Protein AF-A0A965DXT7-F1 (afdb_monomer)

Nearest PDB structures (foldseek):
  3v3k-assembly3_E  TM=7.092E-01  e=2.770E-06  Homo sapiens
  3v3k-assembly4_G  TM=7.052E-01  e=4.093E-06  Homo sapiens
  2ar9-assembly2_C  TM=7.103E-01  e=6.393E-06  Homo sapiens
  3v3k-assembly8_O  TM=6.865E-01  e=1.396E-05  Homo sapiens
  7a41-assembly1_A  TM=4.888E-01  e=2.253E-07  Homo sapiens

Sequence (781 aa):
MNGTRLNRYIDTYRSCVTLSVRAIFLIAALASFLPTEARAEFRHALVIGQSKYKLTPIAAPGRDVTAVADALVRQGFTVTRAENVATIKEFEETIKKFARSVPTSGTALVYYSGKTITVPLPTAKNPPSREPAFVSLDGGLHPLSAVLRPLVVSNYSPYGNGFTGLQCGSRTNVIILDAAPVQPSTALPGDKSSADASGGLALVPPADTLVVLRPTDAPVPAPESTGLSLLAEKLIAGLSSKRTLDATLTGLSTRSFSSLTESELSRLAVPASRAVSPPNKLKPGSRPGEEWVDANGMVFCWCPPGQFTIGSPSNELDRQRDELQADVSFAEGFWMAKYEMSYRESIPLGGGIYLSTGEHKLHPVNLAGGLNLVKLLAAANATAPTGWEYGLPTEAEWEYAARAGTTTAYSFGSNPADLIRYGNFADRSLRDSGFYGERAKTHKSKPETPIFFGDRQSGLYSYAHPIWNDSSVSMARVGSYLPNPWGLCDMHGNVAELTSTIYDPLRLGPVVAPEKRAEWSAIPENKNYALGSVCKGGSWASIPGSCRSAFRGWASTADNIIGLRLILRPRSGMINPVLARWTTLVPREFTAKSGAKATPAADGSLLVTGKAVAGDTYTVTCPVPPGVDPRAVRLEVLADPGLPRNGPGRHPTAGNFSVAEVSIAAVRAGGFAAPINVLALRSDPPDPYAANLIDGRLDTVWSGIGDGKNREMVFTIGLPSRTGGDGAIWRYPAARDKSLTSLVITIVHSNAPALGAATLGKFRLVVLHDERGAVQKEAAP

Secondary structure (DSSP, 8-state):
--HHHHHHHHHHHHHHHHHHHHHHHHHHHHHTSS---PPP--EEEEEEE----SSS--SHHHHHHHHHHHHHHHTT-EEEEEES--SHHHHHHHHHHHHHHSPTTEEEEEEEEEEEEEEE-TT--SS--EEEEEE-TT--EEEHHHHHHHHH-----SSSS--------EEEEEEEEEEEEPPS-S--TT------TT------PPTTEEEEE-S-SS--PPPTTT-S-HHHHHHHHHHHSSS-HHHHHHTS-S-EEE---HHHHHHHTSPPP-BSS-TTS----SSTT-EEE-TT--EEEEE-SEEEEES--TTSTT--TT---EEEEESS-EEEESSSPBHHHHTTTT-----SS--STTSBPP-TTT--HHHHHHHHHTTPPTTEEEEPPPHHHHHHHHHTT--SSBTTBS-GGGGGGT---SSHHHHHT----S------S-S-SPPPTT-GGGTGGGSS-SS---S-SSPPPTT-SPP-TTS---TTSSSEEEEEEEP-GGGG-TTS-HHHHHHHHTS-TTS-TTS-EEEES--TTS-GGGGSTT--EEE-TT-TTEEE--EEEE-GGGSPPEEEEEEE---SEEEETT--EEEE-TTS-EEEES---TT-EEEEEEEPPTT---SEEEEEE---TTSGGG-SB--TTT--EEEEEEEEEEEETT---EEE---EEEEES--TTGGGGGSS-TT--EEE-SSS--EEEEEESSPPPP--TT-EEEE--S-TTS-EEEEEEEEEEP--GGGTT--B-EEEEEEEEEEEPP---PPP-

Foldseek 3Di:
DDPVVVVVVVVVVVVVVVVVVVVVVVVVVVVVPPPPPQDAAAAEEEQEFAAPAPPDGAQARVVLSVLLQVLVVVLRYHYDYYYQQADPVSVVVSLQVRLQPGFAQHEYEYHYEEEWEKDFDPDDDPPTAIFIWDAHNNRDTHGPCNSCCLVFAFDDDPDDDDDLDHHGNYLAYEYEYNHAYDDPDDDPPPDPDDDDPPDDRPDQDHARYKYHYDQDNHDDHQPPVRSHGPLSVQLSVLSPDPDFPLCSRVVSYPPMHDNDDPSSSVSSRDRHADAPDAQQADDADPDFQHWHAHSSSFIWTKQAWDKDWAFADPPAPLGDLLRAIWIKTFPGIWIWGLWFAFQSSQSQLVDDDAPDDDRDRQFHDALAPHTPQVSSQVSVQVRHHPQKGKDFAALVRLLSQQCVPHNAQGLVHRDLLCVLQAAAAQAQLQLVVPDQPDDPPDDPDDDDDDDDQDHPVVPLSVQRHNPHPSNDNAADRIPPHAAHPSSRGLLQARAWAFGLAADDCLSNFPPDDVVVNVVSVPDDSPHDLQDWGWTAQYYNSHHSSRRTSNHTDIDGSNDRRYTHIMMMDRQLLQFFDWDKDKAFFAWPDKDKPVRWDWDADPVNKTFTDDDQFAFMKMKTKTFDDPPFDFQKKKKKQAFDPVEALSAQWNPPNWNKAKWQAKWKWFDFDPDDTHTFDFSDKAKVVGDPQRCRHHPPDLQRIDMDTSNNDMMMMMGGRHHAQDPDSSSMGIGRDPPDDTPGTIMMMMTTTHNPPVCGSTHGGMITMMGIGIDTHDNPPDDDD

Radius of gyration: 35.0 Å; Cα contacts (8 Å, |Δi|>4): 1739; chains: 1; bounding box: 91×87×104 Å

Mean predicted aligned error: 15.5 Å

Solvent-accessible surface area (backbone atoms only — not comparable to full-atom values): 42210 Å² total; per-residue (Å²): 140,59,73,70,55,58,50,50,51,52,50,52,49,50,49,50,50,51,50,52,50,50,49,50,50,50,50,52,51,52,61,69,63,51,71,78,82,51,50,60,31,42,33,30,32,39,31,33,15,41,24,73,34,83,88,68,62,41,78,28,15,61,49,30,31,55,54,46,44,55,42,40,41,75,62,44,27,51,69,47,78,47,66,54,48,53,39,57,67,55,47,52,52,50,53,51,55,51,28,52,66,25,29,60,60,5,33,37,34,41,39,39,27,32,47,26,39,79,41,76,46,96,80,53,72,83,78,67,49,40,43,54,15,45,54,31,49,72,67,36,77,44,43,50,70,67,69,42,37,45,57,61,64,46,88,88,67,100,79,64,90,81,84,88,72,61,66,28,21,37,58,36,38,38,37,38,44,53,47,37,59,57,73,98,72,83,78,70,96,82,76,87,81,75,94,72,94,78,75,72,78,64,66,76,49,57,73,40,18,38,39,36,36,56,77,60,82,62,80,73,78,44,49,88,91,79,41,31,38,73,63,47,52,50,50,42,52,31,69,69,45,96,57,38,54,35,63,33,61,66,66,66,32,91,44,57,36,66,49,54,50,73,74,61,43,52,29,46,50,35,65,50,38,68,58,79,41,59,50,75,58,65,70,87,64,92,49,68,29,41,34,36,40,45,89,79,19,51,44,24,21,22,41,64,48,46,71,50,68,45,38,46,62,96,83,46,83,73,65,58,76,59,26,60,56,27,41,34,36,33,85,61,47,37,34,35,41,26,36,51,40,20,44,52,64,34,45,87,25,78,40,88,73,80,76,87,73,66,79,51,50,50,21,52,36,42,26,32,89,58,71,59,60,68,58,30,41,50,45,47,41,75,68,40,31,83,69,41,36,53,41,55,32,39,60,62,58,44,34,52,56,36,22,43,88,51,91,48,48,31,49,92,39,74,64,70,84,59,38,51,53,29,19,35,39,24,15,27,33,33,55,72,62,72,67,74,68,78,83,82,84,77,80,81,84,78,98,85,71,84,88,66,94,75,46,70,93,78,47,55,63,78,62,23,34,86,81,49,62,57,79,42,70,47,74,51,50,50,59,76,32,49,49,33,83,28,59,38,20,37,52,34,4,33,39,17,28,48,27,63,32,68,53,67,71,59,54,57,39,94,79,65,60,69,68,65,52,54,61,60,72,69,56,61,94,86,74,53,80,72,65,38,20,26,22,34,16,20,13,27,78,24,42,72,57,43,20,18,42,44,34,75,46,74,41,48,42,68,41,75,52,31,25,38,38,49,26,37,36,67,40,69,87,74,54,74,55,62,42,82,42,81,44,77,32,54,67,76,44,75,48,33,76,78,66,37,47,68,47,77,47,98,87,33,30,34,45,48,45,74,77,67,50,55,43,34,38,39,39,38,35,24,53,43,60,92,85,56,57,70,22,26,45,30,45,35,36,31,42,35,84,92,31,33,67,26,4,20,6,44,15,84,90,52,1,20,23,32,37,4,36,56,49,44,22,43,23,31,70,97,53,68,76,39,81,54,66,71,56,45,79,50,42,48,73,80,53,93,44,53,64,28,28,72,66,86,40,65,89,39,53,33,68,49,71,25,77,45,51,65,40,37,39,37,38,25,56,34,70,68,64,49,62,50,98,75,50,37,45,48,43,48,80,74,69,85,91,48,66,63,44,27,39,38,40,36,41,34,25,28,59,52,79,93,61,41,27,16,31,77,20,26,34,32,45,31,28,32,25,65,44,82,52,78,83,72,79,74,79,80,130

Structure (mmCIF, N/CA/C/O backbone):
data_AF-A0A965DXT7-F1
#
_entry.id   AF-A0A965DXT7-F1
#
loop_
_atom_site.group_PDB
_atom_site.id
_atom_site.type_symbol
_atom_site.label_atom_id
_atom_site.label_alt_id
_atom_site.label_comp_id
_atom_site.label_asym_id
_atom_site.label_entity_id
_atom_site.label_seq_id
_atom_site.pdbx_PDB_ins_code
_atom_site.Cartn_x
_atom_site.Cartn_y
_atom_site.Cartn_z
_atom_site.occupancy
_atom_site.B_iso_or_equiv
_atom_site.auth_seq_id
_atom_site.auth_comp_id
_atom_site.auth_asym_id
_atom_site.auth_atom_id
_atom_site.pdbx_PDB_model_num
ATOM 1 N N . MET A 1 1 ? 14.020 -61.648 29.786 1.00 39.50 1 MET A N 1
ATOM 2 C CA . MET A 1 1 ? 13.109 -61.144 28.733 1.00 39.50 1 MET A CA 1
ATOM 3 C C . MET A 1 1 ? 12.547 -59.798 29.186 1.00 39.50 1 MET A C 1
ATOM 5 O O . MET A 1 1 ? 12.010 -59.755 30.274 1.00 39.50 1 MET A O 1
ATOM 9 N N . ASN A 1 2 ? 12.656 -58.665 28.492 1.00 47.72 2 ASN A N 1
ATOM 10 C CA . ASN A 1 2 ? 13.191 -58.416 27.154 1.00 47.72 2 ASN A CA 1
ATOM 11 C C . ASN A 1 2 ? 13.705 -56.964 27.041 1.00 47.72 2 ASN A C 1
ATOM 13 O O . ASN A 1 2 ? 12.953 -56.069 26.655 1.00 47.72 2 ASN A O 1
ATOM 17 N N . GLY A 1 3 ? 15.011 -56.752 27.255 1.00 48.28 3 GLY A N 1
ATOM 18 C CA . GLY A 1 3 ? 15.719 -55.558 26.753 1.00 48.28 3 GLY A CA 1
ATOM 19 C C . GLY A 1 3 ? 15.581 -55.390 25.228 1.00 48.28 3 GLY A C 1
ATOM 20 O O . GLY A 1 3 ? 15.657 -54.289 24.697 1.00 48.28 3 GLY A O 1
ATOM 21 N N . THR A 1 4 ? 15.217 -56.469 24.530 1.00 53.59 4 THR A N 1
ATOM 22 C CA . THR A 1 4 ? 14.810 -56.512 23.119 1.00 53.59 4 THR A CA 1
ATOM 23 C C . THR A 1 4 ? 13.502 -55.783 22.790 1.00 53.59 4 THR A C 1
ATOM 25 O O . THR A 1 4 ? 13.274 -55.508 21.612 1.00 53.59 4 THR A O 1
ATOM 28 N N . ARG A 1 5 ? 12.628 -55.471 23.764 1.00 49.03 5 ARG A N 1
ATOM 29 C CA . ARG A 1 5 ? 11.434 -54.626 23.535 1.00 49.03 5 ARG A CA 1
ATOM 30 C C . ARG A 1 5 ? 11.751 -53.137 23.682 1.00 49.03 5 ARG A C 1
ATOM 32 O O . ARG A 1 5 ? 11.279 -52.355 22.867 1.00 49.03 5 ARG A O 1
ATOM 39 N N . LEU A 1 6 ? 12.589 -52.765 24.654 1.00 52.81 6 LEU A N 1
ATOM 40 C CA . LEU A 1 6 ? 13.009 -51.374 24.856 1.00 52.81 6 LEU A CA 1
ATOM 41 C C . LEU A 1 6 ? 13.909 -50.889 23.711 1.00 52.81 6 LEU A C 1
ATOM 43 O O . LEU A 1 6 ? 13.666 -49.816 23.167 1.00 52.81 6 LEU A O 1
ATOM 47 N N . ASN A 1 7 ? 14.858 -51.719 23.263 1.00 60.72 7 ASN A N 1
ATOM 48 C CA . ASN A 1 7 ? 15.694 -51.390 22.104 1.00 60.72 7 ASN A CA 1
ATOM 49 C C . ASN A 1 7 ? 14.864 -51.247 20.825 1.00 60.72 7 ASN A C 1
ATOM 51 O O . ASN A 1 7 ? 15.053 -50.288 20.091 1.00 60.72 7 ASN A O 1
ATOM 55 N N . ARG A 1 8 ? 13.853 -52.104 20.612 1.00 59.34 8 ARG A N 1
ATOM 56 C CA . ARG A 1 8 ? 12.927 -51.946 19.478 1.00 59.34 8 ARG A CA 1
ATOM 57 C C . ARG A 1 8 ? 12.138 -50.639 19.537 1.00 59.34 8 ARG A C 1
ATOM 59 O O . ARG A 1 8 ? 11.904 -50.038 18.495 1.00 59.34 8 ARG A O 1
ATOM 66 N N . TYR A 1 9 ? 11.736 -50.194 20.726 1.00 55.16 9 TYR A N 1
ATOM 67 C CA . TYR A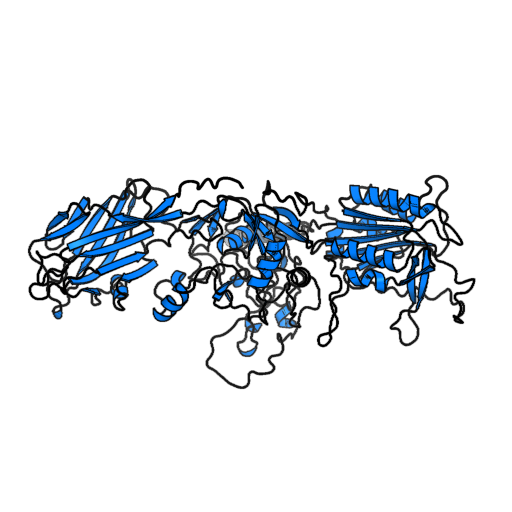 1 9 ? 11.014 -48.931 20.895 1.00 55.16 9 TYR A CA 1
ATOM 68 C C . TYR A 1 9 ? 11.920 -47.722 20.628 1.00 55.16 9 TYR A C 1
ATOM 70 O O . TYR A 1 9 ? 11.512 -46.791 19.942 1.00 55.16 9 TYR A O 1
ATOM 78 N N . ILE A 1 10 ? 13.169 -47.766 21.103 1.00 60.91 10 ILE A N 1
ATOM 79 C CA . ILE A 1 10 ? 14.181 -46.726 20.862 1.00 60.91 10 ILE A CA 1
ATOM 80 C C . ILE A 1 10 ? 14.566 -46.673 19.381 1.00 60.91 10 ILE A C 1
ATOM 82 O O . ILE A 1 10 ? 14.656 -45.582 18.825 1.00 60.91 10 ILE A O 1
ATOM 86 N N . ASP A 1 11 ? 14.733 -47.819 18.724 1.00 64.31 11 ASP A N 1
ATOM 87 C CA . ASP A 1 11 ? 15.057 -47.880 17.298 1.00 64.31 11 ASP A CA 1
ATOM 88 C C . ASP A 1 11 ? 13.881 -47.406 16.439 1.00 64.31 11 ASP A C 1
ATOM 90 O O . ASP A 1 11 ? 14.078 -46.602 15.535 1.00 64.31 11 ASP A O 1
ATOM 94 N N . THR A 1 12 ? 12.644 -47.780 16.784 1.00 63.00 12 THR A N 1
ATOM 95 C CA . THR A 1 12 ? 11.440 -47.268 16.103 1.00 63.00 12 THR A CA 1
ATOM 96 C C . THR A 1 12 ? 11.293 -45.758 16.312 1.00 63.00 12 THR A C 1
ATOM 98 O O . THR A 1 12 ? 11.013 -45.034 15.362 1.00 63.00 12 THR A O 1
ATOM 101 N N . TYR A 1 13 ? 11.553 -45.248 17.521 1.00 56.72 13 TYR A N 1
ATOM 102 C CA . TYR A 1 13 ? 11.529 -43.813 17.812 1.00 56.72 13 TYR A CA 1
ATOM 103 C C . TYR A 1 13 ? 12.634 -43.060 17.060 1.00 56.72 13 TYR A C 1
ATOM 105 O O . TYR A 1 13 ? 12.368 -42.023 16.462 1.00 56.72 13 TYR A O 1
ATOM 113 N N . ARG A 1 14 ? 13.858 -43.601 16.999 1.00 57.19 14 ARG A N 1
ATOM 114 C CA . ARG A 1 14 ? 14.962 -43.038 16.208 1.00 57.19 14 ARG A CA 1
ATOM 115 C C . ARG A 1 14 ? 14.653 -43.060 14.718 1.00 57.19 14 ARG A C 1
ATOM 117 O O . ARG A 1 14 ? 14.914 -42.063 14.055 1.00 57.19 14 ARG A O 1
ATOM 124 N N . SER A 1 15 ? 14.060 -44.128 14.190 1.00 53.38 15 SER A N 1
ATOM 125 C CA . SER A 1 15 ? 13.641 -44.202 12.789 1.00 53.38 15 SER A CA 1
ATOM 126 C C . SER A 1 15 ? 12.520 -43.213 12.480 1.00 53.38 15 SER A C 1
ATOM 128 O O . SER A 1 15 ? 12.629 -42.510 11.483 1.00 53.38 15 SER A O 1
ATOM 130 N N . CYS A 1 16 ? 11.511 -43.076 13.347 1.00 49.47 16 CYS A N 1
ATOM 131 C CA . CYS A 1 16 ? 10.446 -42.081 13.201 1.00 49.47 16 CYS A CA 1
ATOM 132 C C . CYS A 1 16 ? 10.983 -40.649 13.292 1.00 49.47 16 CYS A C 1
ATOM 134 O O . CYS A 1 16 ? 10.641 -39.828 12.454 1.00 49.47 16 CYS A O 1
ATOM 136 N N . VAL A 1 17 ? 11.879 -40.347 14.236 1.00 57.12 17 VAL A N 1
ATOM 137 C CA . VAL A 1 17 ? 12.530 -39.030 14.336 1.00 57.12 17 VAL A CA 1
ATOM 138 C C . VAL A 1 17 ? 13.423 -38.776 13.123 1.00 57.12 17 VAL A C 1
ATOM 140 O O . VAL A 1 17 ? 13.404 -37.678 12.587 1.00 57.12 17 VAL A O 1
ATOM 143 N N . THR A 1 18 ? 14.147 -39.776 12.618 1.00 56.62 18 THR A N 1
ATOM 144 C CA . THR A 1 18 ? 14.995 -39.620 11.425 1.00 56.62 18 THR A CA 1
ATOM 145 C C . THR A 1 18 ? 14.158 -39.453 10.152 1.00 56.62 18 THR A C 1
ATOM 147 O O . THR A 1 18 ? 14.532 -38.662 9.293 1.00 56.62 18 THR A O 1
ATOM 150 N N . LEU A 1 19 ? 13.014 -40.137 10.029 1.00 44.03 19 LEU A N 1
ATOM 151 C CA . LEU A 1 19 ? 12.045 -39.954 8.941 1.00 44.03 19 LEU A CA 1
ATOM 152 C C . LEU A 1 19 ? 11.357 -38.590 9.020 1.00 44.03 19 LEU A C 1
ATOM 154 O O . LEU A 1 19 ? 11.260 -37.925 7.997 1.00 44.03 19 LEU A O 1
ATOM 158 N N . SER A 1 20 ? 10.962 -38.135 10.210 1.00 50.03 20 SER A N 1
ATOM 159 C CA . SER A 1 20 ? 10.391 -36.801 10.425 1.00 50.03 20 SER A CA 1
ATOM 160 C C . SER A 1 20 ? 11.414 -35.703 10.154 1.00 50.03 20 SER A C 1
ATOM 162 O O . SER A 1 20 ? 11.101 -34.743 9.466 1.00 50.03 20 SER A O 1
ATOM 164 N N . VAL A 1 21 ? 12.660 -35.860 10.606 1.00 52.62 21 VAL A N 1
ATOM 165 C CA . VAL A 1 21 ? 13.754 -34.918 10.330 1.00 52.62 21 VAL A CA 1
ATOM 166 C C . VAL A 1 21 ? 14.098 -34.922 8.842 1.00 52.62 21 VAL A C 1
ATOM 168 O O . VAL A 1 21 ? 14.213 -33.854 8.260 1.00 52.62 21 VAL A O 1
ATOM 171 N N . ARG A 1 22 ? 14.178 -36.084 8.178 1.00 47.69 22 ARG A N 1
ATOM 172 C CA . ARG A 1 22 ? 14.383 -36.156 6.721 1.00 47.69 22 ARG A CA 1
ATOM 173 C C . ARG A 1 22 ? 13.209 -35.588 5.937 1.00 47.69 22 ARG A C 1
ATOM 175 O O . ARG A 1 22 ? 13.465 -34.932 4.945 1.00 47.69 22 ARG A O 1
ATOM 182 N N . ALA A 1 23 ? 11.965 -35.787 6.369 1.00 43.56 23 ALA A N 1
ATOM 183 C CA . ALA A 1 23 ? 10.786 -35.187 5.750 1.00 43.56 23 ALA A CA 1
ATOM 184 C C . ALA A 1 23 ? 10.759 -33.668 5.958 1.00 43.56 23 ALA A C 1
ATOM 186 O O . ALA A 1 23 ? 10.470 -32.946 5.017 1.00 43.56 23 ALA A O 1
ATOM 187 N N . ILE A 1 24 ? 11.151 -33.169 7.135 1.00 53.22 24 ILE A N 1
ATOM 188 C CA . ILE A 1 24 ? 11.336 -31.736 7.400 1.00 53.22 24 ILE A CA 1
ATOM 189 C C . ILE A 1 24 ? 12.470 -31.173 6.539 1.00 53.22 24 ILE A C 1
ATOM 191 O O . ILE A 1 24 ? 12.297 -30.114 5.953 1.00 53.22 24 ILE A O 1
ATOM 195 N N . PHE A 1 25 ? 13.590 -31.885 6.380 1.00 47.56 25 PHE A N 1
ATOM 196 C CA . PHE A 1 25 ? 14.670 -31.486 5.472 1.00 47.56 25 PHE A CA 1
ATOM 197 C C . PHE A 1 25 ? 14.261 -31.578 4.000 1.00 47.56 25 PHE A C 1
ATOM 199 O O . PHE A 1 25 ? 14.687 -30.736 3.225 1.00 47.56 25 PHE A O 1
ATOM 206 N N . LEU A 1 26 ? 13.424 -32.542 3.601 1.00 38.28 26 LEU A N 1
ATOM 207 C CA . LEU A 1 26 ? 12.916 -32.661 2.232 1.00 38.28 26 LEU A CA 1
ATOM 208 C C . LEU A 1 26 ? 11.878 -31.575 1.933 1.00 38.28 26 LEU A C 1
ATOM 210 O O . LEU A 1 26 ? 11.896 -31.024 0.845 1.00 38.28 26 LEU A O 1
ATOM 214 N N . ILE A 1 27 ? 11.012 -31.235 2.894 1.00 47.06 27 ILE A N 1
ATOM 215 C CA . ILE A 1 27 ? 10.045 -30.131 2.809 1.00 47.06 27 ILE A CA 1
ATOM 216 C C . ILE A 1 27 ? 10.778 -28.786 2.842 1.00 47.06 27 ILE A C 1
ATOM 218 O O . ILE A 1 27 ? 10.439 -27.908 2.062 1.00 47.06 27 ILE A O 1
ATOM 222 N N . ALA A 1 28 ? 11.816 -28.628 3.666 1.00 39.84 28 ALA A N 1
ATOM 223 C CA . ALA A 1 28 ? 12.667 -27.439 3.681 1.00 39.84 28 ALA A CA 1
ATOM 224 C C . ALA A 1 28 ? 13.512 -27.319 2.402 1.00 39.84 28 ALA A C 1
ATOM 226 O O . ALA A 1 28 ? 13.675 -26.214 1.892 1.00 39.84 28 ALA A O 1
ATOM 227 N N . ALA A 1 29 ? 13.991 -28.438 1.844 1.00 37.03 29 ALA A N 1
ATOM 228 C CA . ALA A 1 29 ? 14.669 -28.496 0.548 1.00 37.03 29 ALA A CA 1
ATOM 229 C C . ALA A 1 29 ? 13.699 -28.175 -0.603 1.00 37.03 29 ALA A C 1
ATOM 231 O O . ALA A 1 29 ? 14.010 -27.357 -1.455 1.00 37.03 29 ALA A O 1
ATOM 232 N N . LEU A 1 30 ? 12.484 -28.733 -0.598 1.00 34.94 30 LEU A N 1
ATOM 233 C CA . LEU A 1 30 ? 11.433 -28.416 -1.573 1.00 34.94 30 LEU A CA 1
ATOM 234 C C . LEU A 1 30 ? 10.938 -26.965 -1.439 1.00 34.94 30 LEU A C 1
ATOM 236 O O . LEU A 1 30 ? 10.661 -26.327 -2.448 1.00 34.94 30 LEU A O 1
ATOM 240 N N . ALA A 1 31 ? 10.899 -26.406 -0.226 1.00 35.56 31 ALA A N 1
ATOM 241 C CA . ALA A 1 31 ? 10.577 -25.000 0.024 1.00 35.56 31 ALA A CA 1
ATOM 242 C C . ALA A 1 31 ? 11.714 -24.038 -0.365 1.00 35.56 31 ALA A C 1
ATOM 244 O O . ALA A 1 31 ? 11.448 -22.867 -0.621 1.00 35.56 31 ALA A O 1
ATOM 245 N N . SER A 1 32 ? 12.960 -24.519 -0.455 1.00 32.56 32 SER A N 1
ATOM 246 C CA . SER A 1 32 ? 14.090 -23.770 -1.031 1.00 32.56 32 SER A CA 1
ATOM 247 C C . SER A 1 32 ? 14.191 -23.907 -2.558 1.00 32.56 32 SER A C 1
ATOM 249 O O . SER A 1 32 ? 14.993 -23.208 -3.171 1.00 32.56 32 SER A O 1
ATOM 251 N N . PHE A 1 33 ? 13.328 -24.728 -3.173 1.00 30.88 33 PHE A N 1
ATOM 252 C CA . PHE A 1 33 ? 13.111 -24.816 -4.623 1.00 30.88 33 PHE A CA 1
ATOM 253 C C . PHE A 1 33 ? 11.786 -24.198 -5.092 1.00 30.88 33 PHE A C 1
ATOM 255 O O . PHE A 1 33 ? 11.458 -24.299 -6.276 1.00 30.88 33 PHE A O 1
ATOM 262 N N . LEU A 1 34 ? 11.033 -23.520 -4.217 1.00 30.97 34 LEU A N 1
ATOM 263 C CA . LEU A 1 34 ? 10.055 -22.563 -4.722 1.00 30.97 34 LEU A CA 1
ATOM 264 C C . LEU A 1 34 ? 10.858 -21.457 -5.411 1.00 30.97 34 LEU A C 1
ATOM 266 O O . LEU A 1 34 ? 11.729 -20.877 -4.753 1.00 30.97 34 LEU A O 1
ATOM 270 N N . PRO A 1 35 ? 10.633 -21.191 -6.713 1.00 34.66 35 PRO A N 1
ATOM 271 C CA . PRO A 1 35 ? 11.263 -20.050 -7.347 1.00 34.66 35 PRO A CA 1
ATOM 272 C C . PRO A 1 35 ? 10.966 -18.853 -6.454 1.00 34.66 35 PRO A C 1
ATOM 274 O O . PRO A 1 35 ? 9.818 -18.639 -6.062 1.00 34.66 35 PRO A O 1
ATOM 277 N N . THR A 1 36 ? 12.007 -18.109 -6.084 1.00 41.78 36 THR A N 1
ATOM 278 C CA . THR A 1 36 ? 11.838 -16.718 -5.681 1.00 41.78 36 THR A CA 1
ATOM 279 C C . THR A 1 36 ? 10.876 -16.134 -6.701 1.00 41.78 36 THR A C 1
ATOM 281 O O . THR A 1 36 ? 11.223 -16.093 -7.880 1.00 41.78 36 THR A O 1
ATOM 284 N N . GLU A 1 37 ? 9.635 -15.833 -6.299 1.00 48.12 37 GLU A N 1
ATOM 285 C CA . GLU A 1 37 ? 8.641 -15.271 -7.209 1.00 48.12 37 GLU A CA 1
ATOM 286 C C . GLU A 1 37 ? 9.168 -13.902 -7.620 1.00 48.12 37 GLU A C 1
ATOM 288 O O . GLU A 1 37 ? 8.989 -12.876 -6.962 1.00 48.12 37 GLU A O 1
ATOM 293 N N . ALA A 1 38 ? 9.972 -13.929 -8.672 1.00 53.00 38 ALA A N 1
ATOM 294 C CA . ALA A 1 38 ? 10.558 -12.769 -9.263 1.00 53.00 38 ALA A CA 1
ATOM 295 C C . ALA A 1 38 ? 9.390 -11.930 -9.807 1.00 53.00 38 ALA A C 1
ATOM 297 O O . ALA A 1 38 ? 8.345 -12.446 -10.211 1.00 53.00 38 ALA A O 1
ATOM 298 N N . ARG A 1 39 ? 9.554 -10.609 -9.743 1.00 64.50 39 ARG A N 1
ATOM 299 C CA . ARG A 1 39 ? 8.457 -9.637 -9.765 1.00 64.50 39 ARG A CA 1
ATOM 300 C C . ARG A 1 39 ? 8.097 -9.193 -11.177 1.00 64.50 39 ARG A C 1
ATOM 302 O O . ARG A 1 39 ? 8.981 -8.887 -11.975 1.00 64.50 39 ARG A O 1
ATOM 309 N N . ALA A 1 40 ? 6.799 -9.093 -11.460 1.00 74.44 40 ALA A N 1
ATOM 310 C CA . ALA A 1 40 ? 6.339 -8.356 -12.625 1.00 74.44 40 ALA A CA 1
ATOM 311 C C . ALA A 1 40 ? 6.613 -6.864 -12.380 1.00 74.44 40 ALA A C 1
ATOM 313 O O . ALA A 1 40 ? 6.245 -6.305 -11.342 1.00 74.44 40 ALA A O 1
ATOM 314 N N . GLU A 1 41 ? 7.334 -6.249 -13.311 1.00 87.12 41 GLU A N 1
ATOM 315 C CA . GLU A 1 41 ? 7.713 -4.838 -13.274 1.00 87.12 41 GLU A CA 1
ATOM 316 C C . GLU A 1 41 ? 7.226 -4.161 -14.555 1.00 87.12 41 GLU A C 1
ATOM 318 O O . GLU A 1 41 ? 7.138 -4.787 -15.619 1.00 87.12 41 GLU A O 1
ATOM 323 N N . PHE A 1 42 ? 6.923 -2.866 -14.476 1.00 94.00 42 PHE A N 1
ATOM 324 C CA . PHE A 1 42 ? 6.616 -2.080 -15.665 1.00 94.00 42 PHE A CA 1
ATOM 325 C C . PHE A 1 42 ? 7.874 -1.906 -16.504 1.00 94.00 42 PHE A C 1
ATOM 327 O O . PHE A 1 42 ? 8.918 -1.488 -16.002 1.00 94.00 42 PHE A O 1
ATOM 334 N N . ARG A 1 43 ? 7.771 -2.208 -17.798 1.00 94.56 43 ARG A N 1
ATOM 335 C CA . ARG A 1 43 ? 8.907 -2.176 -18.718 1.00 94.56 43 ARG A CA 1
ATOM 336 C C . ARG A 1 43 ? 8.711 -1.102 -19.758 1.00 94.56 43 ARG A C 1
ATOM 338 O O . ARG A 1 43 ? 7.720 -1.101 -20.482 1.00 94.56 43 ARG A O 1
ATOM 345 N N . HIS A 1 44 ? 9.643 -0.168 -19.816 1.00 96.06 44 HIS A N 1
ATOM 346 C CA . HIS A 1 44 ? 9.606 0.937 -20.756 1.00 96.06 44 HIS A CA 1
ATOM 347 C C . HIS A 1 44 ? 10.879 0.906 -21.590 1.00 96.06 44 HIS A C 1
ATOM 349 O O . HIS A 1 44 ? 11.974 0.743 -21.052 1.00 96.06 44 HIS A O 1
ATOM 355 N N . ALA A 1 45 ? 10.739 1.059 -22.905 1.00 97.19 45 ALA A N 1
ATOM 356 C CA . ALA A 1 45 ? 11.872 1.129 -23.811 1.00 97.19 45 ALA A CA 1
ATOM 357 C C . ALA A 1 45 ? 11.894 2.439 -24.595 1.00 97.19 45 ALA A C 1
ATOM 359 O O . ALA A 1 45 ? 10.857 2.926 -25.044 1.00 97.19 45 ALA A O 1
ATOM 360 N N . LEU A 1 46 ? 13.090 2.970 -24.801 1.00 96.31 46 LEU A N 1
ATOM 361 C CA . LEU A 1 46 ? 13.377 4.002 -25.778 1.00 96.31 46 LEU A CA 1
ATOM 362 C C . LEU A 1 46 ? 14.197 3.388 -26.905 1.00 96.31 46 LEU A C 1
ATOM 364 O O . LEU A 1 46 ? 15.293 2.885 -26.673 1.00 96.31 46 LEU A O 1
ATOM 368 N N . VAL A 1 47 ? 13.666 3.439 -28.121 1.00 96.75 47 VAL A N 1
ATOM 369 C CA . VAL A 1 47 ? 14.305 2.882 -29.315 1.00 96.75 47 VAL A CA 1
ATOM 370 C C . VAL A 1 47 ? 14.661 4.038 -30.243 1.00 96.75 47 VAL A C 1
ATOM 372 O O . VAL A 1 47 ? 13.776 4.726 -30.753 1.00 96.75 47 VAL A O 1
ATOM 375 N N . ILE A 1 48 ? 15.961 4.273 -30.416 1.00 93.50 48 ILE A N 1
ATOM 376 C CA . ILE A 1 48 ? 16.516 5.400 -31.167 1.00 93.50 48 ILE A CA 1
ATOM 377 C C . ILE A 1 48 ? 17.187 4.895 -32.444 1.00 93.50 48 ILE A C 1
ATOM 379 O O . ILE A 1 48 ? 18.024 3.996 -32.379 1.00 93.50 48 ILE A O 1
ATOM 383 N N . GLY A 1 49 ? 16.872 5.506 -33.586 1.00 92.56 49 GLY A N 1
ATOM 384 C CA . GLY A 1 49 ? 17.499 5.193 -34.875 1.00 92.56 49 GLY A CA 1
ATOM 385 C C . GLY A 1 49 ? 17.949 6.432 -35.616 1.00 92.56 49 GLY A C 1
ATOM 386 O O . GLY A 1 49 ? 17.178 7.366 -35.818 1.00 92.56 49 GLY A O 1
ATOM 387 N N . GLN A 1 50 ? 19.196 6.439 -36.064 1.00 89.38 50 GLN A N 1
ATOM 388 C CA . GLN A 1 50 ? 19.788 7.572 -36.767 1.00 89.38 50 GLN A CA 1
ATOM 389 C C . GLN A 1 50 ? 20.271 7.134 -38.146 1.00 89.38 50 GLN A C 1
ATOM 391 O O . GLN A 1 50 ? 21.280 6.449 -38.264 1.00 89.38 50 GLN A O 1
ATOM 396 N N . SER A 1 51 ? 19.542 7.511 -39.199 1.00 87.81 51 SER A N 1
ATOM 397 C CA . SER A 1 51 ? 19.846 7.082 -40.575 1.00 87.81 51 SER A CA 1
ATOM 398 C C . SER A 1 51 ? 20.337 8.220 -41.469 1.00 87.81 51 SER A C 1
ATOM 400 O O . SER A 1 51 ? 21.176 8.014 -42.344 1.00 87.81 51 SER A O 1
ATOM 402 N N . LYS A 1 52 ? 19.840 9.443 -41.247 1.00 88.75 52 LYS A N 1
ATOM 403 C CA . LYS A 1 52 ? 19.998 10.596 -42.153 1.00 88.75 52 LYS A CA 1
ATOM 404 C C . LYS A 1 52 ? 21.220 11.475 -41.854 1.00 88.75 52 LYS A C 1
ATOM 406 O O . LYS A 1 52 ? 21.145 12.699 -41.936 1.00 88.75 52 LYS A O 1
ATOM 411 N N . TYR A 1 53 ? 22.349 10.873 -41.486 1.00 82.38 53 TYR A N 1
ATOM 412 C CA . TYR A 1 53 ? 23.589 11.624 -41.264 1.00 82.38 53 TYR A CA 1
ATOM 413 C C . TYR A 1 53 ? 24.012 12.370 -42.534 1.00 82.38 53 TYR A C 1
ATOM 415 O O . TYR A 1 53 ? 24.112 11.752 -43.591 1.00 82.38 53 TYR A O 1
ATOM 423 N N . LYS A 1 54 ? 24.334 13.666 -42.421 1.00 77.25 54 LYS A N 1
ATOM 424 C CA . LYS A 1 54 ? 24.650 14.528 -4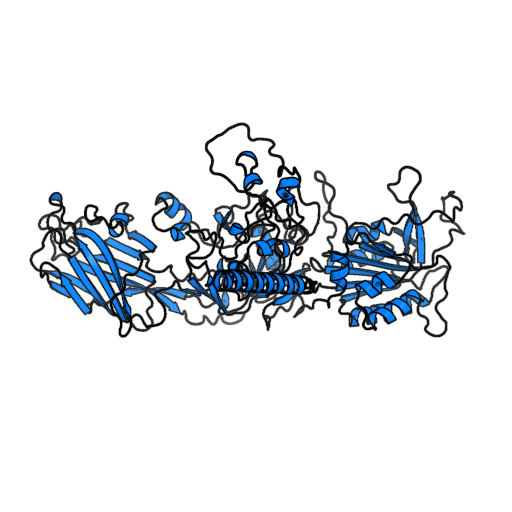3.578 1.00 77.25 54 LYS A CA 1
ATOM 425 C C . LYS A 1 54 ? 25.789 13.998 -44.458 1.00 77.25 54 LYS A C 1
ATOM 427 O O . LYS A 1 54 ? 25.701 14.088 -45.673 1.00 77.25 54 LYS A O 1
ATOM 432 N N . LEU A 1 55 ? 26.849 13.464 -43.844 1.00 72.00 55 LEU A N 1
ATOM 433 C CA . LEU A 1 55 ? 28.070 13.055 -44.556 1.00 72.00 55 LEU A CA 1
ATOM 434 C C . LEU A 1 55 ? 28.081 11.584 -44.985 1.00 72.00 55 LEU A C 1
ATOM 436 O O . LEU A 1 55 ? 28.653 11.238 -46.012 1.00 72.00 55 LEU A O 1
ATOM 440 N N . THR A 1 56 ? 27.491 10.693 -44.189 1.00 76.19 56 THR A N 1
ATOM 441 C CA . THR A 1 56 ? 27.480 9.252 -44.498 1.00 76.19 56 THR A CA 1
ATOM 442 C C . THR A 1 56 ? 26.220 8.636 -43.904 1.00 76.19 56 THR A C 1
ATOM 444 O O . THR A 1 56 ? 26.252 8.222 -42.737 1.00 76.19 56 THR A O 1
ATOM 447 N N . PRO A 1 57 ? 25.099 8.650 -44.643 1.00 78.00 57 PRO A N 1
ATOM 448 C CA . PRO A 1 57 ? 23.862 8.008 -44.223 1.00 78.00 57 PRO A CA 1
ATOM 449 C C . PRO A 1 57 ? 24.064 6.515 -43.949 1.00 78.00 57 PRO A C 1
ATOM 451 O O . PRO A 1 57 ? 24.917 5.872 -44.558 1.00 78.00 57 PRO A O 1
ATOM 454 N N . ILE A 1 58 ? 23.259 5.957 -43.048 1.00 79.38 58 ILE A N 1
ATOM 455 C CA . ILE A 1 58 ? 23.232 4.516 -42.766 1.00 79.38 58 ILE A CA 1
ATOM 456 C C . ILE A 1 58 ? 21.778 4.069 -42.884 1.00 79.38 58 ILE A C 1
ATOM 458 O O . ILE A 1 58 ? 20.917 4.635 -42.225 1.00 79.38 58 ILE A O 1
ATOM 462 N N . ALA A 1 59 ? 21.482 3.081 -43.730 1.00 77.06 59 ALA A N 1
ATOM 463 C CA . ALA A 1 59 ? 20.098 2.679 -44.001 1.00 77.06 59 ALA A CA 1
ATOM 464 C C . ALA A 1 59 ? 19.482 1.773 -42.915 1.00 77.06 59 ALA A C 1
ATOM 466 O O . ALA A 1 59 ? 18.268 1.780 -42.727 1.00 77.06 59 ALA A O 1
ATOM 467 N N . ALA A 1 60 ? 20.302 0.987 -42.209 1.00 80.38 60 ALA A N 1
ATOM 468 C CA . ALA A 1 60 ? 19.847 -0.002 -41.224 1.00 80.38 60 ALA A CA 1
ATOM 469 C C . ALA A 1 60 ? 19.033 0.586 -40.050 1.00 80.38 60 ALA A C 1
ATOM 471 O O . ALA A 1 60 ? 17.960 0.052 -39.770 1.00 80.38 60 ALA A O 1
ATOM 472 N N . PRO A 1 61 ? 19.441 1.712 -39.421 1.00 86.31 61 PRO A N 1
ATOM 473 C CA . PRO A 1 61 ? 18.797 2.195 -38.202 1.00 86.31 61 PRO A CA 1
ATOM 474 C C . PRO A 1 61 ? 17.298 2.479 -38.321 1.00 86.31 61 PRO A C 1
ATOM 476 O O . PRO A 1 61 ? 16.567 2.253 -37.362 1.00 86.31 61 PRO A O 1
ATOM 479 N N . GLY A 1 62 ? 16.806 2.928 -39.481 1.00 83.06 62 GLY A N 1
ATOM 480 C CA . GLY A 1 62 ? 15.365 3.119 -39.696 1.00 83.06 62 GLY A CA 1
ATOM 481 C C . GLY A 1 62 ? 14.575 1.803 -39.660 1.00 83.06 62 GLY A C 1
ATOM 482 O O . GLY A 1 62 ? 13.470 1.746 -39.118 1.00 83.06 62 GLY A O 1
ATOM 483 N N . ARG A 1 63 ? 15.158 0.715 -40.181 1.00 87.25 63 ARG A N 1
ATOM 484 C CA . ARG A 1 63 ? 14.550 -0.626 -40.146 1.00 87.25 63 ARG A CA 1
ATOM 485 C C . ARG A 1 63 ? 14.670 -1.254 -38.758 1.00 87.25 63 ARG A C 1
ATOM 487 O O . ARG A 1 63 ? 13.685 -1.799 -38.258 1.00 87.25 63 ARG A O 1
ATOM 494 N N . ASP A 1 64 ? 15.826 -1.098 -38.113 1.00 90.19 64 ASP A N 1
ATOM 495 C CA . ASP A 1 64 ? 16.080 -1.610 -36.763 1.00 90.19 64 ASP A CA 1
ATOM 496 C C . ASP A 1 64 ? 15.088 -1.047 -35.748 1.00 90.19 64 ASP A C 1
ATOM 498 O O . ASP A 1 64 ? 14.494 -1.808 -34.987 1.00 90.19 64 ASP A O 1
ATOM 502 N N . VAL A 1 65 ? 14.861 0.275 -35.757 1.00 90.81 65 VAL A N 1
ATOM 503 C CA . VAL A 1 65 ? 13.938 0.919 -34.808 1.00 90.81 65 VAL A CA 1
ATOM 504 C C . VAL A 1 65 ? 12.550 0.318 -34.890 1.00 90.81 65 VAL A C 1
ATOM 506 O O . VAL A 1 65 ? 11.965 -0.006 -33.859 1.00 90.81 65 VAL A O 1
ATOM 509 N N . THR A 1 66 ? 12.026 0.158 -36.104 1.00 92.19 66 THR A N 1
ATOM 510 C CA . THR A 1 66 ? 10.681 -0.379 -36.302 1.00 92.19 66 THR A CA 1
ATOM 511 C C . THR A 1 66 ? 10.601 -1.816 -35.788 1.00 92.19 66 THR A C 1
ATOM 513 O O . THR A 1 66 ? 9.762 -2.122 -34.940 1.00 92.19 66 THR A O 1
ATOM 516 N N . ALA A 1 67 ? 11.523 -2.677 -36.225 1.00 94.00 67 ALA A N 1
ATOM 517 C CA . ALA A 1 67 ? 11.488 -4.101 -35.912 1.00 94.00 67 ALA A CA 1
ATOM 518 C C . ALA A 1 67 ? 11.753 -4.401 -34.423 1.00 94.00 67 ALA A C 1
ATOM 520 O O . ALA A 1 67 ? 11.052 -5.220 -33.818 1.00 94.00 67 ALA A O 1
ATOM 521 N N . VAL A 1 68 ? 12.725 -3.718 -33.808 1.00 96.25 68 VAL A N 1
ATOM 522 C CA . VAL A 1 68 ? 13.045 -3.868 -32.379 1.00 96.25 68 VAL A CA 1
ATOM 523 C C . VAL A 1 68 ? 11.916 -3.325 -31.513 1.00 96.25 68 VAL A C 1
ATOM 525 O O . VAL A 1 68 ? 11.525 -3.976 -30.545 1.00 96.25 68 VAL A O 1
ATOM 528 N N . ALA A 1 69 ? 11.343 -2.172 -31.865 1.00 97.00 69 ALA A N 1
ATOM 529 C CA . ALA A 1 69 ? 10.217 -1.627 -31.121 1.00 97.00 69 ALA A CA 1
ATOM 530 C C . ALA A 1 69 ? 9.003 -2.565 -31.157 1.00 97.00 69 ALA A C 1
ATOM 532 O O . ALA A 1 69 ? 8.401 -2.807 -30.113 1.00 97.00 69 ALA A O 1
ATOM 533 N N . ASP A 1 70 ? 8.667 -3.138 -32.314 1.00 96.44 70 ASP A N 1
ATOM 534 C CA . ASP A 1 70 ? 7.572 -4.109 -32.422 1.00 96.44 70 ASP A CA 1
ATOM 535 C C . ASP A 1 70 ? 7.841 -5.373 -31.590 1.00 96.44 70 ASP A C 1
ATOM 537 O O . ASP A 1 70 ? 6.935 -5.893 -30.933 1.00 96.44 70 ASP A O 1
ATOM 541 N N . ALA A 1 71 ? 9.085 -5.865 -31.579 1.00 96.31 71 ALA A N 1
ATOM 542 C CA . ALA A 1 71 ? 9.478 -7.012 -30.761 1.00 96.31 71 ALA A CA 1
ATOM 543 C C . ALA A 1 71 ? 9.365 -6.722 -29.256 1.00 96.31 71 ALA A C 1
ATOM 545 O O . ALA A 1 71 ? 8.835 -7.546 -28.510 1.00 96.31 71 ALA A O 1
ATOM 546 N N . LEU A 1 72 ? 9.795 -5.540 -28.812 1.00 96.56 72 LEU A N 1
ATOM 547 C CA . LEU A 1 72 ? 9.689 -5.115 -27.416 1.00 96.56 72 LEU A CA 1
ATOM 548 C C . LEU A 1 72 ? 8.226 -4.923 -26.984 1.00 96.56 72 LEU A C 1
ATOM 550 O O . LEU A 1 72 ? 7.857 -5.368 -25.897 1.00 96.56 72 LEU A O 1
ATOM 554 N N . VAL A 1 73 ? 7.366 -4.352 -27.839 1.00 96.06 73 VAL A N 1
ATOM 555 C CA . VAL A 1 73 ? 5.916 -4.246 -27.570 1.00 96.06 73 VAL A CA 1
ATOM 556 C C . VAL A 1 73 ? 5.294 -5.629 -27.361 1.00 96.06 73 VAL A C 1
ATOM 558 O O . VAL A 1 73 ? 4.542 -5.823 -26.405 1.00 96.06 73 VAL A O 1
ATOM 561 N N . ARG A 1 74 ? 5.642 -6.623 -28.195 1.00 93.56 74 ARG A N 1
ATOM 562 C CA . ARG A 1 74 ? 5.172 -8.012 -28.014 1.00 93.56 74 ARG A CA 1
ATOM 563 C C . ARG A 1 74 ? 5.620 -8.622 -26.683 1.00 93.56 74 ARG A C 1
ATOM 565 O O . ARG A 1 74 ? 4.889 -9.430 -26.120 1.00 93.56 74 ARG A O 1
ATOM 572 N N . GLN A 1 75 ? 6.764 -8.186 -26.157 1.00 91.25 75 GLN A N 1
ATOM 573 C CA . GLN A 1 75 ? 7.287 -8.576 -24.844 1.00 91.25 75 GLN A CA 1
ATOM 574 C C . GLN A 1 75 ? 6.751 -7.727 -23.677 1.00 91.25 75 GLN A C 1
ATOM 576 O O . GLN A 1 75 ? 7.228 -7.839 -22.547 1.00 91.25 75 GLN A O 1
ATOM 581 N N . GLY A 1 76 ? 5.732 -6.898 -23.923 1.00 91.56 76 GLY A N 1
ATOM 582 C CA . GLY A 1 76 ? 5.045 -6.124 -22.892 1.00 91.56 76 GLY A CA 1
ATOM 583 C C . GLY A 1 76 ? 5.731 -4.813 -22.513 1.00 91.56 76 GLY A C 1
ATOM 584 O O . GLY A 1 76 ? 5.391 -4.246 -21.479 1.00 91.56 76 GLY A O 1
ATOM 585 N N . PHE A 1 77 ? 6.675 -4.319 -23.321 1.00 95.00 77 PHE A N 1
ATOM 586 C CA . PHE A 1 77 ? 7.238 -2.987 -23.117 1.00 95.00 77 PHE A CA 1
ATOM 587 C C . PHE A 1 77 ? 6.301 -1.894 -23.637 1.00 95.00 77 PHE A C 1
ATOM 589 O O . PHE A 1 77 ? 5.783 -1.972 -24.753 1.00 95.00 77 PHE A O 1
ATOM 596 N N . THR A 1 78 ? 6.199 -0.800 -22.888 1.00 94.94 78 THR A N 1
ATOM 597 C CA . THR A 1 78 ? 5.773 0.494 -23.429 1.00 94.94 78 THR A CA 1
ATOM 598 C C . THR A 1 78 ? 6.947 1.103 -24.193 1.00 94.94 78 THR A C 1
ATOM 600 O O . THR A 1 78 ? 7.981 1.407 -23.596 1.00 94.94 78 THR A O 1
ATOM 603 N N . VAL A 1 79 ? 6.821 1.283 -25.510 1.00 96.38 79 VAL A N 1
ATOM 604 C CA . VAL A 1 79 ? 7.941 1.731 -26.354 1.00 96.38 79 VAL A CA 1
ATOM 605 C C . VAL A 1 79 ? 7.767 3.176 -26.820 1.00 96.38 79 VAL A C 1
ATOM 607 O O . VAL A 1 79 ? 6.791 3.514 -27.485 1.00 96.38 79 VAL A O 1
ATOM 610 N N . THR A 1 80 ? 8.759 4.016 -26.529 1.00 95.44 80 THR A N 1
ATOM 611 C CA . THR A 1 80 ? 8.960 5.327 -27.159 1.00 95.44 80 THR A CA 1
ATOM 612 C C . THR A 1 80 ? 9.944 5.169 -28.314 1.00 95.44 80 THR A C 1
ATOM 614 O O . THR A 1 80 ? 11.038 4.642 -28.125 1.00 95.44 80 THR A O 1
ATOM 617 N N . ARG A 1 81 ? 9.575 5.627 -29.513 1.00 95.19 81 ARG A N 1
ATOM 618 C CA . ARG A 1 81 ? 10.459 5.631 -30.688 1.00 95.19 81 ARG A CA 1
ATOM 619 C C . ARG A 1 81 ? 10.983 7.039 -30.937 1.00 95.19 81 ARG A C 1
ATOM 621 O O . ARG A 1 81 ? 10.229 8.001 -30.796 1.00 95.19 81 ARG A O 1
ATOM 628 N N . ALA A 1 82 ? 12.247 7.149 -31.324 1.00 93.06 82 ALA A N 1
ATOM 629 C CA . ALA A 1 82 ? 12.849 8.396 -31.772 1.00 93.06 82 ALA A CA 1
ATOM 630 C C . ALA A 1 82 ? 13.729 8.135 -32.995 1.00 93.06 82 ALA A C 1
ATOM 632 O O . ALA A 1 82 ? 14.675 7.355 -32.942 1.00 93.06 82 ALA A O 1
ATOM 633 N N . GLU A 1 83 ? 13.434 8.796 -34.106 1.00 92.50 83 GLU A N 1
ATOM 634 C CA . GLU A 1 83 ? 14.163 8.596 -35.353 1.00 92.50 83 GLU A CA 1
ATOM 635 C C . GLU A 1 83 ? 14.724 9.912 -35.856 1.00 92.50 83 GLU A C 1
ATOM 637 O O . GLU A 1 83 ? 14.029 10.925 -35.846 1.00 92.50 83 GLU A O 1
ATOM 642 N N . ASN A 1 84 ? 15.962 9.881 -36.350 1.00 90.94 84 ASN A N 1
ATOM 643 C CA . ASN A 1 84 ? 16.592 11.017 -37.021 1.00 90.94 84 ASN A CA 1
ATOM 644 C C . ASN A 1 84 ? 16.543 12.305 -36.179 1.00 90.94 84 ASN A C 1
ATOM 646 O O . ASN A 1 84 ? 16.263 13.381 -36.703 1.00 90.94 84 ASN A O 1
ATOM 650 N N . VAL A 1 85 ? 16.794 12.170 -34.871 1.00 87.88 85 VAL A N 1
ATOM 651 C CA . VAL A 1 85 ? 16.820 13.291 -33.921 1.00 87.88 85 VAL A CA 1
ATOM 652 C C . VAL A 1 85 ? 17.868 14.304 -34.378 1.00 87.88 85 VAL A C 1
ATOM 654 O O . VAL A 1 85 ? 19.054 13.971 -34.476 1.00 87.88 85 VAL A O 1
ATOM 657 N N . ALA A 1 86 ? 17.422 15.518 -34.701 1.00 85.19 86 ALA A N 1
ATOM 658 C CA . ALA A 1 86 ? 18.199 16.454 -35.498 1.00 85.19 86 ALA A CA 1
ATOM 659 C C . ALA A 1 86 ? 19.305 17.120 -34.681 1.00 85.19 86 ALA A C 1
ATOM 661 O O . ALA A 1 86 ? 20.415 17.296 -35.187 1.00 85.19 86 ALA A O 1
ATOM 662 N N . THR A 1 87 ? 18.999 17.461 -33.427 1.00 86.94 87 THR A N 1
ATOM 663 C CA . THR A 1 87 ? 19.879 18.257 -32.566 1.00 86.94 87 THR A CA 1
ATOM 664 C C . THR A 1 87 ? 20.155 17.595 -31.222 1.00 86.94 87 THR A C 1
ATOM 666 O O . THR A 1 87 ? 19.352 16.809 -30.712 1.00 86.94 87 THR A O 1
ATOM 669 N N . ILE A 1 88 ? 21.267 17.999 -30.604 1.00 82.88 88 ILE A N 1
ATOM 670 C CA . ILE A 1 88 ? 21.620 17.695 -29.207 1.00 82.88 88 ILE A CA 1
ATOM 671 C C . ILE A 1 88 ? 20.443 17.944 -28.241 1.00 82.88 88 ILE A C 1
ATOM 673 O O . ILE A 1 88 ? 20.098 17.106 -27.411 1.00 82.88 88 ILE A O 1
ATOM 677 N N . LYS A 1 89 ? 19.745 19.074 -28.397 1.00 85.81 89 LYS A N 1
ATOM 678 C CA . LYS A 1 89 ? 18.640 19.475 -27.516 1.00 85.81 89 LYS A CA 1
ATOM 679 C C . LYS A 1 89 ? 17.439 18.535 -27.629 1.00 85.81 89 LYS A C 1
ATOM 681 O O . LYS A 1 89 ? 16.847 18.166 -26.618 1.00 85.81 89 LYS A O 1
ATOM 686 N N . GLU A 1 90 ? 17.076 18.133 -28.844 1.00 89.00 90 GLU A N 1
ATOM 687 C CA . GLU A 1 90 ? 15.987 17.172 -29.062 1.00 89.00 90 GLU A CA 1
ATOM 688 C C . GLU A 1 90 ? 16.322 15.791 -28.489 1.00 89.00 90 GLU A C 1
ATOM 690 O O . GLU A 1 90 ? 15.442 15.098 -27.968 1.00 89.00 90 GLU A O 1
ATOM 695 N N . PHE A 1 91 ? 17.597 15.399 -28.550 1.00 85.75 91 PHE A N 1
ATOM 696 C CA . PHE A 1 91 ? 18.069 14.143 -27.982 1.00 85.75 91 PHE A CA 1
ATOM 697 C C . PHE A 1 91 ? 17.912 14.145 -26.460 1.00 85.75 91 PHE A C 1
ATOM 699 O O . PHE A 1 91 ? 17.327 13.217 -25.898 1.00 85.75 91 PHE A O 1
ATOM 706 N N . GLU A 1 92 ? 18.336 15.221 -25.793 1.00 84.44 92 GLU A N 1
ATOM 707 C CA . GLU A 1 92 ? 18.127 15.387 -24.355 1.00 84.44 92 GLU A CA 1
ATOM 708 C C . GLU A 1 92 ? 16.646 15.346 -23.981 1.00 84.44 92 GLU A C 1
ATOM 710 O O . GLU A 1 92 ? 16.273 14.605 -23.076 1.00 84.44 92 GLU A O 1
ATOM 715 N N . GLU A 1 93 ? 15.784 16.092 -24.674 1.00 86.94 93 GLU A N 1
ATOM 716 C CA . GLU A 1 93 ? 14.345 16.091 -24.382 1.00 86.94 93 GLU A CA 1
ATOM 717 C C . GLU A 1 93 ? 13.703 14.711 -24.583 1.00 86.94 93 GLU A C 1
ATOM 719 O O . GLU A 1 93 ? 12.837 14.306 -23.803 1.00 86.94 93 GLU A O 1
ATOM 724 N N . THR A 1 94 ? 14.181 13.940 -25.561 1.00 89.31 94 THR A N 1
ATOM 725 C CA . THR A 1 94 ? 13.747 12.556 -25.787 1.00 89.31 94 THR A CA 1
ATOM 726 C C . THR A 1 94 ? 14.102 11.658 -24.601 1.00 89.31 94 THR A C 1
ATOM 728 O O . THR A 1 94 ? 13.222 10.985 -24.054 1.00 89.31 94 THR A O 1
ATOM 731 N N . ILE A 1 95 ? 15.365 11.680 -24.153 1.00 87.06 95 ILE A N 1
ATOM 732 C CA . ILE A 1 95 ? 15.810 10.929 -22.968 1.00 87.06 95 ILE A CA 1
ATOM 733 C C . ILE A 1 95 ? 15.026 11.373 -21.735 1.00 87.06 95 ILE A C 1
ATOM 735 O O . ILE A 1 95 ? 14.588 10.540 -20.942 1.00 87.06 95 ILE A O 1
ATOM 739 N N . LYS A 1 96 ? 14.795 12.681 -21.586 1.00 84.94 96 LYS A N 1
ATOM 740 C CA . LYS A 1 96 ? 14.076 13.231 -20.440 1.00 84.94 96 LYS A CA 1
ATOM 741 C C . LYS A 1 96 ? 12.629 12.747 -20.384 1.00 84.94 96 LYS A C 1
ATOM 743 O O . LYS A 1 96 ? 12.159 12.308 -19.331 1.00 84.94 96 LYS A O 1
ATOM 748 N N . LYS A 1 97 ? 11.922 12.799 -21.513 1.00 87.38 97 LYS A N 1
ATOM 749 C CA . LYS A 1 97 ? 10.546 12.305 -21.631 1.00 87.38 97 LYS A CA 1
ATOM 750 C C . LYS A 1 97 ? 10.472 10.807 -21.339 1.00 87.38 97 LYS A C 1
ATOM 752 O O . LYS A 1 97 ? 9.602 10.383 -20.580 1.00 87.38 97 LYS A O 1
ATOM 757 N N . PHE A 1 98 ? 11.403 10.027 -21.888 1.00 91.38 98 PHE A N 1
ATOM 758 C CA . PHE A 1 98 ? 11.491 8.595 -21.623 1.00 91.38 98 PHE A CA 1
ATOM 759 C C . PHE A 1 98 ? 11.718 8.300 -20.138 1.00 91.38 98 PHE A C 1
ATOM 761 O O . PHE A 1 98 ? 10.935 7.562 -19.546 1.00 91.38 98 PHE A O 1
ATOM 768 N N . ALA A 1 99 ? 12.724 8.926 -19.523 1.00 87.31 99 ALA A N 1
ATOM 769 C CA . ALA A 1 99 ? 13.055 8.743 -18.114 1.00 87.31 99 ALA A CA 1
ATOM 770 C C . ALA A 1 99 ? 11.837 8.991 -17.210 1.00 87.31 99 ALA A C 1
ATOM 772 O O . ALA A 1 99 ? 11.536 8.163 -16.352 1.00 87.31 99 ALA A O 1
ATOM 773 N N . ARG A 1 100 ? 11.087 10.077 -17.449 1.00 85.50 100 ARG A N 1
ATOM 774 C CA . ARG A 1 100 ? 9.852 10.393 -16.706 1.00 85.50 100 ARG A CA 1
ATOM 775 C C . ARG A 1 100 ? 8.752 9.347 -16.881 1.00 85.50 100 ARG A C 1
ATOM 777 O O . ARG A 1 100 ? 7.977 9.149 -15.956 1.00 85.50 100 ARG A O 1
ATOM 784 N N . SER A 1 101 ? 8.691 8.689 -18.038 1.00 89.19 101 SER A N 1
ATOM 785 C CA . SER A 1 101 ? 7.649 7.700 -18.329 1.00 89.19 101 SER A CA 1
ATOM 786 C C . SER A 1 101 ? 7.796 6.403 -17.536 1.00 89.19 101 SER A C 1
ATOM 788 O O . SER A 1 101 ? 6.806 5.701 -17.372 1.00 89.19 101 SER A O 1
ATOM 790 N N . VAL A 1 102 ? 9.006 6.065 -17.073 1.00 93.00 102 VAL A N 1
ATOM 791 C CA . VAL A 1 102 ? 9.269 4.786 -16.400 1.00 93.00 102 VAL A CA 1
ATOM 792 C C . VAL A 1 102 ? 8.661 4.813 -14.992 1.00 93.00 102 VAL A C 1
ATOM 794 O O . VAL A 1 102 ? 9.048 5.680 -14.200 1.00 93.00 102 VAL A O 1
ATOM 797 N N . PRO A 1 103 ? 7.738 3.896 -14.650 1.00 93.75 103 PRO A N 1
ATOM 798 C CA . PRO A 1 103 ? 7.130 3.846 -13.321 1.00 93.75 103 PRO A CA 1
ATOM 799 C C . PRO A 1 103 ? 8.126 3.448 -12.228 1.00 93.75 103 PRO A C 1
ATOM 801 O O . PRO A 1 103 ? 9.210 2.934 -12.516 1.00 93.75 103 PRO A O 1
ATOM 804 N N . THR A 1 104 ? 7.765 3.705 -10.971 1.00 91.62 104 THR A N 1
ATOM 805 C CA . THR A 1 104 ? 8.580 3.372 -9.792 1.00 91.62 104 THR A CA 1
ATOM 806 C C . THR A 1 104 ? 8.886 1.877 -9.732 1.00 91.62 104 THR A C 1
ATOM 808 O O . THR A 1 104 ? 8.010 1.041 -9.939 1.00 91.62 104 THR A O 1
ATOM 811 N N . SER A 1 105 ? 10.150 1.550 -9.451 1.00 89.94 105 SER A N 1
ATOM 812 C CA . SER A 1 105 ? 10.686 0.184 -9.490 1.00 89.94 105 SER A CA 1
ATOM 813 C C . SER A 1 105 ? 10.598 -0.492 -10.872 1.00 89.94 105 SER A C 1
ATOM 815 O O . SER A 1 105 ? 10.639 -1.713 -10.968 1.00 89.94 105 SER A O 1
ATOM 817 N N . GLY A 1 106 ? 10.470 0.284 -11.956 1.00 92.44 106 GLY A N 1
ATOM 818 C CA . GLY A 1 106 ? 10.361 -0.245 -13.317 1.00 92.44 106 GLY A CA 1
ATOM 819 C C . GLY A 1 106 ? 11.697 -0.645 -13.957 1.00 92.44 106 GLY A C 1
ATOM 820 O O . GLY A 1 106 ? 12.785 -0.371 -13.444 1.00 92.44 106 GLY A O 1
ATOM 821 N N . THR A 1 107 ? 11.611 -1.226 -15.153 1.00 93.81 107 THR A N 1
ATOM 822 C CA . THR A 1 107 ? 12.754 -1.478 -16.039 1.00 93.81 107 THR A CA 1
ATOM 823 C C . THR A 1 107 ? 12.809 -0.418 -17.144 1.00 93.81 107 THR A C 1
ATOM 825 O O . THR A 1 107 ? 11.840 -0.241 -17.889 1.00 93.81 107 THR A O 1
ATOM 828 N N . ALA A 1 108 ? 13.957 0.248 -17.294 1.00 94.44 108 ALA A N 1
ATOM 829 C CA . ALA A 1 108 ? 14.254 1.144 -18.410 1.00 94.44 108 ALA A CA 1
ATOM 830 C C . ALA A 1 108 ? 15.202 0.465 -19.405 1.00 94.44 108 ALA A C 1
ATOM 832 O O . ALA A 1 108 ? 16.314 0.094 -19.040 1.00 94.44 108 ALA A O 1
ATOM 833 N N . LEU A 1 109 ? 14.795 0.344 -20.668 1.00 95.94 109 LEU A N 1
ATOM 834 C CA . LEU A 1 109 ? 15.649 -0.142 -21.752 1.00 95.94 109 LEU A CA 1
ATOM 835 C C . LEU A 1 109 ? 15.905 0.971 -22.771 1.00 95.94 109 LEU A C 1
ATOM 837 O O . LEU A 1 109 ? 14.966 1.582 -23.266 1.00 95.94 109 LEU A O 1
ATOM 841 N N . VAL A 1 110 ? 17.159 1.221 -23.131 1.00 94.38 110 VAL A N 1
ATOM 842 C CA . VAL A 1 110 ? 17.519 2.114 -24.239 1.00 94.38 110 VAL A CA 1
ATOM 843 C C . VAL A 1 110 ? 18.200 1.293 -25.320 1.00 94.38 110 VAL A C 1
ATOM 845 O O . VAL A 1 110 ? 19.267 0.727 -25.098 1.00 94.38 110 VAL A O 1
ATOM 848 N N . TYR A 1 111 ? 17.588 1.244 -26.496 1.00 95.19 111 TYR A N 1
ATOM 849 C CA . TYR A 1 111 ? 18.177 0.691 -27.707 1.00 95.19 111 TYR A CA 1
ATOM 850 C C . TYR A 1 111 ? 18.580 1.837 -28.627 1.00 95.19 111 TYR A C 1
ATOM 852 O O . TYR A 1 111 ? 17.753 2.692 -28.943 1.00 95.19 111 TYR A O 1
ATOM 860 N N . TYR A 1 112 ? 19.826 1.847 -29.086 1.00 92.38 112 TYR A N 1
ATOM 861 C CA . TYR A 1 112 ? 20.307 2.833 -30.048 1.00 92.38 112 TYR A CA 1
ATOM 862 C C . TYR A 1 112 ? 20.938 2.150 -31.256 1.00 92.38 112 TYR A C 1
ATOM 864 O O . TYR A 1 112 ? 21.912 1.416 -31.098 1.00 92.38 112 TYR A O 1
ATOM 872 N N . SER A 1 113 ? 20.428 2.461 -32.449 1.00 91.06 113 SER A N 1
ATOM 873 C CA . SER A 1 113 ? 21.039 2.116 -33.734 1.00 91.06 113 SER A CA 1
ATOM 874 C C . SER A 1 113 ? 21.464 3.389 -34.474 1.00 91.06 113 SER A C 1
ATOM 876 O O . SER A 1 113 ? 20.699 4.348 -34.609 1.00 91.06 113 SER A O 1
ATOM 878 N N . GLY A 1 114 ? 22.717 3.439 -34.927 1.00 87.81 114 GLY A N 1
ATOM 879 C CA . GLY A 1 114 ? 23.295 4.644 -35.525 1.00 87.81 114 GLY A CA 1
ATOM 880 C C . GLY A 1 114 ? 24.820 4.659 -35.506 1.00 87.81 114 GLY A C 1
ATOM 881 O O . GLY A 1 114 ? 25.471 3.632 -35.708 1.00 87.81 114 GLY A O 1
ATOM 882 N N . LYS A 1 115 ? 25.395 5.838 -35.264 1.00 83.50 115 LYS A N 1
ATOM 883 C CA . LYS A 1 115 ? 26.838 6.061 -35.135 1.00 83.50 115 LYS A CA 1
ATOM 884 C C . LYS A 1 115 ? 27.227 6.371 -33.699 1.00 83.50 115 LYS A C 1
ATOM 886 O O . LYS A 1 115 ? 26.545 7.130 -33.014 1.00 83.50 115 LYS A O 1
ATOM 891 N N . THR A 1 116 ? 28.369 5.846 -33.283 1.00 81.75 116 THR A N 1
ATOM 892 C CA . THR A 1 116 ? 29.015 6.213 -32.021 1.00 81.75 116 THR A CA 1
ATOM 893 C C . THR A 1 116 ? 30.421 6.725 -32.270 1.00 81.75 116 THR A C 1
ATOM 895 O O . THR A 1 116 ? 31.081 6.333 -33.228 1.00 81.75 116 THR A O 1
ATOM 898 N N . ILE A 1 117 ? 30.894 7.601 -31.394 1.00 81.06 117 ILE A N 1
ATOM 899 C CA . ILE A 1 117 ? 32.293 8.026 -31.355 1.00 81.06 117 ILE A CA 1
ATOM 900 C C . ILE A 1 117 ? 32.811 7.890 -29.931 1.00 81.06 117 ILE A C 1
ATOM 902 O O . ILE A 1 117 ? 32.066 8.092 -28.979 1.00 81.06 117 ILE A O 1
ATOM 906 N N . THR A 1 118 ? 34.074 7.525 -29.772 1.00 77.88 118 THR A N 1
ATOM 907 C CA . THR A 1 118 ? 34.690 7.416 -28.451 1.00 77.88 118 THR A CA 1
ATOM 908 C C . THR A 1 118 ? 35.204 8.785 -28.011 1.00 77.88 118 THR A C 1
ATOM 910 O O . THR A 1 118 ? 36.002 9.394 -28.721 1.00 77.88 118 THR A O 1
ATOM 913 N N . VAL A 1 119 ? 34.774 9.259 -26.840 1.00 75.81 119 VAL A N 1
ATOM 914 C CA . VAL A 1 119 ? 35.148 10.564 -26.270 1.00 75.81 119 VAL A CA 1
ATOM 915 C C . VAL A 1 119 ? 35.889 10.400 -24.934 1.00 75.81 119 VAL A C 1
ATOM 917 O O . VAL A 1 119 ? 35.678 9.401 -24.239 1.00 75.81 119 VAL A O 1
ATOM 920 N N . PRO A 1 120 ? 36.765 11.347 -24.546 1.00 71.69 120 PRO A N 1
ATOM 921 C CA . PRO A 1 120 ? 37.370 11.358 -23.212 1.00 71.69 120 PRO A CA 1
ATOM 922 C C . PRO A 1 120 ? 36.319 11.538 -22.106 1.00 71.69 120 PRO A C 1
ATOM 924 O O . PRO A 1 120 ? 35.393 12.338 -22.258 1.00 71.69 120 PRO A O 1
ATOM 927 N N . LEU A 1 121 ? 36.480 10.846 -20.972 1.00 66.50 121 LEU A N 1
ATOM 928 C CA . LEU A 1 121 ? 35.643 11.077 -19.792 1.00 66.50 121 LEU A CA 1
ATOM 929 C C . LEU A 1 121 ? 35.968 12.444 -19.154 1.00 66.50 121 LEU A C 1
ATOM 931 O O . LEU A 1 121 ? 37.143 12.728 -18.910 1.00 66.50 121 LEU A O 1
ATOM 935 N N . PRO A 1 122 ? 34.963 13.273 -18.802 1.00 54.59 122 PRO A N 1
ATOM 936 C CA . PRO A 1 122 ? 35.190 14.619 -18.256 1.00 54.59 122 PRO A CA 1
ATOM 937 C C . PRO A 1 122 ? 35.956 14.671 -16.922 1.00 54.59 122 PRO A C 1
ATOM 939 O O . PRO A 1 122 ? 36.451 15.729 -16.543 1.00 54.59 122 PRO A O 1
ATOM 942 N N . THR A 1 123 ? 36.012 13.563 -16.174 1.00 55.62 123 THR A N 1
ATOM 943 C CA . THR A 1 123 ? 36.462 13.509 -14.769 1.00 55.62 123 THR A CA 1
ATOM 944 C C . THR A 1 123 ? 37.784 12.770 -14.542 1.00 55.62 123 THR A C 1
ATOM 946 O O . THR A 1 123 ? 38.240 12.687 -13.400 1.00 55.62 123 THR A O 1
ATOM 949 N N . ALA A 1 124 ? 38.418 12.217 -15.577 1.00 50.91 124 ALA A N 1
ATOM 950 C CA . ALA A 1 124 ? 39.616 11.403 -15.399 1.00 50.91 124 ALA A CA 1
ATOM 951 C C . ALA A 1 124 ? 40.874 12.269 -15.177 1.00 50.91 124 ALA A C 1
ATOM 953 O O . ALA A 1 124 ? 41.280 13.032 -16.052 1.00 50.91 124 ALA A O 1
ATOM 954 N N . LYS A 1 125 ? 41.536 12.112 -14.020 1.00 48.03 125 LYS A N 1
ATOM 955 C CA . LYS A 1 125 ? 42.975 12.406 -13.898 1.00 48.03 125 LYS A CA 1
ATOM 956 C C . LYS A 1 125 ? 43.752 11.190 -14.422 1.00 48.03 125 LYS A C 1
ATOM 958 O O . LYS A 1 125 ? 43.349 10.064 -14.163 1.00 48.03 125 LYS A O 1
ATOM 963 N N . ASN A 1 126 ? 44.817 11.458 -15.180 1.00 47.69 126 ASN A N 1
ATOM 964 C CA . ASN A 1 126 ? 45.557 10.533 -16.051 1.00 47.69 126 ASN A CA 1
ATOM 965 C C . ASN A 1 126 ? 45.743 9.070 -15.574 1.00 47.69 126 ASN A C 1
ATOM 967 O O . ASN A 1 126 ? 46.082 8.864 -14.407 1.00 47.69 126 ASN A O 1
ATOM 971 N N . PRO A 1 127 ? 45.701 8.087 -16.507 1.00 49.72 127 PRO A N 1
ATOM 972 C CA . PRO A 1 127 ? 45.373 8.237 -17.935 1.00 49.72 127 PRO A CA 1
ATOM 973 C C . PRO A 1 127 ? 43.851 8.377 -18.170 1.00 49.72 127 PRO A C 1
ATOM 975 O O . PRO A 1 127 ? 43.067 7.832 -17.394 1.00 49.72 127 PRO A O 1
ATOM 978 N N . PRO A 1 128 ? 43.402 9.117 -19.207 1.00 53.56 128 PRO A N 1
ATOM 979 C CA . PRO A 1 128 ? 41.985 9.392 -19.411 1.00 53.56 128 PRO A CA 1
ATOM 980 C C . PRO A 1 128 ? 41.250 8.136 -19.879 1.00 53.56 128 PRO A C 1
ATOM 982 O O . PRO A 1 128 ? 41.466 7.640 -20.986 1.00 53.56 128 PRO A O 1
ATOM 985 N N . SER A 1 129 ? 40.347 7.637 -19.043 1.00 63.12 129 SER A N 1
ATOM 986 C CA . SER A 1 129 ? 39.347 6.664 -19.461 1.00 63.12 129 SER A CA 1
ATOM 987 C C . SER A 1 129 ? 38.454 7.280 -20.552 1.00 63.12 129 SER A C 1
ATOM 989 O O . SER A 1 129 ? 38.186 8.485 -20.563 1.00 63.12 129 SER A O 1
ATOM 991 N N . ARG A 1 130 ? 38.036 6.467 -21.526 1.00 71.25 130 ARG A N 1
ATOM 992 C CA . ARG A 1 130 ? 37.209 6.891 -22.665 1.00 71.25 130 ARG A CA 1
ATOM 993 C C . ARG A 1 130 ? 35.864 6.169 -22.647 1.00 71.25 130 ARG A C 1
ATOM 995 O O . ARG A 1 130 ? 35.798 5.019 -22.219 1.00 71.25 130 ARG A O 1
ATOM 1002 N N . GLU A 1 131 ? 34.818 6.813 -23.158 1.00 75.25 131 GLU A N 1
ATOM 1003 C CA . GLU A 1 131 ? 33.477 6.227 -23.266 1.00 75.25 131 GLU A CA 1
ATOM 1004 C C . GLU A 1 131 ? 32.842 6.445 -24.652 1.00 75.25 131 GLU A C 1
ATOM 1006 O O . GLU A 1 131 ? 33.222 7.382 -25.359 1.00 75.25 131 GLU A O 1
ATOM 1011 N N . PRO A 1 132 ? 31.872 5.610 -25.073 1.00 79.38 132 PRO A N 1
ATOM 1012 C CA . PRO A 1 132 ? 31.091 5.865 -26.277 1.00 79.38 132 PRO A CA 1
ATOM 1013 C C . PRO A 1 132 ? 30.179 7.084 -26.104 1.00 79.38 132 PRO A C 1
ATOM 1015 O O . PRO A 1 132 ? 29.549 7.261 -25.063 1.00 79.38 132 PRO A O 1
ATOM 1018 N N . ALA A 1 133 ? 30.037 7.869 -27.165 1.00 82.44 133 ALA A N 1
ATOM 1019 C CA . ALA A 1 133 ? 29.055 8.930 -27.295 1.00 82.44 133 ALA A CA 1
ATOM 1020 C C . ALA A 1 133 ? 28.127 8.668 -28.484 1.00 82.44 133 ALA A C 1
ATOM 1022 O O . ALA A 1 133 ? 28.579 8.279 -29.565 1.00 82.44 133 ALA A O 1
ATOM 1023 N N . PHE A 1 134 ? 26.832 8.909 -28.289 1.00 85.31 134 PHE A N 1
ATOM 1024 C CA . PHE A 1 134 ? 25.851 8.943 -29.369 1.00 85.31 134 PHE A CA 1
ATOM 1025 C C . PHE A 1 134 ? 26.089 10.171 -30.246 1.00 85.31 134 PHE A C 1
ATOM 1027 O O . PHE A 1 134 ? 26.403 11.245 -29.729 1.00 85.31 134 PHE A O 1
ATOM 1034 N N . VAL A 1 135 ? 25.899 10.017 -31.556 1.00 83.25 135 VAL A N 1
ATOM 1035 C CA . VAL A 1 135 ? 26.054 11.108 -32.527 1.00 83.25 135 VAL A CA 1
ATOM 1036 C C . VAL A 1 135 ? 24.678 11.526 -33.052 1.00 83.25 135 VAL A C 1
ATOM 1038 O O . VAL A 1 135 ? 23.973 10.700 -33.648 1.00 83.25 135 VAL A O 1
ATOM 1041 N N . SER A 1 136 ? 24.291 12.788 -32.833 1.00 84.06 136 SER A N 1
ATOM 1042 C CA . SER A 1 136 ? 23.103 13.412 -33.445 1.00 84.06 136 SER A CA 1
ATOM 1043 C C . SER A 1 136 ? 23.366 13.810 -34.903 1.00 84.06 136 SER A C 1
ATOM 1045 O O . SER A 1 136 ? 24.504 13.793 -35.378 1.00 84.06 136 SER A O 1
ATOM 1047 N N . LEU A 1 137 ? 22.318 14.149 -35.664 1.00 85.88 137 LEU A N 1
ATOM 1048 C CA . LEU A 1 137 ? 22.466 14.438 -37.099 1.00 85.88 137 LEU A CA 1
ATOM 1049 C C . LEU A 1 137 ? 23.268 15.712 -37.405 1.00 85.88 137 LEU A C 1
ATOM 1051 O O . LEU A 1 137 ? 23.872 15.812 -38.477 1.00 85.88 137 LEU A O 1
ATOM 1055 N N . ASP A 1 138 ? 23.278 16.671 -36.482 1.00 83.69 138 ASP A N 1
ATOM 1056 C CA . ASP A 1 138 ? 24.092 17.889 -36.532 1.00 83.69 138 ASP A CA 1
ATOM 1057 C C . ASP A 1 138 ? 25.556 17.681 -36.099 1.00 83.69 138 ASP A C 1
ATOM 1059 O O . ASP A 1 138 ? 26.350 18.613 -36.196 1.00 83.69 138 ASP A O 1
ATOM 1063 N N . GLY A 1 139 ? 25.929 16.467 -35.678 1.00 79.44 139 GLY A N 1
ATOM 1064 C CA . GLY A 1 139 ? 27.271 16.146 -35.187 1.00 79.44 139 GLY A CA 1
ATOM 1065 C C . GLY A 1 139 ? 27.473 16.399 -33.691 1.00 79.44 139 GLY A C 1
ATOM 1066 O O . GLY A 1 139 ? 28.588 16.229 -33.202 1.00 79.44 139 GLY A O 1
ATOM 1067 N N . GLY A 1 140 ? 26.420 16.770 -32.957 1.00 83.06 140 GLY A N 1
ATOM 1068 C CA . GLY A 1 140 ? 26.440 16.817 -31.497 1.00 83.06 140 GLY A CA 1
ATOM 1069 C C . GLY A 1 140 ? 26.770 15.454 -30.876 1.00 83.06 140 GLY A C 1
ATOM 1070 O O . GLY A 1 140 ? 26.393 14.398 -31.395 1.00 83.06 140 GLY A O 1
ATOM 1071 N N . LEU A 1 141 ? 27.502 15.483 -29.759 1.00 84.31 141 LEU A N 1
ATOM 1072 C CA . LEU A 1 141 ? 28.000 14.293 -29.068 1.00 84.31 141 LEU A CA 1
ATOM 1073 C C . LEU A 1 141 ? 27.337 14.150 -27.697 1.00 84.31 141 LEU A C 1
ATOM 1075 O O . LEU A 1 141 ? 27.375 15.074 -26.887 1.00 84.31 141 LEU A O 1
ATOM 1079 N N . HIS A 1 142 ? 26.793 12.968 -27.416 1.00 80.00 142 HIS A N 1
ATOM 1080 C CA . HIS A 1 142 ? 26.201 12.622 -26.124 1.00 80.00 142 HIS A CA 1
ATOM 1081 C C . HIS A 1 142 ? 26.934 11.446 -25.486 1.00 80.00 142 HIS A C 1
ATOM 1083 O O . HIS A 1 142 ? 26.633 10.302 -25.831 1.00 80.00 142 HIS A O 1
ATOM 1089 N N . PRO A 1 143 ? 27.872 11.691 -24.557 1.00 81.19 143 PRO A N 1
ATOM 1090 C CA . PRO A 1 143 ? 28.540 10.622 -23.826 1.00 81.19 143 PRO A CA 1
ATOM 1091 C C . PRO A 1 143 ? 27.525 9.712 -23.124 1.00 81.19 143 PRO A C 1
ATOM 1093 O O . PRO A 1 143 ? 26.493 10.182 -22.630 1.00 81.19 143 PRO A O 1
ATOM 1096 N N . LEU A 1 144 ? 27.805 8.411 -23.068 1.00 78.06 144 LEU A N 1
ATOM 1097 C CA . LEU A 1 144 ? 26.914 7.427 -22.458 1.00 78.06 144 LEU A CA 1
ATOM 1098 C C . LEU A 1 144 ? 26.594 7.776 -20.995 1.00 78.06 144 LEU A C 1
ATOM 1100 O O . LEU A 1 144 ? 25.439 7.684 -20.585 1.00 78.06 144 LEU A O 1
ATOM 1104 N N . SER A 1 145 ? 27.568 8.270 -20.235 1.00 75.19 145 SER A N 1
ATOM 1105 C CA . SER A 1 145 ? 27.398 8.767 -18.867 1.00 75.19 145 SER A CA 1
ATOM 1106 C C . SER A 1 145 ? 26.370 9.903 -18.758 1.00 75.19 145 SER A C 1
ATOM 1108 O O . SER A 1 145 ? 25.593 9.949 -17.801 1.00 75.19 145 SER A O 1
ATOM 1110 N N . ALA A 1 146 ? 26.300 10.798 -19.749 1.00 74.94 146 ALA A N 1
ATOM 1111 C CA . ALA A 1 146 ? 25.323 11.884 -19.795 1.00 74.94 146 ALA A CA 1
ATOM 1112 C C . ALA A 1 146 ? 23.907 11.365 -20.091 1.00 74.94 146 ALA A C 1
ATOM 1114 O O . ALA A 1 146 ? 22.940 11.850 -19.506 1.00 74.94 146 ALA A O 1
ATOM 1115 N N . VAL A 1 147 ? 23.788 10.344 -20.944 1.00 75.62 147 VAL A N 1
ATOM 1116 C CA . VAL A 1 147 ? 22.508 9.687 -21.261 1.00 75.62 147 VAL A CA 1
ATOM 1117 C C . VAL A 1 147 ? 22.011 8.803 -20.121 1.00 75.62 147 VAL A C 1
ATOM 1119 O O . VAL A 1 147 ? 20.809 8.735 -19.876 1.00 75.62 147 VAL A O 1
ATOM 1122 N N . LEU A 1 148 ? 22.923 8.161 -19.393 1.00 76.44 148 LEU A N 1
ATOM 1123 C CA . LEU A 1 148 ? 22.618 7.359 -18.210 1.00 76.44 148 LEU A CA 1
ATOM 1124 C C . LEU A 1 148 ? 22.265 8.213 -16.994 1.00 76.44 148 LEU A C 1
ATOM 1126 O O . LEU A 1 148 ? 21.566 7.739 -16.101 1.00 76.44 148 LEU A O 1
ATOM 1130 N N . ARG A 1 149 ? 22.704 9.476 -16.949 1.00 77.25 149 ARG A N 1
ATOM 1131 C CA . ARG A 1 149 ? 22.504 10.356 -15.792 1.00 77.25 149 ARG A CA 1
ATOM 1132 C C . ARG A 1 149 ? 21.042 10.407 -15.309 1.00 77.25 149 ARG A C 1
ATOM 1134 O O . ARG A 1 149 ? 20.847 10.175 -14.121 1.00 77.25 149 ARG A O 1
ATOM 1141 N N . PRO A 1 150 ? 20.012 10.609 -16.158 1.00 77.50 150 PRO A N 1
ATOM 1142 C CA . PRO A 1 150 ? 18.610 10.608 -15.716 1.00 77.50 150 PRO A CA 1
ATOM 1143 C C . PRO A 1 150 ? 18.094 9.244 -15.226 1.00 77.50 150 PRO A C 1
ATOM 1145 O O . PRO A 1 150 ? 17.068 9.178 -14.546 1.00 77.50 150 PRO A O 1
ATOM 1148 N N . LEU A 1 151 ? 18.768 8.153 -15.605 1.00 79.88 151 LEU A N 1
ATOM 1149 C CA . LEU A 1 151 ? 18.401 6.782 -15.253 1.00 79.88 151 LEU A CA 1
ATOM 1150 C C . LEU A 1 151 ? 19.045 6.329 -13.938 1.00 79.88 151 LEU A C 1
ATOM 1152 O O . LEU A 1 151 ? 18.417 5.590 -13.186 1.00 79.88 151 LEU A O 1
ATOM 1156 N N . VAL A 1 152 ? 20.259 6.792 -13.639 1.00 72.62 152 VAL A N 1
ATOM 1157 C CA . VAL A 1 152 ? 21.084 6.263 -12.539 1.00 72.62 152 VAL A CA 1
ATOM 1158 C C . VAL A 1 152 ? 21.270 7.268 -11.398 1.00 72.62 152 VAL A C 1
ATOM 1160 O O . VAL A 1 152 ? 21.254 6.878 -10.236 1.00 72.62 152 VAL A O 1
ATOM 1163 N N . VAL A 1 153 ? 21.469 8.558 -11.689 1.00 62.69 153 VAL A N 1
ATOM 1164 C CA . VAL A 1 153 ? 21.992 9.492 -10.680 1.00 62.69 153 VAL A CA 1
ATOM 1165 C C . VAL A 1 153 ? 20.948 9.847 -9.624 1.00 62.69 153 VAL A C 1
ATOM 1167 O O . VAL A 1 153 ? 19.863 10.349 -9.922 1.00 62.69 153 VAL A O 1
ATOM 1170 N N . SER A 1 154 ? 21.342 9.632 -8.371 1.00 57.47 154 SER A N 1
ATOM 1171 C CA . SER A 1 154 ? 20.824 10.284 -7.179 1.00 57.47 154 SER A CA 1
ATOM 1172 C C . SER A 1 154 ? 21.634 11.555 -6.889 1.00 57.47 154 SER A C 1
ATOM 1174 O O . SER A 1 154 ? 22.816 11.652 -7.203 1.00 57.47 154 SER A O 1
ATOM 1176 N N . ASN A 1 155 ? 20.965 12.577 -6.365 1.00 51.66 155 ASN A N 1
ATOM 1177 C CA . ASN A 1 155 ? 21.457 13.944 -6.180 1.00 51.66 155 ASN A CA 1
ATOM 1178 C C . ASN A 1 155 ? 22.916 14.108 -5.705 1.00 51.66 155 ASN A C 1
ATOM 1180 O O . ASN A 1 155 ? 23.359 13.436 -4.780 1.00 51.66 155 ASN A O 1
ATOM 1184 N N . TYR A 1 156 ? 23.566 15.185 -6.162 1.00 43.06 156 TYR A N 1
ATOM 1185 C CA . TYR A 1 156 ? 24.568 15.874 -5.345 1.00 43.06 156 TYR A CA 1
ATOM 1186 C C . TYR A 1 156 ? 24.318 17.390 -5.313 1.00 43.06 156 TYR A C 1
ATOM 1188 O O . TYR A 1 156 ? 24.623 18.094 -6.271 1.00 43.06 156 TYR A O 1
ATOM 1196 N N . SER A 1 157 ? 23.749 17.889 -4.208 1.00 41.34 157 SER A N 1
ATOM 1197 C CA . SER A 1 157 ? 24.316 18.994 -3.410 1.00 41.34 157 SER A CA 1
ATOM 1198 C C . SER A 1 157 ? 23.441 19.269 -2.169 1.00 41.34 157 SER A C 1
ATOM 1200 O O . SER A 1 157 ? 22.277 19.639 -2.324 1.00 41.34 157 SER A O 1
ATOM 1202 N N . PRO A 1 158 ? 23.976 19.141 -0.938 1.00 41.41 158 PRO A N 1
ATOM 1203 C CA . PRO A 1 158 ? 23.289 19.550 0.291 1.00 41.41 158 PRO A CA 1
ATOM 1204 C C . PRO A 1 158 ? 23.299 21.075 0.536 1.00 41.41 158 PRO A C 1
ATOM 1206 O O . PRO A 1 158 ? 22.643 21.542 1.462 1.00 41.41 158 PRO A O 1
ATOM 1209 N N . TYR A 1 159 ? 24.008 21.861 -0.284 1.00 40.97 159 TYR A N 1
ATOM 1210 C CA . TYR A 1 159 ? 24.080 23.322 -0.176 1.00 40.97 159 TYR A CA 1
ATOM 1211 C C . TYR A 1 159 ? 24.201 23.941 -1.572 1.00 40.97 159 TYR A C 1
ATOM 1213 O O . TYR A 1 159 ? 25.298 24.168 -2.077 1.00 40.97 159 TYR A O 1
ATOM 1221 N N . GLY A 1 160 ? 23.082 24.189 -2.244 1.00 38.41 160 GLY A N 1
ATOM 1222 C CA . GLY A 1 160 ? 23.114 24.892 -3.523 1.00 38.41 160 GLY A CA 1
ATOM 1223 C C . GLY A 1 160 ? 21.811 24.778 -4.288 1.00 38.41 160 GLY A C 1
ATOM 1224 O O . GLY A 1 160 ? 21.269 23.690 -4.455 1.00 38.41 160 GLY A O 1
ATOM 1225 N N . ASN A 1 161 ? 21.317 25.924 -4.742 1.00 37.41 161 ASN A N 1
ATOM 1226 C CA . ASN A 1 161 ? 20.124 26.056 -5.561 1.00 37.41 161 ASN A CA 1
ATOM 1227 C C . ASN A 1 161 ? 20.107 25.060 -6.733 1.00 37.41 161 ASN A C 1
ATOM 1229 O O . ASN A 1 161 ? 20.984 25.088 -7.590 1.00 37.41 161 ASN A O 1
ATOM 1233 N N . GLY A 1 162 ? 19.036 24.266 -6.798 1.00 45.19 162 GLY A N 1
ATOM 1234 C CA . GLY A 1 162 ? 18.485 23.764 -8.052 1.00 45.19 162 GLY A CA 1
ATOM 1235 C C . GLY A 1 162 ? 19.221 22.601 -8.711 1.00 45.19 162 GLY A C 1
ATOM 1236 O O . GLY A 1 162 ? 19.821 22.766 -9.766 1.00 45.19 162 GLY A O 1
ATOM 1237 N N . PHE A 1 163 ? 18.996 21.388 -8.211 1.00 42.94 163 PHE A N 1
ATOM 1238 C CA . PHE A 1 163 ? 18.758 20.261 -9.115 1.00 42.94 163 PHE A CA 1
ATOM 1239 C C . PHE A 1 163 ? 17.320 19.767 -8.933 1.00 42.94 163 PHE A C 1
ATOM 1241 O O . PHE A 1 163 ? 17.022 18.880 -8.147 1.00 42.94 163 PHE A O 1
ATOM 1248 N N . THR A 1 164 ? 16.417 20.362 -9.710 1.00 48.03 164 THR A N 1
ATOM 1249 C CA . THR A 1 164 ? 15.036 19.912 -9.975 1.00 48.03 164 THR A CA 1
ATOM 1250 C C . THR A 1 164 ? 14.998 18.820 -11.063 1.00 48.03 164 THR A C 1
ATOM 1252 O O . THR A 1 164 ? 13.994 18.604 -11.744 1.00 48.03 164 THR A O 1
ATOM 1255 N N . GLY A 1 165 ? 16.139 18.166 -11.299 1.00 49.22 165 GLY A N 1
ATOM 1256 C CA . GLY A 1 165 ? 16.413 17.391 -12.498 1.00 49.22 165 GLY A CA 1
ATOM 1257 C C . GLY A 1 165 ? 15.993 15.933 -12.378 1.00 49.22 165 GLY A C 1
ATOM 1258 O O . GLY A 1 165 ? 16.683 15.147 -11.752 1.00 49.22 165 GLY A O 1
ATOM 1259 N N . LEU A 1 166 ? 14.901 15.596 -13.064 1.00 53.78 166 LEU A N 1
ATOM 1260 C CA . LEU A 1 166 ? 14.654 14.306 -13.716 1.00 53.78 166 LEU A CA 1
ATOM 1261 C C . LEU A 1 166 ? 14.980 13.027 -12.941 1.00 53.78 166 LEU A C 1
ATOM 1263 O O . LEU A 1 166 ? 16.096 12.521 -12.980 1.00 53.78 166 LEU A O 1
ATOM 1267 N N . GLN A 1 167 ? 13.943 12.415 -12.378 1.00 66.94 167 GLN A N 1
ATOM 1268 C CA . GLN A 1 167 ? 14.079 11.123 -11.725 1.00 66.94 167 GLN A CA 1
ATOM 1269 C C . GLN A 1 167 ? 13.297 10.064 -12.496 1.00 66.94 167 GLN A C 1
ATOM 1271 O O . GLN A 1 167 ? 12.065 10.062 -12.532 1.00 66.94 167 GLN A O 1
ATOM 1276 N N . CYS A 1 168 ? 14.038 9.177 -13.158 1.00 83.00 168 CYS A N 1
ATOM 1277 C CA . CYS A 1 168 ? 13.483 7.962 -13.730 1.00 83.00 168 CYS A CA 1
ATOM 1278 C C . CYS A 1 168 ? 13.017 7.017 -12.619 1.00 83.00 168 CYS A C 1
ATOM 1280 O O . CYS A 1 168 ? 13.695 6.908 -11.600 1.00 83.00 168 CYS A O 1
ATOM 1282 N N . GLY A 1 169 ? 11.905 6.307 -12.807 1.00 87.88 169 GLY A N 1
ATOM 1283 C CA . GLY A 1 169 ? 11.426 5.310 -11.842 1.00 87.88 169 GLY A CA 1
ATOM 1284 C C . GLY A 1 169 ? 12.186 3.993 -11.873 1.00 87.88 169 GLY A C 1
ATOM 1285 O O . GLY A 1 169 ? 11.893 3.103 -11.080 1.00 87.88 169 GLY A O 1
ATOM 1286 N N . SER A 1 170 ? 13.159 3.868 -12.777 1.00 90.19 170 SER A N 1
ATOM 1287 C CA . SER A 1 170 ? 13.863 2.619 -13.003 1.00 90.19 170 SER A CA 1
ATOM 1288 C C . SER A 1 170 ? 14.636 2.140 -11.779 1.00 90.19 170 SER A C 1
ATOM 1290 O O . SER A 1 170 ? 15.382 2.904 -11.155 1.00 90.19 170 SER A O 1
ATOM 1292 N N . ARG A 1 171 ? 14.473 0.847 -11.493 1.00 88.69 171 ARG A N 1
ATOM 1293 C CA . ARG A 1 171 ? 15.338 0.040 -10.625 1.00 88.69 171 ARG A CA 1
ATOM 1294 C C . ARG A 1 171 ? 16.341 -0.781 -11.429 1.00 88.69 171 ARG A C 1
ATOM 1296 O O . ARG A 1 171 ? 17.347 -1.218 -10.891 1.00 88.69 171 ARG A O 1
ATOM 1303 N N . THR A 1 172 ? 16.059 -1.016 -12.705 1.00 90.56 172 THR A N 1
ATOM 1304 C CA . THR A 1 172 ? 16.951 -1.746 -13.602 1.00 90.56 172 THR A CA 1
ATOM 1305 C C . THR A 1 172 ? 17.038 -1.012 -14.927 1.00 90.56 172 THR A C 1
ATOM 1307 O O . THR A 1 172 ? 16.021 -0.660 -15.527 1.00 90.56 172 THR A O 1
ATOM 1310 N N . ASN A 1 173 ? 18.267 -0.762 -15.367 1.00 91.12 173 ASN A N 1
ATOM 1311 C CA . ASN A 1 173 ? 18.585 -0.056 -16.596 1.00 91.12 173 ASN A CA 1
ATOM 1312 C C . ASN A 1 173 ? 19.294 -1.014 -17.560 1.00 91.12 173 ASN A C 1
ATOM 1314 O O . ASN A 1 173 ? 20.244 -1.696 -17.185 1.00 91.12 173 ASN A O 1
ATOM 1318 N N . VAL A 1 174 ? 18.853 -1.055 -18.812 1.00 93.19 174 VAL A N 1
ATOM 1319 C CA . VAL A 1 174 ? 19.453 -1.864 -19.877 1.00 93.19 174 VAL A CA 1
ATOM 1320 C C . VAL A 1 174 ? 19.796 -0.947 -21.040 1.00 93.19 174 VAL A C 1
ATOM 1322 O O . VAL A 1 174 ? 18.912 -0.295 -21.585 1.00 93.19 174 VAL A O 1
ATOM 1325 N N . ILE A 1 175 ? 21.059 -0.905 -21.454 1.00 91.50 175 ILE A N 1
ATOM 1326 C CA . ILE A 1 175 ? 21.502 -0.144 -22.624 1.00 91.50 175 ILE A CA 1
ATOM 1327 C C . ILE A 1 175 ? 22.011 -1.106 -23.683 1.00 91.50 175 ILE A C 1
ATOM 1329 O O . ILE A 1 175 ? 22.915 -1.892 -23.422 1.00 91.50 175 ILE A O 1
ATOM 1333 N N . ILE A 1 176 ? 21.466 -1.013 -24.891 1.00 92.69 176 ILE A N 1
ATOM 1334 C CA . ILE A 1 176 ? 21.897 -1.791 -26.049 1.00 92.69 176 ILE A CA 1
ATOM 1335 C C . ILE A 1 176 ? 22.419 -0.814 -27.100 1.00 92.69 176 ILE A C 1
ATOM 1337 O O . ILE A 1 176 ? 21.656 -0.027 -27.667 1.00 92.69 176 ILE A O 1
ATOM 1341 N N . LEU A 1 177 ? 23.731 -0.857 -27.341 1.00 88.88 177 LEU A N 1
ATOM 1342 C CA . LEU A 1 177 ? 24.404 -0.031 -28.341 1.00 88.88 177 LEU A CA 1
ATOM 1343 C C . LEU A 1 177 ? 24.669 -0.841 -29.605 1.00 88.88 177 LEU A C 1
ATOM 1345 O O . LEU A 1 177 ? 25.654 -1.576 -29.714 1.00 88.88 177 LEU A O 1
ATOM 1349 N N . ASP A 1 178 ? 23.797 -0.642 -30.584 1.00 88.62 178 ASP A N 1
ATOM 1350 C CA . ASP A 1 178 ? 23.894 -1.201 -31.921 1.00 88.62 178 ASP A CA 1
ATOM 1351 C C . ASP A 1 178 ? 24.446 -0.170 -32.920 1.00 88.62 178 ASP A C 1
ATOM 1353 O O . ASP A 1 178 ? 23.838 0.177 -33.932 1.00 88.62 178 ASP A O 1
ATOM 1357 N N . ALA A 1 179 ? 25.618 0.377 -32.615 1.00 80.88 179 ALA A N 1
ATOM 1358 C CA . ALA A 1 179 ? 26.179 1.487 -33.372 1.00 80.88 179 ALA A CA 1
ATOM 1359 C C . ALA A 1 179 ? 27.452 1.112 -34.129 1.00 80.88 179 ALA A C 1
ATOM 1361 O O . ALA A 1 179 ? 28.263 0.311 -33.665 1.00 80.88 179 ALA A O 1
ATOM 1362 N N . ALA A 1 180 ? 27.631 1.714 -35.306 1.00 73.81 180 ALA A N 1
ATOM 1363 C CA . ALA A 1 180 ? 28.900 1.685 -36.020 1.00 73.81 180 ALA A CA 1
ATOM 1364 C C . ALA A 1 180 ? 29.840 2.753 -35.433 1.00 73.81 180 ALA A C 1
ATOM 1366 O O . ALA A 1 180 ? 29.438 3.921 -35.357 1.00 73.81 180 ALA A O 1
ATOM 1367 N N . PRO A 1 181 ? 31.073 2.398 -35.039 1.00 72.31 181 PRO A N 1
ATOM 1368 C CA . PRO A 1 181 ? 32.024 3.391 -34.576 1.00 72.31 181 PRO A CA 1
ATOM 1369 C C . PRO A 1 181 ? 32.469 4.274 -35.742 1.00 72.31 181 PRO A C 1
ATOM 1371 O O . PRO A 1 181 ? 32.736 3.805 -36.851 1.00 72.31 181 PRO A O 1
ATOM 1374 N N . VAL A 1 182 ? 32.556 5.572 -35.485 1.00 69.06 182 VAL A N 1
ATOM 1375 C CA . VAL A 1 182 ? 33.143 6.542 -36.404 1.00 69.06 182 VAL A CA 1
ATOM 1376 C C . VAL A 1 182 ? 34.652 6.526 -36.187 1.00 69.06 182 VAL A C 1
ATOM 1378 O O . VAL A 1 182 ? 35.126 6.836 -35.095 1.00 69.06 182 VAL A O 1
ATOM 1381 N N . GLN A 1 183 ? 35.406 6.148 -37.223 1.00 58.22 183 GLN A N 1
ATOM 1382 C CA . GLN A 1 183 ? 36.863 6.290 -37.230 1.00 58.22 183 GLN A CA 1
ATOM 1383 C C . GLN A 1 183 ? 37.210 7.779 -37.062 1.00 58.22 183 GLN A C 1
ATOM 1385 O O . GLN A 1 183 ? 36.635 8.603 -37.782 1.00 58.22 183 GLN A O 1
ATOM 1390 N N . PRO A 1 184 ? 38.122 8.156 -36.148 1.00 51.88 184 PRO A N 1
ATOM 1391 C CA . PRO A 1 184 ? 38.575 9.534 -35.999 1.00 51.88 184 PRO A CA 1
ATOM 1392 C C . PRO A 1 184 ? 39.495 9.899 -37.173 1.00 51.88 184 PRO A C 1
ATOM 1394 O O . PRO A 1 184 ? 40.704 10.030 -37.034 1.00 51.88 184 PRO A O 1
ATOM 1397 N N . SER A 1 185 ? 38.935 10.031 -38.368 1.00 48.12 185 SER A N 1
ATOM 1398 C CA . SER A 1 185 ? 39.634 10.548 -39.537 1.00 48.12 185 SER A CA 1
ATOM 1399 C C . SER A 1 185 ? 38.760 11.620 -40.169 1.00 48.12 185 SER A C 1
ATOM 1401 O O . SER A 1 185 ? 37.616 11.338 -40.507 1.00 48.12 185 SER A O 1
ATOM 1403 N N . THR A 1 186 ? 39.344 12.815 -40.305 1.00 36.97 186 THR A N 1
ATOM 1404 C CA . THR A 1 186 ? 38.779 14.115 -40.724 1.00 36.97 186 THR A CA 1
ATOM 1405 C C . THR A 1 186 ? 38.075 14.935 -39.630 1.00 36.97 186 THR A C 1
ATOM 1407 O O . THR A 1 186 ? 36.855 15.003 -39.559 1.00 36.97 186 THR A O 1
ATOM 1410 N N . ALA A 1 187 ? 38.906 15.602 -38.819 1.00 35.88 187 ALA A N 1
ATOM 1411 C CA . ALA A 1 187 ? 38.713 16.945 -38.256 1.00 35.88 187 ALA A CA 1
ATOM 1412 C C . ALA A 1 187 ? 37.393 17.265 -37.518 1.00 35.88 187 ALA A C 1
ATOM 1414 O O . ALA A 1 187 ? 36.460 17.827 -38.088 1.00 35.88 187 ALA A O 1
ATOM 1415 N N . LEU A 1 188 ? 37.407 17.109 -36.190 1.00 39.53 188 LEU A N 1
ATOM 1416 C CA . LEU A 1 188 ? 36.874 18.174 -35.333 1.00 39.53 188 LEU A CA 1
ATOM 1417 C C . LEU A 1 188 ? 37.947 19.281 -35.269 1.00 39.53 188 LEU A C 1
ATOM 1419 O O . LEU A 1 188 ? 39.120 18.950 -35.068 1.00 39.53 188 LEU A O 1
ATOM 1423 N N . PRO A 1 189 ? 37.621 20.574 -35.461 1.00 34.06 189 PRO A N 1
ATOM 1424 C CA . PRO A 1 189 ? 38.618 21.635 -35.366 1.00 34.06 189 PRO A CA 1
ATOM 1425 C C . PRO A 1 189 ? 39.164 21.706 -33.931 1.00 34.06 189 PRO A C 1
ATOM 1427 O O . PRO A 1 189 ? 38.465 22.158 -33.029 1.00 34.06 189 PRO A O 1
ATOM 1430 N N . GLY A 1 190 ? 40.404 21.252 -33.717 1.00 40.22 190 GLY A N 1
ATOM 1431 C CA . GLY A 1 190 ? 41.163 21.505 -32.485 1.00 40.22 190 GLY A CA 1
ATOM 1432 C C . GLY A 1 190 ? 41.763 20.302 -31.749 1.00 40.22 190 GLY A C 1
ATOM 1433 O O . GLY A 1 190 ? 42.559 20.533 -30.842 1.00 40.22 190 GLY A O 1
ATOM 1434 N N . ASP A 1 191 ? 41.467 19.050 -32.110 1.00 36.97 191 ASP A N 1
ATOM 1435 C CA . ASP A 1 191 ? 41.985 17.896 -31.353 1.00 36.97 191 ASP A CA 1
ATOM 1436 C C . ASP A 1 191 ? 43.251 17.296 -31.997 1.00 36.97 191 ASP A C 1
ATOM 1438 O O . ASP A 1 191 ? 43.219 16.759 -33.104 1.00 36.97 191 ASP A O 1
ATOM 1442 N N . LYS A 1 192 ? 44.389 17.431 -31.302 1.00 33.44 192 LYS A N 1
ATOM 1443 C CA . LYS A 1 192 ? 45.702 16.865 -31.669 1.00 33.44 192 LYS A CA 1
ATOM 1444 C C . LYS A 1 192 ? 46.017 15.567 -30.907 1.00 33.44 192 LYS A C 1
ATOM 1446 O O . LYS A 1 192 ? 47.191 15.240 -30.745 1.00 33.44 192 LYS A O 1
ATOM 1451 N N . SER A 1 193 ? 45.024 14.830 -30.410 1.00 36.50 193 SER A N 1
ATOM 1452 C CA . SER A 1 193 ? 45.279 13.529 -29.782 1.00 36.50 193 SER A CA 1
ATOM 1453 C C . SER A 1 193 ? 45.183 12.383 -30.797 1.00 36.50 193 SER A C 1
ATOM 1455 O O . SER A 1 193 ? 44.139 12.057 -31.356 1.00 36.50 193 SER A O 1
ATOM 1457 N N . SER A 1 194 ? 46.354 11.819 -31.075 1.00 32.66 194 SER A N 1
ATOM 1458 C CA . SER A 1 194 ? 46.639 10.760 -32.033 1.00 32.66 194 SER A CA 1
ATOM 1459 C C . SER A 1 194 ? 45.950 9.430 -31.726 1.00 32.66 194 SER A C 1
ATOM 1461 O O . SER A 1 194 ? 45.573 9.121 -30.595 1.00 32.66 194 SER A O 1
ATOM 1463 N N . ALA A 1 195 ? 45.850 8.639 -32.792 1.00 35.31 195 ALA A N 1
ATOM 1464 C CA . ALA A 1 195 ? 45.510 7.231 -32.831 1.00 35.31 195 ALA A CA 1
ATOM 1465 C C . ALA A 1 195 ? 46.230 6.403 -31.752 1.00 35.31 195 ALA A C 1
ATOM 1467 O O . ALA A 1 195 ? 47.417 6.133 -31.870 1.00 35.31 195 ALA A O 1
ATOM 1468 N N . ASP A 1 196 ? 45.470 5.944 -30.761 1.00 31.81 196 ASP A N 1
ATOM 1469 C CA . ASP A 1 196 ? 45.748 4.716 -30.017 1.00 31.81 196 ASP A CA 1
ATOM 1470 C C . ASP A 1 196 ? 44.458 3.890 -30.051 1.00 31.81 196 ASP A C 1
ATOM 1472 O O . ASP A 1 196 ? 43.495 4.138 -29.322 1.00 31.81 196 ASP A O 1
ATOM 1476 N N . ALA A 1 197 ? 44.409 2.960 -31.004 1.00 35.94 197 ALA A N 1
ATOM 1477 C CA . ALA A 1 197 ? 43.250 2.134 -31.338 1.00 35.94 197 ALA A CA 1
ATOM 1478 C C . ALA A 1 197 ? 43.206 0.799 -30.561 1.00 35.94 197 ALA A C 1
ATOM 1480 O O . ALA A 1 197 ? 42.526 -0.132 -30.982 1.00 35.94 197 ALA A O 1
ATOM 1481 N N . SER A 1 198 ? 43.917 0.680 -29.435 1.00 31.80 198 SER A N 1
ATOM 1482 C CA . SER A 1 198 ? 43.994 -0.562 -28.641 1.00 31.80 198 SER A CA 1
ATOM 1483 C C . SER A 1 198 ? 43.636 -0.407 -27.155 1.00 31.80 198 SER A C 1
ATOM 1485 O O . SER A 1 198 ? 43.652 -1.389 -26.415 1.00 31.80 198 SER A O 1
ATOM 1487 N N . GLY A 1 199 ? 43.251 0.789 -26.696 1.00 34.06 199 GLY A N 1
ATOM 1488 C CA . GLY A 1 199 ? 42.807 1.009 -25.316 1.00 34.06 199 GLY A CA 1
ATOM 1489 C C . GLY A 1 199 ? 41.384 0.496 -25.097 1.00 34.06 199 GLY A C 1
ATOM 1490 O O . GLY A 1 199 ? 40.429 1.137 -25.532 1.00 34.06 199 GLY A O 1
ATOM 1491 N N . GLY A 1 200 ? 41.238 -0.659 -24.444 1.00 40.72 200 GLY A N 1
ATOM 1492 C CA . GLY A 1 200 ? 39.942 -1.265 -24.132 1.00 40.72 200 GLY A CA 1
ATOM 1493 C C . GLY A 1 200 ? 38.953 -0.272 -23.509 1.00 40.72 200 GLY A C 1
ATOM 1494 O O . GLY A 1 200 ? 39.318 0.547 -22.666 1.00 40.72 200 GLY A O 1
ATOM 1495 N N . LEU A 1 201 ? 37.689 -0.348 -23.936 1.00 49.59 201 LEU A N 1
ATOM 1496 C CA . LEU A 1 201 ? 36.584 0.416 -23.355 1.00 49.59 201 LEU A CA 1
ATOM 1497 C C . LEU A 1 201 ? 36.490 0.116 -21.855 1.00 49.59 201 LEU A C 1
ATOM 1499 O O . LEU A 1 201 ? 36.014 -0.945 -21.456 1.00 49.59 201 LEU A O 1
ATOM 1503 N N . ALA A 1 202 ? 36.929 1.060 -21.026 1.00 49.47 202 ALA A N 1
ATOM 1504 C CA . ALA A 1 202 ? 36.760 1.016 -19.580 1.00 49.47 202 ALA A CA 1
ATOM 1505 C C . ALA A 1 202 ? 35.326 1.433 -19.226 1.00 49.47 202 ALA A C 1
ATOM 1507 O O . ALA A 1 202 ? 35.097 2.495 -18.650 1.00 49.47 202 ALA A O 1
ATOM 1508 N N . LEU A 1 203 ? 34.342 0.624 -19.625 1.00 61.00 203 LEU A N 1
ATOM 1509 C CA . LEU A 1 203 ? 32.959 0.864 -19.247 1.00 61.00 203 LEU A CA 1
ATOM 1510 C C . LEU A 1 203 ? 32.668 0.143 -17.933 1.00 61.00 203 LEU A C 1
ATOM 1512 O O . LEU A 1 203 ? 32.266 -1.016 -17.926 1.00 61.00 203 LEU A O 1
ATOM 1516 N N . VAL A 1 204 ? 32.875 0.837 -16.815 1.00 66.38 204 VAL A N 1
ATOM 1517 C CA . VAL A 1 204 ? 32.280 0.427 -15.539 1.00 66.38 204 VAL A CA 1
ATOM 1518 C C . VAL A 1 204 ? 30.823 0.891 -15.586 1.00 66.38 204 VAL A C 1
ATOM 1520 O O . VAL A 1 204 ? 30.586 2.103 -15.544 1.00 66.38 204 VAL A O 1
ATOM 1523 N N . PRO A 1 205 ? 29.841 -0.016 -15.757 1.00 74.88 205 PRO A N 1
ATOM 1524 C CA . PRO A 1 205 ? 28.447 0.386 -15.790 1.00 74.88 205 PRO A CA 1
ATOM 1525 C C . PRO A 1 205 ? 28.098 1.024 -14.441 1.00 74.88 205 PRO A C 1
ATOM 1527 O O . PRO A 1 205 ? 28.520 0.513 -13.398 1.00 74.88 205 PRO A O 1
ATOM 1530 N N . PRO A 1 206 ? 27.333 2.128 -14.424 1.00 73.88 206 PRO A N 1
ATOM 1531 C CA . PRO A 1 206 ? 26.826 2.669 -13.172 1.00 73.88 206 PRO A CA 1
ATOM 1532 C C . PRO A 1 206 ? 25.966 1.632 -12.444 1.00 73.88 206 PRO A C 1
ATOM 1534 O O . PRO A 1 206 ? 25.569 0.638 -13.053 1.00 73.88 206 PRO A O 1
ATOM 1537 N N . ALA A 1 207 ? 25.647 1.856 -11.167 1.00 77.31 207 ALA A N 1
ATOM 1538 C CA . ALA A 1 207 ? 24.759 0.968 -10.415 1.00 77.31 207 ALA A CA 1
ATOM 1539 C C . ALA A 1 207 ? 23.463 0.663 -11.195 1.00 77.31 207 ALA A C 1
ATOM 1541 O O . ALA A 1 207 ? 23.004 1.466 -12.015 1.00 77.31 207 ALA A O 1
ATOM 1542 N N . ASP A 1 208 ? 22.894 -0.517 -10.962 1.00 85.88 208 ASP A N 1
ATOM 1543 C CA . ASP A 1 208 ? 21.617 -0.933 -11.542 1.00 85.88 208 ASP A CA 1
ATOM 1544 C C . ASP A 1 208 ? 21.582 -1.002 -13.078 1.00 85.88 208 ASP A C 1
ATOM 1546 O O . ASP A 1 208 ? 20.520 -0.833 -13.685 1.00 85.88 208 ASP A O 1
ATOM 1550 N N . THR A 1 209 ? 22.727 -1.209 -13.733 1.00 88.75 209 THR A N 1
ATOM 1551 C CA . THR A 1 209 ? 22.841 -1.070 -15.189 1.00 88.75 209 THR A CA 1
ATOM 1552 C C . THR A 1 209 ? 23.508 -2.276 -15.845 1.00 88.75 209 THR A C 1
ATOM 1554 O O . THR A 1 209 ? 24.612 -2.679 -15.480 1.00 88.75 209 THR A O 1
ATOM 1557 N N . LEU A 1 210 ? 22.855 -2.799 -16.882 1.00 91.06 210 LEU A N 1
ATOM 1558 C CA . LEU A 1 210 ? 23.427 -3.704 -17.873 1.00 91.06 210 LEU A CA 1
ATOM 1559 C C . LEU A 1 210 ? 23.677 -2.931 -19.169 1.00 91.06 210 LEU A C 1
ATOM 1561 O O . LEU A 1 210 ? 22.763 -2.320 -19.719 1.00 91.06 210 LEU A O 1
ATOM 1565 N N . VAL A 1 211 ? 24.898 -2.992 -19.690 1.00 88.81 211 VAL A N 1
ATOM 1566 C CA . VAL A 1 211 ? 25.255 -2.436 -20.996 1.00 88.81 211 VAL A CA 1
ATOM 1567 C C . VAL A 1 211 ? 25.675 -3.559 -21.931 1.00 88.81 211 VAL A C 1
ATOM 1569 O O . VAL A 1 211 ? 26.558 -4.347 -21.606 1.00 88.81 211 VAL A O 1
ATOM 1572 N N . VAL A 1 212 ? 25.068 -3.605 -23.112 1.00 89.56 212 VAL A N 1
ATOM 1573 C CA . VAL A 1 212 ? 25.366 -4.553 -24.182 1.00 89.56 212 VAL A CA 1
ATOM 1574 C C . VAL A 1 212 ? 25.862 -3.783 -25.399 1.00 89.56 212 VAL A C 1
ATOM 1576 O O . VAL A 1 212 ? 25.157 -2.932 -25.942 1.00 89.56 212 VAL A O 1
ATOM 1579 N N . LEU A 1 213 ? 27.079 -4.091 -25.842 1.00 85.06 213 LEU A N 1
ATOM 1580 C CA . LEU A 1 213 ? 27.692 -3.496 -27.028 1.00 85.06 213 LEU A CA 1
ATOM 1581 C C . LEU A 1 213 ? 27.715 -4.491 -28.185 1.00 85.06 213 LEU A C 1
ATOM 1583 O O . LEU A 1 213 ? 27.746 -5.705 -27.976 1.00 85.06 213 LEU A O 1
ATOM 1587 N N . ARG A 1 214 ? 27.798 -3.994 -29.419 1.00 79.56 214 ARG A N 1
ATOM 1588 C CA . ARG A 1 214 ? 28.096 -4.834 -30.585 1.00 79.56 214 ARG A CA 1
ATOM 1589 C C . ARG A 1 214 ? 29.423 -5.604 -30.390 1.00 79.56 214 ARG A C 1
ATOM 1591 O O . ARG A 1 214 ? 30.398 -5.018 -29.911 1.00 79.56 214 ARG A O 1
ATOM 1598 N N . PRO A 1 215 ? 29.502 -6.892 -30.787 1.00 70.75 215 PRO A N 1
ATOM 1599 C CA . PRO A 1 215 ? 30.686 -7.730 -30.566 1.00 70.75 215 PRO A CA 1
ATOM 1600 C C . PRO A 1 215 ? 31.951 -7.280 -31.315 1.00 70.75 215 PRO A C 1
ATOM 1602 O O . PRO A 1 215 ? 33.044 -7.662 -30.910 1.00 70.75 215 PRO A O 1
ATOM 1605 N N . THR A 1 216 ? 31.838 -6.465 -32.369 1.00 65.06 216 THR A N 1
ATOM 1606 C CA . THR A 1 216 ? 32.979 -5.986 -33.168 1.00 65.06 216 THR A CA 1
ATOM 1607 C C . THR A 1 216 ? 32.935 -4.474 -33.362 1.00 65.06 216 THR A C 1
ATOM 1609 O O . THR A 1 216 ? 31.859 -3.918 -33.582 1.00 65.06 216 THR A O 1
ATOM 1612 N N . ASP A 1 217 ? 34.107 -3.835 -33.388 1.00 59.09 217 ASP A N 1
ATOM 1613 C CA . ASP A 1 217 ? 34.270 -2.409 -33.722 1.00 59.09 217 ASP A CA 1
ATOM 1614 C C . ASP A 1 217 ? 34.360 -2.158 -35.248 1.00 59.09 217 ASP A C 1
ATOM 1616 O O . ASP A 1 217 ? 34.555 -1.035 -35.700 1.00 59.09 217 ASP A O 1
ATOM 1620 N N . ALA A 1 218 ? 34.210 -3.193 -36.080 1.00 56.16 218 ALA A N 1
ATOM 1621 C CA . ALA A 1 218 ? 34.144 -3.040 -37.532 1.00 56.16 218 ALA A CA 1
ATOM 1622 C C . ALA A 1 218 ? 32.760 -2.516 -37.984 1.00 56.16 218 ALA A C 1
ATOM 1624 O O . ALA A 1 218 ? 31.740 -2.915 -37.405 1.00 56.16 218 ALA A O 1
ATOM 1625 N N . PRO A 1 219 ? 32.677 -1.676 -39.037 1.00 55.62 219 PRO A N 1
ATOM 1626 C CA . PRO A 1 219 ? 31.414 -1.398 -39.712 1.00 55.62 219 PRO A CA 1
ATOM 1627 C C . PRO A 1 219 ? 30.878 -2.704 -40.305 1.00 55.62 219 PRO A C 1
ATOM 1629 O O . PRO A 1 219 ? 31.493 -3.274 -41.203 1.00 55.62 219 PRO A O 1
ATOM 1632 N N . VAL A 1 220 ? 29.741 -3.191 -39.809 1.00 53.88 220 VAL A N 1
ATOM 1633 C CA . VAL A 1 220 ? 29.038 -4.320 -40.429 1.00 53.88 220 VAL A CA 1
ATOM 1634 C C . VAL A 1 220 ? 27.861 -3.734 -41.207 1.00 53.88 220 VAL A C 1
ATOM 1636 O O . VAL A 1 220 ? 26.979 -3.137 -40.581 1.00 53.88 220 VAL A O 1
ATOM 1639 N N . PRO A 1 221 ? 27.848 -3.821 -42.549 1.00 56.50 221 PRO A N 1
ATOM 1640 C CA . PRO A 1 221 ? 26.670 -3.445 -43.319 1.00 56.50 221 PRO A CA 1
ATOM 1641 C C . PRO A 1 221 ? 25.489 -4.336 -42.910 1.00 56.50 221 PRO A C 1
ATOM 1643 O O . PRO A 1 221 ? 25.680 -5.493 -42.537 1.00 56.50 221 PRO A O 1
ATOM 1646 N N . ALA A 1 222 ? 24.267 -3.800 -42.957 1.00 60.41 222 ALA A N 1
ATOM 1647 C CA . ALA A 1 222 ? 23.071 -4.623 -42.775 1.00 60.41 222 ALA A CA 1
ATOM 1648 C C . ALA A 1 222 ? 23.087 -5.794 -43.777 1.00 60.41 222 ALA A C 1
ATOM 1650 O O . ALA A 1 222 ? 23.433 -5.550 -44.937 1.00 60.41 222 ALA A O 1
ATOM 1651 N N . PRO A 1 223 ? 22.710 -7.028 -43.389 1.00 60.78 223 PRO A N 1
ATOM 1652 C CA . PRO A 1 223 ? 22.569 -8.128 -44.326 1.00 60.78 223 PRO A CA 1
ATOM 1653 C C . PRO A 1 223 ? 21.603 -7.731 -45.442 1.00 60.78 223 PRO A C 1
ATOM 1655 O O . PRO A 1 223 ? 20.527 -7.186 -45.179 1.00 60.78 223 PRO A O 1
ATOM 1658 N N . GLU A 1 224 ? 21.971 -8.008 -46.691 1.00 57.41 224 GLU A N 1
ATOM 1659 C CA . GLU A 1 224 ? 21.166 -7.629 -47.861 1.00 57.41 224 GLU A CA 1
ATOM 1660 C C . GLU A 1 224 ? 19.773 -8.281 -47.852 1.00 57.41 224 GLU A C 1
ATOM 1662 O O . GLU A 1 224 ? 18.815 -7.700 -48.355 1.00 57.41 224 GLU A O 1
ATOM 1667 N N . SER A 1 225 ? 19.638 -9.454 -47.224 1.00 61.00 225 SER A N 1
ATOM 1668 C CA . SER A 1 225 ? 18.404 -10.245 -47.177 1.00 61.00 225 SER A CA 1
ATOM 1669 C C . SER A 1 225 ? 17.320 -9.693 -46.246 1.00 61.00 225 SER A C 1
ATOM 1671 O O . SER A 1 225 ? 16.137 -9.889 -46.510 1.00 61.00 225 SER A O 1
ATOM 1673 N N . THR A 1 226 ? 17.696 -9.036 -45.145 1.00 69.62 226 THR A N 1
ATOM 1674 C CA . THR A 1 226 ? 16.762 -8.542 -44.109 1.00 69.62 226 THR A CA 1
ATOM 1675 C C . THR A 1 226 ? 16.802 -7.025 -43.970 1.00 69.62 226 THR A C 1
ATOM 1677 O O . THR A 1 226 ? 15.807 -6.396 -43.608 1.00 69.62 226 THR A O 1
ATOM 1680 N N . GLY A 1 227 ? 17.955 -6.414 -44.251 1.00 78.88 227 GLY A N 1
ATOM 1681 C CA . GLY A 1 227 ? 18.187 -4.991 -44.083 1.00 78.88 227 GLY A CA 1
ATOM 1682 C C . GLY A 1 227 ? 18.310 -4.510 -42.630 1.00 78.88 227 GLY A C 1
ATOM 1683 O O . GLY A 1 227 ? 18.432 -3.295 -42.432 1.00 78.88 227 GLY A O 1
ATOM 1684 N N . LEU A 1 228 ? 18.286 -5.418 -41.651 1.00 85.00 228 LEU A N 1
ATOM 1685 C CA . LEU A 1 228 ? 18.453 -5.138 -40.218 1.00 85.00 228 LEU A CA 1
ATOM 1686 C C . LEU A 1 228 ? 19.927 -5.191 -39.811 1.00 85.00 228 LEU A C 1
ATOM 1688 O O . LEU A 1 228 ? 20.761 -5.681 -40.555 1.00 85.00 228 LEU A O 1
ATOM 1692 N N . SER A 1 229 ? 20.298 -4.710 -38.634 1.00 84.50 229 SER A N 1
ATOM 1693 C CA . SER A 1 229 ? 21.611 -5.028 -38.077 1.00 84.50 229 SER A CA 1
ATOM 1694 C C . SER A 1 229 ? 21.643 -6.456 -37.510 1.00 84.50 229 SER A C 1
ATOM 1696 O O . SER A 1 229 ? 20.630 -7.004 -37.069 1.00 84.50 229 SER A O 1
ATOM 1698 N N . LEU A 1 230 ? 22.840 -7.043 -37.414 1.00 83.56 230 LEU A N 1
ATOM 1699 C CA . LEU A 1 230 ? 23.016 -8.353 -36.779 1.00 83.56 230 LEU A CA 1
ATOM 1700 C C . LEU A 1 230 ? 22.596 -8.357 -35.295 1.00 83.56 230 LEU A C 1
ATOM 1702 O O . LEU A 1 230 ? 22.117 -9.373 -34.789 1.00 83.56 230 LEU A O 1
ATOM 1706 N N . LEU A 1 231 ? 22.796 -7.248 -34.570 1.00 87.69 231 LEU A N 1
ATOM 1707 C CA . LEU A 1 231 ? 22.410 -7.167 -33.158 1.00 87.69 231 LEU A CA 1
ATOM 1708 C C . LEU A 1 231 ? 20.886 -7.047 -33.015 1.00 87.69 231 LEU A C 1
ATOM 1710 O O . LEU A 1 231 ? 20.318 -7.685 -32.129 1.00 87.69 231 LEU A O 1
ATOM 1714 N N . ALA A 1 232 ? 20.230 -6.306 -33.916 1.00 91.06 232 ALA A N 1
ATOM 1715 C CA . ALA A 1 232 ? 18.776 -6.222 -34.008 1.00 91.06 232 ALA A CA 1
ATOM 1716 C C . ALA A 1 232 ? 18.164 -7.599 -34.291 1.00 91.06 232 ALA A C 1
ATOM 1718 O O . ALA A 1 232 ? 17.268 -8.027 -33.566 1.00 91.06 232 ALA A O 1
ATOM 1719 N N . GLU A 1 233 ? 18.683 -8.334 -35.280 1.00 89.88 233 GLU A N 1
ATOM 1720 C CA . GLU A 1 233 ? 18.224 -9.691 -35.606 1.00 89.88 233 GLU A CA 1
ATOM 1721 C C . GLU A 1 233 ? 18.330 -10.639 -34.411 1.00 89.88 233 GLU A C 1
ATOM 1723 O O . GLU A 1 233 ? 17.363 -11.324 -34.073 1.00 89.88 233 GLU A O 1
ATOM 1728 N N . LYS A 1 234 ? 19.484 -10.650 -33.731 1.00 91.06 234 LYS A N 1
ATOM 1729 C CA . LYS A 1 234 ? 19.696 -11.485 -32.541 1.00 91.06 234 LYS A CA 1
ATOM 1730 C C . LYS A 1 234 ? 18.753 -11.114 -31.403 1.00 91.06 234 LYS A C 1
ATOM 1732 O O . LYS A 1 234 ? 18.205 -12.012 -30.763 1.00 91.06 234 LYS A O 1
ATOM 1737 N N . LEU A 1 235 ? 18.543 -9.819 -31.165 1.00 94.19 235 LEU A N 1
ATOM 1738 C CA . LEU A 1 235 ? 17.617 -9.346 -30.140 1.00 94.19 235 LEU A CA 1
ATOM 1739 C C . LEU A 1 235 ? 16.186 -9.780 -30.469 1.00 94.19 235 LEU A C 1
ATOM 1741 O O . LEU A 1 235 ? 15.525 -10.376 -29.625 1.00 94.19 235 LEU A O 1
ATOM 1745 N N . ILE A 1 236 ? 15.720 -9.553 -31.699 1.00 95.00 236 ILE A N 1
ATOM 1746 C CA . ILE A 1 236 ? 14.370 -9.925 -32.144 1.00 95.00 236 ILE A CA 1
ATOM 1747 C C . ILE A 1 236 ? 14.163 -11.441 -32.056 1.00 95.00 236 ILE A C 1
ATOM 1749 O O . ILE A 1 236 ? 13.126 -11.888 -31.561 1.00 95.00 236 ILE A O 1
ATOM 1753 N N . ALA A 1 237 ? 15.143 -12.234 -32.497 1.00 93.75 237 ALA A N 1
ATOM 1754 C CA . ALA A 1 237 ? 15.093 -13.690 -32.420 1.00 93.75 237 ALA A CA 1
ATOM 1755 C C . ALA A 1 237 ? 15.049 -14.178 -30.966 1.00 93.75 237 ALA A C 1
ATOM 1757 O O . ALA A 1 237 ? 14.230 -15.033 -30.631 1.00 93.75 237 ALA A O 1
ATOM 1758 N N . GLY A 1 238 ? 15.872 -13.598 -30.086 1.00 94.38 238 GLY A N 1
ATOM 1759 C CA . GLY A 1 238 ? 15.866 -13.895 -28.655 1.00 94.38 238 GLY A CA 1
ATOM 1760 C C . GLY A 1 238 ? 14.524 -13.567 -28.002 1.00 94.38 238 GLY A C 1
ATOM 1761 O O . GLY A 1 238 ? 13.918 -14.445 -27.390 1.00 94.38 238 GLY A O 1
ATOM 1762 N N . LEU A 1 239 ? 14.004 -12.358 -28.238 1.00 93.44 239 LEU A N 1
ATOM 1763 C CA . LEU A 1 239 ? 12.696 -11.907 -27.747 1.00 93.44 239 LEU A CA 1
ATOM 1764 C C . LEU A 1 239 ? 11.523 -12.704 -28.337 1.00 93.44 239 LEU A C 1
ATOM 1766 O O . LEU A 1 239 ? 10.447 -12.702 -27.757 1.00 93.44 239 LEU A O 1
ATOM 1770 N N . SER A 1 240 ? 11.683 -13.364 -29.484 1.00 92.62 240 SER A N 1
ATOM 1771 C CA . SER A 1 240 ? 10.632 -14.207 -30.086 1.00 92.62 240 SER A CA 1
ATOM 1772 C C . SER A 1 240 ? 10.760 -15.684 -29.697 1.00 92.62 240 SER A C 1
ATOM 1774 O O . SER A 1 240 ? 9.910 -16.498 -30.057 1.00 92.62 240 SER A O 1
ATOM 1776 N N . SER A 1 241 ? 11.826 -16.045 -28.982 1.00 91.94 241 SER A N 1
ATOM 1777 C CA . SER A 1 241 ? 12.081 -17.407 -28.522 1.00 91.94 241 SER A CA 1
ATOM 1778 C C . SER A 1 241 ? 11.407 -17.690 -27.173 1.00 91.94 241 SER A C 1
ATOM 1780 O O . SER A 1 241 ? 10.802 -16.817 -26.560 1.00 91.94 241 SER A O 1
ATOM 1782 N N . LYS A 1 242 ? 11.547 -18.923 -26.670 1.00 87.62 242 LYS A N 1
ATOM 1783 C CA . LYS A 1 242 ? 11.126 -19.295 -25.305 1.00 87.62 242 LYS A CA 1
ATOM 1784 C C . LYS A 1 242 ? 12.125 -18.868 -24.216 1.00 87.62 242 LYS A C 1
ATOM 1786 O O . LYS A 1 242 ? 11.958 -19.259 -23.065 1.00 87.62 242 LYS A O 1
ATOM 1791 N N . ARG A 1 243 ? 13.196 -18.147 -24.570 1.00 88.69 243 ARG A N 1
ATOM 1792 C CA . ARG A 1 243 ? 14.180 -17.654 -23.598 1.00 88.69 243 ARG A CA 1
ATOM 1793 C C . ARG A 1 243 ? 13.573 -16.551 -22.740 1.00 88.69 243 ARG A C 1
ATOM 1795 O O . ARG A 1 243 ? 12.774 -15.749 -23.212 1.00 88.69 243 ARG A O 1
ATOM 1802 N N . THR A 1 244 ? 14.011 -16.491 -21.492 1.00 90.38 244 THR A N 1
ATOM 1803 C CA . THR A 1 244 ? 13.718 -15.376 -20.598 1.00 90.38 244 THR A CA 1
ATOM 1804 C C . THR A 1 244 ? 14.433 -14.104 -21.074 1.00 90.38 244 THR A C 1
ATOM 1806 O O . THR A 1 244 ? 15.382 -14.155 -21.871 1.00 90.38 244 THR A O 1
ATOM 1809 N N . LEU A 1 245 ? 13.964 -12.934 -20.630 1.00 90.38 245 LEU A N 1
ATOM 1810 C CA . LEU A 1 245 ? 14.544 -11.656 -21.050 1.00 90.38 245 LEU A CA 1
ATOM 1811 C C . LEU A 1 245 ? 15.989 -11.500 -20.552 1.00 90.38 245 LEU A C 1
ATOM 1813 O O . LEU A 1 245 ? 16.834 -11.045 -21.315 1.00 90.38 245 LEU A O 1
ATOM 1817 N N . ASP A 1 246 ? 16.300 -11.919 -19.325 1.00 90.44 246 ASP A N 1
ATOM 1818 C CA . ASP A 1 246 ? 17.666 -11.918 -18.785 1.00 90.44 246 ASP A CA 1
ATOM 1819 C C . ASP A 1 246 ? 18.610 -12.792 -19.623 1.00 90.44 246 ASP A C 1
ATOM 1821 O O . ASP A 1 246 ? 19.662 -12.314 -20.046 1.00 90.44 246 ASP A O 1
ATOM 1825 N N . ALA A 1 247 ? 18.209 -14.023 -19.960 1.00 90.75 247 ALA A N 1
ATOM 1826 C CA . ALA A 1 247 ? 18.992 -14.926 -20.802 1.00 90.75 247 ALA A CA 1
ATOM 1827 C C . ALA A 1 247 ? 19.166 -14.377 -22.227 1.00 90.75 247 ALA A C 1
ATOM 1829 O O . ALA A 1 247 ? 20.204 -14.567 -22.864 1.00 90.75 247 ALA A O 1
ATOM 1830 N N . THR A 1 248 ? 18.150 -13.677 -22.741 1.00 93.19 248 THR A N 1
ATOM 1831 C CA . THR A 1 248 ? 18.225 -12.995 -24.036 1.00 93.19 248 THR A CA 1
ATOM 1832 C C . THR A 1 248 ? 19.237 -11.854 -24.004 1.00 93.19 248 THR A C 1
ATOM 1834 O O . THR A 1 248 ? 20.076 -11.775 -24.895 1.00 93.19 248 THR A O 1
ATOM 1837 N N . LEU A 1 249 ? 19.187 -10.992 -22.985 1.00 91.81 249 LEU A N 1
ATOM 1838 C CA . LEU A 1 249 ? 20.052 -9.816 -22.866 1.00 91.81 249 LEU A CA 1
ATOM 1839 C C . LEU A 1 249 ? 21.508 -10.188 -22.559 1.00 91.81 249 LEU A C 1
ATOM 1841 O O . LEU A 1 249 ? 22.420 -9.654 -23.186 1.00 91.81 249 LEU A O 1
ATOM 1845 N N . THR A 1 250 ? 21.730 -11.126 -21.638 1.00 86.88 250 THR A N 1
ATOM 1846 C CA . THR A 1 250 ? 23.074 -11.614 -21.271 1.00 86.88 250 THR A CA 1
ATOM 1847 C C . THR A 1 250 ? 23.724 -12.423 -22.393 1.00 86.88 250 THR A C 1
ATOM 1849 O O . THR A 1 250 ? 24.936 -12.363 -22.574 1.00 86.88 250 THR A O 1
ATOM 1852 N N . GLY A 1 251 ? 22.929 -13.131 -23.201 1.00 87.81 251 GLY A N 1
ATOM 1853 C CA . GLY A 1 251 ? 23.407 -13.878 -24.366 1.00 87.81 251 GLY A CA 1
ATOM 1854 C C . GLY A 1 251 ? 23.512 -13.062 -25.658 1.00 87.81 251 GLY A C 1
ATOM 1855 O O . GLY A 1 251 ? 23.873 -13.621 -26.696 1.00 87.81 251 GLY A O 1
ATOM 1856 N N . LEU A 1 252 ? 23.167 -11.769 -25.637 1.00 88.94 252 LEU A N 1
ATOM 1857 C CA . LEU A 1 252 ? 23.045 -10.954 -26.850 1.00 88.94 252 LEU A CA 1
ATOM 1858 C C . LEU A 1 252 ? 24.409 -10.626 -27.482 1.00 88.94 252 LEU A C 1
ATOM 1860 O O . LEU A 1 252 ? 24.532 -10.555 -28.709 1.00 88.94 252 LEU A O 1
ATOM 1864 N N . SER A 1 253 ? 25.439 -10.443 -26.654 1.00 85.38 253 SER A N 1
ATOM 1865 C CA . SER A 1 253 ? 26.799 -10.113 -27.081 1.00 85.38 253 SER A CA 1
ATOM 1866 C C . SER A 1 253 ? 27.827 -10.568 -26.053 1.00 85.38 253 SER A C 1
ATOM 1868 O O . SER A 1 253 ? 27.567 -10.543 -24.857 1.00 85.38 253 SER A O 1
ATOM 1870 N N . THR A 1 254 ? 29.031 -10.901 -26.517 1.00 82.44 254 THR A N 1
ATOM 1871 C CA . THR A 1 254 ? 30.190 -11.172 -25.652 1.00 82.44 254 THR A CA 1
ATOM 1872 C C . THR A 1 254 ? 30.791 -9.901 -25.041 1.00 82.44 254 THR A C 1
ATOM 1874 O O . THR A 1 254 ? 31.617 -9.991 -24.139 1.00 82.44 254 THR A O 1
ATOM 1877 N N . ARG A 1 255 ? 30.388 -8.709 -25.510 1.00 82.81 255 ARG A N 1
ATOM 1878 C CA . ARG A 1 255 ? 30.793 -7.398 -24.969 1.00 82.81 255 ARG A CA 1
ATOM 1879 C C . ARG A 1 255 ? 29.673 -6.797 -24.119 1.00 82.81 255 ARG A C 1
ATOM 1881 O O . ARG A 1 255 ? 29.088 -5.775 -24.480 1.00 82.81 255 ARG A O 1
ATOM 1888 N N . SER A 1 256 ? 29.356 -7.464 -23.013 1.00 84.81 256 SER A N 1
ATOM 1889 C CA . SER A 1 256 ? 28.376 -7.010 -22.023 1.00 84.81 256 SER A CA 1
ATOM 1890 C C . SER A 1 256 ? 29.041 -6.669 -20.692 1.00 84.81 256 SER A C 1
ATOM 1892 O O . SER A 1 256 ? 29.894 -7.418 -20.220 1.00 84.81 256 SER A O 1
ATOM 1894 N N . PHE A 1 257 ? 28.601 -5.588 -20.056 1.00 85.56 257 PHE A N 1
ATOM 1895 C CA . PHE A 1 257 ? 29.080 -5.136 -18.753 1.00 85.56 257 PHE A CA 1
ATOM 1896 C C . PHE A 1 257 ? 27.875 -4.930 -17.841 1.00 85.56 257 PHE A C 1
ATOM 1898 O O . PHE A 1 257 ? 26.933 -4.240 -18.227 1.00 85.56 257 PHE A O 1
ATOM 1905 N N . SER A 1 258 ? 27.886 -5.513 -16.646 1.00 87.62 258 SER A N 1
ATOM 1906 C CA . SER A 1 258 ? 26.761 -5.433 -15.711 1.00 87.62 258 SER A CA 1
ATOM 1907 C C . SER A 1 258 ? 27.231 -5.039 -14.320 1.00 87.62 258 SER A C 1
ATOM 1909 O O . SER A 1 258 ? 28.206 -5.596 -13.824 1.00 87.62 258 SER A O 1
ATOM 1911 N N . SER A 1 259 ? 26.515 -4.111 -13.689 1.00 87.62 259 SER A N 1
ATOM 1912 C CA . SER A 1 259 ? 26.564 -3.880 -12.239 1.00 87.62 259 SER A CA 1
ATOM 1913 C C . SER A 1 259 ? 25.408 -4.567 -11.502 1.00 87.62 259 SER A C 1
ATOM 1915 O O . SER A 1 259 ? 25.374 -4.542 -10.275 1.00 87.62 259 SER A O 1
ATOM 1917 N N . LEU A 1 260 ? 24.466 -5.172 -12.237 1.00 87.12 260 LEU A N 1
ATOM 1918 C CA . LEU A 1 260 ? 23.339 -5.904 -11.667 1.00 87.12 260 LEU A CA 1
ATOM 1919 C C . LEU A 1 260 ? 23.824 -7.186 -10.993 1.00 87.12 260 LEU A C 1
ATOM 1921 O O . LEU A 1 260 ? 24.569 -7.967 -11.588 1.00 87.12 260 LEU A O 1
ATOM 1925 N N . THR A 1 261 ? 23.331 -7.424 -9.784 1.00 85.31 261 THR A N 1
ATOM 1926 C CA . THR A 1 261 ? 23.461 -8.709 -9.091 1.00 85.31 261 THR A CA 1
ATOM 1927 C C . THR A 1 261 ? 22.633 -9.798 -9.785 1.00 85.31 261 THR A C 1
ATOM 1929 O O . THR A 1 261 ? 21.697 -9.512 -10.536 1.00 85.31 261 THR A O 1
ATOM 1932 N N . GLU A 1 262 ? 22.918 -11.072 -9.497 1.00 81.81 262 GLU A N 1
ATOM 1933 C CA . GLU A 1 262 ? 22.147 -12.207 -10.038 1.00 81.81 262 GLU A CA 1
ATOM 1934 C C . GLU A 1 262 ? 20.653 -12.128 -9.688 1.00 81.81 262 GLU A C 1
ATOM 1936 O O . GLU A 1 262 ? 19.794 -12.416 -10.525 1.00 81.81 262 GLU A O 1
ATOM 1941 N N . SER A 1 263 ? 20.331 -11.669 -8.474 1.00 78.25 263 SER A N 1
ATOM 1942 C CA . SER A 1 263 ? 18.952 -11.424 -8.034 1.00 78.25 263 SER A CA 1
ATOM 1943 C C . SER A 1 263 ? 18.265 -10.357 -8.891 1.00 78.25 263 SER A C 1
ATOM 1945 O O . SER A 1 263 ? 17.102 -10.503 -9.265 1.00 78.25 263 SER A O 1
ATOM 1947 N N . GLU A 1 264 ? 18.983 -9.292 -9.254 1.00 81.44 264 GLU A N 1
ATOM 1948 C CA . GLU A 1 264 ? 18.445 -8.218 -10.088 1.00 81.44 264 GLU A CA 1
ATOM 1949 C C . GLU A 1 264 ? 18.256 -8.641 -11.543 1.00 81.44 264 GLU A C 1
ATOM 1951 O O . GLU A 1 264 ? 17.230 -8.309 -12.134 1.00 81.44 264 GLU A O 1
ATOM 1956 N N . LEU A 1 265 ? 19.177 -9.435 -12.092 1.00 83.50 265 LEU A N 1
ATOM 1957 C CA . LEU A 1 265 ? 19.022 -10.031 -13.419 1.00 83.50 265 LEU A CA 1
ATOM 1958 C C . LEU A 1 265 ? 17.833 -10.995 -13.469 1.00 83.50 265 LEU A C 1
ATOM 1960 O O . LEU A 1 265 ? 17.019 -10.911 -14.385 1.00 83.50 265 LEU A O 1
ATOM 1964 N N . SER A 1 266 ? 17.672 -11.844 -12.454 1.00 82.69 266 SER A N 1
ATOM 1965 C CA . SER A 1 266 ? 16.587 -12.833 -12.397 1.00 82.69 266 SER A CA 1
ATOM 1966 C C . SER A 1 266 ? 15.190 -12.193 -12.404 1.00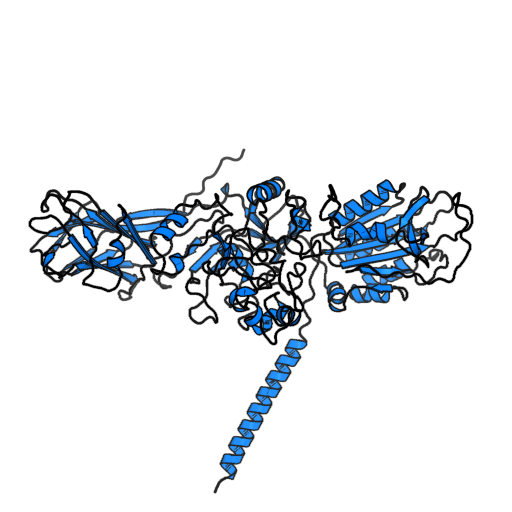 82.69 266 SER A C 1
ATOM 1968 O O . SER A 1 266 ? 14.236 -12.810 -12.874 1.00 82.69 266 SER A O 1
ATOM 1970 N N . ARG A 1 267 ? 15.041 -10.931 -11.966 1.00 81.81 267 ARG A N 1
ATOM 1971 C CA . ARG A 1 267 ? 13.763 -10.192 -12.076 1.00 81.81 267 ARG A CA 1
ATOM 1972 C C . ARG A 1 267 ? 13.345 -9.912 -13.515 1.00 81.81 267 ARG A C 1
ATOM 1974 O O . ARG A 1 267 ? 12.153 -9.854 -13.812 1.00 81.81 267 ARG A O 1
ATOM 1981 N N . LEU A 1 268 ? 14.299 -9.802 -14.437 1.00 86.00 268 LEU A N 1
ATOM 1982 C CA . LEU A 1 268 ? 13.981 -9.630 -15.853 1.00 86.00 268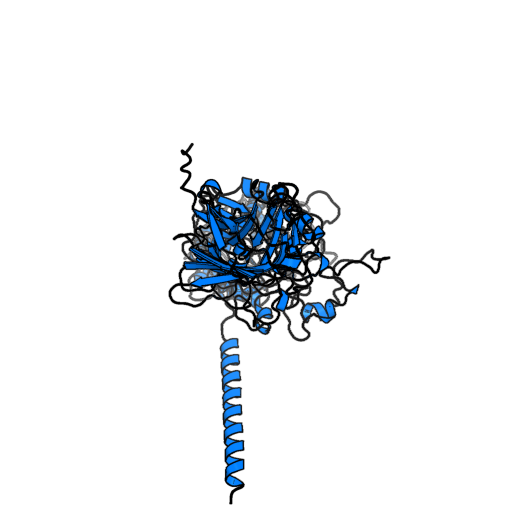 LEU A CA 1
ATOM 1983 C C . LEU A 1 268 ? 13.339 -10.895 -16.447 1.00 86.00 268 LEU A C 1
ATOM 1985 O O . LEU A 1 268 ? 12.593 -10.786 -17.416 1.00 86.00 268 LEU A O 1
ATOM 1989 N N . ALA A 1 269 ? 13.529 -12.075 -15.847 1.00 86.19 269 ALA A N 1
ATOM 1990 C CA . ALA A 1 269 ? 12.939 -13.324 -16.334 1.00 86.19 269 ALA A CA 1
ATOM 1991 C C . ALA A 1 269 ? 11.401 -13.368 -16.266 1.00 86.19 269 ALA A C 1
ATOM 1993 O O . ALA A 1 269 ? 10.760 -14.175 -16.939 1.00 86.19 269 ALA A O 1
ATOM 1994 N N . VAL A 1 270 ? 10.803 -12.492 -15.464 1.00 85.06 270 VAL A N 1
ATOM 1995 C CA . VAL A 1 270 ? 9.373 -12.480 -15.148 1.00 85.06 270 VAL A CA 1
ATOM 1996 C C . VAL A 1 270 ? 8.583 -11.817 -16.276 1.00 85.06 270 VAL A C 1
ATOM 1998 O O . VAL A 1 270 ? 9.131 -10.981 -16.996 1.00 85.06 270 VAL A O 1
ATOM 2001 N N . PRO A 1 271 ? 7.294 -12.124 -16.476 1.00 86.56 271 PRO A N 1
ATOM 2002 C CA . PRO A 1 271 ? 6.445 -11.322 -17.352 1.00 86.56 271 PRO A CA 1
ATOM 2003 C C . PRO A 1 271 ? 6.333 -9.854 -16.899 1.00 86.56 271 PRO A C 1
ATOM 2005 O O . PRO A 1 271 ? 6.359 -9.552 -15.710 1.00 86.56 271 PRO A O 1
ATOM 2008 N N . ALA A 1 272 ? 6.190 -8.930 -17.852 1.00 90.00 272 ALA A N 1
ATOM 2009 C CA . ALA A 1 272 ? 6.015 -7.506 -17.556 1.00 90.00 272 ALA A CA 1
ATOM 2010 C C . ALA A 1 272 ? 4.650 -7.207 -16.904 1.00 90.00 272 ALA A C 1
ATOM 2012 O O . ALA A 1 272 ? 3.632 -7.785 -17.302 1.00 90.00 272 ALA A O 1
ATOM 2013 N N . SER A 1 273 ? 4.623 -6.248 -15.975 1.00 92.00 273 SER A N 1
ATOM 2014 C CA . SER A 1 273 ? 3.381 -5.694 -15.416 1.00 92.00 273 SER A CA 1
ATOM 2015 C C . SER A 1 273 ? 2.562 -4.944 -16.464 1.00 92.00 273 SER A C 1
ATOM 2017 O O . SER A 1 273 ? 3.092 -4.432 -17.455 1.00 92.00 273 SER A O 1
ATOM 2019 N N . ARG A 1 274 ? 1.249 -4.844 -16.226 1.00 90.00 274 ARG A N 1
ATOM 2020 C CA . ARG A 1 274 ? 0.309 -4.104 -17.078 1.00 90.00 274 ARG A CA 1
ATOM 2021 C C . ARG A 1 274 ? -0.680 -3.320 -16.227 1.00 90.00 274 ARG A C 1
ATOM 2023 O O . ARG A 1 274 ? -1.294 -3.881 -15.326 1.00 90.00 274 ARG A O 1
ATOM 2030 N N . ALA A 1 275 ? -0.862 -2.047 -16.568 1.00 90.81 275 ALA A N 1
ATOM 2031 C CA . ALA A 1 275 ? -1.847 -1.189 -15.925 1.00 90.81 275 ALA A CA 1
ATOM 2032 C C . ALA A 1 275 ? -3.255 -1.511 -16.448 1.00 90.81 275 ALA A C 1
ATOM 2034 O O . ALA A 1 275 ? -3.437 -1.705 -17.653 1.00 90.81 275 ALA A O 1
ATOM 2035 N N . VAL A 1 276 ? -4.255 -1.520 -15.566 1.00 91.81 276 VAL A N 1
ATOM 2036 C CA . VAL A 1 276 ? -5.652 -1.822 -15.931 1.00 91.81 276 VAL A CA 1
ATOM 2037 C C . VAL A 1 276 ? -6.335 -0.719 -16.741 1.00 91.81 276 VAL A C 1
ATOM 2039 O O . VAL A 1 276 ? -7.294 -0.974 -17.469 1.00 91.81 276 VAL A O 1
ATOM 2042 N N . SER A 1 277 ? -5.857 0.520 -16.629 1.00 89.88 277 SER A N 1
ATOM 2043 C CA . SER A 1 277 ? -6.407 1.678 -17.331 1.00 89.88 277 SER A CA 1
ATOM 2044 C C . SER A 1 277 ? -5.360 2.783 -17.488 1.00 89.88 277 SER A C 1
ATOM 2046 O O . SER A 1 277 ? -4.384 2.814 -16.736 1.00 89.88 277 SER A O 1
ATOM 2048 N N . PRO A 1 278 ? -5.556 3.730 -18.423 1.00 88.62 278 PRO A N 1
ATOM 2049 C CA . PRO A 1 278 ? -4.713 4.917 -18.517 1.00 88.62 278 PRO A CA 1
ATOM 2050 C C . PRO A 1 278 ? -4.758 5.784 -17.240 1.00 88.62 278 PRO A C 1
ATOM 2052 O O . PRO A 1 278 ? -5.770 5.768 -16.530 1.00 88.62 278 PRO A O 1
ATOM 2055 N N . PRO A 1 279 ? -3.727 6.614 -16.982 1.00 86.81 279 PRO A N 1
ATOM 2056 C CA . PRO A 1 279 ? -3.649 7.467 -15.789 1.00 86.81 279 PRO A CA 1
ATOM 2057 C C . PRO A 1 279 ? -4.821 8.444 -15.594 1.00 86.81 279 PRO A C 1
ATOM 2059 O O . PRO A 1 279 ? -5.137 8.827 -14.480 1.00 86.81 279 PRO A O 1
ATOM 2062 N N . ASN A 1 280 ? -5.496 8.872 -16.660 1.00 86.06 280 ASN A N 1
ATOM 2063 C CA . ASN A 1 280 ? -6.563 9.881 -16.589 1.00 86.06 280 ASN A CA 1
ATOM 2064 C C . ASN A 1 280 ? -7.989 9.303 -16.596 1.00 86.06 280 ASN A C 1
ATOM 2066 O O . ASN A 1 280 ? -8.953 10.063 -16.569 1.00 86.06 280 ASN A O 1
ATOM 2070 N N . LYS A 1 281 ? -8.145 7.976 -16.679 1.00 87.25 281 LYS A N 1
ATOM 2071 C CA . LYS A 1 281 ? -9.450 7.295 -16.755 1.00 87.25 281 LYS A CA 1
ATOM 2072 C C . LYS A 1 281 ? -9.486 6.097 -15.810 1.00 87.25 281 LYS A C 1
ATOM 2074 O O . LYS A 1 281 ? -9.728 4.970 -16.245 1.00 87.25 281 LYS A O 1
ATOM 2079 N N . LEU A 1 282 ? -9.201 6.355 -14.536 1.00 91.69 282 LEU A N 1
ATOM 2080 C CA . LEU A 1 282 ? -9.180 5.332 -13.497 1.00 91.69 282 LEU A CA 1
ATOM 2081 C C . LEU A 1 282 ? -10.564 4.702 -13.313 1.00 91.69 282 LEU A C 1
ATOM 2083 O O . LEU A 1 282 ? -11.580 5.394 -13.235 1.00 91.69 282 LEU A O 1
ATOM 2087 N N . LYS A 1 283 ? -10.585 3.374 -13.230 1.00 90.12 283 LYS A N 1
ATOM 2088 C CA . LYS A 1 283 ? -11.763 2.569 -12.902 1.00 90.12 283 LYS A CA 1
ATOM 2089 C C . LYS A 1 283 ? -11.448 1.693 -11.688 1.00 90.12 283 LYS A C 1
ATOM 2091 O O . LYS A 1 283 ? -10.272 1.437 -11.444 1.00 90.12 283 LYS A O 1
ATOM 2096 N N . PRO A 1 284 ? -12.456 1.213 -10.944 1.00 91.25 284 PRO A N 1
ATOM 2097 C CA . PRO A 1 284 ? -12.255 0.153 -9.960 1.00 91.25 284 PRO A CA 1
ATOM 2098 C C . PRO A 1 284 ? -11.569 -1.068 -10.585 1.00 91.25 284 PRO A C 1
ATOM 2100 O O . PRO A 1 284 ? -11.850 -1.412 -11.737 1.00 91.25 284 PRO A O 1
ATOM 2103 N N . GLY A 1 285 ? -10.682 -1.716 -9.832 1.00 92.00 285 GLY A N 1
ATOM 2104 C CA . GLY A 1 285 ? -10.100 -2.995 -10.234 1.00 92.00 285 GLY A CA 1
ATOM 2105 C C . GLY A 1 285 ? -11.126 -4.128 -10.159 1.00 92.00 285 GLY A C 1
ATOM 2106 O O . GLY A 1 285 ? -12.116 -4.062 -9.428 1.00 92.00 285 GLY A O 1
ATOM 2107 N N . SER A 1 286 ? -10.895 -5.183 -10.932 1.00 91.06 286 SER A N 1
ATOM 2108 C CA . SER A 1 286 ? -11.776 -6.355 -11.004 1.00 91.06 286 SER A CA 1
ATOM 2109 C C . SER A 1 286 ? -11.348 -7.491 -10.073 1.00 91.06 286 SER A C 1
ATOM 2111 O O . SER A 1 286 ? -12.171 -8.315 -9.676 1.00 91.06 286 SER A O 1
ATOM 2113 N N . ARG A 1 287 ? -10.067 -7.526 -9.695 1.00 93.06 287 ARG A N 1
ATOM 2114 C CA . ARG A 1 287 ? -9.472 -8.547 -8.822 1.00 93.06 287 ARG A CA 1
ATOM 2115 C C . ARG A 1 287 ? -8.408 -7.932 -7.910 1.00 93.06 287 ARG A C 1
ATOM 2117 O O . ARG A 1 287 ? -7.775 -6.953 -8.312 1.00 93.06 287 ARG A O 1
ATOM 2124 N N . PRO A 1 288 ? -8.206 -8.482 -6.700 1.00 94.31 288 PRO A N 1
ATOM 2125 C CA . PRO A 1 288 ? -7.184 -7.984 -5.790 1.00 94.31 288 PRO A CA 1
ATOM 2126 C C . PRO A 1 288 ? -5.802 -7.937 -6.448 1.00 94.31 288 PRO A C 1
ATOM 2128 O O . PRO A 1 288 ? -5.424 -8.852 -7.181 1.00 94.31 288 PRO A O 1
ATOM 2131 N N . GLY A 1 289 ? -5.068 -6.857 -6.188 1.00 94.56 289 GLY A N 1
ATOM 2132 C CA . GLY A 1 289 ? -3.704 -6.663 -6.674 1.00 94.56 289 GLY A CA 1
ATOM 2133 C C . GLY A 1 289 ? -3.561 -6.306 -8.151 1.00 94.56 289 GLY A C 1
ATOM 2134 O O . GLY A 1 289 ? -2.440 -6.218 -8.644 1.00 94.56 289 GLY A O 1
ATOM 2135 N N . GLU A 1 290 ? -4.663 -6.063 -8.870 1.00 95.56 290 GLU A N 1
ATOM 2136 C CA . GLU A 1 290 ? -4.577 -5.403 -10.174 1.00 95.56 290 GLU A CA 1
ATOM 2137 C C . GLU A 1 290 ? -3.841 -4.071 -10.059 1.00 95.56 290 GLU A C 1
ATOM 2139 O O . GLU A 1 290 ? -4.013 -3.365 -9.071 1.00 95.56 290 GLU A O 1
ATOM 2144 N N . GLU A 1 291 ? -3.015 -3.742 -11.054 1.00 96.19 291 GLU A N 1
ATOM 2145 C CA . GLU A 1 291 ? -2.131 -2.581 -10.988 1.00 96.19 291 GLU A CA 1
ATOM 2146 C C . GLU A 1 291 ? -2.648 -1.417 -11.838 1.00 96.19 291 GLU A C 1
ATOM 2148 O O . GLU A 1 291 ? -3.143 -1.597 -12.952 1.00 96.19 291 GLU A O 1
ATOM 2153 N N . TRP A 1 292 ? -2.475 -0.198 -11.344 1.00 95.81 292 TRP A N 1
ATOM 2154 C CA . TRP A 1 292 ? -2.681 1.048 -12.076 1.00 95.81 292 TRP A CA 1
ATOM 2155 C C . TRP A 1 292 ? -1.473 1.965 -11.876 1.00 95.81 292 TRP A C 1
ATOM 2157 O O . TRP A 1 292 ? -0.778 1.865 -10.869 1.00 95.81 292 TRP A O 1
ATOM 2167 N N . VAL A 1 293 ? -1.198 2.840 -12.844 1.00 94.31 293 VAL A N 1
ATOM 2168 C CA . VAL A 1 293 ? -0.091 3.801 -12.772 1.00 94.31 293 VAL A CA 1
ATOM 2169 C C . VAL A 1 293 ? -0.645 5.202 -12.967 1.00 94.31 293 VAL A C 1
ATOM 2171 O O . VAL A 1 293 ? -1.354 5.454 -13.945 1.00 94.31 293 VAL A O 1
ATOM 2174 N N . ASP A 1 294 ? -0.326 6.104 -12.043 1.00 92.38 294 ASP A N 1
ATOM 2175 C CA . ASP A 1 294 ? -0.763 7.495 -12.113 1.00 92.38 294 ASP A CA 1
ATOM 2176 C C . ASP A 1 294 ? 0.087 8.331 -13.093 1.00 92.38 294 ASP A C 1
ATOM 2178 O O . ASP A 1 294 ? 1.016 7.847 -13.747 1.00 92.38 294 ASP A O 1
ATOM 2182 N N . ALA A 1 295 ? -0.233 9.621 -13.216 1.00 87.75 295 ALA A N 1
ATOM 2183 C CA . ALA A 1 295 ? 0.495 10.529 -14.102 1.00 87.75 295 ALA A CA 1
ATOM 2184 C C . ALA A 1 295 ? 1.934 10.829 -13.630 1.00 87.75 295 ALA A C 1
ATOM 2186 O O . ALA A 1 295 ? 2.752 11.278 -14.436 1.00 87.75 295 ALA A O 1
ATOM 2187 N N . ASN A 1 296 ? 2.250 10.573 -12.357 1.00 84.94 296 ASN A N 1
ATOM 2188 C CA . ASN A 1 296 ? 3.571 10.770 -11.763 1.00 84.94 296 ASN A CA 1
ATOM 2189 C C . ASN A 1 296 ? 4.439 9.497 -11.805 1.00 84.94 296 ASN A C 1
ATOM 2191 O O . ASN A 1 296 ? 5.619 9.539 -11.450 1.00 84.94 296 ASN A O 1
ATOM 2195 N N . GLY A 1 297 ? 3.888 8.374 -12.279 1.00 89.31 297 GLY A N 1
ATOM 2196 C CA . GLY A 1 297 ? 4.577 7.088 -12.350 1.00 89.31 297 GLY A CA 1
ATOM 2197 C C . GLY A 1 297 ? 4.550 6.291 -11.042 1.00 89.31 297 GLY A C 1
ATOM 2198 O O . GLY A 1 297 ? 5.339 5.351 -10.914 1.00 89.31 297 GLY A O 1
ATOM 2199 N N . MET A 1 298 ? 3.672 6.654 -10.102 1.00 93.00 298 MET A N 1
ATOM 2200 C CA . MET A 1 298 ? 3.349 5.874 -8.910 1.00 93.00 298 MET A CA 1
ATOM 2201 C C . MET A 1 298 ? 2.510 4.662 -9.312 1.00 93.00 298 MET A C 1
ATOM 2203 O O . MET A 1 298 ? 1.533 4.789 -10.051 1.00 93.00 298 MET A O 1
ATOM 2207 N N . VAL A 1 299 ? 2.885 3.486 -8.818 1.00 96.19 299 VAL A N 1
ATOM 2208 C CA . VAL A 1 299 ? 2.148 2.238 -9.056 1.00 96.19 299 VAL A CA 1
ATOM 2209 C C . VAL A 1 299 ? 1.180 2.013 -7.899 1.00 96.19 299 VAL A C 1
ATOM 2211 O O . VAL A 1 299 ? 1.587 2.132 -6.748 1.00 96.19 299 VAL A O 1
ATOM 2214 N N . PHE A 1 300 ? -0.068 1.656 -8.185 1.00 97.75 300 PHE A N 1
ATOM 2215 C CA . PHE A 1 300 ? -1.110 1.329 -7.211 1.00 97.75 300 PHE A CA 1
ATOM 2216 C C . PHE A 1 300 ? -1.640 -0.083 -7.437 1.00 97.75 300 PHE A C 1
ATOM 2218 O O . PHE A 1 300 ? -1.778 -0.503 -8.581 1.00 97.75 300 PHE A O 1
ATOM 2225 N N . CYS A 1 301 ? -1.995 -0.772 -6.359 1.00 97.81 301 CYS A N 1
ATOM 2226 C CA . CYS A 1 301 ? -2.650 -2.073 -6.346 1.00 97.81 301 CYS A CA 1
ATOM 2227 C C . CYS A 1 301 ? -4.110 -1.925 -5.895 1.00 97.81 301 CYS A C 1
ATOM 2229 O O . CYS A 1 301 ? -4.415 -1.151 -4.983 1.00 97.81 301 CYS A O 1
ATOM 2231 N N . TRP A 1 302 ? -5.016 -2.671 -6.523 1.00 97.69 302 TRP A N 1
ATOM 2232 C CA . TRP A 1 302 ? -6.430 -2.687 -6.158 1.00 97.69 302 TRP A CA 1
ATOM 2233 C C . TRP A 1 302 ? -6.675 -3.466 -4.862 1.00 97.69 302 TRP A C 1
ATOM 2235 O O . TRP A 1 302 ? -6.375 -4.662 -4.778 1.00 97.69 302 TRP A O 1
ATOM 2245 N N . CYS A 1 303 ? -7.290 -2.804 -3.884 1.00 96.69 303 CYS A N 1
ATOM 2246 C CA . CYS A 1 303 ? -7.828 -3.396 -2.665 1.00 96.69 303 CYS A CA 1
ATOM 2247 C C . CYS A 1 303 ? -9.356 -3.511 -2.820 1.00 96.69 303 CYS A C 1
ATOM 2249 O O . CYS A 1 303 ? -10.051 -2.492 -2.798 1.00 96.69 303 CYS A O 1
ATOM 2251 N N . PRO A 1 304 ? -9.907 -4.721 -3.028 1.00 94.06 304 PRO A N 1
ATOM 2252 C CA . PRO A 1 304 ? -11.320 -4.890 -3.355 1.00 94.06 304 PRO A CA 1
ATOM 2253 C C . PRO A 1 304 ? -12.232 -4.609 -2.152 1.00 94.06 304 PRO A C 1
ATOM 2255 O O . PRO A 1 304 ? -11.797 -4.787 -1.011 1.00 94.06 304 PRO A O 1
ATOM 2258 N N . PRO A 1 305 ? -13.515 -4.262 -2.377 1.00 89.00 305 PRO A N 1
ATOM 2259 C CA . PRO A 1 305 ? -14.502 -4.251 -1.299 1.00 89.00 305 PRO A CA 1
ATOM 2260 C C . PRO A 1 305 ? -14.548 -5.624 -0.622 1.00 89.00 305 PRO A C 1
ATOM 2262 O O . PRO A 1 305 ? -14.351 -6.659 -1.265 1.00 89.00 305 PRO A O 1
ATOM 2265 N N . GLY A 1 306 ? -14.813 -5.651 0.678 1.00 84.81 306 GLY A N 1
ATOM 2266 C CA . GLY A 1 306 ? -14.751 -6.895 1.434 1.00 84.81 306 GLY A CA 1
ATOM 2267 C C . GLY A 1 306 ? -14.851 -6.697 2.934 1.00 84.81 306 GLY A C 1
ATOM 2268 O O . GLY A 1 306 ? -15.131 -5.603 3.420 1.00 84.81 306 GLY A O 1
ATOM 2269 N N . GLN A 1 307 ? -14.664 -7.789 3.671 1.00 83.50 307 GLN A N 1
ATOM 2270 C CA . GLN A 1 307 ? -14.695 -7.793 5.129 1.00 83.50 307 GLN A CA 1
ATOM 2271 C C . GLN A 1 307 ? -13.452 -8.487 5.667 1.00 83.50 307 GLN A C 1
ATOM 2273 O O . GLN A 1 307 ? -12.996 -9.474 5.092 1.00 83.50 307 GLN A O 1
ATOM 2278 N N . PHE A 1 308 ? -12.927 -7.993 6.781 1.00 89.12 308 PHE A N 1
ATOM 2279 C CA . PHE A 1 308 ? -11.832 -8.636 7.497 1.00 89.12 308 PHE A CA 1
ATOM 2280 C C . PHE A 1 308 ? -11.921 -8.354 8.992 1.00 89.12 308 PHE A C 1
ATOM 2282 O O . PHE A 1 308 ? -12.619 -7.437 9.416 1.00 89.12 308 PHE A O 1
ATOM 2289 N N . THR A 1 309 ? -11.197 -9.128 9.795 1.00 86.38 309 THR A N 1
ATOM 2290 C CA . THR A 1 309 ? -11.035 -8.834 11.219 1.00 86.38 309 THR A CA 1
ATOM 2291 C C . THR A 1 309 ? -9.723 -8.075 11.417 1.00 86.38 309 THR A C 1
ATOM 2293 O O . THR A 1 309 ? -8.650 -8.624 11.165 1.00 86.38 309 THR A O 1
ATOM 2296 N N . ILE A 1 310 ? -9.807 -6.822 11.858 1.00 86.44 310 ILE A N 1
ATOM 2297 C CA . ILE A 1 310 ? -8.649 -6.022 12.275 1.00 86.44 310 ILE A CA 1
ATOM 2298 C C . ILE A 1 310 ? -8.202 -6.435 13.680 1.00 86.44 310 ILE A C 1
ATOM 2300 O O . ILE A 1 310 ? -9.015 -6.953 14.445 1.00 86.44 310 ILE A O 1
ATOM 2304 N N . GLY A 1 311 ? -6.945 -6.177 14.041 1.00 88.12 311 GLY A N 1
ATOM 2305 C CA . GLY A 1 311 ? -6.368 -6.536 15.338 1.00 88.12 311 GLY A CA 1
ATOM 2306 C C . GLY A 1 311 ? -5.893 -7.990 15.375 1.00 88.12 311 GLY A C 1
ATOM 2307 O O . GLY A 1 311 ? -5.918 -8.693 14.366 1.00 88.12 311 GLY A O 1
ATOM 2308 N N . SER A 1 312 ? -5.446 -8.464 16.537 1.00 89.44 312 SER A N 1
ATOM 2309 C CA . SER A 1 312 ? -4.843 -9.798 16.681 1.00 89.44 312 SER A CA 1
ATOM 2310 C C . SER A 1 312 ? -5.562 -10.653 17.730 1.00 89.44 312 SER A C 1
ATOM 2312 O O . SER A 1 312 ? -6.051 -10.126 18.740 1.00 89.44 312 SER A O 1
ATOM 2314 N N . PRO A 1 313 ? -5.651 -11.981 17.521 1.00 86.88 313 PRO A N 1
ATOM 2315 C CA . PRO A 1 313 ? -6.238 -12.888 18.497 1.00 86.88 313 PRO A CA 1
ATOM 2316 C C . PRO A 1 313 ? -5.383 -12.943 19.764 1.00 86.88 313 PRO A C 1
ATOM 2318 O O . PRO A 1 313 ? -4.170 -12.756 19.726 1.00 86.88 313 PRO A O 1
ATOM 2321 N N . SER A 1 314 ? -6.001 -13.244 20.908 1.00 84.38 314 SER A N 1
ATOM 2322 C CA . SER A 1 314 ? -5.345 -13.180 22.225 1.00 84.38 314 SER A CA 1
ATOM 2323 C C . SER A 1 314 ? -4.111 -14.078 22.385 1.00 84.38 314 SER A C 1
ATOM 2325 O O . SER A 1 314 ? -3.348 -13.880 23.324 1.00 84.38 314 SER A O 1
ATOM 2327 N N . ASN A 1 315 ? -3.940 -15.071 21.512 1.00 84.81 315 ASN A N 1
ATOM 2328 C CA . ASN A 1 315 ? -2.821 -16.010 21.496 1.00 84.81 315 ASN A CA 1
ATOM 2329 C C . ASN A 1 315 ? -1.775 -15.716 20.404 1.00 84.81 315 ASN A C 1
ATOM 2331 O O . ASN A 1 315 ? -0.854 -16.515 20.240 1.00 84.81 315 ASN A O 1
ATOM 2335 N N . GLU A 1 316 ? -1.907 -14.627 19.640 1.00 90.88 316 GLU A N 1
ATOM 2336 C CA . GLU A 1 316 ? -0.876 -14.220 18.682 1.00 90.88 316 GLU A CA 1
ATOM 2337 C C . GLU A 1 316 ? 0.401 -13.802 19.424 1.00 90.88 316 GLU A C 1
ATOM 2339 O O . GLU A 1 316 ? 0.355 -13.045 20.398 1.00 90.88 316 GLU A O 1
ATOM 2344 N N . LEU A 1 317 ? 1.548 -14.311 18.968 1.00 87.06 317 LEU A N 1
ATOM 2345 C CA . LEU A 1 317 ? 2.851 -13.966 19.529 1.00 87.06 317 LEU A CA 1
ATOM 2346 C C . LEU A 1 317 ? 3.107 -12.455 19.392 1.00 87.06 317 LEU A C 1
ATOM 2348 O O . LEU A 1 317 ? 2.785 -11.856 18.369 1.00 87.06 317 LEU A O 1
ATOM 2352 N N . ASP A 1 318 ? 3.691 -11.850 20.427 1.00 82.06 318 ASP A N 1
ATOM 2353 C CA . ASP A 1 318 ? 4.031 -10.420 20.509 1.00 82.06 318 ASP A CA 1
ATOM 2354 C C . ASP A 1 318 ? 2.847 -9.437 20.420 1.00 82.06 318 ASP A C 1
ATOM 2356 O O . ASP A 1 318 ? 3.061 -8.225 20.276 1.00 82.06 318 ASP A O 1
ATOM 2360 N N . ARG A 1 319 ? 1.605 -9.931 20.543 1.00 83.75 319 ARG A N 1
ATOM 2361 C CA . ARG A 1 319 ? 0.382 -9.117 20.590 1.00 83.75 319 ARG A CA 1
ATOM 2362 C C . ARG A 1 319 ? 0.443 -8.040 21.675 1.00 83.75 319 ARG A C 1
ATOM 2364 O O . ARG A 1 319 ? 0.657 -8.336 22.852 1.00 83.75 319 ARG A O 1
ATOM 2371 N N . GLN A 1 320 ? 0.126 -6.804 21.297 1.00 77.06 320 GLN A N 1
ATOM 2372 C CA . GLN A 1 320 ? -0.075 -5.689 22.221 1.00 77.06 320 GLN A CA 1
ATOM 2373 C C . GLN A 1 320 ? -1.518 -5.612 22.745 1.00 77.06 320 GLN A C 1
ATOM 2375 O O . GLN A 1 320 ? -2.464 -6.171 22.182 1.00 77.06 320 GLN A O 1
ATOM 2380 N N . ARG A 1 321 ? -1.703 -4.917 23.874 1.00 69.50 321 ARG A N 1
ATOM 2381 C CA . ARG A 1 321 ? -3.009 -4.820 24.554 1.00 69.50 321 ARG A CA 1
ATOM 2382 C C . ARG A 1 321 ? -4.057 -4.050 23.747 1.00 69.50 321 ARG A C 1
ATOM 2384 O O . ARG A 1 321 ? -5.237 -4.357 23.875 1.00 69.50 321 ARG A O 1
ATOM 2391 N N . ASP A 1 322 ? -3.634 -3.101 22.917 1.00 68.31 322 ASP A N 1
ATOM 2392 C CA . ASP A 1 322 ? -4.491 -2.256 22.081 1.00 68.31 322 ASP A CA 1
ATOM 2393 C C . ASP A 1 322 ? -4.848 -2.878 20.717 1.00 68.31 322 ASP A C 1
ATOM 2395 O O . ASP A 1 322 ? -5.574 -2.269 19.927 1.00 68.31 322 ASP A O 1
ATOM 2399 N N . GLU A 1 323 ? -4.415 -4.114 20.454 1.00 80.50 323 GLU A N 1
ATOM 2400 C CA . GLU A 1 323 ? -4.747 -4.892 19.253 1.00 80.50 323 GLU A CA 1
ATOM 2401 C C . GLU A 1 323 ? -6.059 -5.674 19.441 1.00 80.50 323 GLU A C 1
ATOM 2403 O O . GLU A 1 323 ? -6.128 -6.896 19.281 1.00 80.50 323 GLU A O 1
ATOM 2408 N N . LEU A 1 324 ? -7.112 -4.987 19.884 1.00 76.94 324 LEU A N 1
ATOM 2409 C CA . LEU A 1 324 ? -8.441 -5.583 20.038 1.00 76.94 324 LEU A CA 1
ATOM 2410 C C . LEU A 1 324 ? -9.030 -5.943 18.673 1.00 76.94 324 LEU A C 1
ATOM 2412 O O . LEU A 1 324 ? -8.984 -5.130 17.749 1.00 76.94 324 LEU A O 1
ATOM 2416 N N . GLN A 1 325 ? -9.621 -7.137 18.572 1.00 77.56 325 GLN A N 1
ATOM 2417 C CA . GLN A 1 325 ? -10.227 -7.581 17.324 1.00 77.56 325 GLN A CA 1
ATOM 2418 C C . GLN A 1 325 ? -11.563 -6.893 17.039 1.00 77.56 325 GLN A C 1
ATOM 2420 O O . GLN A 1 325 ? -12.385 -6.728 17.942 1.00 77.56 325 GLN A O 1
ATOM 2425 N N . ALA A 1 326 ? -11.783 -6.536 15.773 1.00 72.25 326 ALA A N 1
ATOM 2426 C CA . ALA A 1 326 ? -13.049 -6.008 15.265 1.00 72.25 326 ALA A CA 1
ATOM 2427 C C . ALA A 1 326 ? -13.278 -6.437 13.818 1.00 72.25 326 ALA A C 1
ATOM 2429 O O . ALA A 1 326 ? -12.339 -6.472 13.032 1.00 72.25 326 ALA A O 1
ATOM 2430 N N . ASP A 1 327 ? -14.520 -6.716 13.446 1.00 72.94 327 ASP A N 1
ATOM 2431 C CA . ASP A 1 327 ? -14.888 -6.963 12.057 1.00 72.94 327 ASP A CA 1
ATOM 2432 C C . ASP A 1 327 ? -15.052 -5.626 11.335 1.00 72.94 327 ASP A C 1
ATOM 2434 O O . ASP A 1 327 ? -15.817 -4.771 11.764 1.00 72.94 327 ASP A O 1
ATOM 2438 N N . VAL A 1 328 ? -14.336 -5.429 10.237 1.00 74.44 328 VAL A N 1
ATOM 2439 C CA . VAL A 1 328 ? -14.389 -4.222 9.416 1.00 74.44 328 VAL A CA 1
ATOM 2440 C C . VAL A 1 328 ? -14.886 -4.594 8.027 1.00 74.44 328 VAL A C 1
ATOM 2442 O O . VAL A 1 328 ? -14.400 -5.558 7.437 1.00 74.44 328 VAL A O 1
ATOM 2445 N N . SER A 1 329 ? -15.848 -3.840 7.492 1.00 73.12 329 SER A N 1
ATOM 2446 C CA . SER A 1 329 ? -16.347 -4.020 6.125 1.00 73.12 329 SER A CA 1
ATOM 2447 C C . SER A 1 329 ? -16.189 -2.764 5.276 1.00 73.12 329 SER A C 1
ATOM 2449 O O . SER A 1 329 ? -16.665 -1.701 5.674 1.00 73.12 329 SER A O 1
ATOM 2451 N N . PHE A 1 330 ? -15.623 -2.923 4.082 1.00 77.06 330 PHE A N 1
ATOM 2452 C CA . PHE A 1 330 ? -15.548 -1.916 3.028 1.00 77.06 330 PHE A CA 1
ATOM 2453 C C . PHE A 1 330 ? -16.617 -2.194 1.970 1.00 77.06 330 PHE A C 1
ATOM 2455 O O . PHE A 1 330 ? -16.625 -3.262 1.353 1.00 77.06 330 PHE A O 1
ATOM 2462 N N . ALA A 1 331 ? -17.532 -1.243 1.775 1.00 74.69 331 ALA A N 1
ATOM 2463 C CA . ALA A 1 331 ? -18.568 -1.341 0.744 1.00 74.69 331 ALA A CA 1
ATOM 2464 C C . ALA A 1 331 ? -18.008 -1.109 -0.669 1.00 74.69 331 ALA A C 1
ATOM 2466 O O . ALA A 1 331 ? -18.511 -1.681 -1.634 1.00 74.69 331 ALA A O 1
ATOM 2467 N N . GLU A 1 332 ? -16.951 -0.307 -0.772 1.00 80.38 332 GLU A N 1
ATOM 2468 C CA . GLU A 1 332 ? -16.242 0.002 -2.009 1.00 80.38 332 GLU A CA 1
ATOM 2469 C C . GLU A 1 332 ? -14.760 -0.348 -1.857 1.00 80.38 332 GLU A C 1
ATOM 2471 O O . GLU A 1 332 ? -14.231 -0.401 -0.748 1.00 80.38 332 GLU A O 1
ATOM 2476 N N . GLY A 1 333 ? -14.104 -0.643 -2.977 1.00 89.00 333 GLY A N 1
ATOM 2477 C CA . GLY A 1 333 ? -12.660 -0.849 -2.994 1.00 89.00 333 GLY A CA 1
ATOM 2478 C C . GLY A 1 333 ? -11.904 0.467 -3.145 1.00 89.00 333 GLY A C 1
ATOM 2479 O O . GLY A 1 333 ? -12.467 1.493 -3.527 1.00 89.00 333 GLY A O 1
ATOM 2480 N N . PHE A 1 334 ? -10.604 0.412 -2.902 1.00 93.81 334 PHE A N 1
ATOM 2481 C CA . PHE A 1 334 ? -9.694 1.544 -3.029 1.00 93.81 334 PHE A CA 1
ATOM 2482 C C . PHE A 1 334 ? -8.388 1.099 -3.690 1.00 93.81 334 PHE A C 1
ATOM 2484 O O . PHE A 1 334 ? -8.057 -0.085 -3.744 1.00 93.81 334 PHE A O 1
ATOM 2491 N N . TRP A 1 335 ? -7.638 2.056 -4.217 1.00 97.50 335 TRP A N 1
ATOM 2492 C CA . TRP A 1 335 ? -6.311 1.827 -4.780 1.00 97.50 335 TRP A CA 1
ATOM 2493 C C . TRP A 1 335 ? -5.260 2.197 -3.744 1.00 97.50 335 TRP A C 1
ATOM 2495 O O . TRP A 1 335 ? -5.275 3.320 -3.260 1.00 97.50 335 TRP A O 1
ATOM 2505 N N . MET A 1 336 ? -4.319 1.314 -3.426 1.00 98.06 336 MET A N 1
ATOM 2506 C CA . MET A 1 336 ? -3.212 1.613 -2.510 1.00 98.06 336 MET A CA 1
ATOM 2507 C C . MET A 1 336 ? -1.888 1.605 -3.261 1.00 98.06 336 MET A C 1
ATOM 2509 O O . MET A 1 336 ? -1.653 0.706 -4.062 1.00 98.06 336 MET A O 1
ATOM 2513 N N . ALA A 1 337 ? -1.020 2.594 -3.030 1.00 98.06 337 ALA A N 1
ATOM 2514 C CA . ALA A 1 337 ? 0.289 2.627 -3.675 1.00 98.06 337 ALA A CA 1
ATOM 2515 C C . ALA A 1 337 ? 1.045 1.320 -3.379 1.00 98.06 337 ALA A C 1
ATOM 2517 O O . ALA A 1 337 ? 1.071 0.858 -2.241 1.00 98.06 337 ALA A O 1
ATOM 2518 N N . LYS A 1 338 ? 1.644 0.712 -4.406 1.00 97.44 338 LYS A N 1
ATOM 2519 C CA . LYS A 1 338 ? 2.382 -0.559 -4.340 1.00 97.44 338 LYS A CA 1
ATOM 2520 C C . LYS A 1 338 ? 3.579 -0.483 -3.400 1.00 97.44 338 LYS A C 1
ATOM 2522 O O . LYS A 1 338 ? 3.915 -1.462 -2.735 1.00 97.44 338 LYS A O 1
ATOM 2527 N N . TYR A 1 339 ? 4.182 0.694 -3.326 1.00 96.19 339 TYR A N 1
ATOM 2528 C CA . TYR A 1 339 ? 5.371 1.004 -2.551 1.00 96.19 339 TYR A CA 1
ATOM 2529 C C . TYR A 1 339 ? 5.073 2.106 -1.533 1.00 96.19 339 TYR A C 1
ATOM 2531 O O . TYR A 1 339 ? 4.156 2.909 -1.734 1.00 96.19 339 TYR A O 1
ATOM 2539 N N . GLU A 1 340 ? 5.883 2.179 -0.480 1.00 94.81 340 GLU A N 1
ATOM 2540 C CA . GLU A 1 340 ? 6.038 3.410 0.298 1.00 94.81 340 GLU A CA 1
ATOM 2541 C C . GLU A 1 340 ? 6.401 4.557 -0.658 1.00 94.81 340 GLU A C 1
ATOM 2543 O O . GLU A 1 340 ? 7.068 4.342 -1.676 1.00 94.81 340 GLU A O 1
ATOM 2548 N N . MET A 1 341 ? 5.982 5.786 -0.350 1.00 91.62 341 MET A N 1
ATOM 2549 C CA . MET A 1 341 ? 6.308 6.930 -1.198 1.00 91.62 341 MET A CA 1
ATOM 2550 C C . MET A 1 341 ? 7.819 7.112 -1.270 1.00 91.62 341 MET A C 1
ATOM 2552 O O . MET A 1 341 ? 8.469 7.406 -0.269 1.00 91.62 341 MET A O 1
ATOM 2556 N N . SER A 1 342 ? 8.368 6.996 -2.471 1.00 88.25 342 SER A N 1
ATOM 2557 C CA . SER A 1 342 ? 9.787 7.211 -2.715 1.00 88.25 342 SER A CA 1
ATOM 2558 C C . SER A 1 342 ? 10.135 8.697 -2.768 1.00 88.25 342 SER A C 1
ATOM 2560 O O . SER A 1 342 ? 9.301 9.551 -3.090 1.00 88.25 342 SER A O 1
ATOM 2562 N N . TYR A 1 343 ? 11.406 9.020 -2.518 1.00 82.38 343 TYR A N 1
ATOM 2563 C CA . TYR A 1 343 ? 11.916 10.382 -2.674 1.00 82.38 343 TYR A CA 1
ATOM 2564 C C . TYR A 1 343 ? 11.552 10.976 -4.042 1.00 82.38 343 TYR A C 1
ATOM 2566 O O . TYR A 1 343 ? 11.067 12.108 -4.114 1.00 82.38 343 TYR A O 1
ATOM 2574 N N . ARG A 1 344 ? 11.677 10.179 -5.110 1.00 83.81 344 ARG A N 1
ATOM 2575 C CA . ARG A 1 344 ? 11.250 10.533 -6.468 1.00 83.81 344 ARG A CA 1
ATOM 2576 C C . ARG A 1 344 ? 9.821 11.041 -6.558 1.00 83.81 344 ARG A C 1
ATOM 2578 O O . ARG A 1 344 ? 9.580 12.059 -7.204 1.00 83.81 344 ARG A O 1
ATOM 2585 N N . GLU A 1 345 ? 8.886 10.316 -5.966 1.00 86.44 345 GLU A N 1
ATOM 2586 C CA . GLU A 1 345 ? 7.453 10.599 -6.086 1.00 86.44 345 GLU A CA 1
ATOM 2587 C C . GLU A 1 345 ? 7.050 11.834 -5.276 1.00 86.44 345 GLU A C 1
ATOM 2589 O O . GLU A 1 345 ? 6.099 12.525 -5.632 1.00 86.44 345 GLU A O 1
ATOM 2594 N N . SER A 1 346 ? 7.811 12.176 -4.235 1.00 83.69 346 SER A N 1
ATOM 2595 C CA . SER A 1 346 ? 7.541 13.354 -3.405 1.00 83.69 346 SER A CA 1
ATOM 2596 C C . SER A 1 346 ? 7.835 14.690 -4.097 1.00 83.69 346 SER A C 1
ATOM 2598 O O . SER A 1 346 ? 7.153 15.682 -3.836 1.00 83.69 346 SER A O 1
ATOM 2600 N N . ILE A 1 347 ? 8.819 14.722 -5.003 1.00 80.06 347 ILE A N 1
ATOM 2601 C CA . ILE A 1 347 ? 9.284 15.940 -5.685 1.00 80.06 347 ILE A CA 1
ATOM 2602 C C . ILE A 1 347 ? 8.164 16.640 -6.475 1.00 80.06 347 ILE A C 1
ATOM 2604 O O . ILE A 1 347 ? 7.950 17.836 -6.253 1.00 80.06 347 ILE A O 1
ATOM 2608 N N . PRO A 1 348 ? 7.428 15.966 -7.388 1.00 80.19 348 PRO A N 1
ATOM 2609 C CA . PRO A 1 348 ? 6.355 16.623 -8.138 1.00 80.19 348 PRO A CA 1
ATOM 2610 C C . PRO A 1 348 ? 5.190 17.085 -7.251 1.00 80.19 348 PRO A C 1
ATOM 2612 O O . PRO A 1 348 ? 4.470 18.004 -7.631 1.00 80.19 348 PRO A O 1
ATOM 2615 N N . LEU A 1 349 ? 5.029 16.517 -6.053 1.00 82.94 349 LEU A N 1
ATOM 2616 C CA . LEU A 1 349 ? 3.950 16.853 -5.117 1.00 82.94 349 LEU A CA 1
ATOM 2617 C C . LEU A 1 349 ? 4.296 18.035 -4.193 1.00 82.94 349 LEU A C 1
ATOM 2619 O O . LEU A 1 349 ? 3.671 18.237 -3.153 1.00 82.94 349 LEU A O 1
ATOM 2623 N N . GLY A 1 350 ? 5.311 18.828 -4.552 1.00 73.69 350 GLY A N 1
ATOM 2624 C CA . GLY A 1 350 ? 5.778 19.952 -3.739 1.00 73.69 350 GLY A CA 1
ATOM 2625 C C . GLY A 1 350 ? 6.485 19.521 -2.453 1.00 73.69 350 GLY A C 1
ATOM 2626 O O . GLY A 1 350 ? 6.693 20.361 -1.570 1.00 73.69 350 GLY A O 1
ATOM 2627 N N . GLY A 1 351 ? 6.828 18.233 -2.356 1.00 66.38 351 GLY A N 1
ATOM 2628 C CA . GLY A 1 351 ? 7.760 17.685 -1.389 1.00 66.38 351 GLY A CA 1
ATOM 2629 C C . GLY A 1 351 ? 9.203 17.983 -1.786 1.00 66.38 351 GLY A C 1
ATOM 2630 O O . GLY A 1 351 ? 9.519 18.336 -2.923 1.00 66.38 351 GLY A O 1
ATOM 2631 N N . GLY A 1 352 ? 10.086 17.878 -0.805 1.00 58.62 352 GLY A N 1
ATOM 2632 C CA . GLY A 1 352 ? 11.490 18.205 -0.970 1.00 58.62 352 GLY A CA 1
ATOM 2633 C C . GLY A 1 352 ? 12.078 18.652 0.349 1.00 58.62 352 GLY A C 1
ATOM 2634 O O . GLY A 1 352 ? 12.146 19.843 0.602 1.00 58.62 352 GLY A O 1
ATOM 2635 N N . ILE A 1 353 ? 12.478 17.687 1.170 1.00 52.06 353 ILE A N 1
ATOM 2636 C CA . ILE A 1 353 ? 13.668 17.723 2.022 1.00 52.06 353 ILE A CA 1
ATOM 2637 C C . ILE A 1 353 ? 14.009 16.259 2.296 1.00 52.06 353 ILE A C 1
ATOM 2639 O O . ILE A 1 353 ? 13.144 15.439 2.584 1.00 52.06 353 ILE A O 1
ATOM 2643 N N . TYR A 1 354 ? 15.281 15.952 2.089 1.00 53.00 354 TYR A N 1
ATOM 2644 C CA . TYR A 1 354 ? 15.896 14.645 2.201 1.00 53.00 354 TYR A CA 1
ATOM 2645 C C . TYR A 1 354 ? 16.819 14.680 3.409 1.00 53.00 354 TYR A C 1
ATOM 2647 O O . TYR A 1 354 ? 17.825 15.395 3.376 1.00 53.00 354 TYR A O 1
ATOM 2655 N N . LEU A 1 355 ? 16.515 13.928 4.462 1.00 47.38 355 LEU A N 1
ATOM 2656 C CA . LEU A 1 355 ? 17.486 13.719 5.528 1.00 47.38 355 LEU A CA 1
ATOM 2657 C C . LEU A 1 355 ? 18.358 12.504 5.184 1.00 47.38 355 LEU A C 1
ATOM 2659 O O . LEU A 1 355 ? 18.077 11.362 5.512 1.00 47.38 355 LEU A O 1
ATOM 2663 N N . SER A 1 356 ? 19.434 12.816 4.457 1.00 46.78 356 SER A N 1
ATOM 2664 C CA . SER A 1 356 ? 20.822 12.444 4.770 1.00 46.78 356 SER A CA 1
ATOM 2665 C C . SER A 1 356 ? 21.265 10.966 4.863 1.00 46.78 356 SER A C 1
ATOM 2667 O O . SER A 1 356 ? 22.471 10.781 5.034 1.00 46.78 356 SER A O 1
ATOM 2669 N N . THR A 1 357 ? 20.421 9.931 4.762 1.00 51.22 357 THR A N 1
ATOM 2670 C CA . THR A 1 357 ? 20.907 8.527 4.897 1.00 51.22 357 THR A CA 1
ATOM 2671 C C . THR A 1 357 ? 20.578 7.567 3.777 1.00 51.22 357 THR A C 1
ATOM 2673 O O . THR A 1 357 ? 21.324 6.609 3.575 1.00 51.22 357 THR A O 1
ATOM 2676 N N . GLY A 1 358 ? 19.517 7.809 3.012 1.00 54.25 358 GLY A N 1
ATOM 2677 C CA . GLY A 1 358 ? 19.458 7.201 1.695 1.00 54.25 358 GLY A CA 1
ATOM 2678 C C . GLY A 1 358 ? 20.565 7.784 0.828 1.00 54.25 358 GLY A C 1
ATOM 2679 O O . GLY A 1 358 ? 21.020 8.900 1.071 1.00 54.25 358 GLY A O 1
ATOM 2680 N N . GLU A 1 359 ? 20.944 7.104 -0.243 1.00 63.72 359 GLU A N 1
ATOM 2681 C CA . GLU A 1 359 ? 21.652 7.731 -1.366 1.00 63.72 359 GLU A CA 1
ATOM 2682 C C . GLU A 1 359 ? 20.896 7.485 -2.676 1.00 63.72 359 GLU A C 1
ATOM 2684 O O . GLU A 1 359 ? 21.457 7.694 -3.738 1.00 63.72 359 GLU A O 1
ATOM 2689 N N . HIS A 1 360 ? 19.634 7.025 -2.649 1.00 78.25 360 HIS A N 1
ATOM 2690 C CA . HIS A 1 360 ? 18.934 6.571 -3.855 1.00 78.25 360 HIS A CA 1
ATOM 2691 C C . HIS A 1 360 ? 17.519 7.147 -4.006 1.00 78.25 360 HIS A C 1
ATOM 2693 O O . HIS A 1 360 ? 16.736 7.191 -3.063 1.00 78.25 360 HIS A O 1
ATOM 2699 N N . LYS A 1 361 ? 17.149 7.514 -5.242 1.00 79.94 361 LYS A N 1
ATOM 2700 C CA . LYS A 1 361 ? 15.838 8.095 -5.618 1.00 79.94 361 LYS A CA 1
ATOM 2701 C C . LYS A 1 361 ? 14.623 7.212 -5.282 1.00 79.94 361 LYS A C 1
ATOM 2703 O O . LYS A 1 361 ? 13.517 7.720 -5.128 1.00 79.94 361 LYS A O 1
ATOM 2708 N N . LEU A 1 362 ? 14.842 5.895 -5.197 1.00 86.75 362 LEU A N 1
ATOM 2709 C CA . LEU A 1 362 ? 13.829 4.888 -4.846 1.00 86.75 362 LEU A CA 1
ATOM 2710 C C . LEU A 1 362 ? 13.818 4.537 -3.352 1.00 86.75 362 LEU A C 1
ATOM 2712 O O . LEU A 1 362 ? 13.163 3.575 -2.974 1.00 86.75 362 LEU A O 1
ATOM 2716 N N . HIS A 1 363 ? 14.574 5.233 -2.502 1.00 86.19 363 HIS A N 1
ATOM 2717 C CA . HIS A 1 363 ? 14.384 5.088 -1.059 1.00 86.19 363 HIS A CA 1
ATOM 2718 C C . HIS A 1 363 ? 13.072 5.755 -0.643 1.00 86.19 363 HIS A C 1
ATOM 2720 O O . HIS A 1 363 ? 12.701 6.768 -1.254 1.00 86.19 363 HIS A O 1
ATOM 2726 N N . PRO A 1 364 ? 12.371 5.198 0.361 1.00 87.19 364 PRO A N 1
ATOM 2727 C CA . PRO A 1 364 ? 11.181 5.830 0.902 1.00 87.19 364 PRO A CA 1
ATOM 2728 C C . PRO A 1 364 ? 11.524 7.207 1.480 1.00 87.19 364 PRO A C 1
ATOM 2730 O O . PRO A 1 364 ? 12.637 7.451 1.951 1.00 87.19 364 PRO A O 1
ATOM 2733 N N . VAL A 1 365 ? 10.563 8.125 1.431 1.00 81.38 365 VAL A N 1
ATOM 2734 C CA . VAL A 1 365 ? 10.647 9.398 2.147 1.00 81.38 365 VAL A CA 1
ATOM 2735 C C . VAL A 1 365 ? 10.517 9.127 3.637 1.00 81.38 365 VAL A C 1
ATOM 2737 O O . VAL A 1 365 ? 9.554 8.491 4.063 1.00 81.38 365 VAL A O 1
ATOM 2740 N N . ASN A 1 366 ? 11.441 9.675 4.424 1.00 73.81 366 ASN A N 1
ATOM 2741 C CA . ASN A 1 366 ? 11.252 9.828 5.857 1.00 73.81 366 ASN A CA 1
ATOM 2742 C C . ASN A 1 366 ? 10.652 11.207 6.161 1.00 73.81 366 ASN A C 1
ATOM 2744 O O . ASN A 1 366 ? 10.936 12.195 5.485 1.00 73.81 366 ASN A O 1
ATOM 2748 N N . LEU A 1 367 ? 9.769 11.279 7.156 1.00 70.50 367 LEU A N 1
ATOM 2749 C CA . LEU A 1 367 ? 9.066 12.527 7.472 1.00 70.50 367 LEU A CA 1
ATOM 2750 C C . LEU A 1 367 ? 9.887 13.483 8.339 1.00 70.50 367 LEU A C 1
ATOM 2752 O O . LEU A 1 367 ? 9.517 14.655 8.448 1.00 70.50 367 LEU A O 1
ATOM 2756 N N . ALA A 1 368 ? 11.011 13.014 8.889 1.00 61.66 368 ALA A N 1
ATOM 2757 C CA . ALA A 1 368 ? 11.927 13.810 9.691 1.00 61.66 368 ALA A CA 1
ATOM 2758 C C . ALA A 1 368 ? 12.276 15.141 8.989 1.00 61.66 368 ALA A C 1
ATOM 2760 O O . ALA A 1 368 ? 12.703 15.184 7.836 1.00 61.66 368 ALA A O 1
ATOM 2761 N N . GLY A 1 369 ? 12.046 16.257 9.685 1.00 58.44 369 GLY A N 1
ATOM 2762 C CA . GLY A 1 369 ? 12.175 17.608 9.120 1.00 58.44 369 GLY A CA 1
ATOM 2763 C C . GLY A 1 369 ? 10.868 18.241 8.617 1.00 58.44 369 GLY A C 1
ATOM 2764 O O . GLY A 1 369 ? 10.891 19.404 8.221 1.00 58.44 369 GLY A O 1
ATOM 2765 N N . GLY A 1 370 ? 9.730 17.540 8.700 1.00 60.50 370 GLY A N 1
ATOM 2766 C CA . GLY A 1 370 ? 8.394 18.142 8.617 1.00 60.50 370 GLY A CA 1
ATOM 2767 C C . GLY A 1 370 ? 7.838 18.308 7.202 1.00 60.50 370 GLY A C 1
ATOM 2768 O O . GLY A 1 370 ? 7.531 19.424 6.776 1.00 60.50 370 GLY A O 1
ATOM 2769 N N . LEU A 1 371 ? 7.638 17.198 6.481 1.00 68.69 371 LEU A N 1
ATOM 2770 C CA . LEU A 1 371 ? 6.871 17.203 5.230 1.00 68.69 371 LEU A CA 1
ATOM 2771 C C . LEU A 1 371 ? 5.464 17.779 5.467 1.00 68.69 371 LEU A C 1
ATOM 2773 O O . LEU A 1 371 ? 4.699 17.280 6.293 1.00 68.69 371 LEU A O 1
ATOM 2777 N N . ASN A 1 372 ? 5.095 18.823 4.722 1.00 75.88 372 ASN A N 1
ATOM 2778 C CA . ASN A 1 372 ? 3.762 19.410 4.826 1.00 75.88 372 ASN A CA 1
ATOM 2779 C C . ASN A 1 372 ? 2.736 18.521 4.104 1.00 75.88 372 ASN A C 1
ATOM 2781 O O . ASN A 1 372 ? 2.478 18.690 2.910 1.00 75.88 372 ASN A O 1
ATOM 2785 N N . LEU A 1 373 ? 2.154 17.578 4.847 1.00 77.81 373 LEU A N 1
ATOM 2786 C CA . LEU A 1 373 ? 1.194 16.594 4.338 1.00 77.81 373 LEU A CA 1
ATOM 2787 C C . LEU A 1 373 ? -0.045 17.236 3.704 1.00 77.81 373 LEU A C 1
ATOM 2789 O O . LEU A 1 373 ? -0.541 16.733 2.702 1.00 77.81 373 LEU A O 1
ATOM 2793 N N . VAL A 1 374 ? -0.511 18.377 4.221 1.00 76.88 374 VAL A N 1
ATOM 2794 C CA . VAL A 1 374 ? -1.650 19.108 3.639 1.00 76.88 374 VAL A CA 1
ATOM 2795 C C . VAL A 1 374 ? -1.307 19.603 2.236 1.00 76.88 374 VAL A C 1
ATOM 2797 O O . VAL A 1 374 ? -2.076 19.398 1.300 1.00 76.88 374 VAL A O 1
ATOM 2800 N N . LYS A 1 375 ? -0.132 20.221 2.071 1.00 81.88 375 LYS A N 1
ATOM 2801 C CA . LYS A 1 375 ? 0.335 20.704 0.766 1.00 81.88 375 LYS A CA 1
ATOM 2802 C C . LYS A 1 375 ? 0.575 19.548 -0.205 1.00 81.88 375 LYS A C 1
ATOM 2804 O O . LYS A 1 375 ? 0.186 19.653 -1.365 1.00 81.88 375 LYS A O 1
ATOM 2809 N N . LEU A 1 376 ? 1.170 18.457 0.277 1.00 85.50 376 LEU A N 1
ATOM 2810 C CA . LEU A 1 376 ? 1.419 17.260 -0.522 1.00 85.50 376 LEU A CA 1
ATOM 2811 C C . LEU A 1 376 ? 0.111 16.646 -1.029 1.00 85.50 376 LEU A C 1
ATOM 2813 O O . LEU A 1 376 ? -0.029 16.400 -2.225 1.00 85.50 376 LEU A O 1
ATOM 2817 N N . LEU A 1 377 ? -0.865 16.437 -0.142 1.00 85.75 377 LEU A N 1
ATOM 2818 C CA . LEU A 1 377 ? -2.161 15.868 -0.511 1.00 85.75 377 LEU A CA 1
ATOM 2819 C C . LEU A 1 377 ? -2.953 16.806 -1.424 1.00 85.75 377 LEU A C 1
ATOM 2821 O O . LEU A 1 377 ? -3.628 16.329 -2.332 1.00 85.75 377 LEU A O 1
ATOM 2825 N N . ALA A 1 378 ? -2.857 18.125 -1.236 1.00 86.00 378 ALA A N 1
ATOM 2826 C CA . ALA A 1 378 ? -3.456 19.092 -2.151 1.00 86.00 378 ALA A CA 1
ATOM 2827 C C . ALA A 1 378 ? -2.832 19.007 -3.556 1.00 86.00 378 ALA A C 1
ATOM 2829 O O . ALA A 1 378 ? -3.560 18.997 -4.548 1.00 86.00 378 ALA A O 1
ATOM 2830 N N . ALA A 1 379 ? -1.503 18.886 -3.648 1.00 89.31 379 ALA A N 1
ATOM 2831 C CA . ALA A 1 379 ? -0.803 18.718 -4.920 1.00 89.31 379 ALA A CA 1
ATOM 2832 C C . ALA A 1 379 ? -1.163 17.390 -5.608 1.00 89.31 379 ALA A C 1
ATOM 2834 O O . ALA A 1 379 ? -1.428 17.380 -6.808 1.00 89.31 379 ALA A O 1
ATOM 2835 N N . ALA A 1 380 ? -1.251 16.290 -4.852 1.00 90.44 380 ALA A N 1
ATOM 2836 C CA . ALA A 1 380 ? -1.692 14.999 -5.382 1.00 90.44 380 ALA A CA 1
ATOM 2837 C C . ALA A 1 380 ? -3.131 15.088 -5.916 1.00 90.44 380 ALA A C 1
ATOM 2839 O O . ALA A 1 380 ? -3.397 14.745 -7.071 1.00 90.44 380 ALA A O 1
ATOM 2840 N N . ASN A 1 381 ? -4.046 15.649 -5.118 1.00 90.69 381 ASN A N 1
ATOM 2841 C CA . ASN A 1 381 ? -5.453 15.808 -5.484 1.00 90.69 381 ASN A CA 1
ATOM 2842 C C . ASN A 1 381 ? -5.689 16.741 -6.678 1.00 90.69 381 ASN A C 1
ATOM 2844 O O . ASN A 1 381 ? -6.655 16.541 -7.409 1.00 90.69 381 ASN A O 1
ATOM 2848 N N . ALA A 1 382 ? -4.794 17.696 -6.950 1.00 90.94 382 ALA A N 1
ATOM 2849 C CA . ALA A 1 382 ? -4.855 18.512 -8.165 1.00 90.94 382 ALA A CA 1
ATOM 2850 C C . ALA A 1 382 ? -4.708 17.685 -9.460 1.00 90.94 382 ALA A C 1
ATOM 2852 O O . ALA A 1 382 ? -5.092 18.144 -10.533 1.00 90.94 382 ALA A O 1
ATOM 2853 N N . THR A 1 383 ? -4.171 16.465 -9.359 1.00 89.50 383 THR A N 1
ATOM 2854 C CA . THR A 1 383 ? -3.989 15.521 -10.474 1.00 89.50 383 THR A CA 1
ATOM 2855 C C . THR A 1 383 ? -4.839 14.254 -10.339 1.00 89.50 383 THR A C 1
ATOM 2857 O O . THR A 1 383 ? -4.653 13.306 -11.103 1.00 89.50 383 THR A O 1
ATOM 2860 N N . ALA A 1 384 ? -5.769 14.214 -9.377 1.00 90.75 384 ALA A N 1
ATOM 2861 C CA . ALA A 1 384 ? -6.624 13.054 -9.159 1.00 90.75 384 ALA A CA 1
ATOM 2862 C C . ALA A 1 384 ? -7.521 12.770 -10.380 1.00 90.75 384 ALA A C 1
ATOM 2864 O O . ALA A 1 384 ? -8.116 13.700 -10.939 1.00 90.75 384 ALA A O 1
ATOM 2865 N N . PRO A 1 385 ? -7.664 11.497 -10.793 1.00 91.88 385 PRO A N 1
ATOM 2866 C CA . PRO A 1 385 ? -8.662 11.111 -11.781 1.00 91.88 385 PRO A CA 1
ATOM 2867 C C . PRO A 1 385 ? -10.076 11.506 -11.335 1.00 91.88 385 PRO A C 1
ATOM 2869 O O . PRO A 1 385 ? -10.406 11.461 -10.151 1.00 91.88 385 PRO A O 1
ATOM 2872 N N . THR A 1 386 ? -10.943 11.852 -12.288 1.00 88.12 386 THR A N 1
ATOM 2873 C CA . THR A 1 386 ? -12.339 12.217 -12.004 1.00 88.12 386 THR A CA 1
ATOM 2874 C C . THR A 1 386 ? -13.041 11.140 -11.171 1.00 88.12 386 THR A C 1
ATOM 2876 O O . THR A 1 386 ? -13.024 9.967 -11.537 1.00 88.12 386 THR A O 1
ATOM 2879 N N . GLY A 1 387 ? -13.681 11.546 -10.069 1.00 86.00 387 GLY A N 1
ATOM 2880 C CA . GLY A 1 387 ? -14.403 10.648 -9.157 1.00 86.00 387 GLY A CA 1
ATOM 2881 C C . GLY A 1 387 ? -13.544 10.010 -8.059 1.00 86.00 387 GLY A C 1
ATOM 2882 O O . GLY A 1 387 ? -14.099 9.347 -7.187 1.00 86.00 387 GLY A O 1
ATOM 2883 N N . TRP A 1 388 ? -12.231 10.248 -8.061 1.00 90.00 388 TRP A N 1
ATOM 2884 C CA . TRP A 1 388 ? -11.288 9.717 -7.079 1.00 90.00 388 TRP A CA 1
ATOM 2885 C C . TRP A 1 388 ? -10.588 10.840 -6.313 1.00 90.00 388 TRP A C 1
ATOM 2887 O O . TRP A 1 388 ? -10.450 11.957 -6.812 1.00 90.00 388 TRP A O 1
ATOM 2897 N N . GLU A 1 389 ? -10.122 10.536 -5.108 1.00 88.81 389 GLU A N 1
ATOM 2898 C CA . GLU A 1 389 ? -9.339 11.444 -4.273 1.00 88.81 389 GLU A CA 1
ATOM 2899 C C . GLU A 1 389 ? -8.157 10.719 -3.625 1.00 88.81 389 GLU A C 1
ATOM 2901 O O . GLU A 1 389 ? -8.286 9.588 -3.154 1.00 88.81 389 GLU A O 1
ATOM 2906 N N . TYR A 1 390 ? -7.002 11.382 -3.602 1.00 91.75 390 TYR A N 1
ATOM 2907 C CA . TYR A 1 390 ? -5.816 10.930 -2.886 1.00 91.75 390 TYR A CA 1
ATOM 2908 C C . TYR A 1 390 ? -5.944 11.188 -1.385 1.00 91.75 390 TYR A C 1
ATOM 2910 O O . TYR A 1 390 ? -6.387 12.259 -0.959 1.00 91.75 390 TYR A O 1
ATOM 2918 N N . GLY A 1 391 ? -5.430 10.259 -0.582 1.00 88.12 391 GLY A N 1
ATOM 2919 C CA . GLY A 1 391 ? -5.280 10.428 0.859 1.00 88.12 391 GLY A CA 1
ATOM 2920 C C . GLY A 1 391 ? -4.210 9.520 1.459 1.00 88.12 391 GLY A C 1
ATOM 2921 O O . GLY A 1 391 ? -3.598 8.710 0.765 1.00 88.12 391 GLY A O 1
ATOM 2922 N N . LEU A 1 392 ? -4.004 9.653 2.769 1.00 86.75 392 LEU A N 1
ATOM 2923 C CA . LEU A 1 392 ? -3.343 8.618 3.568 1.00 86.75 392 LEU A CA 1
ATOM 2924 C C . LEU A 1 392 ? -4.342 7.488 3.848 1.00 86.75 392 LEU A C 1
ATOM 2926 O O . LEU A 1 392 ? -5.539 7.785 3.957 1.00 86.75 392 LEU A O 1
ATOM 2930 N N . PRO A 1 393 ? -3.893 6.229 3.981 1.00 90.00 393 PRO A N 1
ATOM 2931 C CA . PRO A 1 393 ? -4.764 5.147 4.412 1.00 90.00 393 PRO A CA 1
ATOM 2932 C C . PRO A 1 393 ? -5.250 5.392 5.838 1.00 90.00 393 PRO A C 1
ATOM 2934 O O . PRO A 1 393 ? -4.514 5.936 6.663 1.00 90.00 393 PRO A O 1
ATOM 2937 N N . THR A 1 394 ? -6.460 4.953 6.156 1.00 83.62 394 THR A N 1
ATOM 2938 C CA . THR A 1 394 ? -6.856 4.723 7.543 1.00 83.62 394 THR A CA 1
ATOM 2939 C C . THR A 1 394 ? -6.137 3.495 8.085 1.00 83.62 394 THR A C 1
ATOM 2941 O O . THR A 1 394 ? -5.598 2.675 7.340 1.00 83.62 394 THR A O 1
ATOM 2944 N N . GLU A 1 395 ? -6.135 3.335 9.405 1.00 85.69 395 GLU A N 1
ATOM 2945 C CA . GLU A 1 395 ? -5.598 2.141 10.054 1.00 85.69 395 GLU A CA 1
ATOM 2946 C C . GLU A 1 395 ? -6.225 0.852 9.495 1.00 85.69 395 GLU A C 1
ATOM 2948 O O . GLU A 1 395 ? -5.521 -0.135 9.279 1.00 85.69 395 GLU A O 1
ATOM 2953 N N . ALA A 1 396 ? -7.537 0.867 9.234 1.00 86.25 396 ALA A N 1
ATOM 2954 C CA . ALA A 1 396 ? -8.242 -0.280 8.679 1.00 86.25 396 ALA A CA 1
ATOM 2955 C C . ALA A 1 396 ? -7.880 -0.539 7.220 1.00 86.25 396 ALA A C 1
ATOM 2957 O O . ALA A 1 396 ? -7.627 -1.690 6.876 1.00 86.25 396 ALA A O 1
ATOM 2958 N N . GLU A 1 397 ? -7.855 0.490 6.367 1.00 91.38 397 GLU A N 1
ATOM 2959 C CA . GLU A 1 397 ? -7.447 0.328 4.966 1.00 91.38 397 GLU A CA 1
ATOM 2960 C C . GLU A 1 397 ? -6.021 -0.229 4.890 1.00 91.38 397 GLU A C 1
ATOM 2962 O O . GLU A 1 397 ? -5.765 -1.161 4.128 1.00 91.38 397 GLU A O 1
ATOM 2967 N N . TRP A 1 398 ? -5.115 0.283 5.732 1.00 96.38 398 TRP A N 1
ATOM 2968 C CA . TRP A 1 398 ? -3.740 -0.197 5.818 1.00 96.38 398 TRP A CA 1
ATOM 2969 C C . TRP A 1 398 ? -3.674 -1.666 6.238 1.00 96.38 398 TRP A C 1
ATOM 2971 O O . TRP A 1 398 ? -3.042 -2.464 5.554 1.00 96.38 398 TRP A O 1
ATOM 2981 N N . GLU A 1 399 ? -4.334 -2.060 7.334 1.00 97.44 399 GLU A N 1
ATOM 2982 C CA . GLU A 1 399 ? -4.243 -3.441 7.823 1.00 97.44 399 GLU A CA 1
ATOM 2983 C C . GLU A 1 399 ? -4.964 -4.435 6.905 1.00 97.44 399 GLU A C 1
ATOM 2985 O O . GLU A 1 399 ? -4.474 -5.546 6.704 1.00 97.44 399 GLU A O 1
ATOM 2990 N N . TYR A 1 400 ? -6.082 -4.034 6.296 1.00 96.00 400 TYR A N 1
ATOM 2991 C CA . TYR A 1 400 ? -6.780 -4.829 5.286 1.00 96.00 400 TYR A CA 1
ATOM 2992 C C . TYR A 1 400 ? -5.874 -5.128 4.096 1.00 96.00 400 TYR A C 1
ATOM 2994 O O . TYR A 1 400 ? -5.721 -6.283 3.688 1.00 96.00 400 TYR A O 1
ATOM 3002 N N . ALA A 1 401 ? -5.225 -4.081 3.588 1.00 98.00 401 ALA A N 1
ATOM 3003 C CA . ALA A 1 401 ? -4.286 -4.172 2.493 1.00 98.00 401 ALA A CA 1
ATOM 3004 C C . ALA A 1 401 ? -3.041 -4.977 2.881 1.00 98.00 401 ALA A C 1
ATOM 3006 O O . ALA A 1 401 ? -2.630 -5.830 2.104 1.00 98.00 401 ALA A O 1
ATOM 3007 N N . ALA A 1 402 ? -2.495 -4.785 4.089 1.00 98.38 402 ALA A N 1
ATOM 3008 C CA . ALA A 1 402 ? -1.347 -5.529 4.607 1.00 98.38 402 ALA A CA 1
ATOM 3009 C C . ALA A 1 402 ? -1.641 -7.027 4.685 1.00 98.38 402 ALA A C 1
ATOM 3011 O O . ALA A 1 402 ? -0.846 -7.823 4.195 1.00 98.38 402 ALA A O 1
ATOM 3012 N N . ARG A 1 403 ? -2.802 -7.401 5.240 1.00 98.19 403 ARG A N 1
ATOM 3013 C CA . ARG A 1 403 ? -3.255 -8.792 5.378 1.00 98.19 403 ARG A CA 1
ATOM 3014 C C . ARG A 1 403 ? -3.553 -9.453 4.041 1.00 98.19 403 ARG A C 1
ATOM 3016 O O . ARG A 1 403 ? -3.343 -10.655 3.915 1.00 98.19 403 ARG A O 1
ATOM 3023 N N . ALA A 1 404 ? -4.055 -8.702 3.061 1.00 96.75 404 ALA A N 1
ATOM 3024 C CA . ALA A 1 404 ? -4.334 -9.197 1.714 1.00 96.75 404 ALA A CA 1
ATOM 3025 C C . ALA A 1 404 ? -5.134 -10.522 1.693 1.00 96.75 404 ALA A C 1
ATOM 3027 O O . ALA A 1 404 ? -4.867 -11.436 0.911 1.00 96.75 404 ALA A O 1
ATOM 3028 N N . GLY A 1 405 ? -6.123 -10.630 2.588 1.00 95.19 405 GLY A N 1
ATOM 3029 C CA . GLY A 1 405 ? -6.989 -11.804 2.742 1.00 95.19 405 GLY A CA 1
ATOM 3030 C C . GLY A 1 405 ? -6.534 -12.841 3.777 1.00 95.19 405 GLY A C 1
ATOM 3031 O O . GLY A 1 405 ? -7.286 -13.777 4.043 1.00 95.19 405 GLY A O 1
ATOM 3032 N N . THR A 1 406 ? -5.358 -12.698 4.396 1.00 95.88 406 THR A N 1
ATOM 3033 C CA . THR A 1 406 ? -4.920 -13.600 5.473 1.00 95.88 406 THR A CA 1
ATOM 3034 C C . THR A 1 406 ? -5.420 -13.162 6.853 1.00 95.88 406 THR A C 1
ATOM 3036 O O . THR A 1 406 ? -5.741 -12.000 7.104 1.00 95.88 406 THR A O 1
ATOM 3039 N N . THR A 1 407 ? -5.461 -14.110 7.790 1.00 94.12 407 THR A N 1
ATOM 3040 C CA . THR A 1 407 ? -5.807 -13.872 9.205 1.00 94.12 407 THR A CA 1
ATOM 3041 C C . THR A 1 407 ? -4.610 -14.066 10.139 1.00 94.12 407 THR A C 1
ATOM 3043 O O . THR A 1 407 ? -4.779 -14.187 11.349 1.00 94.12 407 THR A O 1
ATOM 3046 N N . THR A 1 408 ? -3.405 -14.177 9.581 1.00 95.62 408 THR A N 1
ATOM 3047 C CA . THR A 1 408 ? -2.161 -14.484 10.296 1.00 95.62 408 THR A CA 1
ATOM 3048 C C . THR A 1 408 ? -1.451 -13.217 10.780 1.00 95.62 408 THR A C 1
ATOM 3050 O O . THR A 1 408 ? -1.862 -12.104 10.446 1.00 95.62 408 THR A O 1
ATOM 3053 N N . ALA A 1 409 ? -0.386 -13.375 11.573 1.00 96.38 409 ALA A N 1
ATOM 3054 C CA . ALA A 1 409 ? 0.379 -12.245 12.110 1.00 96.38 409 ALA A CA 1
ATOM 3055 C C . ALA A 1 409 ? 0.995 -11.384 10.987 1.00 96.38 409 ALA A C 1
ATOM 3057 O O . ALA A 1 409 ? 0.936 -10.154 11.022 1.00 96.38 409 ALA A O 1
ATOM 3058 N N . TYR A 1 410 ? 1.507 -12.033 9.941 1.00 97.88 410 TYR A N 1
ATOM 3059 C CA . TYR A 1 410 ? 2.012 -11.417 8.716 1.00 97.88 410 TYR A CA 1
ATOM 3060 C C . TYR A 1 410 ? 1.206 -11.900 7.507 1.00 97.88 410 TYR A C 1
ATOM 3062 O O . TYR A 1 410 ? 0.535 -12.932 7.566 1.00 97.88 410 TYR A O 1
ATOM 3070 N N . SER A 1 411 ? 1.313 -11.207 6.376 1.00 97.31 411 SER A N 1
ATOM 3071 C CA . SER A 1 411 ? 0.688 -11.640 5.116 1.00 97.31 411 SER A CA 1
ATOM 3072 C C . SER A 1 411 ? 1.211 -12.978 4.586 1.00 97.31 411 SER A C 1
ATOM 3074 O O . SER A 1 411 ? 0.517 -13.663 3.842 1.00 97.31 411 SER A O 1
ATOM 3076 N N . PHE A 1 412 ? 2.409 -13.376 5.009 1.00 95.38 412 PHE A N 1
ATOM 3077 C CA . PHE A 1 412 ? 3.074 -14.619 4.621 1.00 95.38 412 PHE A CA 1
ATOM 3078 C C . PHE A 1 412 ? 2.928 -15.752 5.651 1.00 95.38 412 PHE A C 1
ATOM 3080 O O . PHE A 1 412 ? 3.545 -16.805 5.504 1.00 95.38 412 PHE A O 1
ATOM 3087 N N . GLY A 1 413 ? 2.132 -15.554 6.707 1.00 95.88 413 GLY A N 1
ATOM 3088 C CA . GLY A 1 413 ? 1.914 -16.537 7.768 1.00 95.88 413 GLY A CA 1
ATOM 3089 C C . GLY A 1 413 ? 2.252 -16.001 9.158 1.00 95.88 413 GLY A C 1
ATOM 3090 O O . GLY A 1 413 ? 2.247 -14.795 9.394 1.00 95.88 413 GLY A O 1
ATOM 3091 N N . SER A 1 414 ? 2.512 -16.903 10.105 1.00 94.69 414 SER A N 1
ATOM 3092 C CA . SER A 1 414 ? 2.756 -16.549 11.516 1.00 94.69 414 SER A CA 1
ATOM 3093 C C . SER A 1 414 ? 4.182 -16.839 11.995 1.00 94.69 414 SER A C 1
ATOM 3095 O O . SER A 1 414 ? 4.469 -16.649 13.173 1.00 94.69 414 SER A O 1
ATOM 3097 N N . ASN A 1 415 ? 5.072 -17.313 11.118 1.00 94.38 415 ASN A N 1
ATOM 3098 C CA . ASN A 1 415 ? 6.463 -17.595 11.466 1.00 94.38 415 ASN A CA 1
ATOM 3099 C C . ASN A 1 415 ? 7.340 -16.348 11.234 1.00 94.38 415 ASN A C 1
ATOM 3101 O O . ASN A 1 415 ? 7.606 -16.009 10.081 1.00 94.38 415 ASN A O 1
ATOM 3105 N N . PRO A 1 416 ? 7.837 -15.678 12.289 1.00 90.75 416 PRO A N 1
ATOM 3106 C CA . PRO A 1 416 ? 8.621 -14.453 12.137 1.00 90.75 416 PRO A CA 1
ATOM 3107 C C . PRO A 1 416 ? 9.968 -14.669 11.428 1.00 90.75 416 PRO A C 1
ATOM 3109 O O . PRO A 1 416 ? 10.504 -13.720 10.868 1.00 90.75 416 PRO A O 1
ATOM 3112 N N . ALA A 1 417 ? 10.499 -15.899 11.373 1.00 91.56 417 ALA A N 1
ATOM 3113 C CA . ALA A 1 417 ? 11.743 -16.183 10.650 1.00 91.56 417 ALA A CA 1
ATOM 3114 C C . ALA A 1 417 ? 11.622 -15.968 9.133 1.00 91.56 417 ALA A C 1
ATOM 3116 O O . ALA A 1 417 ? 12.627 -15.752 8.457 1.00 91.56 417 ALA A O 1
ATOM 3117 N N . ASP A 1 418 ? 10.399 -16.003 8.598 1.00 94.25 418 ASP A N 1
ATOM 3118 C CA . ASP A 1 418 ? 10.149 -15.764 7.180 1.00 94.25 418 ASP A CA 1
ATOM 3119 C C . ASP A 1 418 ? 10.245 -14.278 6.809 1.00 94.25 418 ASP A C 1
ATOM 3121 O O . ASP A 1 418 ? 10.417 -13.968 5.629 1.00 94.25 418 ASP A O 1
ATOM 3125 N N . LEU A 1 419 ? 10.230 -13.374 7.800 1.00 93.94 419 LEU A N 1
ATOM 3126 C CA . LEU A 1 419 ? 10.263 -11.922 7.617 1.00 93.94 419 LEU A CA 1
ATOM 3127 C C . LEU A 1 419 ? 11.469 -11.440 6.799 1.00 93.94 419 LEU A C 1
ATOM 3129 O O . LEU A 1 419 ? 11.316 -10.504 6.024 1.00 93.94 419 LEU A O 1
ATOM 3133 N N . ILE A 1 420 ? 12.613 -12.136 6.858 1.00 93.50 420 ILE A N 1
ATOM 3134 C CA . ILE A 1 420 ? 13.824 -11.823 6.067 1.00 93.50 420 ILE A CA 1
ATOM 3135 C C . ILE A 1 420 ? 13.576 -11.769 4.550 1.00 93.50 420 ILE A C 1
ATOM 3137 O O . ILE A 1 420 ? 14.367 -11.201 3.805 1.00 93.50 420 ILE A O 1
ATOM 3141 N N . ARG A 1 421 ? 12.488 -12.390 4.072 1.00 92.62 421 ARG A N 1
ATOM 3142 C CA . ARG A 1 421 ? 12.094 -12.390 2.656 1.00 92.62 421 ARG A CA 1
ATOM 3143 C C . ARG A 1 421 ? 11.096 -11.283 2.314 1.00 92.62 421 ARG A C 1
ATOM 3145 O O . ARG A 1 421 ? 10.957 -10.953 1.137 1.00 92.62 421 ARG A O 1
ATOM 3152 N N . TYR A 1 422 ? 10.404 -10.733 3.311 1.00 94.25 422 TYR A N 1
ATOM 3153 C CA . TYR A 1 422 ? 9.230 -9.865 3.152 1.00 94.25 422 TYR A CA 1
ATOM 3154 C C . TYR A 1 422 ? 9.402 -8.458 3.737 1.00 94.25 422 TYR A C 1
ATOM 3156 O O . TYR A 1 422 ? 8.592 -7.587 3.427 1.00 94.25 422 TYR A O 1
ATOM 3164 N N . GLY A 1 423 ? 10.445 -8.201 4.525 1.00 94.06 423 GLY A N 1
ATOM 3165 C CA . GLY A 1 423 ? 10.676 -6.876 5.080 1.00 94.06 423 GLY A CA 1
ATOM 3166 C C . GLY A 1 423 ? 12.088 -6.642 5.598 1.00 94.06 423 GLY A C 1
ATOM 3167 O O . GLY A 1 423 ? 12.851 -7.576 5.825 1.00 94.06 423 GLY A O 1
ATOM 3168 N N . ASN A 1 424 ? 12.382 -5.356 5.778 1.00 93.56 424 ASN A N 1
ATOM 3169 C CA . ASN A 1 424 ? 13.594 -4.807 6.381 1.00 93.56 424 ASN A CA 1
ATOM 3170 C C . ASN A 1 424 ? 13.317 -4.458 7.844 1.00 93.56 424 ASN A C 1
ATOM 3172 O O . ASN A 1 424 ? 12.418 -3.654 8.104 1.00 93.56 424 ASN A O 1
ATOM 3176 N N . PHE A 1 425 ? 14.055 -5.025 8.786 1.00 90.62 425 PHE A N 1
ATOM 3177 C CA . PHE A 1 425 ? 13.795 -4.874 10.215 1.00 90.62 425 PHE A CA 1
ATOM 3178 C C . PHE A 1 425 ? 15.097 -4.903 11.025 1.00 90.62 425 PHE A C 1
ATOM 3180 O O . PHE A 1 425 ? 16.176 -5.142 10.501 1.00 90.62 425 PHE A O 1
ATOM 3187 N N . ALA A 1 426 ? 15.019 -4.657 12.334 1.00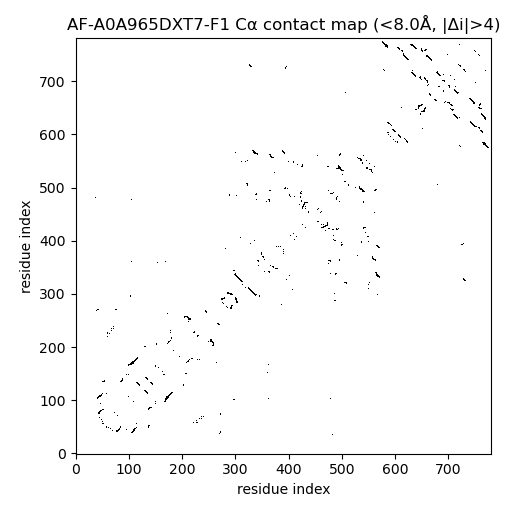 85.56 426 ALA A N 1
ATOM 3188 C CA . ALA A 1 426 ? 16.202 -4.669 13.188 1.00 85.56 426 ALA A CA 1
ATOM 3189 C C . ALA A 1 426 ? 16.770 -6.091 13.305 1.00 85.56 426 ALA A C 1
ATOM 3191 O O . ALA A 1 426 ? 16.270 -6.932 14.061 1.00 85.56 426 ALA A O 1
ATOM 3192 N N . ASP A 1 427 ? 17.847 -6.346 12.575 1.00 86.06 427 ASP A N 1
ATOM 3193 C CA . ASP A 1 427 ? 18.405 -7.673 12.362 1.00 86.06 427 ASP A CA 1
ATOM 3194 C C . ASP A 1 427 ? 19.940 -7.693 12.537 1.00 86.06 427 ASP A C 1
ATOM 3196 O O . ASP A 1 427 ? 20.569 -6.749 13.035 1.00 86.06 427 ASP A O 1
ATOM 3200 N N . ARG A 1 428 ? 20.576 -8.788 12.114 1.00 86.12 428 ARG A N 1
ATOM 3201 C CA . ARG A 1 428 ? 22.029 -8.933 12.160 1.00 86.12 428 ARG A CA 1
ATOM 3202 C C . ARG A 1 428 ? 22.737 -7.934 11.247 1.00 86.12 428 ARG A C 1
ATOM 3204 O O . ARG A 1 428 ? 23.824 -7.491 11.609 1.00 86.12 428 ARG A O 1
ATOM 3211 N N . SER A 1 429 ? 22.166 -7.601 10.091 1.00 85.00 429 SER A N 1
ATOM 3212 C CA . SER A 1 429 ? 22.739 -6.651 9.133 1.00 85.00 429 SER A CA 1
ATOM 3213 C C . SER A 1 429 ? 22.915 -5.290 9.798 1.00 85.00 429 SER A C 1
ATOM 3215 O O . SER A 1 429 ? 24.024 -4.754 9.814 1.00 85.00 429 SER A O 1
ATOM 3217 N N . LEU A 1 430 ? 21.867 -4.784 10.454 1.00 79.12 430 LEU A N 1
ATOM 3218 C CA . LEU A 1 430 ? 21.938 -3.560 11.248 1.00 79.12 430 LEU A CA 1
ATOM 3219 C C . LEU A 1 430 ? 22.925 -3.698 12.417 1.00 79.12 430 LEU A C 1
ATOM 3221 O O . LEU A 1 430 ? 23.788 -2.836 12.599 1.00 79.12 430 LEU A O 1
ATOM 3225 N N . ARG A 1 431 ? 22.832 -4.781 13.197 1.00 75.12 431 ARG A N 1
ATOM 3226 C CA . ARG A 1 431 ? 23.656 -4.992 14.399 1.00 75.12 431 ARG A CA 1
ATOM 3227 C C . ARG A 1 431 ? 25.156 -5.032 14.101 1.00 75.12 431 ARG A C 1
ATOM 3229 O O . ARG A 1 431 ? 25.940 -4.409 14.817 1.00 75.12 431 ARG A O 1
ATOM 3236 N N . ASP A 1 432 ? 25.547 -5.772 13.068 1.00 80.94 432 ASP A N 1
ATOM 3237 C CA . ASP A 1 432 ? 26.947 -6.047 12.736 1.00 80.94 432 ASP A CA 1
ATOM 3238 C C . ASP A 1 432 ? 27.569 -4.915 11.887 1.00 80.94 432 ASP A C 1
ATOM 3240 O O . ASP A 1 432 ? 28.791 -4.820 11.790 1.00 80.94 432 ASP A O 1
ATOM 3244 N N . SER A 1 433 ? 26.756 -4.024 11.302 1.00 73.75 433 SER A N 1
ATOM 3245 C CA . SER A 1 433 ? 27.223 -2.942 10.415 1.00 73.75 433 SER A CA 1
ATOM 3246 C C . SER A 1 433 ? 28.108 -1.889 11.087 1.00 73.75 433 SER A C 1
ATOM 3248 O O . SER A 1 433 ? 28.789 -1.123 10.406 1.00 73.75 433 SER A O 1
ATOM 3250 N N . GLY A 1 434 ? 28.046 -1.774 12.416 1.00 62.22 434 GLY A N 1
ATOM 3251 C CA . GLY A 1 434 ? 28.618 -0.635 13.130 1.00 62.22 434 GLY A CA 1
ATOM 3252 C C . GLY A 1 434 ? 27.941 0.699 12.794 1.00 62.22 434 GLY A C 1
ATOM 3253 O O . GLY A 1 434 ? 28.426 1.731 13.241 1.00 62.22 434 GLY A O 1
ATOM 3254 N N . PHE A 1 435 ? 26.829 0.711 12.050 1.00 61.00 435 PHE A N 1
ATOM 3255 C CA . PHE A 1 435 ? 26.028 1.905 11.792 1.00 61.00 435 PHE A CA 1
ATOM 3256 C C . PHE A 1 435 ? 25.466 2.438 13.124 1.00 61.00 435 PHE A C 1
ATOM 3258 O O . PHE A 1 435 ? 25.144 1.671 14.035 1.00 61.00 435 PHE A O 1
ATOM 3265 N N . TYR A 1 436 ? 25.436 3.764 13.288 1.00 51.31 436 TYR A N 1
ATOM 3266 C CA . TYR A 1 436 ? 25.092 4.435 14.555 1.00 51.31 436 TYR A CA 1
ATOM 3267 C C . TYR A 1 436 ? 23.725 5.130 14.514 1.00 51.31 436 TYR A C 1
ATOM 3269 O O . TYR A 1 436 ? 23.340 5.756 15.500 1.00 51.31 436 TYR A O 1
ATOM 3277 N N . GLY A 1 437 ? 22.997 5.026 13.399 1.00 51.53 437 GLY A N 1
ATOM 3278 C CA . GLY A 1 437 ? 21.912 5.952 13.093 1.00 51.53 437 GLY A CA 1
ATOM 3279 C C . GLY A 1 437 ? 22.442 7.353 12.760 1.00 51.53 437 GLY A C 1
ATOM 3280 O O . GLY A 1 437 ? 23.648 7.618 12.766 1.00 51.53 437 GLY A O 1
ATOM 3281 N N . GLU A 1 438 ? 21.529 8.255 12.413 1.00 49.38 438 GLU A N 1
ATOM 3282 C CA . GLU A 1 438 ? 21.842 9.631 12.020 1.00 49.38 438 GLU A CA 1
ATOM 3283 C C . GLU A 1 438 ? 22.500 10.408 13.171 1.00 49.38 438 GLU A C 1
ATOM 3285 O O . GLU A 1 438 ? 22.156 10.228 14.334 1.00 49.38 438 GLU A O 1
ATOM 3290 N N . ARG A 1 439 ? 23.492 11.255 12.855 1.00 38.97 439 ARG A N 1
ATOM 3291 C CA . ARG A 1 439 ? 24.324 12.016 13.809 1.00 38.97 439 ARG A CA 1
ATOM 3292 C C . ARG A 1 439 ? 23.539 12.516 15.036 1.00 38.97 439 ARG A C 1
ATOM 3294 O O . ARG A 1 439 ? 22.923 13.576 14.978 1.00 38.97 439 ARG A O 1
ATOM 3301 N N . ALA A 1 440 ? 23.748 11.882 16.190 1.00 35.31 440 ALA A N 1
ATOM 3302 C CA . ALA A 1 440 ? 23.475 12.458 17.507 1.00 35.31 440 ALA A CA 1
ATOM 3303 C C . ALA A 1 440 ? 24.462 13.607 17.814 1.00 35.31 440 ALA A C 1
ATOM 3305 O O . ALA A 1 440 ? 25.248 13.562 18.759 1.00 35.31 440 ALA A O 1
ATOM 3306 N N . LYS A 1 441 ? 24.476 14.666 16.999 1.00 33.03 441 LYS A N 1
ATOM 3307 C CA . LYS A 1 441 ? 25.151 15.919 17.346 1.00 33.03 441 LYS A CA 1
ATOM 3308 C C . LYS A 1 441 ? 24.177 16.787 18.137 1.00 33.03 441 LYS A C 1
ATOM 3310 O O . LYS A 1 441 ? 23.727 17.780 17.597 1.00 33.03 441 LYS A O 1
ATOM 3315 N N . THR A 1 442 ? 23.890 16.374 19.379 1.00 34.72 442 THR A N 1
ATOM 3316 C CA . THR A 1 442 ? 23.523 17.180 20.571 1.00 34.72 442 THR A CA 1
ATOM 3317 C C . THR A 1 442 ? 22.514 16.457 21.475 1.00 34.72 442 THR A C 1
ATOM 3319 O O . THR A 1 442 ? 21.357 16.843 21.547 1.00 34.72 442 THR A O 1
ATOM 3322 N N . HIS A 1 443 ? 22.960 15.478 22.261 1.00 36.91 443 HIS A N 1
ATOM 3323 C CA . HIS A 1 443 ? 22.293 15.156 23.532 1.00 36.91 443 HIS A CA 1
ATOM 3324 C C . HIS A 1 443 ? 23.302 15.261 24.676 1.00 36.91 443 HIS A C 1
ATOM 3326 O O . HIS A 1 443 ? 23.659 14.296 25.345 1.00 36.91 443 HIS A O 1
ATOM 3332 N N . LYS A 1 444 ? 23.793 16.487 24.898 1.00 36.94 444 LYS A N 1
ATOM 3333 C CA . LYS A 1 444 ? 24.184 16.890 26.249 1.00 36.94 444 LYS A CA 1
ATOM 3334 C C . LYS A 1 444 ? 22.889 17.305 26.955 1.00 36.94 444 LYS A C 1
ATOM 3336 O O . LYS A 1 444 ? 22.262 18.269 26.534 1.00 36.94 444 LYS A O 1
ATOM 3341 N N . SER A 1 445 ? 22.539 16.592 28.025 1.00 38.16 445 SER A N 1
ATOM 3342 C CA . SER A 1 445 ? 21.463 16.863 29.001 1.00 38.16 445 SER A CA 1
ATOM 3343 C C . SER A 1 445 ? 20.016 16.493 28.615 1.00 38.16 445 SER A C 1
ATOM 3345 O O . SER A 1 445 ? 19.337 17.245 27.927 1.00 38.16 445 SER A O 1
ATOM 3347 N N . LYS A 1 446 ? 19.504 15.365 29.139 1.00 33.28 446 LYS A N 1
ATOM 3348 C CA . LYS A 1 446 ? 18.537 15.296 30.266 1.00 33.28 446 LYS A CA 1
ATOM 3349 C C . LYS A 1 446 ? 18.026 13.843 30.467 1.00 33.28 446 LYS A C 1
ATOM 3351 O O . LYS A 1 446 ? 17.661 13.226 29.474 1.00 33.28 446 LYS A O 1
ATOM 3356 N N . PRO A 1 447 ? 17.969 13.292 31.700 1.00 37.34 447 PRO A N 1
ATOM 3357 C CA . PRO A 1 447 ? 17.622 11.879 31.943 1.00 37.34 447 PRO A CA 1
ATOM 3358 C C . PRO A 1 447 ? 16.118 11.531 31.998 1.00 37.34 447 PRO A C 1
ATOM 3360 O O . PRO A 1 447 ? 15.788 10.435 32.432 1.00 37.34 447 PRO A O 1
ATOM 3363 N N . GLU A 1 448 ? 15.187 12.415 31.618 1.00 33.59 448 GLU A N 1
ATOM 3364 C CA . GLU A 1 448 ? 13.772 12.279 32.039 1.00 33.59 448 GLU A CA 1
ATOM 3365 C C . GLU A 1 448 ? 12.729 12.327 30.904 1.00 33.59 448 GLU A C 1
ATOM 3367 O O . GLU A 1 448 ? 11.591 12.737 31.111 1.00 33.59 448 GLU A O 1
ATOM 3372 N N . THR A 1 449 ? 13.075 11.885 29.693 1.00 32.06 449 THR A N 1
ATOM 3373 C CA . THR A 1 449 ? 12.132 11.846 28.552 1.00 32.06 449 THR A CA 1
ATOM 3374 C C . THR A 1 449 ? 11.887 10.411 28.074 1.00 32.06 449 THR A C 1
ATOM 3376 O O . THR A 1 449 ? 12.838 9.629 28.035 1.00 32.06 449 THR A O 1
ATOM 3379 N N . PRO A 1 450 ? 10.634 10.036 27.732 1.00 34.19 450 PRO A N 1
ATOM 3380 C CA . PRO A 1 450 ? 10.297 8.683 27.304 1.00 34.19 450 PRO A CA 1
ATOM 3381 C C . PRO A 1 450 ? 10.987 8.327 25.984 1.00 34.19 450 PRO A C 1
ATOM 3383 O O . PRO A 1 450 ? 11.225 9.174 25.128 1.00 34.19 450 PRO A O 1
ATOM 3386 N N . ILE A 1 451 ? 11.318 7.045 25.870 1.00 37.06 451 ILE A N 1
ATOM 3387 C CA . ILE A 1 451 ? 12.103 6.424 24.803 1.00 37.06 451 ILE A CA 1
ATOM 3388 C C . ILE A 1 451 ? 11.390 6.606 23.453 1.00 37.06 451 ILE A C 1
ATOM 3390 O O . ILE A 1 451 ? 10.292 6.086 23.266 1.00 37.06 451 ILE A O 1
ATOM 3394 N N . PHE A 1 452 ? 12.027 7.306 22.511 1.00 39.84 452 PHE A N 1
ATOM 3395 C CA . PHE A 1 452 ? 11.619 7.332 21.103 1.00 39.84 452 PHE A CA 1
ATOM 3396 C C . PHE A 1 452 ? 12.320 6.204 20.329 1.00 39.84 452 PHE A C 1
ATOM 3398 O O . PHE A 1 452 ? 13.446 5.813 20.654 1.00 39.84 452 PHE A O 1
ATOM 3405 N N . PHE A 1 453 ? 11.633 5.658 19.322 1.00 41.06 453 PHE A N 1
ATOM 3406 C CA . PHE A 1 453 ? 12.172 4.656 18.399 1.00 41.06 453 PHE A CA 1
ATOM 3407 C C . PHE A 1 453 ? 13.512 5.140 17.799 1.00 41.06 453 PHE A C 1
ATOM 3409 O O . PHE A 1 453 ? 13.552 6.190 17.169 1.00 41.06 453 PHE A O 1
ATOM 3416 N N . GLY A 1 454 ? 14.594 4.362 17.942 1.00 45.47 454 GLY A N 1
ATOM 3417 C CA . GLY A 1 454 ? 15.824 4.547 17.150 1.00 45.47 454 GLY A CA 1
ATOM 3418 C C . GLY A 1 454 ? 17.078 5.142 17.818 1.00 45.47 454 GLY A C 1
ATOM 3419 O O . GLY A 1 454 ? 18.071 5.310 17.115 1.00 45.47 454 GLY A O 1
ATOM 3420 N N . ASP A 1 455 ? 17.125 5.420 19.128 1.00 41.00 455 ASP A N 1
ATOM 3421 C CA . ASP A 1 455 ? 18.361 5.896 19.791 1.00 41.00 455 ASP A CA 1
ATOM 3422 C C . ASP A 1 455 ? 19.300 4.762 20.294 1.00 41.00 455 ASP A C 1
ATOM 3424 O O . ASP A 1 455 ? 18.884 3.751 20.863 1.00 41.00 455 ASP A O 1
ATOM 3428 N N . ARG A 1 456 ? 20.617 4.952 20.129 1.00 37.94 456 ARG A N 1
ATOM 3429 C CA . ARG A 1 456 ? 21.693 4.102 20.665 1.00 37.94 456 ARG A CA 1
ATOM 3430 C C . ARG A 1 456 ? 21.902 4.302 22.175 1.00 37.94 456 ARG A C 1
ATOM 3432 O O . ARG A 1 456 ? 22.429 3.390 22.807 1.00 37.94 456 ARG A O 1
ATOM 3439 N N . GLN A 1 457 ? 21.474 5.425 22.772 1.00 39.50 457 GLN A N 1
ATOM 3440 C CA . GLN A 1 457 ? 21.546 5.623 24.234 1.00 39.50 457 GLN A CA 1
ATOM 3441 C C . GLN A 1 457 ? 20.641 4.663 25.025 1.00 39.50 457 GLN A C 1
ATOM 3443 O O . GLN A 1 457 ? 20.927 4.405 26.192 1.00 39.50 457 GLN A O 1
ATOM 3448 N N . SER A 1 458 ? 19.606 4.088 24.400 1.00 43.28 458 SER A N 1
ATOM 3449 C CA . SER A 1 458 ? 18.638 3.189 25.050 1.00 43.28 458 SER A CA 1
ATOM 3450 C C . SER A 1 458 ? 18.841 1.693 24.756 1.00 43.28 458 SER A C 1
ATOM 3452 O O . SER A 1 458 ? 18.099 0.867 25.285 1.00 43.28 458 SER A O 1
ATOM 3454 N N . GLY A 1 459 ? 19.837 1.311 23.945 1.00 41.62 459 GLY A N 1
ATOM 3455 C CA . GLY A 1 459 ? 20.104 -0.100 23.638 1.00 41.62 459 GLY A CA 1
ATOM 3456 C C . GLY A 1 459 ? 19.250 -0.704 22.514 1.00 41.62 459 GLY A C 1
ATOM 3457 O O . GLY A 1 459 ? 19.084 -1.918 22.478 1.00 41.62 459 GLY A O 1
ATOM 3458 N N . LEU A 1 460 ? 18.739 0.068 21.543 1.00 48.53 460 LEU A N 1
ATOM 3459 C CA . LEU A 1 460 ? 17.985 -0.520 20.414 1.00 48.53 460 LEU A CA 1
ATOM 3460 C C . LEU A 1 460 ? 18.745 -1.632 19.655 1.00 48.53 460 LEU A C 1
ATOM 3462 O O . LEU A 1 460 ? 18.138 -2.611 19.231 1.00 48.53 460 LEU A O 1
ATOM 3466 N N . TYR A 1 461 ? 20.078 -1.559 19.575 1.00 51.38 461 TYR A N 1
ATOM 3467 C CA . TYR A 1 461 ? 20.910 -2.601 18.953 1.00 51.38 461 TYR A CA 1
ATOM 3468 C C . TYR A 1 461 ? 20.928 -3.930 19.727 1.00 51.38 461 TYR A C 1
ATOM 3470 O O . TYR A 1 461 ? 21.251 -4.957 19.136 1.00 51.38 461 TYR A O 1
ATOM 3478 N N . SER A 1 462 ? 20.573 -3.950 21.022 1.00 51.19 462 SER A N 1
ATOM 3479 C CA . SER A 1 462 ? 20.436 -5.210 21.771 1.00 51.19 462 SER A CA 1
ATOM 3480 C C . SER A 1 462 ? 19.147 -5.972 21.452 1.00 51.19 462 SER A C 1
ATOM 3482 O O . SER A 1 462 ? 19.051 -7.144 21.805 1.00 51.19 462 SER A O 1
ATOM 3484 N N . TYR A 1 463 ? 18.188 -5.346 20.759 1.00 58.22 463 TYR A N 1
ATOM 3485 C CA . TYR A 1 463 ? 16.947 -5.990 20.312 1.00 58.22 463 TYR A CA 1
ATOM 3486 C C . TYR A 1 463 ? 16.990 -6.446 18.849 1.00 58.22 463 TYR A C 1
ATOM 3488 O O . TYR A 1 463 ? 16.097 -7.172 18.412 1.00 58.22 463 TYR A O 1
ATOM 3496 N N . ALA A 1 464 ? 18.020 -6.043 18.100 1.00 72.12 464 ALA A N 1
ATOM 3497 C CA . ALA A 1 464 ? 18.218 -6.493 16.732 1.00 72.12 464 ALA A CA 1
ATOM 3498 C C . ALA A 1 464 ? 18.454 -8.010 16.700 1.00 72.12 464 ALA A C 1
ATOM 3500 O O . ALA A 1 464 ? 19.238 -8.549 17.493 1.00 72.12 464 ALA A O 1
ATOM 3501 N N . HIS A 1 465 ? 17.762 -8.713 15.802 1.00 80.12 465 HIS A N 1
ATOM 3502 C CA . HIS A 1 465 ? 17.777 -10.169 15.816 1.00 80.12 465 HIS A CA 1
ATOM 3503 C C . HIS A 1 465 ? 19.191 -10.706 15.524 1.00 80.12 465 HIS A C 1
ATOM 3505 O O . HIS A 1 465 ? 19.778 -10.382 14.494 1.00 80.12 465 HIS A O 1
ATOM 3511 N N . PRO A 1 466 ? 19.765 -11.573 16.378 1.00 79.38 466 PRO A N 1
ATOM 3512 C CA . PRO A 1 466 ? 21.192 -11.871 16.322 1.00 79.38 466 PRO A CA 1
ATOM 3513 C C . PRO A 1 466 ? 21.632 -12.766 15.155 1.00 79.38 466 PRO A C 1
ATOM 3515 O O . PRO A 1 466 ? 22.833 -12.870 14.884 1.00 79.38 466 PRO A O 1
ATOM 3518 N N . ILE A 1 467 ? 20.680 -13.452 14.515 1.00 84.75 467 ILE A N 1
ATOM 3519 C CA . ILE A 1 467 ? 20.926 -14.501 13.511 1.00 84.75 467 ILE A CA 1
ATOM 3520 C C . ILE A 1 467 ? 20.325 -14.142 12.148 1.00 84.75 467 ILE A C 1
ATOM 3522 O O . ILE A 1 467 ? 20.872 -14.537 11.122 1.00 84.75 467 ILE A O 1
ATOM 3526 N N . TRP A 1 468 ? 19.202 -13.422 12.129 1.00 89.62 468 TRP A N 1
ATOM 3527 C CA . TRP A 1 468 ? 18.452 -13.165 10.896 1.00 89.62 468 TRP A CA 1
ATOM 3528 C C . TRP A 1 468 ? 19.108 -12.030 10.130 1.00 89.62 468 TRP A C 1
ATOM 3530 O O . TRP A 1 468 ? 19.660 -11.132 10.756 1.00 89.62 468 TRP A O 1
ATOM 3540 N N . ASN A 1 469 ? 19.091 -12.126 8.804 1.00 88.00 469 ASN A N 1
ATOM 3541 C CA . ASN A 1 469 ? 19.799 -11.218 7.917 1.00 88.00 469 ASN A CA 1
ATOM 3542 C C . ASN A 1 469 ? 18.910 -10.889 6.707 1.00 88.00 469 ASN A C 1
ATOM 3544 O O . ASN A 1 469 ? 18.642 -11.771 5.892 1.00 88.00 469 ASN A O 1
ATOM 3548 N N . ASP A 1 470 ? 18.458 -9.645 6.618 1.00 84.19 470 ASP A N 1
ATOM 3549 C CA . ASP A 1 470 ? 17.707 -9.046 5.511 1.00 84.19 470 ASP A CA 1
ATOM 3550 C C . ASP A 1 470 ? 18.608 -8.261 4.529 1.00 84.19 470 ASP A C 1
ATOM 3552 O O . ASP A 1 470 ? 18.150 -7.755 3.504 1.00 84.19 470 ASP A O 1
ATOM 3556 N N . SER A 1 471 ? 19.915 -8.210 4.816 1.00 87.19 471 SER A N 1
ATOM 3557 C CA . SER A 1 471 ? 20.976 -7.552 4.046 1.00 87.19 471 SER A CA 1
ATOM 3558 C C . SER A 1 471 ? 20.894 -6.024 3.974 1.00 87.19 471 SER A C 1
ATOM 3560 O O . SER A 1 471 ? 21.632 -5.417 3.193 1.00 87.19 471 SER A O 1
ATOM 3562 N N . SER A 1 472 ? 20.058 -5.383 4.794 1.00 86.69 472 SER A N 1
ATOM 3563 C CA . SER A 1 472 ? 19.869 -3.933 4.817 1.00 86.69 472 SER A CA 1
ATOM 3564 C C . SER A 1 472 ? 20.259 -3.339 6.169 1.00 86.69 472 SER A C 1
ATOM 3566 O O . SER A 1 472 ? 19.738 -3.681 7.216 1.00 86.69 472 SER A O 1
ATOM 3568 N N . VAL A 1 473 ? 21.204 -2.398 6.160 1.00 81.12 473 VAL A N 1
ATOM 3569 C CA . VAL A 1 473 ? 21.690 -1.738 7.392 1.00 81.12 473 VAL A CA 1
ATOM 3570 C C . VAL A 1 473 ? 20.860 -0.509 7.793 1.00 81.12 473 VAL A C 1
ATOM 3572 O O . VAL A 1 473 ? 21.101 0.097 8.831 1.00 81.12 473 VAL A O 1
ATOM 3575 N N . SER A 1 474 ? 19.946 -0.084 6.922 1.00 82.25 474 SER A N 1
ATOM 3576 C CA . SER A 1 474 ? 19.059 1.081 7.036 1.00 82.25 474 SER A CA 1
ATOM 3577 C C . SER A 1 474 ? 17.913 0.895 6.029 1.00 82.25 474 SER A C 1
ATOM 3579 O O . SER A 1 474 ? 17.759 -0.195 5.478 1.00 82.25 474 SER A O 1
ATOM 3581 N N . MET A 1 475 ? 17.133 1.940 5.742 1.00 84.50 475 MET A N 1
ATOM 3582 C CA . MET A 1 475 ? 16.109 1.940 4.691 1.00 84.50 475 MET A CA 1
ATOM 3583 C C . MET A 1 475 ? 16.644 1.359 3.375 1.00 84.50 475 MET A C 1
ATOM 3585 O O . MET A 1 475 ? 17.677 1.786 2.853 1.00 84.50 475 MET A O 1
ATOM 3589 N N . ALA A 1 476 ? 15.898 0.414 2.819 1.00 88.62 476 ALA A N 1
ATOM 3590 C CA . ALA A 1 476 ? 16.143 -0.197 1.527 1.00 88.62 476 ALA A CA 1
ATOM 3591 C C . ALA A 1 476 ? 15.351 0.528 0.427 1.00 88.62 476 ALA A C 1
ATOM 3593 O O . ALA A 1 476 ? 14.364 1.222 0.687 1.00 88.62 476 ALA A O 1
ATOM 3594 N N . ARG A 1 477 ? 15.748 0.322 -0.838 1.00 89.38 477 ARG A N 1
ATOM 3595 C CA . ARG A 1 477 ? 14.942 0.735 -2.003 1.00 89.38 477 ARG A CA 1
ATOM 3596 C C . ARG A 1 477 ? 13.550 0.117 -1.899 1.00 89.38 477 ARG A C 1
ATOM 3598 O O . ARG A 1 477 ? 13.452 -1.089 -1.672 1.00 89.38 477 ARG A O 1
ATOM 3605 N N . VAL A 1 478 ? 12.501 0.895 -2.136 1.00 91.81 478 VAL A N 1
ATOM 3606 C CA . VAL A 1 478 ? 11.131 0.376 -2.096 1.00 91.81 478 VAL A CA 1
ATOM 3607 C C . VAL A 1 478 ? 10.955 -0.802 -3.054 1.00 91.81 478 VAL A C 1
ATOM 3609 O O . VAL A 1 478 ? 11.537 -0.852 -4.147 1.00 91.81 478 VAL A O 1
ATOM 3612 N N . GLY A 1 479 ? 10.198 -1.800 -2.624 1.00 90.56 479 GLY A N 1
ATOM 3613 C CA . GLY A 1 479 ? 10.014 -3.052 -3.331 1.00 90.56 479 GLY A CA 1
ATOM 3614 C C . GLY A 1 479 ? 11.265 -3.908 -3.359 1.00 90.56 479 GLY A C 1
ATOM 3615 O O . GLY A 1 479 ? 11.505 -4.544 -4.381 1.00 90.56 479 GLY A O 1
ATOM 3616 N N . SER A 1 480 ? 12.111 -3.881 -2.322 1.00 89.56 480 SER A N 1
ATOM 3617 C CA . SER A 1 480 ? 13.259 -4.800 -2.214 1.00 89.56 480 SER A CA 1
ATOM 3618 C C . SER A 1 480 ? 12.827 -6.198 -1.775 1.00 89.56 480 SER A C 1
ATOM 3620 O O . SER A 1 480 ? 13.372 -7.180 -2.286 1.00 89.56 480 SER A O 1
ATOM 3622 N N . TYR A 1 481 ? 11.776 -6.296 -0.962 1.00 90.88 481 TYR A N 1
ATOM 3623 C CA . TYR A 1 481 ? 11.279 -7.540 -0.373 1.00 90.88 481 TYR A CA 1
ATOM 3624 C C . TYR A 1 481 ? 10.016 -8.065 -1.063 1.00 90.88 481 TYR A C 1
ATOM 3626 O O . TYR A 1 481 ? 9.400 -7.370 -1.879 1.00 90.88 481 TYR A O 1
ATOM 3634 N N . LEU A 1 482 ? 9.709 -9.352 -0.865 1.00 91.44 482 LEU A N 1
ATOM 3635 C CA . LEU A 1 482 ? 8.557 -10.002 -1.494 1.00 91.44 482 LEU A CA 1
ATOM 3636 C C . LEU A 1 482 ? 7.260 -9.259 -1.133 1.00 91.44 482 LEU A C 1
ATOM 3638 O O . LEU A 1 482 ? 7.095 -8.855 0.019 1.00 91.44 482 LEU A O 1
ATOM 3642 N N . PRO A 1 483 ? 6.355 -9.050 -2.106 1.00 93.31 483 PRO A N 1
ATOM 3643 C CA . PRO A 1 483 ? 5.068 -8.440 -1.825 1.00 93.31 483 PRO A CA 1
ATOM 3644 C C . PRO A 1 483 ? 4.161 -9.393 -1.044 1.00 93.31 483 PRO A C 1
ATOM 3646 O O . PRO A 1 483 ? 4.379 -10.605 -1.000 1.00 93.31 483 PRO A O 1
ATOM 3649 N N . ASN A 1 484 ? 3.092 -8.841 -0.485 1.00 96.12 484 ASN A N 1
ATOM 3650 C CA . ASN A 1 484 ? 1.978 -9.637 0.008 1.00 96.12 484 ASN A CA 1
ATOM 3651 C C . ASN A 1 484 ? 1.128 -10.208 -1.157 1.00 96.12 484 ASN A C 1
ATOM 3653 O O . ASN A 1 484 ? 1.354 -9.853 -2.319 1.00 96.12 484 ASN A O 1
ATOM 3657 N N . PRO A 1 485 ? 0.117 -11.059 -0.886 1.00 95.56 485 PRO A N 1
ATOM 3658 C CA . PRO A 1 485 ? -0.733 -11.656 -1.925 1.00 95.56 485 PRO A CA 1
ATOM 3659 C C . PRO A 1 485 ? -1.463 -10.686 -2.872 1.00 95.56 485 PRO A C 1
ATOM 3661 O O . PRO A 1 485 ? -1.944 -11.117 -3.917 1.00 95.56 485 PRO A O 1
ATOM 3664 N N . TRP A 1 486 ? -1.576 -9.396 -2.538 1.00 95.62 486 TRP A N 1
ATOM 3665 C CA . TRP A 1 486 ? -2.162 -8.369 -3.414 1.00 95.62 486 TRP A CA 1
ATOM 3666 C C . TRP A 1 486 ? -1.103 -7.526 -4.137 1.00 95.62 486 TRP A C 1
ATOM 3668 O O . TRP A 1 486 ? -1.432 -6.518 -4.753 1.00 95.62 486 TRP A O 1
ATOM 3678 N N . GLY A 1 487 ? 0.171 -7.915 -4.080 1.00 94.31 487 GLY A N 1
ATOM 3679 C CA . GLY A 1 487 ? 1.250 -7.232 -4.790 1.00 94.31 487 GLY A CA 1
ATOM 3680 C C . GLY A 1 487 ? 1.830 -6.014 -4.065 1.00 94.31 487 GLY A C 1
ATOM 3681 O O . GLY A 1 487 ? 2.755 -5.404 -4.599 1.00 94.31 487 GLY A O 1
ATOM 3682 N N . LEU A 1 488 ? 1.350 -5.678 -2.862 1.00 97.31 488 LEU A N 1
ATOM 3683 C CA . LEU A 1 488 ? 1.864 -4.563 -2.061 1.00 97.31 488 LEU A CA 1
ATOM 3684 C C . LEU A 1 488 ? 3.202 -4.944 -1.422 1.00 97.31 488 LEU A C 1
ATOM 3686 O O . LEU A 1 488 ? 3.320 -5.991 -0.785 1.00 97.31 488 LEU A O 1
ATOM 3690 N N . CYS A 1 489 ? 4.210 -4.094 -1.586 1.00 95.88 489 CYS A N 1
ATOM 3691 C CA . CYS A 1 489 ? 5.556 -4.303 -1.061 1.00 95.88 489 CYS A CA 1
ATOM 3692 C C . CYS A 1 489 ? 5.773 -3.591 0.275 1.00 95.88 489 CYS A C 1
ATOM 3694 O O . CYS A 1 489 ? 5.109 -2.599 0.562 1.00 95.88 489 CYS A O 1
ATOM 3696 N N . ASP A 1 490 ? 6.745 -4.086 1.045 1.00 96.38 490 ASP A N 1
ATOM 3697 C CA . ASP A 1 490 ? 7.269 -3.453 2.265 1.00 96.38 490 ASP A CA 1
ATOM 3698 C C . ASP A 1 490 ? 6.215 -3.238 3.372 1.00 96.38 490 ASP A C 1
ATOM 3700 O O . ASP A 1 490 ? 6.415 -2.468 4.296 1.00 96.38 490 ASP A O 1
ATOM 3704 N N . MET A 1 491 ? 5.107 -3.991 3.347 1.00 97.81 491 MET A N 1
ATOM 3705 C CA . MET A 1 491 ? 4.053 -3.916 4.377 1.00 97.81 491 MET A CA 1
ATOM 3706 C C . MET A 1 491 ? 4.510 -4.413 5.766 1.00 97.81 491 MET A C 1
ATOM 3708 O O . MET A 1 491 ? 3.752 -4.323 6.728 1.00 97.81 491 MET A O 1
ATOM 3712 N N . HIS A 1 492 ? 5.711 -4.988 5.879 1.00 97.19 492 HIS A N 1
ATOM 3713 C CA . HIS A 1 492 ? 6.249 -5.597 7.100 1.00 97.19 492 HIS A CA 1
ATOM 3714 C C . HIS A 1 492 ? 7.686 -5.129 7.391 1.00 97.19 492 HIS A C 1
ATOM 3716 O O . HIS A 1 492 ? 8.560 -5.951 7.652 1.00 97.19 492 HIS A O 1
ATOM 3722 N N . GLY A 1 493 ? 7.964 -3.829 7.304 1.00 93.69 493 GLY A N 1
ATOM 3723 C CA . GLY A 1 493 ? 9.256 -3.251 7.674 1.00 93.69 493 GLY A CA 1
ATOM 3724 C C . GLY A 1 493 ? 9.610 -2.042 6.813 1.00 93.69 493 GLY A C 1
ATOM 3725 O O . GLY A 1 493 ? 8.738 -1.399 6.256 1.00 93.69 493 GLY A O 1
ATOM 3726 N N . ASN A 1 494 ? 10.906 -1.772 6.667 1.00 93.56 494 ASN A N 1
ATOM 3727 C CA . ASN A 1 494 ? 11.482 -0.646 5.927 1.00 93.56 494 ASN A CA 1
ATOM 3728 C C . ASN A 1 494 ? 11.211 0.713 6.584 1.00 93.56 494 ASN A C 1
ATOM 3730 O O . ASN A 1 494 ? 12.056 1.147 7.368 1.00 93.56 494 ASN A O 1
ATOM 3734 N N . VAL A 1 495 ? 10.066 1.359 6.376 1.00 90.25 495 VAL A N 1
ATOM 3735 C CA . VAL A 1 495 ? 9.633 2.496 7.204 1.00 90.25 495 VAL A CA 1
ATOM 3736 C C . VAL A 1 495 ? 8.214 2.286 7.710 1.00 90.25 495 VAL A C 1
ATOM 3738 O O . VAL A 1 495 ? 7.335 1.841 6.984 1.00 90.25 495 VAL A O 1
ATOM 3741 N N . ALA A 1 496 ? 7.958 2.663 8.963 1.00 90.31 496 ALA A N 1
ATOM 3742 C CA . ALA A 1 496 ? 6.597 2.584 9.469 1.00 90.31 496 ALA A CA 1
ATOM 3743 C C . ALA A 1 496 ? 5.752 3.669 8.793 1.00 90.31 496 ALA A C 1
ATOM 3745 O O . ALA A 1 496 ? 6.197 4.803 8.613 1.00 90.31 496 ALA A O 1
ATOM 3746 N N . GLU A 1 497 ? 4.524 3.339 8.421 1.00 92.38 497 GLU A N 1
ATOM 3747 C CA . GLU A 1 497 ? 3.711 4.199 7.566 1.00 92.38 497 GLU A CA 1
ATOM 3748 C C . GLU A 1 497 ? 2.670 4.958 8.380 1.00 92.38 497 GLU A C 1
ATOM 3750 O O . GLU A 1 497 ? 1.885 4.360 9.121 1.00 92.38 497 GLU A O 1
ATOM 3755 N N . LEU A 1 498 ? 2.657 6.285 8.233 1.00 85.88 498 LEU A N 1
ATOM 3756 C CA . LEU A 1 498 ? 1.652 7.141 8.851 1.00 85.88 498 LEU A CA 1
ATOM 3757 C C . LEU A 1 498 ? 0.271 6.902 8.221 1.00 85.88 498 LEU A C 1
ATOM 3759 O O . LEU A 1 498 ? 0.110 6.973 7.001 1.00 85.88 498 LEU A O 1
ATOM 3763 N N . THR A 1 499 ? -0.737 6.687 9.065 1.00 85.00 499 THR A N 1
ATOM 3764 C CA . THR A 1 499 ? -2.147 6.603 8.657 1.00 85.00 499 THR A CA 1
ATOM 3765 C C . THR A 1 499 ? -2.879 7.911 8.971 1.00 85.00 499 THR A C 1
ATOM 3767 O O . THR A 1 499 ? -2.401 8.730 9.755 1.00 85.00 499 THR A O 1
ATOM 3770 N N . SER A 1 500 ? -4.063 8.124 8.396 1.00 75.25 500 SER A N 1
ATOM 3771 C CA . SER A 1 500 ? -4.935 9.249 8.767 1.00 75.25 500 SER A CA 1
ATOM 3772 C C . SER A 1 500 ? -5.689 9.029 10.084 1.00 75.25 500 SER A C 1
ATOM 3774 O O . SER A 1 500 ? -6.373 9.938 10.556 1.00 75.25 500 SER A O 1
ATOM 3776 N N . THR A 1 501 ? -5.608 7.834 10.675 1.00 73.94 501 THR A N 1
ATOM 3777 C CA . THR A 1 501 ? -6.302 7.502 11.921 1.00 73.94 501 THR A CA 1
ATOM 3778 C C . THR A 1 501 ? -5.532 8.061 13.110 1.00 73.94 501 THR A C 1
ATOM 3780 O O . THR A 1 501 ? -4.371 7.716 13.324 1.00 73.94 501 THR A O 1
ATOM 3783 N N . ILE A 1 502 ? -6.184 8.893 13.925 1.00 69.31 502 ILE A N 1
ATOM 3784 C CA . ILE A 1 502 ? -5.607 9.373 15.186 1.00 69.31 502 ILE A CA 1
ATOM 3785 C C . ILE A 1 502 ? -5.446 8.193 16.145 1.00 69.31 502 ILE A C 1
ATOM 3787 O O . ILE A 1 502 ? -6.351 7.366 16.299 1.00 69.31 502 ILE A O 1
ATOM 3791 N N . TYR A 1 503 ? -4.280 8.098 16.781 1.00 65.38 503 TYR A N 1
ATOM 3792 C CA . TYR A 1 503 ? -4.012 7.029 17.729 1.00 65.38 503 TYR A CA 1
ATOM 3793 C C . TYR A 1 503 ? -4.874 7.200 18.977 1.00 65.38 503 TYR A C 1
ATOM 3795 O O . TYR A 1 503 ? -4.779 8.190 19.701 1.00 65.38 503 TYR A O 1
ATOM 3803 N N . ASP A 1 504 ? -5.701 6.194 19.235 1.00 60.19 504 ASP A N 1
ATOM 3804 C CA . ASP A 1 504 ? -6.563 6.135 20.403 1.00 60.19 504 ASP A CA 1
ATOM 3805 C C . ASP A 1 504 ? -6.024 5.094 21.410 1.00 60.19 504 ASP A C 1
ATOM 3807 O O . ASP A 1 504 ? -6.103 3.886 21.151 1.00 60.19 504 ASP A O 1
ATOM 3811 N N . PRO A 1 505 ? -5.484 5.525 22.564 1.00 50.41 505 PRO A N 1
ATOM 3812 C CA . PRO A 1 505 ? -4.938 4.662 23.599 1.00 50.41 505 PRO A CA 1
ATOM 3813 C C . PRO A 1 505 ? -6.066 4.051 24.427 1.00 50.41 505 PRO A C 1
ATOM 3815 O O . PRO A 1 505 ? -5.807 3.196 25.264 1.00 50.41 505 PRO A O 1
ATOM 3818 N N . LEU A 1 506 ? -7.323 4.473 24.237 1.00 46.41 506 LEU A N 1
ATOM 3819 C CA . LEU A 1 506 ? -8.470 3.944 24.967 1.00 46.41 506 LEU A CA 1
ATOM 3820 C C . LEU A 1 506 ? -8.779 2.495 24.591 1.00 46.41 506 LEU A C 1
ATOM 3822 O O . LEU A 1 506 ? -9.469 1.814 25.347 1.00 46.41 506 LEU A O 1
ATOM 3826 N N . ARG A 1 507 ? -8.181 1.968 23.509 1.00 52.31 507 ARG A N 1
ATOM 3827 C CA . ARG A 1 507 ? -8.107 0.517 23.257 1.00 52.31 507 ARG A CA 1
ATOM 3828 C C . ARG A 1 507 ? -7.337 -0.253 24.347 1.00 52.31 507 ARG A C 1
ATOM 3830 O O . ARG A 1 507 ? -7.422 -1.474 24.383 1.00 52.31 507 ARG A O 1
ATOM 3837 N N . LEU A 1 508 ? -6.632 0.433 25.255 1.00 40.19 508 LEU A N 1
ATOM 3838 C CA . LEU A 1 508 ? -5.928 -0.147 26.408 1.00 40.19 508 LEU A CA 1
ATOM 3839 C C . LEU A 1 508 ? -6.814 -0.323 27.660 1.00 40.19 508 LEU A C 1
ATOM 3841 O O . LEU A 1 508 ? -6.325 -0.824 28.674 1.00 40.19 508 LEU A O 1
ATOM 3845 N N . GLY A 1 509 ? -8.089 0.086 27.632 1.00 42.06 509 GLY A N 1
ATOM 3846 C CA . GLY A 1 509 ? -8.963 0.050 28.812 1.00 42.06 509 GLY A CA 1
ATOM 3847 C C . GLY A 1 509 ? -8.642 1.158 29.839 1.00 42.06 509 GLY A C 1
ATOM 3848 O O . GLY A 1 509 ? -8.150 2.224 29.457 1.00 42.06 509 GLY A O 1
ATOM 3849 N N . PRO A 1 510 ? -8.921 0.970 31.147 1.00 39.69 510 PRO A N 1
ATOM 3850 C CA . PRO A 1 510 ? -8.901 2.035 32.167 1.00 39.69 510 PRO A CA 1
ATOM 3851 C C . PRO A 1 510 ? -7.500 2.566 32.547 1.00 39.69 510 PRO A C 1
ATOM 3853 O O . PRO A 1 510 ? -7.352 3.271 33.537 1.00 39.69 510 PRO A O 1
ATOM 3856 N N . VAL A 1 511 ? -6.459 2.263 31.769 1.00 36.19 511 VAL A N 1
ATOM 3857 C CA . VAL A 1 511 ? -5.047 2.495 32.129 1.00 36.19 511 VAL A CA 1
ATOM 3858 C C . VAL A 1 511 ? -4.548 3.907 31.763 1.00 36.19 511 VAL A C 1
ATOM 3860 O O . VAL A 1 511 ? -3.440 4.288 32.129 1.00 36.19 511 VAL A O 1
ATOM 3863 N N . VAL A 1 512 ? -5.347 4.719 31.061 1.00 41.59 512 VAL A N 1
ATOM 3864 C CA . VAL A 1 512 ? -4.945 6.072 30.625 1.00 41.59 512 VAL A CA 1
ATOM 3865 C C . VAL A 1 512 ? -5.583 7.143 31.504 1.00 41.59 512 VAL A C 1
ATOM 3867 O O . VAL A 1 512 ? -6.811 7.193 31.624 1.00 41.59 512 VAL A O 1
ATOM 3870 N N . ALA A 1 513 ? -4.745 8.028 32.054 1.00 45.34 513 ALA A N 1
ATOM 3871 C CA . ALA A 1 513 ? -5.170 9.164 32.863 1.00 45.34 513 ALA A CA 1
ATOM 3872 C C . ALA A 1 513 ? -6.210 10.039 32.115 1.00 45.34 513 ALA A C 1
ATOM 3874 O O . ALA A 1 513 ? -6.015 10.332 30.928 1.00 45.34 513 ALA A O 1
ATOM 3875 N N . PRO A 1 514 ? -7.298 10.479 32.778 1.00 43.12 514 PRO A N 1
ATOM 3876 C CA . PRO A 1 514 ? -8.400 11.229 32.155 1.00 43.12 514 PRO A CA 1
ATOM 3877 C C . PRO A 1 514 ? -7.979 12.499 31.400 1.00 43.12 514 PRO A C 1
ATOM 3879 O O . PRO A 1 514 ? -8.603 12.870 30.410 1.00 43.12 514 PRO A O 1
ATOM 3882 N N . GLU A 1 515 ? -6.897 13.141 31.833 1.00 47.31 515 GLU A N 1
ATOM 3883 C CA . GLU A 1 515 ? -6.405 14.405 31.276 1.00 47.31 515 GLU A CA 1
ATOM 3884 C C . GLU A 1 515 ? -5.833 14.222 29.860 1.00 47.31 515 GLU A C 1
ATOM 3886 O O . GLU A 1 515 ? -6.225 14.932 28.934 1.00 47.31 515 GLU A O 1
ATOM 3891 N N . LYS A 1 516 ? -5.020 13.175 29.644 1.00 43.66 516 LYS A N 1
ATOM 3892 C CA . LYS A 1 516 ? -4.536 12.803 28.300 1.00 43.66 516 LYS A CA 1
ATOM 3893 C C . LYS A 1 516 ? -5.659 12.319 27.381 1.00 43.66 516 LYS A C 1
ATOM 3895 O O . LYS A 1 516 ? -5.606 12.518 26.172 1.00 43.66 516 LYS A O 1
ATOM 3900 N N . ARG A 1 517 ? -6.699 11.697 27.948 1.00 46.25 517 ARG A N 1
ATOM 3901 C CA . ARG A 1 517 ? -7.894 11.255 27.209 1.00 46.25 517 ARG A CA 1
ATOM 3902 C C . ARG A 1 517 ? -8.672 12.442 26.626 1.00 46.25 517 ARG A C 1
ATOM 3904 O O . ARG A 1 517 ? -9.125 12.361 25.484 1.00 46.25 517 ARG A O 1
ATOM 3911 N N . ALA A 1 518 ? -8.828 13.521 27.393 1.00 45.56 518 ALA A N 1
ATOM 3912 C CA . ALA A 1 518 ? -9.517 14.733 26.953 1.00 45.56 518 ALA A CA 1
ATOM 3913 C C . ALA A 1 518 ? -8.728 15.488 25.871 1.00 45.56 518 ALA A C 1
ATOM 3915 O O . ALA A 1 518 ? -9.321 15.936 24.892 1.00 45.56 518 ALA A O 1
ATOM 3916 N N . GLU A 1 519 ? -7.401 15.558 26.010 1.00 46.94 519 GLU A N 1
ATOM 3917 C CA . GLU A 1 519 ? -6.505 16.184 25.030 1.00 46.94 519 GLU A CA 1
ATOM 3918 C C . GLU A 1 519 ? -6.630 15.535 23.642 1.00 46.94 519 GLU A C 1
ATOM 3920 O O . GLU A 1 519 ? -6.780 16.235 22.644 1.00 46.94 519 GLU A O 1
ATOM 3925 N N . TRP A 1 520 ? -6.632 14.199 23.565 1.00 45.56 520 TRP A N 1
ATOM 3926 C CA . TRP A 1 520 ? -6.644 13.489 22.278 1.00 45.56 520 TRP A CA 1
ATOM 3927 C C . TRP A 1 520 ? -8.039 13.393 21.654 1.00 45.56 520 TRP A C 1
ATOM 3929 O O . TRP A 1 520 ? -8.172 13.458 20.436 1.00 45.56 520 TRP A O 1
ATOM 3939 N N . SER A 1 521 ? -9.091 13.312 22.477 1.00 40.19 521 SER A N 1
ATOM 3940 C CA . SER A 1 521 ? -10.486 13.288 22.000 1.00 40.19 521 SER A CA 1
ATOM 3941 C C . SER A 1 521 ? -10.955 14.636 21.434 1.00 40.19 521 SER A C 1
ATOM 3943 O O . SER A 1 521 ? -11.959 14.687 20.727 1.00 40.19 521 SER A O 1
ATOM 3945 N N . ALA A 1 522 ? -10.257 15.729 21.755 1.00 41.62 522 ALA A N 1
ATOM 3946 C CA . ALA A 1 522 ? -10.575 17.075 21.285 1.00 41.62 522 ALA A CA 1
ATOM 3947 C C . ALA A 1 522 ? -9.957 17.415 19.913 1.00 41.62 522 ALA A C 1
ATOM 3949 O O . ALA A 1 522 ? -10.234 18.489 19.379 1.00 41.62 522 ALA A O 1
ATOM 3950 N N . ILE A 1 523 ? -9.131 16.531 19.336 1.00 42.44 523 ILE A N 1
ATOM 3951 C CA . ILE A 1 523 ? -8.475 16.747 18.039 1.00 42.44 523 ILE A CA 1
ATOM 3952 C C . ILE A 1 523 ? -9.399 16.232 16.920 1.00 42.44 523 ILE A C 1
ATOM 3954 O O . ILE A 1 523 ? -9.643 15.028 16.847 1.00 42.44 523 ILE A O 1
ATOM 3958 N N . PRO A 1 524 ? -9.911 17.096 16.021 1.00 37.97 524 PRO A N 1
ATOM 3959 C CA . PRO A 1 524 ? -10.731 16.648 14.896 1.00 37.97 524 PRO A CA 1
ATOM 3960 C C . PRO A 1 524 ? -9.943 15.723 13.950 1.00 37.97 524 PRO A C 1
ATOM 3962 O O . PRO A 1 524 ? -8.802 16.041 13.591 1.00 37.97 524 PRO A O 1
ATOM 3965 N N . GLU A 1 525 ? -10.567 14.618 13.513 1.00 43.66 525 GLU A N 1
ATOM 3966 C CA . GLU A 1 525 ? -10.058 13.675 12.498 1.00 43.66 525 GLU A CA 1
ATOM 3967 C C . GLU A 1 525 ? -9.904 14.368 11.136 1.00 43.66 525 GLU A C 1
ATOM 3969 O O . GLU A 1 525 ? -10.763 14.228 10.275 1.00 43.66 525 GLU A O 1
ATOM 3974 N N . ASN A 1 526 ? -8.860 15.186 10.970 1.00 42.41 526 ASN A N 1
ATOM 3975 C CA . ASN A 1 526 ? -8.445 15.880 9.733 1.00 42.41 526 ASN A CA 1
ATOM 3976 C C . ASN A 1 526 ? -7.574 17.121 9.996 1.00 42.41 526 ASN A C 1
ATOM 3978 O O . ASN A 1 526 ? -7.078 17.710 9.034 1.00 42.41 526 ASN A O 1
ATOM 3982 N N . LYS A 1 527 ? -7.393 17.563 11.252 1.00 38.94 527 LYS A N 1
ATOM 3983 C CA . LYS A 1 527 ? -6.797 18.887 11.523 1.00 38.94 527 LYS A CA 1
ATOM 3984 C C . LYS A 1 527 ? -5.423 18.923 12.182 1.00 38.94 527 LYS A C 1
ATOM 3986 O O . LYS A 1 527 ? -4.913 20.026 12.360 1.00 38.94 527 LYS A O 1
ATOM 3991 N N . ASN A 1 528 ? -4.770 17.796 12.478 1.00 39.97 528 ASN A N 1
ATOM 3992 C CA . ASN A 1 528 ? -3.388 17.863 12.967 1.00 39.97 528 ASN A CA 1
ATOM 3993 C C . ASN A 1 528 ? -2.586 16.560 12.796 1.00 39.97 528 ASN A C 1
ATOM 3995 O O . ASN A 1 528 ? -2.435 15.778 13.726 1.00 39.97 528 ASN A O 1
ATOM 3999 N N . TYR A 1 529 ? -1.990 16.358 11.616 1.00 47.81 529 TYR A N 1
ATOM 4000 C CA . TYR A 1 529 ? -1.055 15.245 11.358 1.00 47.81 529 TYR A CA 1
ATOM 4001 C C . TYR A 1 529 ? 0.256 15.339 12.172 1.00 47.81 529 TYR A C 1
ATOM 4003 O O . TYR A 1 529 ? 1.053 14.406 12.179 1.00 47.81 529 TYR A O 1
ATOM 4011 N N . ALA A 1 530 ? 0.488 16.468 12.853 1.00 44.34 530 ALA A N 1
ATOM 4012 C CA . ALA A 1 530 ? 1.664 16.728 13.683 1.00 44.34 530 ALA A CA 1
ATOM 4013 C C . ALA A 1 530 ? 1.584 16.102 15.090 1.00 44.34 530 ALA A C 1
ATOM 4015 O O . ALA A 1 530 ? 2.600 16.028 15.778 1.00 44.34 530 ALA A O 1
ATOM 4016 N N . LEU A 1 531 ? 0.403 15.640 15.522 1.00 47.38 531 LEU A N 1
ATOM 4017 C CA . LEU A 1 531 ? 0.193 15.024 16.832 1.00 47.38 531 LEU A CA 1
ATOM 4018 C C . LEU A 1 531 ? -0.477 13.661 16.659 1.00 47.38 531 LEU A C 1
ATOM 4020 O O . LEU A 1 531 ? -1.696 13.539 16.632 1.00 47.38 531 LEU A O 1
ATOM 4024 N N . GLY A 1 532 ? 0.344 12.619 16.577 1.00 60.06 532 GLY A N 1
ATOM 4025 C CA . GLY A 1 532 ? -0.047 11.331 17.111 1.00 60.06 532 GLY A CA 1
ATOM 4026 C C . GLY A 1 532 ? -1.044 10.485 16.338 1.00 60.06 532 GLY A C 1
ATOM 4027 O O . GLY A 1 532 ? -2.034 10.014 16.902 1.00 60.06 532 GLY A O 1
ATOM 4028 N N . SER A 1 533 ? -0.763 10.254 15.061 1.00 73.00 533 SER A N 1
ATOM 4029 C CA . SER A 1 533 ? -1.525 9.290 14.263 1.00 73.00 533 SER A CA 1
ATOM 4030 C C . SER A 1 533 ? -0.990 7.871 14.457 1.00 73.00 533 SER A C 1
ATOM 4032 O O . SER A 1 533 ? 0.154 7.668 14.879 1.00 73.00 533 SER A O 1
ATOM 4034 N N . VAL A 1 534 ? -1.829 6.879 14.164 1.00 77.81 534 VAL A N 1
ATOM 4035 C CA . VAL A 1 534 ? -1.406 5.481 14.126 1.00 77.81 534 VAL A CA 1
ATOM 4036 C C . VAL A 1 534 ? -0.366 5.333 13.018 1.00 77.81 534 VAL A C 1
ATOM 4038 O O . VAL A 1 534 ? -0.600 5.769 11.886 1.00 77.81 534 VAL A O 1
ATOM 4041 N N . CYS A 1 535 ? 0.758 4.698 13.336 1.00 85.81 535 CYS A N 1
ATOM 4042 C CA . CYS A 1 535 ? 1.690 4.186 12.340 1.00 85.81 535 CYS A CA 1
ATOM 4043 C C . CYS A 1 535 ? 1.672 2.655 12.326 1.00 85.81 535 CYS A C 1
ATOM 4045 O O . CYS A 1 535 ? 1.366 2.006 13.335 1.00 85.81 535 CYS A O 1
ATOM 4047 N N . LYS A 1 536 ? 1.948 2.074 11.159 1.00 93.19 536 LYS A N 1
ATOM 4048 C CA . LYS A 1 536 ? 1.810 0.636 10.900 1.00 93.19 536 LYS A CA 1
ATOM 4049 C C . LYS A 1 536 ? 3.041 0.076 10.177 1.00 93.19 536 LYS A C 1
ATOM 4051 O O . LYS A 1 536 ? 3.842 0.840 9.654 1.00 93.19 536 LYS A O 1
ATOM 4056 N N . GLY A 1 537 ? 3.197 -1.248 10.175 1.00 93.94 537 GLY A N 1
ATOM 4057 C CA . GLY A 1 537 ? 4.193 -1.968 9.362 1.00 93.94 537 GLY A CA 1
ATOM 4058 C C . GLY A 1 537 ? 5.573 -2.164 9.982 1.00 93.94 537 GLY A C 1
ATOM 4059 O O . GLY A 1 537 ? 6.250 -3.123 9.626 1.00 93.94 537 GLY A O 1
ATOM 4060 N N . GLY A 1 538 ? 5.963 -1.337 10.955 1.00 90.31 538 GLY A N 1
ATOM 4061 C CA . GLY A 1 538 ? 7.323 -1.365 11.497 1.00 90.31 538 GLY A CA 1
ATOM 4062 C C . GLY A 1 538 ? 8.340 -0.783 10.509 1.00 90.31 538 GLY A C 1
ATOM 4063 O O . GLY A 1 538 ? 7.987 -0.297 9.447 1.00 90.31 538 GLY A O 1
ATOM 4064 N N . SER A 1 539 ? 9.614 -0.784 10.879 1.00 88.56 539 SER A N 1
ATOM 4065 C CA . SER A 1 539 ? 10.701 -0.146 10.129 1.00 88.56 539 SER A CA 1
ATOM 4066 C C . SER A 1 539 ? 11.983 -0.977 10.173 1.00 88.56 539 SER A C 1
ATOM 4068 O O . SER A 1 539 ? 12.078 -1.924 10.952 1.00 88.56 539 SER A O 1
ATOM 4070 N N . TRP A 1 540 ? 13.013 -0.549 9.439 1.00 87.88 540 TRP A N 1
ATOM 4071 C CA . TRP A 1 540 ? 14.377 -1.100 9.488 1.00 87.88 540 TRP A CA 1
ATOM 4072 C C . TRP A 1 540 ? 14.991 -1.130 10.902 1.00 87.88 540 TRP A C 1
ATOM 4074 O O . TRP A 1 540 ? 15.936 -1.865 11.160 1.00 87.88 540 TRP A O 1
ATOM 4084 N N . ALA A 1 541 ? 14.453 -0.346 11.843 1.00 81.00 541 ALA A N 1
ATOM 4085 C CA . ALA A 1 541 ? 14.881 -0.310 13.243 1.00 81.00 541 ALA A CA 1
ATOM 4086 C C . ALA A 1 541 ? 13.901 -1.017 14.202 1.00 81.00 541 ALA A C 1
ATOM 4088 O O . ALA A 1 541 ? 14.042 -0.916 15.421 1.00 81.00 541 ALA A O 1
ATOM 4089 N N . SER A 1 542 ? 12.889 -1.708 13.677 1.00 83.56 542 SER A N 1
ATOM 4090 C CA . SER A 1 542 ? 11.839 -2.358 14.462 1.00 83.56 542 SER A CA 1
ATOM 4091 C C . SER A 1 542 ? 12.115 -3.841 14.673 1.00 83.56 542 SER A C 1
ATOM 4093 O O . SER A 1 542 ? 12.630 -4.520 13.794 1.00 83.56 542 SER A O 1
ATOM 4095 N N . ILE A 1 543 ? 11.721 -4.379 15.825 1.00 85.00 543 ILE A N 1
ATOM 4096 C CA . ILE A 1 543 ? 11.756 -5.828 16.051 1.00 85.00 543 ILE A CA 1
ATOM 4097 C C . ILE A 1 543 ? 10.682 -6.545 15.208 1.00 85.00 543 ILE A C 1
ATOM 4099 O O . ILE A 1 543 ? 9.677 -5.925 14.843 1.00 85.00 543 ILE A O 1
ATOM 4103 N N . PRO A 1 544 ? 10.813 -7.863 14.957 1.00 87.88 544 PRO A N 1
ATOM 4104 C CA . PRO A 1 544 ? 9.840 -8.622 14.168 1.00 87.88 544 PRO A CA 1
ATOM 4105 C C . PRO A 1 544 ? 8.390 -8.483 14.652 1.00 87.88 544 PRO A C 1
ATOM 4107 O O . PRO A 1 544 ? 7.480 -8.342 13.833 1.00 87.88 544 PRO A O 1
ATOM 4110 N N . GLY A 1 545 ? 8.163 -8.459 15.971 1.00 85.25 545 GLY A N 1
ATOM 4111 C CA . GLY A 1 545 ? 6.831 -8.292 16.561 1.00 85.25 545 GLY A CA 1
ATOM 4112 C C . GLY A 1 545 ? 6.158 -6.958 16.211 1.00 85.25 545 GLY A C 1
ATOM 4113 O O . GLY A 1 545 ? 4.933 -6.899 16.133 1.00 85.25 545 GLY A O 1
ATOM 4114 N N . SER A 1 546 ? 6.939 -5.912 15.929 1.00 87.88 546 SER A N 1
ATOM 4115 C CA . SER A 1 546 ? 6.446 -4.608 15.468 1.00 87.88 546 SER A CA 1
ATOM 4116 C C . SER A 1 546 ? 6.143 -4.563 13.969 1.00 87.88 546 SER A C 1
ATOM 4118 O O . SER A 1 546 ? 5.501 -3.627 13.505 1.00 87.88 546 SER A O 1
ATOM 4120 N N . CYS A 1 547 ? 6.570 -5.579 13.217 1.00 94.31 547 CYS A N 1
ATOM 4121 C CA . CYS A 1 547 ? 6.333 -5.687 11.777 1.00 94.31 547 CYS A CA 1
ATOM 4122 C C . CYS A 1 547 ? 5.067 -6.502 11.440 1.00 94.31 547 CYS A C 1
ATOM 4124 O O . CYS A 1 547 ? 4.741 -6.710 10.270 1.00 94.31 547 CYS A O 1
ATOM 4126 N N . ARG A 1 548 ? 4.344 -6.998 12.458 1.00 97.06 548 ARG A N 1
ATOM 4127 C CA . ARG A 1 548 ? 3.070 -7.717 12.289 1.00 97.06 548 ARG A CA 1
ATOM 4128 C C . ARG A 1 548 ? 1.995 -6.788 11.725 1.00 97.06 548 ARG A C 1
ATOM 4130 O O . ARG A 1 548 ? 1.940 -5.610 12.066 1.00 97.06 548 ARG A O 1
ATOM 4137 N N . SER A 1 549 ? 1.069 -7.345 10.948 1.00 97.75 549 SER A N 1
ATOM 4138 C CA . SER A 1 549 ? -0.059 -6.610 10.348 1.00 97.75 549 SER A CA 1
ATOM 4139 C C . SER A 1 549 ? -0.902 -5.892 11.409 1.00 97.75 549 SER A C 1
ATOM 4141 O O . SER A 1 549 ? -1.320 -4.753 11.214 1.00 97.75 549 SER A O 1
ATOM 4143 N N . ALA A 1 550 ? -1.116 -6.557 12.551 1.00 93.75 550 ALA A N 1
ATOM 4144 C CA . ALA A 1 550 ? -1.914 -6.050 13.662 1.00 93.75 550 ALA A CA 1
ATOM 4145 C C . ALA A 1 550 ? -1.192 -5.013 14.526 1.00 93.75 550 ALA A C 1
ATOM 4147 O O . ALA A 1 550 ? -1.869 -4.258 15.219 1.00 93.75 550 ALA A O 1
ATOM 4148 N N . PHE A 1 551 ? 0.146 -4.946 14.496 1.00 90.44 551 PHE A N 1
ATOM 4149 C CA . PHE A 1 551 ? 0.894 -4.037 15.363 1.00 90.44 551 PHE A CA 1
ATOM 4150 C C . PHE A 1 551 ? 0.490 -2.586 15.095 1.00 90.44 551 PHE A C 1
ATOM 4152 O O . PHE A 1 551 ? 0.284 -2.183 13.947 1.00 90.44 551 PHE A O 1
ATOM 4159 N N . ARG A 1 552 ? 0.353 -1.800 16.162 1.00 85.44 552 ARG A N 1
ATOM 4160 C CA . ARG A 1 552 ? -0.036 -0.390 16.103 1.00 85.44 552 ARG A CA 1
ATOM 4161 C C . ARG A 1 552 ? 1.000 0.418 16.859 1.00 85.44 552 ARG A C 1
ATOM 4163 O O . ARG A 1 552 ? 1.196 0.212 18.052 1.00 85.44 552 ARG A O 1
ATOM 4170 N N . GLY A 1 553 ? 1.649 1.336 16.160 1.00 76.00 553 GLY A N 1
ATOM 4171 C CA . GLY A 1 553 ? 2.505 2.340 16.768 1.00 76.00 553 GLY A CA 1
ATOM 4172 C C . GLY A 1 553 ? 1.815 3.697 16.826 1.00 76.00 553 GLY A C 1
ATOM 4173 O O . GLY A 1 553 ? 0.744 3.914 16.253 1.00 76.00 553 GLY A O 1
ATOM 4174 N N . TRP A 1 554 ? 2.476 4.624 17.501 1.00 72.62 554 TRP A N 1
ATOM 4175 C CA . TRP A 1 554 ? 2.135 6.036 17.518 1.00 72.62 554 TRP A CA 1
ATOM 4176 C C . TRP A 1 554 ? 3.345 6.812 17.025 1.00 72.62 554 TRP A C 1
ATOM 4178 O O . TRP A 1 554 ? 4.449 6.588 17.521 1.00 72.62 554 TRP A O 1
ATOM 4188 N N . ALA A 1 555 ? 3.143 7.706 16.063 1.00 66.75 555 ALA A N 1
ATOM 4189 C CA . ALA A 1 555 ? 4.221 8.523 15.530 1.00 66.75 555 ALA A CA 1
ATOM 4190 C C . ALA A 1 555 ? 3.791 9.974 15.316 1.00 66.75 555 ALA A C 1
ATOM 4192 O O . ALA A 1 555 ? 2.624 10.284 15.051 1.00 66.75 555 ALA A O 1
ATOM 4193 N N . SER A 1 556 ? 4.782 10.859 15.398 1.00 62.72 556 SER A N 1
ATOM 4194 C CA . SER A 1 556 ? 4.714 12.204 14.831 1.00 62.72 556 SER A CA 1
ATOM 4195 C C . SER A 1 556 ? 5.558 12.252 13.555 1.00 62.72 556 SER A C 1
ATOM 4197 O O . SER A 1 556 ? 6.366 11.362 13.295 1.00 62.72 556 SER A O 1
ATOM 4199 N N . THR A 1 557 ? 5.426 13.310 12.759 1.00 59.06 557 THR A N 1
ATOM 4200 C CA . THR A 1 557 ? 6.218 13.484 11.530 1.00 59.06 557 THR A CA 1
ATOM 4201 C C . THR A 1 557 ? 7.702 13.792 11.789 1.00 59.06 557 THR A C 1
ATOM 4203 O O . THR A 1 557 ? 8.383 14.219 10.871 1.00 59.06 557 THR A O 1
ATOM 4206 N N . ALA A 1 558 ? 8.219 13.676 13.016 1.00 57.75 558 ALA A N 1
ATOM 4207 C CA . ALA A 1 558 ? 9.595 14.058 13.352 1.00 57.75 558 ALA A CA 1
ATOM 4208 C C . ALA A 1 558 ? 10.614 12.903 13.278 1.00 57.75 558 ALA A C 1
ATOM 4210 O O . ALA A 1 558 ? 11.815 13.164 13.327 1.00 57.75 558 ALA A O 1
ATOM 4211 N N . ASP A 1 559 ? 10.159 11.658 13.127 1.00 64.12 559 ASP A N 1
ATOM 4212 C CA . ASP A 1 559 ? 11.003 10.464 13.235 1.00 64.12 559 ASP A CA 1
ATOM 4213 C C . ASP A 1 559 ? 11.532 9.987 11.867 1.00 64.12 559 ASP A C 1
ATOM 4215 O O . ASP A 1 559 ? 10.814 9.955 10.864 1.00 64.12 559 ASP A O 1
ATOM 4219 N N . ASN A 1 560 ? 12.805 9.581 11.810 1.00 69.88 560 ASN A N 1
ATOM 4220 C CA . ASN A 1 560 ? 13.492 9.193 10.565 1.00 69.88 560 ASN A CA 1
ATOM 4221 C C . ASN A 1 560 ? 13.187 7.759 10.093 1.00 69.88 560 ASN A C 1
ATOM 4223 O O . ASN A 1 560 ? 13.655 7.345 9.033 1.00 69.88 560 ASN A O 1
ATOM 4227 N N . ILE A 1 561 ? 12.407 7.015 10.875 1.00 77.19 561 ILE A N 1
ATOM 4228 C CA . ILE A 1 561 ? 11.923 5.665 10.565 1.00 77.19 561 ILE A CA 1
ATOM 4229 C C . ILE A 1 561 ? 10.457 5.651 10.106 1.00 77.19 561 ILE A C 1
ATOM 4231 O O . ILE A 1 561 ? 9.890 4.572 9.929 1.00 77.19 561 ILE A O 1
ATOM 4235 N N . ILE A 1 562 ? 9.838 6.830 9.980 1.00 81.75 562 ILE A N 1
ATOM 4236 C CA . ILE A 1 562 ? 8.432 6.999 9.611 1.00 81.75 562 ILE A CA 1
ATOM 4237 C C . ILE A 1 562 ? 8.354 7.559 8.197 1.00 81.75 562 ILE A C 1
ATOM 4239 O O . ILE A 1 562 ? 8.910 8.622 7.915 1.00 81.75 562 ILE A O 1
ATOM 4243 N N . GLY A 1 563 ? 7.633 6.858 7.331 1.00 87.88 563 GLY A N 1
ATOM 4244 C CA . GLY A 1 563 ? 7.286 7.293 5.987 1.00 87.88 563 GLY A CA 1
ATOM 4245 C C . GLY A 1 563 ? 5.777 7.383 5.799 1.00 87.88 563 GLY A C 1
ATOM 4246 O O . GLY A 1 563 ? 5.006 7.567 6.746 1.00 87.88 563 GLY A O 1
ATOM 4247 N N . LEU A 1 564 ? 5.341 7.270 4.549 1.00 88.81 564 LEU A N 1
ATOM 4248 C CA . LEU A 1 564 ? 3.927 7.256 4.199 1.00 88.81 564 LEU A CA 1
ATOM 4249 C C . LEU A 1 564 ? 3.685 6.464 2.920 1.00 88.81 564 LEU A C 1
ATOM 4251 O O . LEU A 1 564 ? 4.581 6.277 2.096 1.00 88.81 564 LEU A O 1
ATOM 4255 N N . ARG A 1 565 ? 2.425 6.095 2.723 1.00 94.00 565 ARG A N 1
ATOM 4256 C CA . ARG A 1 565 ? 1.893 5.502 1.499 1.00 94.00 565 ARG A CA 1
ATOM 4257 C C . ARG A 1 565 ? 0.615 6.242 1.131 1.00 94.00 565 ARG A C 1
ATOM 4259 O O . ARG A 1 565 ? -0.154 6.616 2.015 1.00 94.00 565 ARG A O 1
ATOM 4266 N N . LEU A 1 566 ? 0.400 6.491 -0.158 1.00 94.19 566 LEU A N 1
ATOM 4267 C CA . LEU A 1 566 ? -0.844 7.101 -0.628 1.00 94.19 566 LEU A CA 1
ATOM 4268 C C . LEU A 1 566 ? -1.860 6.035 -1.012 1.00 94.19 566 LEU A C 1
ATOM 4270 O O . LEU A 1 566 ? -1.505 4.948 -1.471 1.00 94.19 566 LEU A O 1
ATOM 4274 N N . ILE A 1 567 ? -3.130 6.398 -0.901 1.00 94.75 567 ILE A N 1
ATOM 4275 C CA . ILE A 1 567 ? -4.232 5.665 -1.510 1.00 94.75 567 ILE A CA 1
ATOM 4276 C C . ILE A 1 567 ? -5.081 6.597 -2.377 1.00 94.75 567 ILE A C 1
ATOM 4278 O O . ILE A 1 567 ? -5.052 7.812 -2.170 1.00 94.75 567 ILE A O 1
ATOM 4282 N N . LEU A 1 568 ? -5.856 6.033 -3.306 1.00 93.19 568 LEU A N 1
ATOM 4283 C CA . LEU A 1 568 ? -7.004 6.697 -3.918 1.00 93.19 568 LEU A CA 1
ATOM 4284 C C . LEU A 1 568 ? -8.289 5.994 -3.511 1.00 93.19 568 LEU A C 1
ATOM 4286 O O . LEU A 1 568 ? -8.435 4.783 -3.699 1.00 93.19 568 LEU A O 1
ATOM 4290 N N . ARG A 1 569 ? -9.247 6.785 -3.044 1.00 87.50 569 ARG A N 1
ATOM 4291 C CA . ARG A 1 569 ? -10.598 6.339 -2.711 1.00 87.50 569 ARG A CA 1
ATOM 4292 C C . ARG A 1 569 ? -11.637 7.056 -3.579 1.00 87.50 569 ARG A C 1
ATOM 4294 O O . ARG A 1 569 ? -11.338 8.125 -4.123 1.00 87.50 569 ARG A O 1
ATOM 4301 N N . PRO A 1 570 ? -12.828 6.472 -3.772 1.00 83.81 570 PRO A N 1
ATOM 4302 C CA . PRO A 1 570 ? -13.940 7.168 -4.409 1.00 83.81 570 PRO A CA 1
ATOM 4303 C C . PRO A 1 570 ? -14.302 8.432 -3.611 1.00 83.81 570 PRO A C 1
ATOM 4305 O O . PRO A 1 570 ? -14.253 8.431 -2.382 1.00 83.81 570 PRO A O 1
ATOM 4308 N N . ARG A 1 571 ? -14.618 9.539 -4.293 1.00 78.56 571 ARG A N 1
ATOM 4309 C CA . ARG A 1 571 ? -14.833 10.842 -3.637 1.00 78.56 571 ARG A CA 1
ATOM 4310 C C . ARG A 1 571 ? -16.028 10.803 -2.670 1.00 78.56 571 ARG A C 1
ATOM 4312 O O . ARG A 1 571 ? -17.093 10.308 -3.033 1.00 78.56 571 ARG A O 1
ATOM 4319 N N . SER A 1 572 ? -15.867 11.411 -1.488 1.00 54.81 572 SER A N 1
ATOM 4320 C CA . SER A 1 572 ? -16.765 11.355 -0.310 1.00 54.81 572 SER A CA 1
ATOM 4321 C C . SER A 1 572 ? -18.279 11.585 -0.555 1.00 54.81 572 SER A C 1
ATOM 4323 O O . SER A 1 572 ? -19.097 11.115 0.228 1.00 54.81 572 SER A O 1
ATOM 4325 N N . GLY A 1 573 ? -18.689 12.211 -1.668 1.00 48.06 573 GLY A N 1
ATOM 4326 C CA . GLY A 1 573 ? -20.102 12.329 -2.082 1.00 48.06 573 GLY A CA 1
ATOM 4327 C C . GLY A 1 573 ? -20.770 11.019 -2.542 1.00 48.06 573 GLY A C 1
ATOM 4328 O O . GLY A 1 573 ? -21.957 11.020 -2.852 1.00 48.06 573 GLY A O 1
ATOM 4329 N N . MET A 1 574 ? -20.031 9.903 -2.593 1.00 47.78 574 MET A N 1
ATOM 4330 C CA . MET A 1 574 ? -20.551 8.564 -2.922 1.00 47.78 574 MET A CA 1
ATOM 4331 C C . MET A 1 574 ? -20.608 7.606 -1.717 1.00 47.78 574 MET A C 1
ATOM 4333 O O . MET A 1 574 ? -21.077 6.478 -1.853 1.00 47.78 574 MET A O 1
ATOM 4337 N N . ILE A 1 575 ? -20.179 8.040 -0.526 1.00 48.66 575 ILE A N 1
ATOM 4338 C CA . ILE A 1 575 ? -20.129 7.197 0.676 1.00 48.66 575 ILE A CA 1
ATOM 4339 C C . ILE A 1 575 ? -21.374 7.466 1.536 1.00 48.66 575 ILE A C 1
ATOM 4341 O O . ILE A 1 575 ? -21.562 8.572 2.035 1.00 48.66 575 ILE A O 1
ATOM 4345 N N . ASN A 1 576 ? -22.234 6.460 1.743 1.00 48.34 576 ASN A N 1
ATOM 4346 C CA . ASN A 1 576 ? -23.389 6.584 2.646 1.00 48.34 576 ASN A CA 1
ATOM 4347 C C . ASN A 1 576 ? -22.913 6.684 4.110 1.00 48.34 576 ASN A C 1
ATOM 4349 O O . ASN A 1 576 ? -22.365 5.699 4.617 1.00 48.34 576 ASN A O 1
ATOM 4353 N N . PRO A 1 577 ? -23.149 7.797 4.833 1.00 46.75 577 PRO A N 1
ATOM 4354 C CA . PRO A 1 577 ? -22.739 7.889 6.226 1.00 46.75 577 PRO A CA 1
ATOM 4355 C C . PRO A 1 577 ? -23.599 6.973 7.112 1.00 46.75 577 PRO A C 1
ATOM 4357 O O . PRO A 1 577 ? -24.826 6.905 6.984 1.00 46.75 577 PRO A O 1
ATOM 4360 N N . VAL A 1 578 ? -22.950 6.273 8.041 1.00 50.28 578 VAL A N 1
ATOM 4361 C CA . VAL A 1 578 ? -23.601 5.653 9.197 1.00 50.28 578 VAL A CA 1
ATOM 4362 C C . VAL A 1 578 ? -23.849 6.753 10.227 1.00 50.28 578 VAL A C 1
ATOM 4364 O O . VAL A 1 578 ? -22.908 7.400 10.681 1.00 50.28 578 VAL A O 1
ATOM 4367 N N . LEU A 1 579 ? -25.112 6.981 10.586 1.00 56.78 579 LEU A N 1
ATOM 4368 C CA . LEU A 1 579 ? -25.486 7.970 11.594 1.00 56.78 579 LEU A CA 1
ATOM 4369 C C . LEU A 1 579 ? -25.627 7.284 12.955 1.00 56.78 579 LEU A C 1
ATOM 4371 O O . LEU A 1 579 ? -26.348 6.294 13.087 1.00 56.78 579 LEU A O 1
ATOM 4375 N N . ALA A 1 580 ? -24.951 7.822 13.969 1.00 60.94 580 ALA A N 1
ATOM 4376 C CA . ALA A 1 580 ? -25.087 7.362 15.345 1.00 60.94 580 ALA A CA 1
ATOM 4377 C C . ALA A 1 580 ? -26.376 7.931 15.964 1.00 60.94 580 ALA A C 1
ATOM 4379 O O . ALA A 1 580 ? -26.598 9.145 15.953 1.00 60.94 580 ALA A O 1
ATOM 4380 N N . ARG A 1 581 ? -27.222 7.062 16.522 1.00 73.56 581 ARG A N 1
ATOM 4381 C CA . ARG A 1 581 ? -28.540 7.405 17.068 1.00 73.56 581 ARG A CA 1
ATOM 4382 C C . ARG A 1 581 ? -28.720 6.873 18.485 1.00 73.56 581 ARG A C 1
ATOM 4384 O O . ARG A 1 581 ? -28.423 5.716 18.770 1.00 73.56 581 ARG A O 1
ATOM 4391 N N . TRP A 1 582 ? -29.247 7.720 19.368 1.00 83.62 582 TRP A N 1
ATOM 4392 C CA . TRP A 1 582 ? -29.692 7.320 20.702 1.00 83.62 582 TRP A CA 1
ATOM 4393 C C . TRP A 1 582 ? -31.160 6.896 20.666 1.00 83.62 582 TRP A C 1
ATOM 4395 O O . TRP A 1 582 ? -32.018 7.664 20.228 1.00 83.62 582 TRP A O 1
ATOM 4405 N N . THR A 1 583 ? -31.448 5.699 21.166 1.00 88.69 583 THR A N 1
ATOM 4406 C CA . THR A 1 583 ? -32.802 5.145 21.264 1.00 88.69 583 THR A CA 1
ATOM 4407 C C . THR A 1 583 ? -33.089 4.733 22.699 1.00 88.69 583 THR A C 1
ATOM 4409 O O . THR A 1 583 ? -32.348 3.955 23.299 1.00 88.69 583 THR A O 1
ATOM 4412 N N . THR A 1 584 ? -34.173 5.262 23.263 1.00 93.19 584 THR A N 1
ATOM 4413 C CA . THR A 1 584 ? -34.643 4.889 24.601 1.00 93.19 584 THR A CA 1
ATOM 4414 C C . THR A 1 584 ? -35.077 3.429 24.623 1.00 93.19 584 THR A C 1
ATOM 4416 O O . THR A 1 584 ? -35.840 2.993 23.760 1.00 93.19 584 THR A O 1
ATOM 4419 N N . LEU A 1 585 ? -34.633 2.684 25.634 1.00 91.94 585 LEU A N 1
ATOM 4420 C CA . LEU A 1 585 ? -35.122 1.337 25.892 1.00 91.94 585 LEU A CA 1
ATOM 4421 C C . LEU A 1 585 ? -36.326 1.385 26.828 1.00 91.94 585 LEU A C 1
ATOM 4423 O O . LEU A 1 585 ? -36.308 2.088 27.835 1.00 91.94 585 LEU A O 1
ATOM 4427 N N . VAL A 1 586 ? -37.348 0.586 26.524 1.00 91.12 586 VAL A N 1
ATOM 4428 C CA . VAL A 1 586 ? -38.508 0.398 27.402 1.00 91.12 586 VAL A CA 1
ATOM 4429 C C . VAL A 1 586 ? -38.249 -0.827 28.283 1.00 91.12 586 VAL A C 1
ATOM 4431 O O . VAL A 1 586 ? -38.144 -1.933 27.750 1.00 91.12 586 VAL A O 1
ATOM 4434 N N . PRO A 1 587 ? -38.113 -0.681 29.611 1.00 92.25 587 PRO A N 1
ATOM 4435 C CA . PRO A 1 587 ? -37.894 -1.819 30.499 1.00 92.25 587 PRO A CA 1
ATOM 4436 C C . PRO A 1 587 ? -39.090 -2.774 30.499 1.00 92.25 587 PRO A C 1
ATOM 4438 O O . PRO A 1 587 ? -40.236 -2.345 30.610 1.00 92.25 587 PRO A O 1
ATOM 4441 N N . ARG A 1 588 ? -38.818 -4.077 30.401 1.00 91.81 588 ARG A N 1
ATOM 4442 C CA . ARG A 1 588 ? -39.832 -5.138 30.501 1.00 91.81 588 ARG A CA 1
ATOM 4443 C C . ARG A 1 588 ? -39.966 -5.654 31.928 1.00 91.81 588 ARG A C 1
ATOM 4445 O O . ARG A 1 588 ? -41.070 -5.960 32.361 1.00 91.81 588 ARG A O 1
ATOM 4452 N N . GLU A 1 589 ? -38.847 -5.769 32.638 1.00 93.00 589 GLU A N 1
ATOM 4453 C CA . GLU A 1 589 ? -38.806 -6.292 34.004 1.00 93.00 589 GLU A CA 1
ATOM 4454 C C . GLU A 1 589 ? -37.895 -5.429 34.873 1.00 93.00 589 GLU A C 1
ATOM 4456 O O . GLU A 1 589 ? -36.856 -4.941 34.420 1.00 93.00 589 GLU A O 1
ATOM 4461 N N . PHE A 1 590 ? -38.294 -5.262 36.131 1.00 95.88 590 PHE A N 1
ATOM 4462 C CA . PHE A 1 590 ? -37.520 -4.603 37.173 1.00 95.88 590 PHE A CA 1
ATOM 4463 C C . PHE A 1 590 ? -37.641 -5.413 38.461 1.00 95.88 590 PHE A C 1
ATOM 4465 O O . PHE A 1 590 ? -38.752 -5.698 38.914 1.00 95.88 590 PHE A O 1
ATOM 4472 N N . THR A 1 591 ? -36.511 -5.731 39.082 1.00 96.19 591 THR A N 1
ATOM 4473 C CA . THR A 1 591 ? -36.461 -6.342 40.414 1.00 96.19 591 THR A CA 1
ATOM 4474 C C . THR A 1 591 ? -35.480 -5.589 41.297 1.00 96.19 591 THR A C 1
ATOM 4476 O O . THR A 1 591 ? -34.383 -5.256 40.854 1.00 96.19 591 THR A O 1
ATOM 4479 N N . ALA A 1 592 ? -35.845 -5.373 42.559 1.00 95.88 592 ALA A N 1
ATOM 4480 C CA . ALA A 1 592 ? -34.949 -4.848 43.581 1.00 95.88 592 ALA A CA 1
ATOM 4481 C C . ALA A 1 592 ? -34.788 -5.868 44.712 1.00 95.88 592 ALA A C 1
ATOM 4483 O O . ALA A 1 592 ? -35.777 -6.475 45.131 1.00 95.88 592 ALA A O 1
ATOM 4484 N N . LYS A 1 593 ? -33.573 -6.028 45.250 1.00 94.00 593 LYS A N 1
ATOM 4485 C CA . LYS A 1 593 ? -33.307 -6.947 46.375 1.00 94.00 593 LYS A CA 1
ATOM 4486 C C . LYS A 1 593 ? -34.132 -6.591 47.619 1.00 94.00 593 LYS A C 1
ATOM 4488 O O . LYS A 1 593 ? -34.544 -7.481 48.356 1.00 94.00 593 LYS A O 1
ATOM 4493 N N . SER A 1 594 ? -34.411 -5.307 47.831 1.00 91.81 594 SER A N 1
ATOM 4494 C CA . SER A 1 594 ? -35.296 -4.820 48.898 1.00 91.81 594 SER A CA 1
ATOM 4495 C C . SER A 1 594 ? -36.792 -5.087 48.679 1.00 91.81 594 SER A C 1
ATOM 4497 O O . SER A 1 594 ? -37.584 -4.883 49.599 1.00 91.81 594 SER A O 1
ATOM 4499 N N . GLY A 1 595 ? -37.203 -5.481 47.468 1.00 92.25 595 GLY A N 1
ATOM 4500 C CA . GLY A 1 595 ? -38.609 -5.539 47.060 1.00 92.25 595 GLY A CA 1
ATOM 4501 C C . GLY A 1 595 ? -39.207 -4.192 46.628 1.00 92.25 595 GLY A C 1
ATOM 4502 O O . GLY A 1 595 ? -40.423 -4.103 46.442 1.00 92.25 595 GLY A O 1
ATOM 4503 N N . ALA A 1 596 ? -38.391 -3.141 46.460 1.00 93.81 596 ALA A N 1
ATOM 4504 C CA . ALA A 1 596 ? -38.832 -1.889 45.843 1.00 93.81 596 ALA A CA 1
ATOM 4505 C C . ALA A 1 596 ? -39.448 -2.129 44.451 1.00 93.81 596 ALA A C 1
ATOM 4507 O O . ALA A 1 596 ? -39.048 -3.038 43.721 1.00 93.81 596 ALA A O 1
ATOM 4508 N N . LYS A 1 597 ? -40.425 -1.296 44.078 1.00 94.94 597 LYS A N 1
ATOM 4509 C CA . LYS A 1 597 ? -41.159 -1.412 42.808 1.00 94.94 597 LYS A CA 1
ATOM 4510 C C . LYS A 1 597 ? -40.827 -0.237 41.902 1.00 94.94 597 LYS A C 1
ATOM 4512 O O . LYS A 1 597 ? -40.683 0.875 42.397 1.00 94.94 597 LYS A O 1
ATOM 4517 N N . ALA A 1 598 ? -40.762 -0.461 40.595 1.00 94.00 598 ALA A N 1
ATOM 4518 C CA . ALA A 1 598 ? -40.595 0.600 39.610 1.00 94.00 598 ALA A CA 1
ATOM 4519 C C . ALA A 1 598 ? -41.809 0.672 38.682 1.00 94.00 598 ALA A C 1
ATOM 4521 O O . ALA A 1 598 ? -42.279 -0.358 38.201 1.00 94.00 598 ALA A O 1
ATOM 4522 N N . THR A 1 599 ? -42.292 1.885 38.425 1.00 92.38 599 THR A N 1
ATOM 4523 C CA . THR A 1 599 ? -43.394 2.142 37.494 1.00 92.38 599 THR A CA 1
ATOM 4524 C C . THR A 1 599 ? -42.842 2.822 36.239 1.00 92.38 599 THR A C 1
ATOM 4526 O O . THR A 1 599 ? -42.211 3.874 36.372 1.00 92.38 599 THR A O 1
ATOM 4529 N N . PRO A 1 600 ? -43.046 2.259 35.034 1.00 89.38 600 PRO A N 1
ATOM 4530 C CA . PRO A 1 600 ? -42.628 2.897 33.792 1.00 89.38 600 PRO A CA 1
ATOM 4531 C C . PRO A 1 600 ? -43.515 4.098 33.444 1.00 89.38 600 PRO A C 1
ATOM 4533 O O . PRO A 1 600 ? -44.733 4.056 33.616 1.00 89.38 600 PRO A O 1
ATOM 4536 N N . ALA A 1 601 ? -42.901 5.156 32.924 1.00 88.19 601 ALA A N 1
ATOM 4537 C CA . ALA A 1 601 ? -43.564 6.333 32.377 1.00 88.19 601 ALA A CA 1
ATOM 4538 C C . ALA A 1 601 ? -43.565 6.312 30.836 1.00 88.19 601 ALA A C 1
ATOM 4540 O O . ALA A 1 601 ? -42.850 5.535 30.201 1.00 88.19 601 ALA A O 1
ATOM 4541 N N . ALA A 1 602 ? -44.363 7.193 30.222 1.00 84.88 602 ALA A N 1
ATOM 4542 C CA . ALA A 1 602 ? -44.526 7.265 28.765 1.00 84.88 602 ALA A CA 1
ATOM 4543 C C . ALA A 1 602 ? -43.225 7.591 28.003 1.00 84.88 602 ALA A C 1
ATOM 4545 O O . ALA A 1 602 ? -43.089 7.242 26.835 1.00 84.88 602 ALA A O 1
ATOM 4546 N N . ASP A 1 603 ? -42.259 8.233 28.661 1.00 86.50 603 ASP A N 1
ATOM 4547 C CA . ASP A 1 603 ? -40.949 8.593 28.105 1.00 86.50 603 ASP A CA 1
ATOM 4548 C C . ASP A 1 603 ? -39.884 7.487 28.257 1.00 86.50 603 ASP A C 1
ATOM 4550 O O . ASP A 1 603 ? -38.704 7.725 27.973 1.00 86.50 603 ASP A O 1
ATOM 4554 N N . GLY A 1 604 ? -40.290 6.304 28.736 1.00 87.75 604 GLY A N 1
ATOM 4555 C CA . GLY A 1 604 ? -39.429 5.151 29.003 1.00 87.75 604 GLY A CA 1
ATOM 4556 C C . GLY A 1 604 ? -38.659 5.215 30.326 1.00 87.75 604 GLY A C 1
ATOM 4557 O O . GLY A 1 604 ? -37.877 4.306 30.605 1.00 87.75 604 GLY A O 1
ATOM 4558 N N . SER A 1 605 ? -38.847 6.256 31.148 1.00 94.50 605 SER A N 1
ATOM 4559 C CA . SER A 1 605 ? -38.243 6.321 32.484 1.00 94.50 605 SER A CA 1
ATOM 4560 C C . SER A 1 605 ? -38.949 5.405 33.489 1.00 94.50 605 SER A C 1
ATOM 4562 O O . SER A 1 605 ? -40.120 5.063 33.337 1.00 94.50 605 SER A O 1
ATOM 4564 N N . LEU A 1 606 ? -38.229 4.997 34.530 1.00 95.81 606 LEU A N 1
ATOM 4565 C CA . LEU A 1 606 ? -38.726 4.239 35.672 1.00 95.81 606 LEU A CA 1
ATOM 4566 C C . LEU A 1 606 ? -38.741 5.132 36.908 1.00 95.81 606 LEU A C 1
ATOM 4568 O O . LEU A 1 606 ? -37.698 5.669 37.275 1.00 95.81 606 LEU A O 1
ATOM 4572 N N . LEU A 1 607 ? -39.891 5.230 37.579 1.00 95.88 607 LEU A N 1
ATOM 4573 C CA . LEU A 1 607 ? -40.008 5.833 38.907 1.00 95.88 607 LEU A CA 1
ATOM 4574 C C . LEU A 1 607 ? -40.062 4.731 39.971 1.00 95.88 607 LEU A C 1
ATOM 4576 O O . LEU A 1 607 ? -41.006 3.939 40.012 1.00 95.88 607 LEU A O 1
ATOM 4580 N N . VAL A 1 608 ? -39.051 4.675 40.836 1.00 95.81 608 VAL A N 1
ATOM 4581 C CA . VAL A 1 608 ? -38.897 3.647 41.868 1.00 95.81 608 VAL A CA 1
ATOM 4582 C C . VAL A 1 608 ? -39.534 4.100 43.181 1.00 95.81 608 VAL A C 1
ATOM 4584 O O . VAL A 1 608 ? -39.154 5.103 43.779 1.00 95.81 608 VAL A O 1
ATOM 4587 N N . THR A 1 609 ? -40.464 3.304 43.694 1.00 91.44 609 THR A N 1
ATOM 4588 C CA . THR A 1 609 ? -41.243 3.561 44.911 1.00 91.44 609 THR A CA 1
ATOM 4589 C C . THR A 1 609 ? -41.051 2.445 45.948 1.00 91.44 609 THR A C 1
ATOM 4591 O O . THR A 1 609 ? -40.396 1.427 45.696 1.00 91.44 609 THR A O 1
ATOM 4594 N N . GLY A 1 610 ? -41.587 2.650 47.154 1.00 87.12 610 GLY A N 1
ATOM 4595 C CA . GLY A 1 610 ? -41.408 1.758 48.303 1.00 87.12 610 GLY A CA 1
ATOM 4596 C C . GLY A 1 610 ? -40.296 2.213 49.252 1.00 87.12 610 GLY A C 1
ATOM 4597 O O . GLY A 1 610 ? -39.750 3.308 49.118 1.00 87.12 610 GLY A O 1
ATOM 4598 N N . LYS A 1 611 ? -39.969 1.378 50.244 1.00 83.19 611 LYS A N 1
ATOM 4599 C CA . LYS A 1 611 ? -38.954 1.701 51.255 1.00 83.19 611 LYS A CA 1
ATOM 4600 C C . LYS A 1 611 ? -37.557 1.678 50.628 1.00 83.19 611 LYS A C 1
ATOM 4602 O O . LYS A 1 611 ? -37.130 0.648 50.115 1.00 83.19 611 LYS A O 1
ATOM 4607 N N . ALA A 1 612 ? -36.838 2.798 50.689 1.00 84.88 612 ALA A N 1
ATOM 4608 C CA . ALA A 1 612 ? -35.433 2.844 50.299 1.00 84.88 612 ALA A CA 1
ATOM 4609 C C . ALA A 1 612 ? -34.572 2.106 51.340 1.00 84.88 612 ALA A C 1
ATOM 4611 O O . ALA A 1 612 ? -34.729 2.313 52.545 1.00 84.88 612 ALA A O 1
ATOM 4612 N N . VAL A 1 613 ? -33.666 1.247 50.873 1.00 89.62 613 VAL A N 1
ATOM 4613 C CA . VAL A 1 613 ? -32.766 0.437 51.708 1.00 89.62 613 VAL A CA 1
ATOM 4614 C C . VAL A 1 613 ? -31.322 0.721 51.292 1.00 89.62 613 VAL A C 1
ATOM 4616 O O . VAL A 1 613 ? -31.042 0.854 50.103 1.00 89.62 613 VAL A O 1
ATOM 4619 N N . ALA A 1 614 ? -30.412 0.855 52.259 1.00 87.19 614 ALA A N 1
ATOM 4620 C CA . ALA A 1 614 ? -28.983 1.011 51.981 1.00 87.19 614 ALA A CA 1
ATOM 4621 C C . ALA A 1 614 ? -28.410 -0.287 51.383 1.00 87.19 614 ALA A C 1
ATOM 4623 O O . ALA A 1 614 ? -28.750 -1.376 51.847 1.00 87.19 614 ALA A O 1
ATOM 4624 N N . GLY A 1 615 ? -27.548 -0.187 50.369 1.00 87.94 615 GLY A N 1
ATOM 4625 C CA . GLY A 1 615 ? -26.953 -1.357 49.711 1.00 87.94 615 GLY A CA 1
ATOM 4626 C C . GLY A 1 615 ? -27.895 -2.152 48.797 1.00 87.94 615 GLY A C 1
ATOM 4627 O O . GLY A 1 615 ? -27.678 -3.345 48.589 1.00 87.94 615 GLY A O 1
ATOM 4628 N N . ASP A 1 616 ? -28.978 -1.545 48.303 1.00 94.25 616 ASP A N 1
ATOM 4629 C CA . ASP A 1 616 ? -29.942 -2.231 47.433 1.00 94.25 616 ASP A CA 1
ATOM 4630 C C . ASP A 1 616 ? -29.374 -2.510 46.031 1.00 94.25 616 ASP A C 1
ATOM 4632 O O . ASP A 1 616 ? -28.505 -1.797 45.527 1.00 94.25 616 ASP A O 1
ATOM 4636 N N . THR A 1 617 ? -29.900 -3.526 45.357 1.00 96.19 617 THR A N 1
ATOM 4637 C CA . THR A 1 617 ? -29.476 -3.907 44.003 1.00 96.19 617 THR A CA 1
ATOM 4638 C C . THR A 1 617 ? -30.677 -3.934 43.085 1.00 96.19 617 THR A C 1
ATOM 4640 O O . THR A 1 617 ? -31.651 -4.628 43.379 1.00 96.19 617 THR A O 1
ATOM 4643 N N . TYR A 1 618 ? -30.606 -3.182 41.988 1.00 97.25 618 TYR A N 1
ATOM 4644 C CA . TYR A 1 618 ? -31.633 -3.170 40.951 1.00 97.25 618 TYR A CA 1
ATOM 4645 C C . TYR A 1 618 ? -31.172 -4.005 39.773 1.00 97.25 618 TYR A C 1
ATOM 4647 O O . TYR A 1 618 ? -30.041 -3.860 39.322 1.00 97.25 618 TYR A O 1
ATOM 4655 N N . THR A 1 619 ? -32.069 -4.818 39.237 1.00 96.94 619 THR A N 1
ATOM 4656 C CA . THR A 1 619 ? -31.871 -5.523 37.974 1.00 96.94 619 THR A CA 1
ATOM 4657 C C . THR A 1 619 ? -32.988 -5.114 37.031 1.00 96.94 619 THR A C 1
ATOM 4659 O O . THR A 1 619 ? -34.168 -5.226 37.369 1.00 96.94 619 THR A O 1
ATOM 4662 N N . VAL A 1 620 ? -32.608 -4.599 35.864 1.00 96.56 620 VAL A N 1
ATOM 4663 C CA . VAL A 1 620 ? -33.518 -4.066 34.850 1.00 96.56 620 VAL A CA 1
ATOM 4664 C C . VAL A 1 620 ? -33.306 -4.827 33.552 1.00 96.56 620 VAL A C 1
ATOM 4666 O O . VAL A 1 620 ? -32.207 -4.809 32.999 1.00 96.56 620 VAL A O 1
ATOM 4669 N N . THR A 1 621 ? -34.352 -5.476 33.049 1.00 94.62 621 THR A N 1
ATOM 4670 C CA . THR A 1 621 ? -34.315 -6.180 31.762 1.00 94.62 621 THR A CA 1
ATOM 4671 C C . THR A 1 621 ? -35.003 -5.332 30.701 1.00 94.62 621 THR A C 1
ATOM 4673 O O . THR A 1 621 ? -36.201 -5.054 30.788 1.00 94.62 621 THR A O 1
ATOM 4676 N N . CYS A 1 622 ? -34.260 -4.956 29.667 1.00 93.00 622 CYS A N 1
ATOM 4677 C CA . CYS A 1 622 ? -34.706 -4.099 28.576 1.00 93.00 622 CYS A CA 1
ATOM 4678 C C . CYS A 1 622 ? -34.636 -4.850 27.240 1.00 93.00 622 CYS A C 1
ATOM 4680 O O . CYS A 1 622 ? -33.531 -5.151 26.786 1.00 93.00 622 CYS A O 1
ATOM 4682 N N . PRO A 1 623 ? -35.768 -5.147 26.579 1.00 92.19 623 PRO A N 1
ATOM 4683 C CA . PRO A 1 623 ? -35.765 -5.651 25.212 1.00 92.19 623 PRO A CA 1
ATOM 4684 C C . PRO A 1 623 ? -35.053 -4.682 24.263 1.00 92.19 623 PRO A C 1
ATOM 4686 O O . PRO A 1 623 ? -35.210 -3.466 24.375 1.00 92.19 623 PRO A O 1
ATOM 4689 N N . VAL A 1 624 ? -34.289 -5.226 23.319 1.00 87.88 624 VAL A N 1
ATOM 4690 C CA . VAL A 1 624 ? -33.618 -4.451 22.272 1.00 87.88 624 VAL A CA 1
ATOM 4691 C C . VAL A 1 624 ? -34.493 -4.464 21.014 1.00 87.88 624 VAL A C 1
ATOM 4693 O O . VAL A 1 624 ? -34.886 -5.548 20.574 1.00 87.88 624 VAL A O 1
ATOM 4696 N N . PRO A 1 625 ? -34.838 -3.298 20.432 1.00 84.88 625 PRO A N 1
ATOM 4697 C CA . PRO A 1 625 ? -35.658 -3.255 19.225 1.00 84.88 625 PRO A CA 1
ATOM 4698 C C . PRO A 1 625 ? -34.994 -3.980 18.038 1.00 84.88 625 PRO A C 1
ATOM 4700 O O . PRO A 1 625 ? -33.768 -3.953 17.912 1.00 84.88 625 PRO A O 1
ATOM 4703 N N . PRO A 1 626 ? -35.769 -4.592 17.123 1.00 78.38 626 PRO A N 1
ATOM 4704 C CA . PRO A 1 626 ? -35.214 -5.192 15.912 1.00 78.38 626 PRO A CA 1
ATOM 4705 C C . PRO A 1 626 ? -34.366 -4.191 15.118 1.00 78.38 626 PRO A C 1
ATOM 4707 O O . PRO A 1 626 ? -34.783 -3.058 14.892 1.00 78.38 626 PRO A O 1
ATOM 4710 N N . GLY A 1 627 ? -33.175 -4.611 14.688 1.00 71.00 627 GLY A N 1
ATOM 4711 C CA . GLY A 1 627 ? -32.243 -3.763 13.934 1.00 71.00 627 GLY A CA 1
ATOM 4712 C C . GLY A 1 627 ? -31.387 -2.816 14.785 1.00 71.00 627 GLY A C 1
ATOM 4713 O O . GLY A 1 627 ? -30.483 -2.190 14.239 1.00 71.00 627 GLY A O 1
ATOM 4714 N N . VAL A 1 628 ? -31.611 -2.742 16.101 1.00 75.94 628 VAL A N 1
ATOM 4715 C CA . VAL A 1 628 ? -30.755 -1.995 17.031 1.00 75.94 628 VAL A CA 1
ATOM 4716 C C . VAL A 1 628 ? -29.623 -2.897 17.519 1.00 75.94 628 VAL A C 1
ATOM 4718 O O . VAL A 1 628 ? -29.866 -3.944 18.115 1.00 75.94 628 VAL A O 1
ATOM 4721 N N . ASP A 1 629 ? -28.382 -2.470 17.295 1.00 75.50 629 ASP A N 1
ATOM 4722 C CA . ASP A 1 629 ? -27.175 -3.106 17.834 1.00 75.50 629 ASP A CA 1
ATOM 4723 C C . ASP A 1 629 ? -26.459 -2.119 18.781 1.00 75.50 629 ASP A C 1
ATOM 4725 O O . ASP A 1 629 ? -25.762 -1.215 18.309 1.00 75.50 629 ASP A O 1
ATOM 4729 N N . PRO A 1 630 ? -26.682 -2.213 20.108 1.00 80.38 630 PRO A N 1
ATOM 4730 C CA . PRO A 1 630 ? -26.156 -1.265 21.087 1.00 80.38 630 PRO A CA 1
ATOM 4731 C C . PRO A 1 630 ? -24.620 -1.178 21.103 1.00 80.38 630 PRO A C 1
ATOM 4733 O O . PRO A 1 630 ? -23.919 -2.170 21.294 1.00 80.38 630 PRO A O 1
ATOM 4736 N N . ARG A 1 631 ? -24.092 0.042 20.978 1.00 72.50 631 ARG A N 1
ATOM 4737 C CA . ARG A 1 631 ? -22.669 0.414 21.107 1.00 72.50 631 ARG A CA 1
ATOM 4738 C C . ARG A 1 631 ? -22.357 1.059 22.452 1.00 72.50 631 ARG A C 1
ATOM 4740 O O . ARG A 1 631 ? -21.273 0.884 23.000 1.00 72.50 631 ARG A O 1
ATOM 4747 N N . ALA A 1 632 ? -23.323 1.767 23.020 1.00 78.94 632 ALA A N 1
ATOM 4748 C CA . ALA A 1 632 ? -23.236 2.301 24.369 1.00 78.94 632 ALA A CA 1
ATOM 4749 C C . ALA A 1 632 ? -24.590 2.190 25.064 1.00 78.94 632 ALA A C 1
ATOM 4751 O O . ALA A 1 632 ? -25.626 2.259 24.408 1.00 78.94 632 ALA A O 1
ATOM 4752 N N . VAL A 1 633 ? -24.572 2.050 26.385 1.00 89.25 633 VAL A N 1
ATOM 4753 C CA . VAL A 1 633 ? -25.742 2.183 27.254 1.00 89.25 633 VAL A CA 1
ATOM 4754 C C . VAL A 1 633 ? -25.569 3.468 28.043 1.00 89.25 633 VAL A C 1
ATOM 4756 O O . VAL A 1 633 ? -24.538 3.676 28.671 1.00 89.25 633 VAL A O 1
ATOM 4759 N N . ARG A 1 634 ? -26.567 4.338 28.023 1.00 93.38 634 ARG A N 1
ATOM 4760 C CA . ARG A 1 634 ? -26.620 5.549 28.826 1.00 93.38 634 ARG A CA 1
ATOM 4761 C C . ARG A 1 634 ? -27.653 5.384 29.929 1.00 93.38 634 ARG A C 1
ATOM 4763 O O . ARG A 1 634 ? -28.824 5.135 29.648 1.00 93.38 634 ARG A O 1
ATOM 4770 N N . LEU A 1 635 ? -27.200 5.515 31.171 1.00 95.31 635 LEU A N 1
ATOM 4771 C CA . LEU A 1 635 ? -28.040 5.648 32.352 1.00 95.31 635 LEU A CA 1
ATOM 4772 C C . LEU A 1 635 ? -28.302 7.135 32.576 1.00 95.31 635 LEU A C 1
ATOM 4774 O O . LEU A 1 635 ? -27.407 7.875 32.979 1.00 95.31 635 LEU A O 1
ATOM 4778 N N . GLU A 1 636 ? -29.524 7.565 32.300 1.00 94.56 636 GLU A N 1
ATOM 4779 C CA . GLU A 1 636 ? -29.989 8.920 32.572 1.00 94.56 636 GLU A CA 1
ATOM 4780 C C . GLU A 1 636 ? -30.695 8.925 33.922 1.00 94.56 636 GLU A C 1
ATOM 4782 O O . GLU A 1 636 ? -31.693 8.239 34.121 1.00 94.56 636 GLU A O 1
ATOM 4787 N N . VAL A 1 637 ? -30.165 9.684 34.865 1.00 94.12 637 VAL A N 1
ATOM 4788 C CA . VAL A 1 637 ? -30.666 9.820 36.226 1.00 94.12 637 VAL A CA 1
ATOM 4789 C C . VAL A 1 637 ? -31.434 11.137 36.293 1.00 94.12 637 VAL A C 1
ATOM 4791 O O . VAL A 1 637 ? -30.868 12.199 36.035 1.00 94.12 637 VAL A O 1
ATOM 4794 N N . LEU A 1 638 ? -32.740 11.061 36.547 1.00 94.44 638 LEU A N 1
ATOM 4795 C CA . LEU A 1 638 ? -33.696 12.126 36.236 1.00 94.44 638 LEU A CA 1
ATOM 4796 C C . LEU A 1 638 ? -34.277 12.735 37.506 1.00 94.44 638 LEU A C 1
ATOM 4798 O O . LEU A 1 638 ? -34.755 12.013 38.377 1.00 94.44 638 LEU A O 1
ATOM 4802 N N . ALA A 1 639 ? -34.265 14.060 37.602 1.00 93.69 639 ALA A N 1
ATOM 4803 C CA . ALA A 1 639 ? -34.947 14.772 38.671 1.00 93.69 639 ALA A CA 1
ATOM 4804 C C . ALA A 1 639 ? -36.469 14.573 38.576 1.00 93.69 639 ALA A C 1
ATOM 4806 O O . ALA A 1 639 ? -37.032 14.480 37.480 1.00 93.69 639 ALA A O 1
ATOM 4807 N N . ASP A 1 640 ? -37.144 14.509 39.724 1.00 93.00 640 ASP A N 1
ATOM 4808 C CA . ASP A 1 640 ? -38.597 14.359 39.782 1.00 93.00 640 ASP A CA 1
ATOM 4809 C C . ASP A 1 640 ? -39.175 15.115 40.990 1.00 93.00 640 ASP A C 1
ATOM 4811 O O . ASP A 1 640 ? -38.698 14.910 42.108 1.00 93.00 640 ASP A O 1
ATOM 4815 N N . PRO A 1 641 ? -40.207 15.964 40.812 1.00 91.38 641 PRO A N 1
ATOM 4816 C CA . PRO A 1 641 ? -40.838 16.690 41.919 1.00 91.38 641 PRO A CA 1
ATOM 4817 C C . PRO A 1 641 ? -41.450 15.794 43.006 1.00 91.38 641 PRO A C 1
ATOM 4819 O O . PRO A 1 641 ? -41.667 16.243 44.128 1.00 91.38 641 PRO A O 1
ATOM 4822 N N . GLY A 1 642 ? -41.752 14.532 42.689 1.00 90.06 642 GLY A N 1
ATOM 4823 C CA . GLY A 1 642 ? -42.259 13.543 43.638 1.00 90.06 642 GLY A CA 1
ATOM 4824 C C . GLY A 1 642 ? -41.180 12.904 44.518 1.00 90.06 642 GLY A C 1
ATOM 4825 O O . GLY A 1 642 ? -41.511 12.106 45.397 1.00 90.06 642 GLY A O 1
ATOM 4826 N N . LEU A 1 643 ? -39.901 13.224 44.300 1.00 92.44 643 LEU A N 1
ATOM 4827 C CA . LEU A 1 643 ? -38.769 12.702 45.064 1.00 92.44 643 LEU A CA 1
ATOM 4828 C C . LEU A 1 643 ? -38.210 13.748 46.046 1.00 92.44 643 LEU A C 1
ATOM 4830 O O . LEU A 1 643 ? -38.391 14.954 45.854 1.00 92.44 643 LEU A O 1
ATOM 4834 N N . PRO A 1 644 ? -37.506 13.323 47.116 1.00 91.75 644 PRO A N 1
ATOM 4835 C CA . PRO A 1 644 ? -36.922 14.251 48.080 1.00 91.75 644 PRO A CA 1
ATOM 4836 C C . PRO A 1 644 ? -36.052 15.323 47.407 1.00 91.75 644 PRO A C 1
ATOM 4838 O O . PRO A 1 644 ? -35.214 15.019 46.560 1.00 91.75 644 PRO A O 1
ATOM 4841 N N . ARG A 1 645 ? -36.249 16.589 47.802 1.00 90.75 645 ARG A N 1
ATOM 4842 C CA . ARG A 1 645 ? -35.587 17.779 47.223 1.00 90.75 645 ARG A CA 1
ATOM 4843 C C . ARG A 1 645 ? -35.741 17.939 45.704 1.00 90.75 645 ARG A C 1
ATOM 4845 O O . ARG A 1 645 ? -34.915 18.596 45.079 1.00 90.75 645 ARG A O 1
ATOM 4852 N N . ASN A 1 646 ? -36.776 17.348 45.108 1.00 92.62 646 ASN A N 1
ATOM 4853 C CA . ASN A 1 646 ? -36.944 17.255 43.655 1.00 92.62 646 ASN A CA 1
ATOM 4854 C C . ASN A 1 646 ? -35.752 16.564 42.962 1.00 92.62 646 ASN A C 1
ATOM 4856 O O . ASN A 1 646 ? -35.552 16.715 41.760 1.00 92.62 646 ASN A O 1
ATOM 4860 N N . GLY A 1 647 ? -34.912 15.866 43.733 1.00 90.81 647 GLY A N 1
ATOM 4861 C CA . GLY A 1 647 ? -33.696 15.230 43.261 1.00 90.81 647 GLY A CA 1
ATOM 4862 C C . GLY A 1 647 ? -33.983 13.896 42.580 1.00 90.81 647 GLY A C 1
ATOM 4863 O O . GLY A 1 647 ? -35.088 13.367 42.669 1.00 90.81 647 GLY A O 1
ATOM 4864 N N . PRO A 1 648 ? -32.988 13.313 41.907 1.00 92.56 648 PRO A N 1
ATOM 4865 C CA . PRO A 1 648 ? -33.184 12.058 41.196 1.00 92.56 648 PRO A CA 1
ATOM 4866 C C . PRO A 1 648 ? -33.083 10.804 42.082 1.00 92.56 648 PRO A C 1
ATOM 4868 O O . PRO A 1 648 ? -33.351 9.693 41.620 1.00 92.56 648 PRO A O 1
ATOM 4871 N N . GLY A 1 649 ? -32.653 10.949 43.339 1.00 93.44 649 GLY A N 1
ATOM 4872 C CA . GLY A 1 649 ? -32.445 9.858 44.286 1.00 93.44 649 GLY A CA 1
ATOM 4873 C C . GLY A 1 649 ? -33.446 9.840 45.440 1.00 93.44 649 GLY A C 1
ATOM 4874 O O . GLY A 1 649 ? -34.214 10.773 45.662 1.00 93.44 649 GLY A O 1
ATOM 4875 N N . ARG A 1 650 ? -33.433 8.746 46.205 1.00 92.81 650 ARG A N 1
ATOM 4876 C CA . ARG A 1 650 ? -34.407 8.466 47.275 1.00 92.81 650 ARG A CA 1
ATOM 4877 C C . ARG A 1 650 ? -33.872 8.712 48.684 1.00 92.81 650 ARG A C 1
ATOM 4879 O O . ARG A 1 650 ? -34.519 8.314 49.650 1.00 92.81 650 ARG A O 1
ATOM 4886 N N . HIS A 1 651 ? -32.710 9.359 48.832 1.00 92.12 651 HIS A N 1
ATOM 4887 C CA . HIS A 1 651 ? -32.215 9.717 50.161 1.00 92.12 651 HIS A CA 1
ATOM 4888 C C . HIS A 1 651 ? -33.212 10.663 50.863 1.00 92.12 651 HIS A C 1
ATOM 4890 O O . HIS A 1 651 ? -33.482 11.746 50.334 1.00 92.12 651 HIS A O 1
ATOM 4896 N N . PRO A 1 652 ? -33.716 10.320 52.063 1.00 86.12 652 PRO A N 1
ATOM 4897 C CA . PRO A 1 652 ? -34.911 10.939 52.646 1.00 86.12 652 PRO A CA 1
ATOM 4898 C C . PRO A 1 652 ? -34.789 12.448 52.882 1.00 86.12 652 PRO A C 1
ATOM 4900 O O . PRO A 1 652 ? -35.772 13.168 52.762 1.00 86.12 652 PRO A O 1
ATOM 4903 N N . THR A 1 653 ? -33.589 12.943 53.193 1.00 86.62 653 THR A N 1
ATOM 4904 C CA . THR A 1 653 ? -33.357 14.368 53.492 1.00 86.62 653 THR A CA 1
ATOM 4905 C C . THR A 1 653 ? -32.578 15.110 52.413 1.00 86.62 653 THR A C 1
ATOM 4907 O O . THR A 1 653 ? -32.558 16.340 52.426 1.00 86.62 653 THR A O 1
ATOM 4910 N N . ALA A 1 654 ? -31.928 14.389 51.495 1.00 87.44 654 ALA A N 1
ATOM 4911 C CA . ALA A 1 654 ? -30.955 14.969 50.567 1.00 87.44 654 ALA A CA 1
ATOM 4912 C C . ALA A 1 654 ? -31.353 14.827 49.095 1.00 87.44 654 ALA A C 1
ATOM 4914 O O . ALA A 1 654 ? -30.860 15.602 48.290 1.00 87.44 654 ALA A O 1
ATOM 4915 N N . GLY A 1 655 ? -32.217 13.869 48.734 1.00 90.56 655 GLY A N 1
ATOM 4916 C CA . GLY A 1 655 ? -32.545 13.588 47.328 1.00 90.56 655 GLY A CA 1
ATOM 4917 C C . GLY A 1 655 ? -31.406 12.948 46.529 1.00 90.56 655 GLY A C 1
ATOM 4918 O O . GLY A 1 655 ? -31.495 12.833 45.309 1.00 90.56 655 GLY A O 1
ATOM 4919 N N . ASN A 1 656 ? -30.326 12.546 47.206 1.00 91.69 656 ASN A N 1
ATOM 4920 C CA . ASN A 1 656 ? -29.141 11.958 46.592 1.00 91.69 656 ASN A CA 1
ATOM 4921 C C . ASN A 1 656 ? -29.360 10.486 46.221 1.00 91.69 656 ASN A C 1
ATOM 4923 O O . ASN A 1 656 ? -30.192 9.786 46.813 1.00 91.69 656 ASN A O 1
ATOM 4927 N N . PHE A 1 657 ? -28.532 10.012 45.295 1.00 92.94 657 PHE A N 1
ATOM 4928 C CA . PHE A 1 657 ? -28.298 8.595 45.030 1.00 92.94 657 PHE A CA 1
ATOM 4929 C C . PHE A 1 657 ? -26.800 8.290 45.125 1.00 92.94 657 PHE A C 1
ATOM 4931 O O . PHE A 1 657 ? -25.979 9.185 44.920 1.00 92.94 657 PHE A O 1
ATOM 4938 N N . SER A 1 658 ? -26.462 7.030 45.378 1.00 93.06 658 SER A N 1
ATOM 4939 C CA . SER A 1 658 ? -25.096 6.519 45.445 1.00 93.06 658 SER A CA 1
ATOM 4940 C C . SER A 1 658 ? -25.043 5.130 44.819 1.00 93.06 658 SER A C 1
ATOM 4942 O O . SER A 1 658 ? -25.501 4.147 45.407 1.00 93.06 658 SER A O 1
ATOM 4944 N N . VAL A 1 659 ? -24.493 5.058 43.610 1.00 94.88 659 VAL A N 1
ATOM 4945 C CA . VAL A 1 659 ? -24.282 3.806 42.879 1.00 94.88 659 VAL A CA 1
ATOM 4946 C C . VAL A 1 659 ? -22.824 3.402 43.049 1.00 94.88 659 VAL A C 1
ATOM 4948 O O . VAL A 1 659 ? -21.931 4.213 42.817 1.00 94.88 659 VAL A O 1
ATOM 4951 N N . ALA A 1 660 ? -22.600 2.170 43.492 1.00 91.88 660 ALA A N 1
ATOM 4952 C CA . ALA A 1 660 ? -21.273 1.592 43.644 1.00 91.88 660 ALA A CA 1
ATOM 4953 C C . ALA A 1 660 ? -20.824 0.922 42.344 1.00 91.88 660 ALA A C 1
ATOM 4955 O O . ALA A 1 660 ? -19.743 1.200 41.856 1.00 91.88 660 ALA A O 1
ATOM 4956 N N . GLU A 1 661 ? -21.691 0.118 41.725 1.00 93.50 661 GLU A N 1
ATOM 4957 C CA . GLU A 1 661 ? -21.319 -0.654 40.538 1.00 93.50 661 GLU A CA 1
ATOM 4958 C C . GLU A 1 661 ? -22.473 -0.739 39.536 1.00 93.50 661 GLU A C 1
ATOM 4960 O O . GLU A 1 661 ? -23.644 -0.841 39.917 1.00 93.50 661 GLU A O 1
ATOM 4965 N N . VAL A 1 662 ? -22.144 -0.720 38.243 1.00 94.62 662 VAL A N 1
ATOM 4966 C CA . VAL A 1 662 ? -23.079 -1.028 37.157 1.00 94.62 662 VAL A CA 1
ATOM 4967 C C . VAL A 1 662 ? -22.481 -2.103 36.263 1.00 94.62 662 VAL A C 1
ATOM 4969 O O . VAL A 1 662 ? -21.414 -1.922 35.682 1.00 94.62 662 VAL A O 1
ATOM 4972 N N . SER A 1 663 ? -23.215 -3.200 36.085 1.00 90.62 663 SER A N 1
ATOM 4973 C CA . SER A 1 663 ? -22.865 -4.254 35.133 1.00 90.62 663 SER A CA 1
ATOM 4974 C C . SER A 1 663 ? -23.935 -4.413 34.058 1.00 90.62 663 SER A C 1
ATOM 4976 O O . SER A 1 663 ? -25.131 -4.209 34.288 1.00 90.62 663 SER A O 1
ATOM 4978 N N . ILE A 1 664 ? -23.487 -4.759 32.851 1.00 90.94 664 ILE A N 1
ATOM 4979 C CA . ILE A 1 664 ? -24.332 -4.911 31.666 1.00 90.94 664 ILE A CA 1
ATOM 4980 C C . ILE A 1 664 ? -24.156 -6.333 31.146 1.00 90.94 664 ILE A C 1
ATOM 4982 O O . ILE A 1 664 ? -23.034 -6.797 30.961 1.00 90.94 664 ILE A O 1
ATOM 4986 N N . ALA A 1 665 ? -25.263 -7.019 30.880 1.00 87.44 665 ALA A N 1
ATOM 4987 C CA . ALA A 1 665 ? -25.280 -8.333 30.254 1.00 87.44 665 ALA A CA 1
ATOM 4988 C C . ALA A 1 665 ? -26.204 -8.354 29.028 1.00 87.44 665 ALA A C 1
ATOM 4990 O O . ALA A 1 665 ? -27.219 -7.663 28.974 1.00 87.44 665 ALA A O 1
ATOM 4991 N N . ALA A 1 666 ? -25.852 -9.167 28.036 1.00 85.19 666 ALA A N 1
ATOM 4992 C CA . ALA A 1 666 ? -26.620 -9.403 26.821 1.00 85.19 666 ALA A CA 1
ATOM 4993 C C . ALA A 1 666 ? -27.375 -10.730 26.909 1.00 85.19 666 ALA A C 1
ATOM 4995 O O . ALA A 1 666 ? -26.775 -11.770 27.185 1.00 85.19 666 ALA A O 1
ATOM 4996 N N . VAL A 1 667 ? -28.665 -10.714 26.574 1.00 84.62 667 VAL A N 1
ATOM 4997 C CA . VAL A 1 667 ? -29.462 -11.918 26.312 1.00 84.62 667 VAL A CA 1
ATOM 4998 C C . VAL A 1 667 ? -29.620 -12.062 24.807 1.00 84.62 667 VAL A C 1
ATOM 5000 O O . VAL A 1 667 ? -30.079 -11.146 24.123 1.00 84.62 667 VAL A O 1
ATOM 5003 N N . ARG A 1 668 ? -29.240 -13.225 24.286 1.00 80.75 668 ARG A N 1
ATOM 5004 C CA . ARG A 1 668 ? -29.382 -13.577 22.871 1.00 80.75 668 ARG A CA 1
ATOM 5005 C C . ARG A 1 668 ? -30.463 -14.638 22.697 1.00 80.75 668 ARG A C 1
ATOM 5007 O O . ARG A 1 668 ? -30.766 -15.362 23.643 1.00 80.75 668 ARG A O 1
ATOM 5014 N N . ALA A 1 669 ? -31.017 -14.762 21.489 1.00 73.19 669 ALA A N 1
ATOM 5015 C CA . ALA A 1 669 ? -32.108 -15.696 21.194 1.00 73.19 669 ALA A CA 1
ATOM 5016 C C . ALA A 1 669 ? -31.857 -17.125 21.745 1.00 73.19 669 ALA A C 1
ATOM 5018 O O . ALA A 1 669 ? -30.918 -17.820 21.354 1.00 73.19 669 ALA A O 1
ATOM 5019 N N . GLY A 1 670 ? -32.690 -17.583 22.682 1.00 67.38 670 GLY A N 1
ATOM 5020 C CA . GLY A 1 670 ? -32.551 -18.910 23.301 1.00 67.38 670 GLY A CA 1
ATOM 5021 C C . GLY A 1 670 ? -31.261 -19.121 24.110 1.00 67.38 670 GLY A C 1
ATOM 5022 O O . GLY A 1 670 ? -30.796 -20.253 24.206 1.00 67.38 670 GLY A O 1
ATOM 5023 N N . GLY A 1 671 ? -30.638 -18.054 24.618 1.00 71.25 671 GLY A N 1
ATOM 5024 C CA . GLY A 1 671 ? -29.456 -18.101 25.482 1.00 71.25 671 GLY A CA 1
ATOM 5025 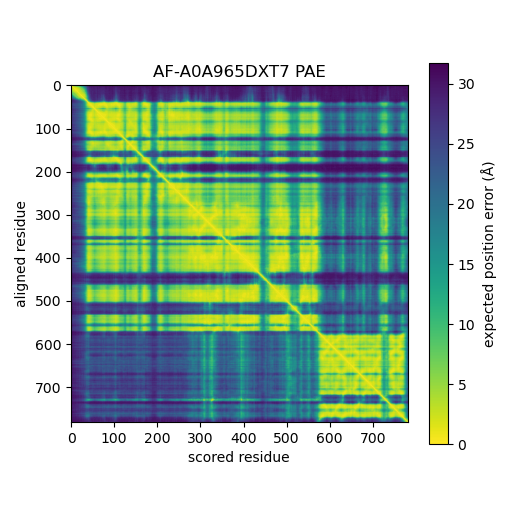C C . GLY A 1 671 ? -29.681 -17.415 26.832 1.00 71.25 671 GLY A C 1
ATOM 5026 O O . GLY A 1 671 ? -30.660 -16.698 27.025 1.00 71.25 671 GLY A O 1
ATOM 5027 N N . PHE A 1 672 ? -28.754 -17.632 27.763 1.00 77.25 672 PHE A N 1
ATOM 5028 C CA . PHE A 1 672 ? -28.726 -16.959 29.065 1.00 77.25 672 PHE A CA 1
ATOM 5029 C C . PHE A 1 672 ? -28.083 -15.567 28.964 1.00 77.25 672 PHE A C 1
ATOM 5031 O O . PHE A 1 672 ? -27.406 -15.257 27.980 1.00 77.25 672 PHE A O 1
ATOM 5038 N N . ALA A 1 673 ? -28.287 -14.728 29.985 1.00 80.44 673 ALA A N 1
ATOM 5039 C CA . ALA A 1 673 ? -27.617 -13.435 30.087 1.00 80.44 673 ALA A CA 1
ATOM 5040 C C . ALA A 1 673 ? -26.098 -13.633 30.244 1.00 80.44 673 ALA A C 1
ATOM 5042 O O . ALA A 1 673 ? -25.653 -14.303 31.174 1.00 80.44 673 ALA A O 1
ATOM 5043 N N . ALA A 1 674 ? -25.313 -13.047 29.341 1.00 76.00 674 ALA A N 1
ATOM 5044 C CA . ALA A 1 674 ? -23.853 -13.091 29.362 1.00 76.00 674 ALA A CA 1
ATOM 5045 C C . ALA A 1 674 ? -23.278 -11.680 29.586 1.00 76.00 674 ALA A C 1
ATOM 5047 O O . ALA A 1 674 ? -23.733 -10.755 28.907 1.00 76.00 674 ALA A O 1
ATOM 5048 N N . PRO A 1 675 ? -22.293 -11.487 30.484 1.00 77.19 675 PRO A N 1
ATOM 5049 C CA . PRO A 1 675 ? -21.687 -10.178 30.734 1.00 77.19 675 PRO A CA 1
ATOM 5050 C C . PRO A 1 675 ? -21.114 -9.520 29.470 1.00 77.19 675 PRO A C 1
ATOM 5052 O O . PRO A 1 675 ? -20.591 -10.201 28.586 1.00 77.19 675 PRO A O 1
ATOM 5055 N N . ILE A 1 676 ? -21.191 -8.190 29.404 1.00 70.81 676 ILE A N 1
ATOM 5056 C CA . ILE A 1 676 ? -20.566 -7.353 28.378 1.00 70.81 676 ILE A CA 1
ATOM 5057 C C . ILE A 1 676 ? -19.491 -6.489 29.039 1.00 70.81 676 ILE A C 1
ATOM 5059 O O . ILE A 1 676 ? -19.751 -5.824 30.041 1.00 70.81 676 ILE A O 1
ATOM 5063 N N . ASN A 1 677 ? -18.295 -6.463 28.454 1.00 67.12 677 ASN A N 1
ATOM 5064 C CA . ASN A 1 677 ? -17.218 -5.600 28.928 1.00 67.12 677 ASN A CA 1
ATOM 5065 C C . ASN A 1 677 ? -17.510 -4.129 28.598 1.00 67.12 677 ASN A C 1
ATOM 5067 O O . ASN A 1 677 ? -17.812 -3.789 27.454 1.00 67.12 677 ASN A O 1
ATOM 5071 N N . VAL A 1 678 ? -17.355 -3.251 29.590 1.00 68.50 678 VAL A N 1
ATOM 5072 C CA . VAL A 1 678 ? -17.403 -1.796 29.398 1.00 68.50 678 VAL A CA 1
ATOM 5073 C C . VAL A 1 678 ? -16.021 -1.317 28.948 1.00 68.50 678 VAL A C 1
ATOM 5075 O O . VAL A 1 678 ? -15.037 -1.452 29.668 1.00 68.50 678 VAL A O 1
ATOM 5078 N N . LEU A 1 679 ? -15.945 -0.770 27.737 1.00 57.66 679 LEU A N 1
ATOM 5079 C CA . LEU A 1 679 ? -14.716 -0.288 27.101 1.00 57.66 679 LEU A CA 1
ATOM 5080 C C . LEU A 1 679 ? -14.337 1.124 27.558 1.00 57.66 679 LEU A C 1
ATOM 5082 O O . LEU A 1 679 ? -13.160 1.450 27.697 1.00 57.66 679 LEU A O 1
ATOM 5086 N N . ALA A 1 680 ? -15.336 1.979 27.768 1.00 61.47 680 ALA A N 1
ATOM 5087 C CA . ALA A 1 680 ? -15.140 3.351 28.216 1.00 61.47 680 ALA A CA 1
ATOM 5088 C C . ALA A 1 680 ? -16.351 3.852 29.000 1.00 61.47 680 ALA A C 1
ATOM 5090 O O . ALA A 1 680 ? -17.474 3.392 28.798 1.00 61.47 680 ALA A O 1
ATOM 5091 N N . LEU A 1 681 ? -16.108 4.835 29.863 1.00 72.75 681 LEU A N 1
ATOM 5092 C CA . LEU A 1 681 ? -17.117 5.454 30.704 1.00 72.75 681 LEU A CA 1
ATOM 5093 C C . LEU A 1 681 ? -16.992 6.978 30.624 1.00 72.75 681 LEU A C 1
ATOM 5095 O O . LEU A 1 681 ? -15.879 7.506 30.675 1.00 72.75 681 LEU A O 1
ATOM 5099 N N . ARG A 1 682 ? -18.120 7.678 30.482 1.00 76.38 682 ARG A N 1
ATOM 5100 C CA . ARG A 1 682 ? -18.184 9.147 30.468 1.00 76.38 682 ARG A CA 1
ATOM 5101 C C . ARG A 1 682 ? -19.431 9.625 31.199 1.00 76.38 682 ARG A C 1
ATOM 5103 O O . ARG A 1 682 ? -20.507 9.096 30.943 1.00 76.38 682 ARG A O 1
ATOM 5110 N N . SER A 1 683 ? -19.305 10.660 32.019 1.00 79.00 683 SER A N 1
ATOM 5111 C CA . SER A 1 683 ? -20.448 11.384 32.579 1.00 79.00 683 SER A CA 1
ATOM 5112 C C . SER A 1 683 ? -20.663 12.732 31.893 1.00 79.00 683 SER A C 1
ATOM 5114 O O . SER A 1 683 ? -19.715 13.334 31.382 1.00 79.00 683 SER A O 1
ATOM 5116 N N . ASP A 1 684 ? -21.904 13.209 31.911 1.00 71.12 684 ASP A N 1
ATOM 5117 C CA . ASP A 1 684 ? -22.250 14.597 31.601 1.00 71.12 684 ASP A CA 1
ATOM 5118 C C . ASP A 1 684 ? -23.125 15.167 32.740 1.00 71.12 684 ASP A C 1
ATOM 5120 O O . ASP A 1 684 ? -24.195 14.609 33.032 1.00 71.12 684 ASP A O 1
ATOM 5124 N N . PRO A 1 685 ? -22.660 16.218 33.448 1.00 73.88 685 PRO A N 1
ATOM 5125 C CA . PRO A 1 685 ? -21.338 16.849 33.321 1.00 73.88 685 PRO A CA 1
ATOM 5126 C C . PRO A 1 685 ? -20.172 15.903 33.700 1.00 73.88 685 PRO A C 1
ATOM 5128 O O . PRO A 1 685 ? -20.382 14.915 34.416 1.00 73.88 685 PRO A O 1
ATOM 5131 N N . PRO A 1 686 ? -18.935 16.178 33.237 1.00 74.44 686 PRO A N 1
ATOM 5132 C CA . PRO A 1 686 ? -17.759 15.383 33.589 1.00 74.44 686 PRO A CA 1
ATOM 5133 C C . PRO A 1 686 ? -17.554 15.280 35.106 1.00 74.44 686 PRO A C 1
ATOM 5135 O O . PRO A 1 686 ? -17.622 16.278 35.821 1.00 74.44 686 PRO A O 1
ATOM 5138 N N . ASP A 1 687 ? -17.292 14.067 35.588 1.00 75.62 687 ASP A N 1
ATOM 5139 C CA . ASP A 1 687 ? -17.198 13.727 37.005 1.00 75.62 687 ASP A CA 1
ATOM 5140 C C . ASP A 1 687 ? -16.030 12.743 37.210 1.00 75.62 687 ASP A C 1
ATOM 5142 O O . ASP A 1 687 ? -16.020 11.668 36.597 1.00 75.62 687 ASP A O 1
ATOM 5146 N N . PRO A 1 688 ? -15.029 13.079 38.045 1.00 74.94 688 PRO A N 1
ATOM 5147 C CA . PRO A 1 688 ? -13.863 12.224 38.260 1.00 74.94 688 PRO A CA 1
ATOM 5148 C C . PRO A 1 688 ? -14.208 10.892 38.940 1.00 74.94 688 PRO A C 1
ATOM 5150 O O . PRO A 1 688 ? -13.445 9.936 38.815 1.00 74.94 688 PRO A O 1
ATOM 5153 N N . TYR A 1 689 ? -15.354 10.796 39.620 1.00 82.00 689 TYR A N 1
ATOM 5154 C CA . TYR A 1 689 ? -15.788 9.580 40.309 1.00 82.00 689 TYR A CA 1
ATOM 5155 C C . TYR A 1 689 ? -16.562 8.615 39.409 1.00 82.00 689 TYR A C 1
ATOM 5157 O O . TYR A 1 689 ? -16.982 7.559 39.877 1.00 82.00 689 TYR A O 1
ATOM 5165 N N . ALA A 1 690 ? -16.743 8.935 38.121 1.00 80.75 690 ALA A N 1
ATOM 5166 C CA . ALA A 1 690 ? -17.430 8.057 37.178 1.00 80.75 690 ALA A CA 1
ATOM 5167 C C . ALA A 1 690 ? -16.819 6.646 37.168 1.00 80.75 690 ALA A C 1
ATOM 5169 O O . ALA A 1 690 ? -17.548 5.661 37.260 1.00 80.75 690 ALA A O 1
ATOM 5170 N N . ALA A 1 691 ? -15.484 6.545 37.121 1.00 77.81 691 ALA A N 1
ATOM 5171 C CA . ALA A 1 691 ? -14.759 5.277 37.009 1.00 77.81 691 ALA A CA 1
ATOM 5172 C C . ALA A 1 691 ? -15.047 4.276 38.145 1.00 77.81 691 ALA A C 1
ATOM 5174 O O . ALA A 1 691 ? -14.894 3.076 37.927 1.00 77.81 691 ALA A O 1
ATOM 5175 N N . ASN A 1 692 ? -15.525 4.751 39.302 1.00 86.12 692 ASN A N 1
ATOM 5176 C CA . ASN A 1 692 ? -15.916 3.904 40.431 1.00 86.12 692 ASN A CA 1
ATOM 5177 C C . ASN A 1 692 ? -17.006 2.891 40.041 1.00 86.12 692 ASN A C 1
ATOM 5179 O O . ASN A 1 692 ? -17.051 1.801 40.577 1.00 86.12 692 ASN A O 1
ATOM 5183 N N . LEU A 1 693 ? -17.849 3.199 39.050 1.00 85.94 693 LEU A N 1
ATOM 5184 C CA . LEU A 1 693 ? -18.959 2.326 38.650 1.00 85.94 693 LEU A CA 1
ATOM 5185 C C . LEU A 1 693 ? -18.546 0.991 38.018 1.00 85.94 693 LEU A C 1
ATOM 5187 O O . LEU A 1 693 ? -19.413 0.145 37.797 1.00 85.94 693 LEU A O 1
ATOM 5191 N N . ILE A 1 694 ? -17.271 0.828 37.658 1.00 80.88 694 ILE A N 1
ATOM 5192 C CA . ILE A 1 694 ? -16.751 -0.344 36.937 1.00 80.88 694 ILE A CA 1
ATOM 5193 C C . ILE A 1 694 ? -15.400 -0.828 37.488 1.00 80.88 694 ILE A C 1
ATOM 5195 O O . ILE A 1 694 ? -14.706 -1.594 36.821 1.00 80.88 694 ILE A O 1
ATOM 5199 N N . ASP A 1 695 ? -14.990 -0.370 38.673 1.00 78.25 695 ASP A N 1
ATOM 5200 C CA . ASP A 1 695 ? -13.707 -0.742 39.287 1.00 78.25 695 ASP A CA 1
ATOM 5201 C C . ASP A 1 695 ? -13.772 -2.072 40.074 1.00 78.25 695 ASP A C 1
ATOM 5203 O O . ASP A 1 695 ? -12.747 -2.557 40.559 1.00 78.25 695 ASP A O 1
ATOM 5207 N N . GLY A 1 696 ? -14.967 -2.669 40.180 1.00 79.38 696 GLY A N 1
ATOM 5208 C CA . GLY A 1 696 ? -15.238 -3.900 40.926 1.00 79.38 696 GLY A CA 1
ATOM 5209 C C . GLY A 1 696 ? -15.223 -3.722 42.447 1.00 79.38 696 GLY A C 1
ATOM 5210 O O . GLY A 1 696 ? -15.158 -4.711 43.182 1.00 79.38 696 GLY A O 1
ATOM 5211 N N . ARG A 1 697 ? -15.244 -2.479 42.939 1.00 78.50 697 ARG A N 1
ATOM 5212 C CA . ARG A 1 697 ? -15.199 -2.140 44.358 1.00 78.50 697 ARG A CA 1
ATOM 5213 C C . ARG A 1 697 ? -16.542 -1.593 44.820 1.00 78.50 697 ARG A C 1
ATOM 5215 O O . ARG A 1 697 ? -17.037 -0.586 44.341 1.00 78.50 697 ARG A O 1
ATOM 5222 N N . LEU A 1 698 ? -17.123 -2.233 45.832 1.00 84.50 698 LEU A N 1
ATOM 5223 C CA . LEU A 1 698 ? -18.417 -1.808 46.380 1.00 84.50 698 LEU A CA 1
ATOM 5224 C C . LEU A 1 698 ? -18.307 -0.665 47.407 1.00 84.50 698 LEU A C 1
ATOM 5226 O O . LEU A 1 698 ? -19.328 -0.132 47.850 1.00 84.50 698 LEU A O 1
ATOM 5230 N N . ASP A 1 699 ? -17.084 -0.312 47.816 1.00 81.12 699 ASP A N 1
ATOM 5231 C CA . ASP A 1 699 ? -16.789 0.773 48.757 1.00 81.12 699 ASP A CA 1
ATOM 5232 C C . ASP A 1 699 ? -16.552 2.129 48.070 1.00 81.12 699 ASP A C 1
ATOM 5234 O O . ASP A 1 699 ? -16.597 3.167 48.734 1.00 81.12 699 ASP A O 1
ATOM 5238 N N . THR A 1 700 ? -16.345 2.142 46.752 1.00 86.06 700 THR A N 1
ATOM 5239 C CA . THR A 1 700 ? -16.271 3.354 45.929 1.00 86.06 700 THR A CA 1
ATOM 5240 C C . THR A 1 700 ? -17.649 3.651 45.330 1.00 86.06 700 THR A C 1
ATOM 5242 O O . THR A 1 700 ? -18.489 2.766 45.184 1.00 86.06 700 THR A O 1
ATOM 5245 N N . VAL A 1 701 ? -17.954 4.929 45.069 1.00 88.94 701 VAL A N 1
ATOM 5246 C CA . VAL A 1 701 ? -19.294 5.330 44.606 1.00 88.94 701 VAL A CA 1
ATOM 5247 C C . VAL A 1 701 ? -19.255 6.470 43.606 1.00 88.94 701 VAL A C 1
ATOM 5249 O O . VAL A 1 701 ? -18.429 7.377 43.712 1.00 88.94 701 VAL A O 1
ATOM 5252 N N . TRP A 1 702 ? -20.222 6.474 42.696 1.00 91.12 702 TRP A N 1
ATOM 5253 C CA . TRP A 1 702 ? -20.654 7.658 41.967 1.00 91.12 702 TRP A CA 1
ATOM 5254 C C . TRP A 1 702 ? -21.994 8.132 42.537 1.00 91.12 702 TRP A C 1
ATOM 5256 O O . TRP A 1 702 ? -22.940 7.351 42.678 1.00 91.12 702 TRP A O 1
ATOM 5266 N N . SER A 1 703 ? -22.072 9.409 42.916 1.00 88.06 703 SER A N 1
ATOM 5267 C CA . SER A 1 703 ? -23.249 9.977 43.579 1.00 88.06 703 SER A CA 1
ATOM 5268 C C . SER A 1 703 ? -23.721 11.254 42.898 1.00 88.06 703 SER A C 1
ATOM 5270 O O . SER A 1 703 ? -22.919 12.100 42.508 1.00 88.06 703 SER A O 1
ATOM 5272 N N . GLY A 1 704 ? -25.038 11.424 42.805 1.00 82.06 704 GLY A N 1
ATOM 5273 C CA . GLY A 1 704 ? -25.650 12.684 42.393 1.00 82.06 704 GLY A CA 1
ATOM 5274 C C . GLY A 1 704 ? -26.224 13.438 43.581 1.00 82.06 704 GLY A C 1
ATOM 5275 O O . GLY A 1 704 ? -26.801 12.844 44.494 1.00 82.06 704 GLY A O 1
ATOM 5276 N N . ILE A 1 705 ? -26.070 14.759 43.548 1.00 80.12 705 ILE A N 1
ATOM 5277 C CA . ILE A 1 705 ? -26.675 15.672 44.517 1.00 80.12 705 ILE A CA 1
ATOM 5278 C C . ILE A 1 705 ? -28.161 15.826 44.169 1.00 80.12 705 ILE A C 1
ATOM 5280 O O . ILE A 1 705 ? -28.504 15.952 42.996 1.00 80.12 705 ILE A O 1
ATOM 5284 N N . GLY A 1 706 ? -29.043 15.842 45.168 1.00 80.12 706 GLY A N 1
ATOM 5285 C CA . GLY A 1 706 ? -30.453 16.203 45.013 1.00 80.12 706 GLY A CA 1
ATOM 5286 C C . GLY A 1 706 ? -30.640 17.707 44.816 1.00 80.12 706 GLY A C 1
ATOM 5287 O O . GLY A 1 706 ? -31.256 18.373 45.642 1.00 80.12 706 GLY A O 1
ATOM 5288 N N . ASP A 1 707 ? -30.056 18.243 43.745 1.00 83.75 707 ASP A N 1
ATOM 5289 C CA . ASP A 1 707 ? -30.130 19.648 43.328 1.00 83.75 707 ASP A CA 1
ATOM 5290 C C . ASP A 1 707 ? -31.197 19.893 42.244 1.00 83.75 707 ASP A C 1
ATOM 5292 O O . ASP A 1 707 ? -31.279 20.984 41.679 1.00 83.75 707 ASP A O 1
ATOM 5296 N N . GLY A 1 708 ? -32.009 18.874 41.948 1.00 85.44 708 GLY A N 1
ATOM 5297 C CA . GLY A 1 708 ? -33.052 18.924 40.928 1.00 85.44 708 GLY A CA 1
ATOM 5298 C C . GLY A 1 708 ? -32.541 18.843 39.490 1.00 85.44 708 GLY A C 1
ATOM 5299 O O . GLY A 1 708 ? -33.305 19.126 38.568 1.00 85.44 708 GLY A O 1
ATOM 5300 N N . LYS A 1 709 ? -31.274 18.468 39.265 1.00 87.19 709 LYS A N 1
ATOM 5301 C CA . LYS A 1 709 ? -30.710 18.318 37.918 1.00 87.19 709 LYS A CA 1
ATOM 5302 C C . LYS A 1 709 ? -30.639 16.862 37.479 1.00 87.19 709 LYS A C 1
ATOM 5304 O O . LYS A 1 709 ? -30.417 15.951 38.277 1.00 87.19 709 LYS A O 1
ATOM 5309 N N . ASN A 1 710 ? -30.764 16.669 36.170 1.00 90.56 710 ASN A N 1
ATOM 5310 C CA . ASN A 1 710 ? -30.483 15.389 35.536 1.00 90.5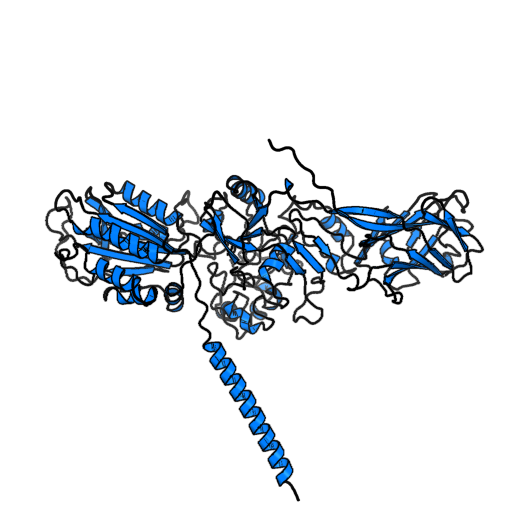6 710 ASN A CA 1
ATOM 5311 C C . ASN A 1 710 ? -28.971 15.159 35.470 1.00 90.56 710 ASN A C 1
ATOM 5313 O O . ASN A 1 710 ? -28.193 16.108 35.354 1.00 90.56 710 ASN A O 1
ATOM 5317 N N . ARG A 1 711 ? -28.566 13.893 35.501 1.00 89.00 711 ARG A N 1
ATOM 5318 C CA . ARG A 1 711 ? -27.190 13.465 35.229 1.00 89.00 711 ARG A CA 1
ATOM 5319 C C . ARG A 1 711 ? -27.209 12.277 34.296 1.00 89.00 711 ARG A C 1
ATOM 5321 O O . ARG A 1 711 ? -28.131 11.470 34.360 1.00 89.00 711 ARG A O 1
ATOM 5328 N N . GLU A 1 712 ? -26.186 12.128 33.472 1.00 90.88 712 GLU A N 1
ATOM 5329 C CA . GLU A 1 712 ? -26.064 10.951 32.619 1.00 90.88 712 GLU A CA 1
ATOM 5330 C C . GLU A 1 712 ? -24.705 10.275 32.751 1.00 90.88 712 GLU A C 1
ATOM 5332 O O . GLU A 1 712 ? -23.675 10.922 32.950 1.00 90.88 712 GLU A O 1
ATOM 5337 N N . MET A 1 713 ? -24.728 8.949 32.638 1.00 90.00 713 MET A N 1
ATOM 5338 C CA . MET A 1 713 ? -23.551 8.096 32.596 1.00 90.00 713 MET A CA 1
ATOM 5339 C C . MET A 1 713 ? -23.602 7.221 31.351 1.00 90.00 713 MET A C 1
ATOM 5341 O O . MET A 1 713 ? -24.554 6.467 31.162 1.00 90.00 713 MET A O 1
ATOM 5345 N N . VAL A 1 714 ? -22.579 7.307 30.507 1.00 84.81 714 VAL A N 1
ATOM 5346 C CA . VAL A 1 714 ? -22.459 6.571 29.247 1.00 84.81 714 VAL A CA 1
ATOM 5347 C C . VAL A 1 714 ? -21.439 5.450 29.395 1.00 84.81 714 VAL A C 1
ATOM 5349 O O . VAL A 1 714 ? -20.238 5.700 29.480 1.00 84.81 714 VAL A O 1
ATOM 5352 N N . PHE A 1 715 ? -21.927 4.214 29.359 1.00 83.31 715 PHE A N 1
ATOM 5353 C CA . PHE A 1 715 ? -21.163 2.972 29.336 1.00 83.31 715 PHE A CA 1
ATOM 5354 C C . PHE A 1 715 ? -20.966 2.537 27.884 1.00 83.31 715 PHE A C 1
ATOM 5356 O O . PHE A 1 715 ? -21.880 2.027 27.239 1.00 83.31 715 PHE A O 1
ATOM 5363 N N . THR A 1 716 ? -19.771 2.742 27.347 1.00 72.81 716 THR A N 1
ATOM 5364 C CA . THR A 1 716 ? -19.407 2.277 26.004 1.00 72.81 716 THR A CA 1
ATOM 5365 C C . THR A 1 716 ? -19.142 0.779 26.073 1.00 72.81 716 THR A C 1
ATOM 5367 O O . THR A 1 716 ? -18.224 0.360 26.768 1.00 72.81 716 THR A O 1
ATOM 5370 N N . ILE A 1 717 ? -19.943 -0.026 25.381 1.00 67.50 717 ILE A N 1
ATOM 5371 C CA . ILE A 1 717 ? -19.894 -1.502 25.415 1.00 67.50 717 ILE A CA 1
ATOM 5372 C C . ILE A 1 717 ? -19.442 -2.120 24.083 1.00 67.50 717 ILE A C 1
ATOM 5374 O O . ILE A 1 717 ? -19.177 -3.314 23.988 1.00 67.50 717 ILE A O 1
ATOM 5378 N N . GLY A 1 718 ? -19.313 -1.283 23.059 1.00 56.91 718 GLY A N 1
ATOM 5379 C CA . GLY A 1 718 ? -18.616 -1.522 21.805 1.00 56.91 718 GLY A CA 1
ATOM 5380 C C . GLY A 1 718 ? -18.066 -0.182 21.328 1.00 56.91 718 GLY A C 1
ATOM 5381 O O . GLY A 1 718 ? -18.628 0.861 21.663 1.00 56.91 718 GLY A O 1
ATOM 5382 N N . LEU A 1 719 ? -16.960 -0.158 20.582 1.00 47.06 719 LEU A N 1
ATOM 5383 C CA . LEU A 1 719 ? -16.547 1.116 19.993 1.00 47.06 719 LEU A CA 1
ATOM 5384 C C . LEU A 1 719 ? -17.618 1.532 18.964 1.00 47.06 719 LEU A C 1
ATOM 5386 O O . LEU A 1 719 ? -18.133 0.664 18.250 1.00 47.06 719 LEU A O 1
ATOM 5390 N N . PRO A 1 720 ? -18.007 2.819 18.926 1.00 41.41 720 PRO A N 1
ATOM 5391 C CA . PRO A 1 720 ? -18.996 3.299 17.967 1.00 41.41 720 PRO A CA 1
ATOM 5392 C C . PRO A 1 720 ? -18.525 2.989 16.544 1.00 41.41 720 PRO A C 1
ATOM 5394 O O . PRO A 1 720 ? -17.318 3.031 16.278 1.00 41.41 720 PRO A O 1
ATOM 5397 N N . SER A 1 721 ? -19.459 2.696 15.630 1.00 41.31 721 SER A N 1
ATOM 5398 C CA . SER A 1 721 ? -19.110 2.658 14.211 1.00 41.31 721 SER A CA 1
ATOM 5399 C C . SER A 1 721 ? -18.527 4.017 13.847 1.00 41.31 721 SER A C 1
ATOM 5401 O O . SER A 1 721 ? -19.192 5.044 13.972 1.00 41.31 721 SER A O 1
ATOM 5403 N N . ARG A 1 722 ? -17.261 4.035 13.440 1.00 46.09 722 ARG A N 1
ATOM 5404 C CA . ARG A 1 722 ? -16.657 5.214 12.831 1.00 46.09 722 ARG A CA 1
ATOM 5405 C C . ARG A 1 722 ? -16.949 5.111 11.346 1.00 46.09 722 ARG A C 1
ATOM 5407 O O . ARG A 1 722 ? -16.470 4.176 10.721 1.00 46.09 722 ARG A O 1
ATOM 5414 N N . THR A 1 723 ? -17.702 6.046 10.780 1.00 43.03 723 THR A N 1
ATOM 5415 C CA . THR A 1 723 ? -17.426 6.428 9.396 1.00 43.03 723 THR A CA 1
ATOM 5416 C C . THR A 1 723 ? -16.161 7.259 9.450 1.00 43.03 723 THR A C 1
ATOM 5418 O O . THR A 1 723 ? -16.228 8.458 9.727 1.00 43.03 723 THR A O 1
ATOM 5421 N N . GLY A 1 724 ? -15.004 6.644 9.224 1.00 41.84 724 GLY A N 1
ATOM 5422 C CA . GLY A 1 724 ? -13.910 7.458 8.720 1.00 41.84 724 GLY A CA 1
ATOM 5423 C C . GLY A 1 724 ? -14.351 8.055 7.379 1.00 41.84 724 GLY A C 1
ATOM 5424 O O . GLY A 1 724 ? -15.314 7.594 6.754 1.00 41.84 724 GLY A O 1
ATOM 5425 N N . GLY A 1 725 ? -13.619 9.042 6.869 1.00 43.50 725 GLY A N 1
ATOM 5426 C CA . GLY A 1 725 ? -13.748 9.440 5.458 1.00 43.50 725 GLY A CA 1
ATOM 5427 C C . GLY A 1 725 ? -13.476 8.297 4.454 1.00 43.50 725 GLY A C 1
ATOM 5428 O O . GLY A 1 725 ? -13.470 8.544 3.255 1.00 43.50 725 GLY A O 1
ATOM 5429 N N . ASP A 1 726 ? -13.232 7.073 4.938 1.00 48.88 726 ASP A N 1
ATOM 5430 C CA . ASP A 1 726 ? -12.959 5.822 4.230 1.00 48.88 726 ASP A CA 1
ATOM 5431 C C . ASP A 1 726 ? -14.193 4.926 4.007 1.00 48.88 726 ASP A C 1
ATOM 5433 O O . ASP A 1 726 ? -14.097 3.917 3.314 1.00 48.88 726 ASP A O 1
ATOM 5437 N N . GLY A 1 727 ? -15.351 5.239 4.603 1.00 49.97 727 GLY A N 1
ATOM 5438 C CA . GLY A 1 727 ? -16.563 4.420 4.458 1.00 49.97 727 GLY A CA 1
ATOM 5439 C C . GLY A 1 727 ? -16.487 3.024 5.099 1.00 49.97 727 GLY A C 1
ATOM 5440 O O . GLY A 1 727 ? -17.362 2.189 4.846 1.00 49.97 727 GLY A O 1
ATOM 5441 N N . ALA A 1 728 ? -15.472 2.755 5.928 1.00 52.06 728 ALA A N 1
ATOM 5442 C CA . ALA A 1 728 ? -15.317 1.487 6.633 1.00 52.06 728 ALA A CA 1
ATOM 5443 C C . ALA A 1 728 ? -16.353 1.359 7.757 1.00 52.06 728 ALA A C 1
ATOM 5445 O O . ALA A 1 728 ? -16.543 2.276 8.549 1.00 52.06 728 ALA A O 1
ATOM 5446 N N . ILE A 1 729 ? -17.002 0.200 7.881 1.00 54.53 729 ILE A N 1
ATOM 5447 C CA . ILE A 1 729 ? -17.926 -0.078 8.992 1.00 54.53 729 ILE A CA 1
ATOM 5448 C C . ILE A 1 729 ? -17.237 -1.021 9.967 1.00 54.53 729 ILE A C 1
ATOM 5450 O O . ILE A 1 729 ? -16.949 -2.163 9.614 1.00 54.53 729 ILE A O 1
ATOM 5454 N N . TRP A 1 730 ? -17.018 -0.559 11.195 1.00 53.41 730 TRP A N 1
ATOM 5455 C CA . TRP A 1 730 ? -16.382 -1.328 12.261 1.00 53.41 730 TRP A CA 1
ATOM 5456 C C . TRP A 1 730 ? -17.430 -1.967 13.171 1.00 53.41 730 TRP A C 1
ATOM 5458 O O . TRP A 1 730 ? -18.338 -1.307 13.668 1.00 53.41 730 TRP A O 1
ATOM 5468 N N . ARG A 1 731 ? -17.286 -3.262 13.429 1.00 54.84 731 ARG A N 1
ATOM 5469 C CA . ARG A 1 731 ? -18.149 -4.077 14.279 1.00 54.84 731 ARG A CA 1
ATOM 5470 C C . ARG A 1 731 ? -17.278 -4.830 15.266 1.00 54.84 731 ARG A C 1
ATOM 5472 O O . ARG A 1 731 ? -16.684 -5.857 14.955 1.00 54.84 731 ARG A O 1
ATOM 5479 N N . TYR A 1 732 ? -17.193 -4.319 16.481 1.00 53.09 732 TYR A N 1
ATOM 5480 C CA . TYR A 1 732 ? -16.501 -5.028 17.549 1.00 53.09 732 TYR A CA 1
ATOM 5481 C C . TYR A 1 732 ? -17.323 -6.253 17.967 1.00 53.09 732 TYR A C 1
ATOM 5483 O O . TYR A 1 732 ? -18.555 -6.186 17.912 1.00 53.09 732 TYR A O 1
ATOM 5491 N N . PRO A 1 733 ? -16.695 -7.372 18.368 1.00 46.16 733 PRO A N 1
ATOM 5492 C CA . PRO A 1 733 ? -17.415 -8.591 18.696 1.00 46.16 733 PRO A CA 1
ATOM 5493 C C . PRO A 1 733 ? -18.362 -8.384 19.885 1.00 46.16 733 PRO A C 1
ATOM 5495 O O . PRO A 1 733 ? -17.992 -8.559 21.041 1.00 46.16 733 PRO A O 1
ATOM 5498 N N . ALA A 1 734 ? -19.631 -8.102 19.610 1.00 43.34 734 ALA A N 1
ATOM 5499 C CA . ALA A 1 734 ? -20.713 -8.433 20.518 1.00 43.34 734 ALA A CA 1
ATOM 5500 C C . ALA A 1 734 ? -21.067 -9.901 20.264 1.00 43.34 734 ALA A C 1
ATOM 5502 O O . ALA A 1 734 ? -22.024 -10.159 19.553 1.00 43.34 734 ALA A O 1
ATOM 5503 N N . ALA A 1 735 ? -20.291 -10.845 20.819 1.00 37.41 735 ALA A N 1
ATOM 5504 C CA . ALA A 1 735 ? -20.474 -12.311 20.768 1.00 37.41 735 ALA A CA 1
ATOM 5505 C C . ALA A 1 735 ? -21.353 -12.827 19.598 1.00 37.41 735 ALA A C 1
ATOM 5507 O O . ALA A 1 735 ? -22.585 -12.759 19.643 1.00 37.41 735 ALA A O 1
ATOM 5508 N N . ARG A 1 736 ? -20.691 -13.318 18.545 1.00 37.88 736 ARG A N 1
ATOM 5509 C CA . ARG A 1 736 ? -21.296 -13.753 17.279 1.00 37.88 736 ARG A CA 1
ATOM 5510 C C . ARG A 1 736 ? -22.473 -14.740 17.452 1.00 37.88 736 ARG A C 1
ATOM 5512 O O . ARG A 1 736 ? -22.528 -15.523 18.398 1.00 37.88 736 ARG A O 1
ATOM 5519 N N . ASP A 1 737 ? -23.368 -14.666 16.464 1.00 40.72 737 ASP A N 1
ATOM 5520 C CA . ASP A 1 737 ? -24.343 -15.667 15.990 1.00 40.72 737 ASP A CA 1
ATOM 5521 C C . ASP A 1 737 ? -25.780 -15.701 16.509 1.00 40.72 737 ASP A C 1
ATOM 5523 O O . ASP A 1 737 ? -26.564 -16.519 16.028 1.00 40.72 737 ASP A O 1
ATOM 5527 N N . LYS A 1 738 ? -26.222 -14.774 17.363 1.00 50.06 738 LYS A N 1
ATOM 5528 C CA . LYS A 1 738 ? -27.661 -14.649 17.663 1.00 50.06 738 LYS A CA 1
ATOM 5529 C C . LYS A 1 738 ? -28.067 -13.198 17.882 1.00 50.06 738 LYS A C 1
ATOM 5531 O O . LYS A 1 738 ? -27.384 -12.481 18.609 1.00 50.06 738 LYS A O 1
ATOM 5536 N N . SER A 1 739 ? -29.187 -12.784 17.281 1.00 62.59 739 SER A N 1
ATOM 5537 C CA . SER A 1 739 ? -29.757 -11.447 17.481 1.00 62.59 739 SER A CA 1
ATOM 5538 C C . SER A 1 739 ? -29.897 -11.167 18.977 1.00 62.59 739 SER A C 1
ATOM 5540 O O . SER A 1 739 ? -30.509 -11.962 19.703 1.00 62.59 739 SER A O 1
ATOM 5542 N N . LEU A 1 740 ? -29.302 -10.066 19.435 1.00 72.81 740 LEU A N 1
ATOM 5543 C CA . LEU A 1 740 ? -29.487 -9.555 20.786 1.00 72.81 740 LEU A CA 1
ATOM 5544 C C . LEU A 1 740 ? -30.982 -9.295 20.994 1.00 72.81 740 LEU A C 1
ATOM 5546 O O . LEU A 1 740 ? -31.588 -8.558 20.224 1.00 72.81 740 LEU A O 1
ATOM 5550 N N . THR A 1 741 ? -31.585 -9.933 21.995 1.00 85.50 741 THR A N 1
ATOM 5551 C CA . THR A 1 741 ? -33.019 -9.778 22.279 1.00 85.50 741 THR A CA 1
ATOM 5552 C C . THR A 1 741 ? -33.263 -8.815 23.429 1.00 85.50 741 THR A C 1
ATOM 5554 O O . THR A 1 741 ? -34.248 -8.084 23.401 1.00 85.50 741 THR A O 1
ATOM 5557 N N . SER A 1 742 ? -32.373 -8.801 24.428 1.00 89.31 742 SER A N 1
ATOM 5558 C CA . SER A 1 742 ? -32.486 -7.925 25.598 1.00 89.31 742 SER A CA 1
ATOM 5559 C C . SER A 1 742 ? -31.118 -7.570 26.178 1.00 89.31 742 SER A C 1
ATOM 5561 O O . SER A 1 742 ? -30.166 -8.344 26.068 1.00 89.31 742 SER A O 1
ATOM 5563 N N . LEU A 1 743 ? -31.050 -6.438 26.872 1.00 91.88 743 LEU A N 1
ATOM 5564 C CA . LEU A 1 743 ? -29.993 -6.095 27.817 1.00 91.88 743 LEU A CA 1
ATOM 5565 C C . LEU A 1 743 ? -30.499 -6.287 29.248 1.00 91.88 743 LEU A C 1
ATOM 5567 O O . LEU A 1 743 ? -31.651 -5.980 29.549 1.00 91.88 743 LEU A O 1
ATOM 5571 N N . VAL A 1 744 ? -29.630 -6.775 30.127 1.00 93.44 744 VAL A N 1
ATOM 5572 C CA . VAL A 1 744 ? -29.857 -6.852 31.572 1.00 93.44 744 VAL A CA 1
ATOM 5573 C C . VAL A 1 744 ? -28.860 -5.917 32.241 1.00 93.44 744 VAL A C 1
ATOM 5575 O O . VAL A 1 744 ? -27.652 -6.121 32.132 1.00 93.44 744 VAL A O 1
ATOM 5578 N N . ILE A 1 745 ? -29.364 -4.877 32.897 1.00 95.69 745 ILE A N 1
ATOM 5579 C CA . ILE A 1 745 ? -28.565 -3.869 33.591 1.00 95.69 745 ILE A CA 1
ATOM 5580 C C . ILE A 1 745 ? -28.712 -4.117 35.088 1.00 95.69 745 ILE A C 1
ATOM 5582 O O . ILE A 1 745 ? -29.826 -4.067 35.614 1.00 95.69 745 ILE A O 1
ATOM 5586 N N . THR A 1 746 ? -27.600 -4.369 35.773 1.00 96.50 746 THR A N 1
ATOM 5587 C CA . THR A 1 746 ? -27.574 -4.496 37.234 1.00 96.50 746 THR A CA 1
ATOM 5588 C C . THR A 1 746 ? -26.909 -3.267 37.834 1.00 96.50 746 THR A C 1
ATOM 5590 O O . THR A 1 746 ? -25.796 -2.924 37.452 1.00 96.50 746 THR A O 1
ATOM 5593 N N . ILE A 1 747 ? -27.598 -2.608 38.763 1.00 96.75 747 ILE A N 1
ATOM 5594 C CA . ILE A 1 747 ? -27.164 -1.383 39.438 1.00 96.75 747 ILE A CA 1
ATOM 5595 C C . ILE A 1 747 ? -27.063 -1.686 40.932 1.00 96.75 747 ILE A C 1
ATOM 5597 O O . ILE A 1 747 ? -28.078 -1.896 41.605 1.00 96.75 747 ILE A O 1
ATOM 5601 N N . VAL A 1 748 ? -25.843 -1.715 41.452 1.00 95.94 748 VAL A N 1
ATOM 5602 C CA . VAL A 1 748 ? -25.554 -1.956 42.866 1.00 95.94 748 VAL A CA 1
ATOM 5603 C C . VAL A 1 748 ? -25.398 -0.612 43.561 1.00 95.94 748 VAL A C 1
ATOM 5605 O O . VAL A 1 748 ? -24.535 0.185 43.200 1.00 95.94 748 VAL A O 1
ATOM 5608 N N . HIS A 1 749 ? -26.231 -0.342 44.560 1.00 94.44 749 HIS A N 1
ATOM 5609 C CA . HIS A 1 749 ? -26.106 0.856 45.385 1.00 94.44 749 HIS A CA 1
ATOM 5610 C C . HIS A 1 749 ? -25.146 0.612 46.542 1.00 94.44 749 HIS A C 1
ATOM 5612 O O . HIS A 1 749 ? -25.006 -0.511 47.028 1.00 94.44 749 HIS A O 1
ATOM 5618 N N . SER A 1 750 ? -24.512 1.681 47.011 1.00 87.38 750 SER A N 1
ATOM 5619 C CA . SER A 1 750 ? -23.574 1.595 48.128 1.00 87.38 750 SER A CA 1
ATOM 5620 C C . SER A 1 750 ? -24.255 1.176 49.427 1.00 87.38 750 SER A C 1
ATOM 5622 O O . SER A 1 750 ? -25.373 1.604 49.727 1.00 87.38 750 SER A O 1
ATOM 5624 N N . ASN A 1 751 ? -23.553 0.374 50.225 1.00 83.94 751 ASN A N 1
ATOM 5625 C CA .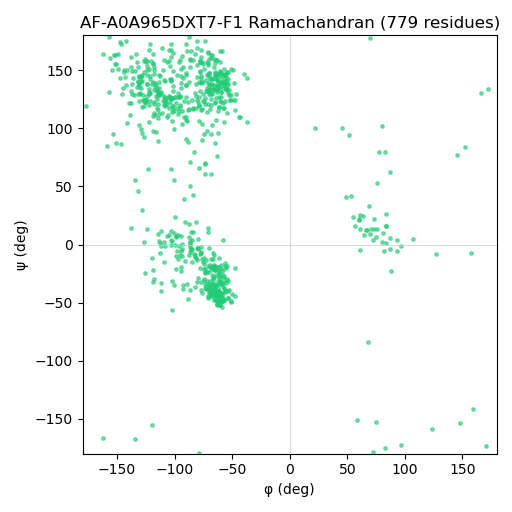 ASN A 1 751 ? -23.934 0.038 51.596 1.00 83.94 751 ASN A CA 1
ATOM 5626 C C . ASN A 1 751 ? -23.185 0.879 52.648 1.00 83.94 751 ASN A C 1
ATOM 5628 O O . ASN A 1 751 ? -23.310 0.596 53.841 1.00 83.94 751 ASN A O 1
ATOM 5632 N N . ALA A 1 752 ? -22.411 1.889 52.232 1.00 82.75 752 ALA A N 1
ATOM 5633 C CA . ALA A 1 752 ? -21.623 2.710 53.141 1.00 82.75 752 ALA A CA 1
ATOM 5634 C C . ALA A 1 752 ? -22.538 3.419 54.165 1.00 82.75 752 ALA A C 1
ATOM 5636 O O . ALA A 1 752 ? -23.413 4.194 53.762 1.00 82.75 752 ALA A O 1
ATOM 5637 N N . PRO A 1 753 ? -22.336 3.223 55.486 1.00 78.00 753 PRO A N 1
ATOM 5638 C CA . PRO A 1 753 ? -23.238 3.750 56.515 1.00 78.00 753 PRO A CA 1
ATOM 5639 C C . PRO A 1 753 ? -23.458 5.267 56.443 1.00 78.00 753 PRO A C 1
ATOM 5641 O O . PRO A 1 753 ? -24.558 5.744 56.710 1.00 78.00 753 PRO A O 1
ATOM 5644 N N . ALA A 1 754 ? -22.433 6.020 56.031 1.00 79.19 754 ALA A N 1
ATOM 5645 C CA . ALA A 1 754 ? -22.482 7.477 55.907 1.00 79.19 754 ALA A CA 1
ATOM 5646 C C . ALA A 1 754 ? -23.387 7.985 54.765 1.00 79.19 754 ALA A C 1
ATOM 5648 O O . ALA A 1 754 ? -23.779 9.149 54.779 1.00 79.19 754 ALA A O 1
ATOM 5649 N N . LEU A 1 755 ? -23.720 7.138 53.783 1.00 81.19 755 LEU A N 1
ATOM 5650 C CA . LEU A 1 755 ? -24.523 7.507 52.608 1.00 81.19 755 LEU A CA 1
ATOM 5651 C C . LEU A 1 755 ? -26.012 7.154 52.761 1.00 81.19 755 LEU A C 1
ATOM 5653 O O . LEU A 1 755 ? -26.845 7.614 51.979 1.00 81.19 755 LEU A O 1
ATOM 5657 N N . GLY A 1 756 ? -26.370 6.360 53.776 1.00 84.00 756 GLY A N 1
ATOM 5658 C CA . GLY A 1 756 ? -27.752 5.976 54.057 1.00 84.00 756 GLY A CA 1
ATOM 5659 C C . GLY A 1 756 ? -28.441 5.245 52.894 1.00 84.00 756 GLY A C 1
ATOM 5660 O O . GLY A 1 756 ? -27.817 4.552 52.095 1.00 84.00 756 GLY A O 1
ATOM 5661 N N . ALA A 1 757 ? -29.766 5.388 52.789 1.00 86.50 757 ALA A N 1
ATOM 5662 C CA . ALA A 1 757 ? -30.585 4.737 51.758 1.00 86.50 757 ALA A CA 1
ATOM 5663 C C . ALA A 1 757 ? -30.627 5.519 50.424 1.00 86.50 757 ALA A C 1
ATOM 5665 O O . ALA A 1 757 ? -31.690 5.682 49.817 1.00 86.50 757 ALA A O 1
ATOM 5666 N N . ALA A 1 758 ? -29.479 6.033 49.974 1.00 91.06 758 ALA A N 1
ATOM 5667 C CA . ALA A 1 758 ? -29.331 6.828 48.753 1.00 91.06 758 ALA A CA 1
ATOM 5668 C C . ALA A 1 758 ? -29.434 5.961 47.482 1.00 91.06 758 ALA A C 1
ATOM 5670 O O . ALA A 1 758 ? -28.466 5.743 46.762 1.00 91.06 758 ALA A O 1
ATOM 5671 N N . THR A 1 759 ? -30.626 5.448 47.194 1.00 93.69 759 THR A N 1
ATOM 5672 C CA . THR A 1 759 ? -30.893 4.652 45.983 1.00 93.69 759 THR A CA 1
ATOM 5673 C C . THR A 1 759 ? -31.454 5.508 44.844 1.00 93.69 759 THR A C 1
ATOM 5675 O O . THR A 1 759 ? -31.984 6.589 45.106 1.00 93.69 759 THR A O 1
ATOM 5678 N N . LEU A 1 760 ? -31.347 5.061 43.587 1.00 93.94 760 LEU A N 1
ATOM 5679 C CA . LEU A 1 760 ? -31.942 5.761 42.439 1.00 93.94 760 LEU A CA 1
ATOM 5680 C C . LEU A 1 760 ? -33.468 5.872 42.589 1.00 93.94 760 LEU A C 1
ATOM 5682 O O . LEU A 1 760 ? -34.139 4.913 42.972 1.00 93.94 760 LEU A O 1
ATOM 5686 N N . GLY A 1 761 ? -34.011 7.054 42.296 1.00 93.38 761 GLY A N 1
ATOM 5687 C CA . GLY A 1 761 ? -35.438 7.359 42.379 1.00 93.38 761 GLY A CA 1
ATOM 5688 C C . GLY A 1 761 ? -36.116 7.362 41.021 1.00 93.38 761 GLY A C 1
ATOM 5689 O O . GLY A 1 761 ? -37.049 6.590 40.823 1.00 93.38 761 GLY A O 1
ATOM 5690 N N . LYS A 1 762 ? -35.634 8.169 40.074 1.00 95.88 762 LYS A N 1
ATOM 5691 C CA . LYS A 1 762 ? -36.113 8.143 38.688 1.00 95.88 762 LYS A CA 1
ATOM 5692 C C . LYS A 1 762 ? -34.949 8.060 37.717 1.00 95.88 762 LYS A C 1
ATOM 5694 O O . LYS A 1 762 ? -33.984 8.813 37.828 1.00 95.88 762 LYS A O 1
ATOM 5699 N N . PHE A 1 763 ? -35.018 7.128 36.774 1.00 96.50 763 PHE A N 1
ATOM 5700 C CA . PHE A 1 763 ? -33.960 6.944 35.782 1.00 96.50 763 PHE A CA 1
ATOM 5701 C C . PHE A 1 763 ? -34.490 6.357 34.476 1.00 96.50 763 PHE A C 1
ATOM 5703 O O . PHE A 1 763 ? -35.581 5.797 34.428 1.00 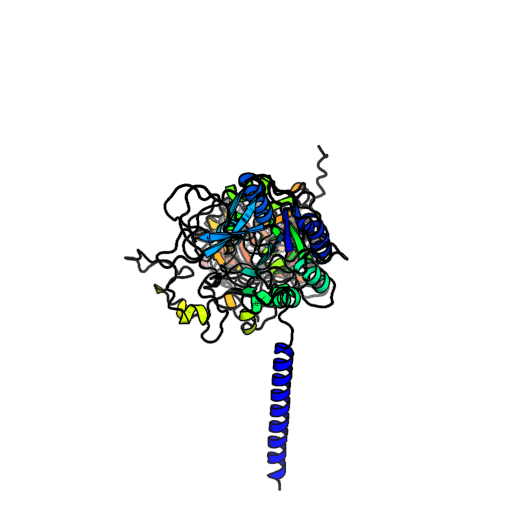96.50 763 PHE A O 1
ATOM 5710 N N . ARG A 1 764 ? -33.707 6.471 33.408 1.00 96.56 764 ARG A N 1
ATOM 5711 C CA . ARG A 1 764 ? -33.997 5.929 32.082 1.00 96.56 764 ARG A CA 1
ATOM 5712 C C . ARG A 1 764 ? -32.748 5.285 31.495 1.00 96.56 764 ARG A C 1
ATOM 5714 O O . ARG A 1 764 ? -31.630 5.708 31.777 1.00 96.56 764 ARG A O 1
ATOM 5721 N N . LEU A 1 765 ? -32.951 4.257 30.676 1.00 95.81 765 LEU A N 1
ATOM 5722 C CA . LEU A 1 765 ? -31.888 3.579 29.943 1.00 95.81 765 LEU A CA 1
ATOM 5723 C C . LEU A 1 765 ? -32.035 3.865 28.450 1.00 95.81 765 LEU A C 1
ATOM 5725 O O . LEU A 1 765 ? -33.113 3.708 27.877 1.00 95.81 765 LEU A O 1
ATOM 5729 N N . VAL A 1 766 ? -30.945 4.285 27.821 1.00 93.75 766 VAL A N 1
ATOM 5730 C CA . VAL A 1 766 ? -30.896 4.658 26.402 1.00 93.75 766 VAL A CA 1
ATOM 5731 C C . VAL A 1 766 ? -29.712 3.947 25.762 1.00 93.75 766 VAL A C 1
ATOM 5733 O O . VAL A 1 766 ? -28.685 3.772 26.406 1.00 93.75 766 VAL A O 1
ATOM 5736 N N . VAL A 1 767 ? -29.826 3.518 24.509 1.00 88.75 767 VAL A N 1
ATOM 5737 C CA . VAL A 1 767 ? -28.715 2.898 23.777 1.00 88.75 767 VAL A CA 1
ATOM 5738 C C . VAL A 1 767 ? -28.296 3.726 22.583 1.00 88.75 767 VAL A C 1
ATOM 5740 O O . VAL A 1 767 ? -29.140 4.218 21.840 1.00 88.75 767 VAL A O 1
ATOM 5743 N N . LEU A 1 768 ? -26.987 3.850 22.389 1.00 79.94 768 LEU A N 1
ATOM 5744 C CA . LEU A 1 768 ? -26.411 4.338 21.144 1.00 79.94 768 LEU A CA 1
ATOM 5745 C C . LEU A 1 768 ? -26.343 3.171 20.168 1.00 79.94 768 LEU A C 1
ATOM 5747 O O . LEU A 1 768 ? -25.817 2.121 20.530 1.00 79.94 768 LEU A O 1
ATOM 5751 N N . HIS A 1 769 ? -26.826 3.345 18.950 1.00 72.38 769 HIS A N 1
ATOM 5752 C CA . HIS A 1 769 ? -26.680 2.375 17.873 1.00 72.38 769 HIS A CA 1
ATOM 5753 C C . HIS A 1 769 ? -26.550 3.085 16.528 1.00 72.38 769 HIS A C 1
ATOM 5755 O O . HIS A 1 769 ? -26.726 4.297 16.421 1.00 72.38 769 HIS A O 1
ATOM 5761 N N . ASP A 1 770 ? -26.260 2.304 15.500 1.00 64.75 770 ASP A N 1
ATOM 5762 C CA . ASP A 1 770 ? -26.050 2.796 14.147 1.00 64.75 770 ASP A CA 1
ATOM 5763 C C . ASP A 1 770 ? -27.349 2.723 13.324 1.00 64.75 770 ASP A C 1
ATOM 5765 O O . ASP A 1 770 ? -28.130 1.780 13.477 1.00 64.75 770 ASP A O 1
ATOM 5769 N N . GLU A 1 771 ? -27.574 3.693 12.434 1.00 61.81 771 GLU A N 1
ATOM 5770 C CA . GLU A 1 771 ? -28.638 3.693 11.419 1.00 61.81 771 GLU A CA 1
ATOM 5771 C C . GLU A 1 771 ? -28.040 4.048 10.043 1.00 61.81 771 GLU A C 1
ATOM 5773 O O . GLU A 1 771 ? -27.172 4.919 9.934 1.00 61.81 771 GLU A O 1
ATOM 5778 N N . ARG A 1 772 ? -28.458 3.358 8.969 1.00 52.94 772 ARG A N 1
ATOM 5779 C CA . ARG A 1 772 ? -27.983 3.673 7.607 1.00 52.94 772 ARG A CA 1
ATOM 5780 C C . ARG A 1 772 ? -28.675 4.938 7.097 1.00 52.94 772 ARG A C 1
ATOM 5782 O O . ARG A 1 772 ? -29.901 4.954 7.008 1.00 52.94 772 ARG A O 1
ATOM 5789 N N . GLY A 1 773 ? -27.903 5.955 6.708 1.00 48.16 773 GLY A N 1
ATOM 5790 C CA . GLY A 1 773 ? -28.435 7.115 5.991 1.00 48.16 773 GLY A CA 1
ATOM 5791 C C . GLY A 1 773 ? -29.034 6.728 4.631 1.00 48.16 773 GLY A C 1
ATOM 5792 O O . GLY A 1 773 ? -28.561 5.799 3.973 1.00 48.16 773 GLY A O 1
ATOM 5793 N N . ALA A 1 774 ? -30.088 7.431 4.209 1.00 41.84 774 ALA A N 1
ATOM 5794 C CA . ALA A 1 774 ? -30.610 7.328 2.847 1.00 41.84 774 ALA A CA 1
ATOM 5795 C C . ALA A 1 774 ? -29.626 7.961 1.846 1.00 41.84 774 ALA A C 1
ATOM 5797 O O . ALA A 1 774 ? -28.964 8.945 2.173 1.00 41.84 774 ALA A O 1
ATOM 5798 N N . VAL A 1 775 ? -29.569 7.417 0.624 1.00 41.22 775 VAL A N 1
ATOM 5799 C CA . VAL A 1 775 ? -28.742 7.934 -0.480 1.00 41.22 775 VAL A CA 1
ATOM 5800 C C . VAL A 1 775 ? -29.063 9.413 -0.705 1.00 41.22 775 VAL A C 1
ATOM 5802 O O . VAL A 1 775 ? -30.162 9.739 -1.163 1.00 41.22 775 VAL A O 1
ATOM 5805 N N . GLN A 1 776 ? -28.114 10.311 -0.430 1.00 37.81 776 GLN A N 1
ATOM 5806 C CA . GLN A 1 776 ? -28.201 11.667 -0.963 1.00 37.81 776 GLN A CA 1
ATOM 5807 C C . GLN A 1 776 ? -27.910 11.586 -2.462 1.00 37.81 776 GLN A C 1
ATOM 5809 O O . GLN A 1 776 ? -26.766 11.506 -2.894 1.00 37.81 776 GLN A O 1
ATOM 5814 N N . LYS A 1 777 ? -28.971 11.553 -3.274 1.00 33.41 777 LYS A N 1
ATOM 5815 C CA . LYS A 1 777 ? -28.855 11.866 -4.698 1.00 33.41 777 LYS A CA 1
ATOM 5816 C C . LYS A 1 777 ? -28.532 13.353 -4.804 1.00 33.41 777 LYS A C 1
ATOM 5818 O O . LYS A 1 777 ? -29.452 14.168 -4.787 1.00 33.41 777 LYS A O 1
ATOM 5823 N N . GLU A 1 778 ? -27.260 13.714 -4.908 1.00 33.28 778 GLU A N 1
ATOM 5824 C CA . GLU A 1 778 ? -26.931 15.028 -5.452 1.00 33.28 778 GLU A CA 1
ATOM 5825 C C . GLU A 1 778 ? -27.319 15.052 -6.934 1.00 33.28 778 GLU A C 1
ATOM 5827 O O . GLU A 1 778 ? -27.021 14.134 -7.703 1.00 33.28 778 GLU A O 1
ATOM 5832 N N . ALA A 1 779 ? -28.060 16.092 -7.314 1.00 32.84 779 ALA A N 1
ATOM 5833 C CA . ALA A 1 779 ? -28.312 16.413 -8.706 1.00 32.84 779 ALA A CA 1
ATOM 5834 C C . ALA A 1 779 ? -26.964 16.699 -9.381 1.00 32.84 779 ALA A C 1
ATOM 5836 O O . ALA A 1 779 ? -26.181 17.506 -8.883 1.00 32.84 779 ALA A O 1
ATOM 5837 N N . ALA A 1 780 ? -26.690 16.007 -10.487 1.00 26.52 780 ALA A N 1
ATOM 5838 C CA . ALA A 1 780 ? -25.485 16.224 -11.276 1.00 26.52 780 ALA A CA 1
ATOM 5839 C C . ALA A 1 780 ? -25.401 17.695 -11.741 1.00 26.52 780 ALA A C 1
ATOM 5841 O O . ALA A 1 780 ? -26.435 18.227 -12.160 1.00 26.52 780 ALA A O 1
ATOM 5842 N N . PRO A 1 781 ? -24.222 18.344 -11.681 1.00 34.12 781 PRO A N 1
ATOM 5843 C CA . PRO A 1 781 ? -23.991 19.586 -12.410 1.00 34.12 781 PRO A CA 1
ATOM 5844 C C . PRO A 1 781 ? -23.977 19.363 -13.926 1.00 34.12 781 PRO A C 1
ATOM 5846 O O . PRO A 1 781 ? -23.495 18.292 -14.374 1.00 34.12 781 PRO A O 1
#

pLDDT: mean 76.18, std 19.35, range [26.52, 98.38]